Protein AF-0000000072276635 (afdb_homodimer)

Radius of gyration: 31.47 Å; Cα contacts (8 Å, |Δi|>4): 2761; chains: 2; bounding box: 86×95×73 Å

InterPro domains:
  IPR001763 Rhodanese-like domain [PF00581] (463-541)
  IPR001763 Rhodanese-like domain [PS50206] (463-548)
  IPR004099 Pyridine nucleotide-disulphide oxidoreductase, dimerisation domain [PF02852] (338-434)
  IPR016156 FAD/NAD-linked reductase, dimerisation domain superfamily [SSF55424] (328-450)
  IPR023753 FAD/NAD(P)-binding domain [PF07992] (5-286)
  IPR036188 FAD/NAD(P)-binding domain superfamily [G3DSA:3.50.50.60] (6-325)
  IPR036188 FAD/NAD(P)-binding domain superfamily [G3DSA:3.50.50.60] (117-440)
  IPR036188 FAD/NAD(P)-binding domain superfamily [SSF51905] (2-198)
  IPR036188 FAD/NAD(P)-binding domain superfamily [SSF51905] (153-317)
  IPR036873 Rhodanese-like domain superfamily [G3DSA:3.40.250.10] (456-542)
  IPR036873 Rhodanese-like domain superfamily [SSF52821] (463-541)
  IPR050260 FAD-dependent oxidoreductase [PTHR43429] (1-433)

Sequence (1108 aa):
MEQMSILVIGGVAAGASFAARARRLSETARITVLERGPDVSFANCGLPYHIGGEIPDRGALAVQSAASLKGLLNLDVRVQTEAVAIDPKGKRVEVRDLASGQSAWLPYDKLMLAPGASPLRPPLPGIDDPRIFTLRNLQDMDRIIAATAPGQRAVVIGAGFIGLEMAEQLHRKGLGVDLVELQSQVLPPLDPPMAALVESELRRHDIGLHLGDAIARFESLGARLRCHLASDKTLDADIVILSIGVKPESDLARAAGLELGAKGHIVVDSFQRTSDPDIYAAGDGVETVDRILGGKTAVPMGGPANRQGRVAADHIFLADKARPYPGSVGTGIVRAFDAVVGITGWSEKRLAAAGHPYETVTVNDSHHASYYPGAKPMTLKILWEPDSGRLLGAQVSGSEGVDKRLDILSTAIIAGMTVEDLCHLELAYAPPFGSAKDLVNLAGFAACNRRDGLVSHTTELPTDPQVQVIDVRGKPLAEAYPAPGTTINIPFPTLRAHLDTLDKTRPVVTLCAFGKMSYFAARVLSQHGFTVKSFSGGLKANVDPRTPGKLPGAMEQMSILVIGGVAAGASFAARARRLSETARITVLERGPDVSFANCGLPYHIGGEIPDRGALAVQSAASLKGLLNLDVRVQTEAVAIDPKGKRVEVRDLASGQSAWLPYDKLMLAPGASPLRPPLPGIDDPRIFTLRNLQDMDRIIAATAPGQRAVVIGAGFIGLEMAEQLHRKGLGVDLVELQSQVLPPLDPPMAALVESELRRHDIGLHLGDAIARFESLGARLRCHLASDKTLDADIVILSIGVKPESDLARAAGLELGAKGHIVVDSFQRTSDPDIYAAGDGVETVDRILGGKTAVPMGGPANRQGRVAADHIFLADKARPYPGSVGTGIVRAFDAVVGITGWSEKRLAAAGHPYETVTVNDSHHASYYPGAKPMTLKILWEPDSGRLLGAQVSGSEGVDKRLDILSTAIIAGMTVEDLCHLELAYAPPFGSAKDLVNLAGFAACNRRDGLVSHTTELPTDPQVQVIDVRGKPLAEAYPAPGTTINIPFPTLRAHLDTLDKTRPVVTLCAFGKMSYFAARVLSQHGFTVKSFSGGLKANVDPRTPGKLPGA

pLDDT: mean 96.59, std 4.46, range [40.16, 98.94]

Structure (mmCIF, N/CA/C/O backbone):
data_AF-0000000072276635-model_v1
#
loop_
_entity.id
_entity.type
_entity.pdbx_description
1 polymer 'NADH peroxidase'
#
loop_
_atom_site.group_PDB
_atom_site.id
_atom_site.type_symbol
_atom_site.label_atom_id
_atom_site.label_alt_id
_atom_site.label_comp_id
_atom_site.label_asym_id
_atom_site.label_entity_id
_atom_site.label_seq_id
_atom_site.pdbx_PDB_ins_code
_atom_site.Cartn_x
_atom_site.Cartn_y
_atom_site.Cartn_z
_atom_site.occupancy
_atom_site.B_iso_or_equiv
_atom_site.auth_seq_id
_atom_site.auth_comp_id
_atom_site.auth_asym_id
_atom_site.auth_atom_id
_atom_site.pdbx_PDB_model_num
ATOM 1 N N . MET A 1 1 ? 29.125 -38.844 -3.361 1 40.31 1 MET A N 1
ATOM 2 C CA . MET A 1 1 ? 27.828 -38.812 -2.668 1 40.31 1 MET A CA 1
ATOM 3 C C . MET A 1 1 ? 26.688 -38.844 -3.662 1 40.31 1 MET A C 1
ATOM 5 O O . MET A 1 1 ? 26.75 -38.188 -4.711 1 40.31 1 MET A O 1
ATOM 9 N N . GLU A 1 2 ? 25.828 -39.844 -3.656 1 62.5 2 GLU A N 1
ATOM 10 C CA . GLU A 1 2 ? 24.797 -40.094 -4.66 1 62.5 2 GLU A CA 1
ATOM 11 C C . GLU A 1 2 ? 23.922 -38.844 -4.855 1 62.5 2 GLU A C 1
ATOM 13 O O . GLU A 1 2 ? 23.578 -38.156 -3.891 1 62.5 2 GLU A O 1
ATOM 18 N N . GLN A 1 3 ? 23.828 -38.375 -6.051 1 89.56 3 GLN A N 1
ATOM 19 C CA . GLN A 1 3 ? 23.047 -37.188 -6.453 1 89.56 3 GLN A CA 1
ATOM 20 C C . GLN A 1 3 ? 21.578 -37.375 -6.094 1 89.56 3 GLN A C 1
ATOM 22 O O . GLN A 1 3 ? 20.984 -38.406 -6.367 1 89.56 3 GLN A O 1
ATOM 27 N N . MET A 1 4 ? 21.078 -36.531 -5.242 1 96.19 4 MET A N 1
ATOM 28 C CA . MET A 1 4 ? 19.672 -36.562 -4.879 1 96.19 4 MET A CA 1
ATOM 29 C C . MET A 1 4 ? 18.781 -36.406 -6.113 1 96.19 4 MET A C 1
ATOM 31 O O . MET A 1 4 ? 19 -35.531 -6.93 1 96.19 4 MET A O 1
ATOM 35 N N . SER A 1 5 ? 17.875 -37.344 -6.285 1 98.19 5 SER A N 1
ATOM 36 C CA . SER A 1 5 ? 16.906 -37.281 -7.379 1 98.19 5 SER A CA 1
ATOM 37 C C . SER A 1 5 ? 15.578 -36.688 -6.914 1 98.19 5 SER A C 1
ATOM 39 O O . SER A 1 5 ? 14.906 -37.281 -6.059 1 98.19 5 SER A O 1
ATOM 41 N N . ILE A 1 6 ? 15.227 -35.625 -7.527 1 98.75 6 ILE A N 1
ATOM 42 C CA . ILE A 1 6 ? 13.977 -34.938 -7.191 1 98.75 6 ILE A CA 1
ATOM 43 C C . ILE A 1 6 ? 13.047 -34.938 -8.406 1 98.75 6 ILE A C 1
ATOM 45 O O . ILE A 1 6 ? 13.445 -34.562 -9.5 1 98.75 6 ILE A O 1
ATOM 49 N N . LEU A 1 7 ? 11.836 -35.438 -8.211 1 98.81 7 LEU A N 1
ATOM 50 C CA . LEU A 1 7 ? 10.805 -35.344 -9.242 1 98.81 7 LEU A CA 1
ATOM 51 C C . LEU A 1 7 ? 9.734 -34.344 -8.875 1 98.81 7 LEU A C 1
ATOM 53 O O . LEU A 1 7 ? 9.289 -34.281 -7.723 1 98.81 7 LEU A O 1
ATOM 57 N N . VAL A 1 8 ? 9.406 -33.469 -9.797 1 98.88 8 VAL A N 1
ATOM 58 C CA . VAL A 1 8 ? 8.375 -32.438 -9.625 1 98.88 8 VAL A CA 1
ATOM 59 C C . VAL A 1 8 ? 7.223 -32.719 -10.594 1 98.88 8 VAL A C 1
ATOM 61 O O . VAL A 1 8 ? 7.43 -32.781 -11.805 1 98.88 8 VAL A O 1
ATOM 64 N N . ILE A 1 9 ? 6.035 -32.906 -10.062 1 98.81 9 ILE A N 1
ATOM 65 C CA . ILE A 1 9 ? 4.852 -33.062 -10.898 1 98.81 9 ILE A CA 1
ATOM 66 C C . ILE A 1 9 ? 4.078 -31.75 -10.953 1 98.81 9 ILE A C 1
ATOM 68 O O . ILE A 1 9 ? 3.479 -31.328 -9.953 1 98.81 9 ILE A O 1
ATOM 72 N N . GLY A 1 10 ? 4.016 -31.141 -12.117 1 97.5 10 GLY A N 1
ATOM 73 C CA . GLY A 1 10 ? 3.469 -29.797 -12.289 1 97.5 10 GLY A CA 1
ATOM 74 C C . GLY A 1 10 ? 4.535 -28.734 -12.359 1 97.5 10 GLY A C 1
ATOM 75 O O . GLY A 1 10 ? 5.242 -28.484 -11.375 1 97.5 10 GLY A O 1
ATOM 76 N N . GLY A 1 11 ? 4.664 -28.031 -13.461 1 94.94 11 GLY A N 1
ATOM 77 C CA . GLY A 1 11 ? 5.797 -27.141 -13.664 1 94.94 11 GLY A CA 1
ATOM 78 C C . GLY A 1 11 ? 5.391 -25.688 -13.797 1 94.94 11 GLY A C 1
ATOM 79 O O . GLY A 1 11 ? 6.031 -24.922 -14.531 1 94.94 11 GLY A O 1
ATOM 80 N N . VAL A 1 12 ? 4.273 -25.25 -13.086 1 93 12 VAL A N 1
ATOM 81 C CA . VAL A 1 12 ? 3.844 -23.859 -13.227 1 93 12 VAL A CA 1
ATOM 82 C C . VAL A 1 12 ? 4.188 -23.078 -11.961 1 93 12 VAL A C 1
ATOM 84 O O . VAL A 1 12 ? 5.359 -22.969 -11.594 1 93 12 VAL A O 1
ATOM 87 N N . ALA A 1 13 ? 3.354 -22.672 -11.109 1 93.38 13 ALA A N 1
ATOM 88 C CA . ALA A 1 13 ? 3.631 -21.734 -10.031 1 93.38 13 ALA A CA 1
ATOM 89 C C . ALA A 1 13 ? 4.391 -22.406 -8.898 1 93.38 13 ALA A C 1
ATOM 91 O O . ALA A 1 13 ? 5.598 -22.219 -8.75 1 93.38 13 ALA A O 1
ATOM 92 N N . ALA A 1 14 ? 3.723 -23.312 -8.148 1 97.62 14 ALA A N 1
ATOM 93 C CA . ALA A 1 14 ? 4.328 -23.938 -6.98 1 97.62 14 ALA A CA 1
ATOM 94 C C . ALA A 1 14 ? 5.492 -24.844 -7.383 1 97.62 14 ALA A C 1
ATOM 96 O O . ALA A 1 14 ? 6.578 -24.75 -6.797 1 97.62 14 ALA A O 1
ATOM 97 N N . GLY A 1 15 ? 5.277 -25.688 -8.375 1 98 15 GLY A N 1
ATOM 98 C CA . GLY A 1 15 ? 6.316 -26.594 -8.82 1 98 15 GLY A CA 1
ATOM 99 C C . GLY A 1 15 ? 7.535 -25.891 -9.375 1 98 15 GLY A C 1
ATOM 100 O O . GLY A 1 15 ? 8.672 -26.281 -9.102 1 98 15 GLY A O 1
ATOM 101 N N . ALA A 1 16 ? 7.262 -24.859 -10.172 1 96.69 16 ALA A N 1
ATOM 102 C CA . ALA A 1 16 ? 8.367 -24.094 -10.742 1 96.69 16 ALA A CA 1
ATOM 103 C C . ALA A 1 16 ? 9.156 -23.375 -9.648 1 96.69 16 ALA A C 1
ATOM 105 O O . ALA A 1 16 ? 10.391 -23.328 -9.695 1 96.69 16 ALA A O 1
ATOM 106 N N . SER A 1 17 ? 8.453 -22.812 -8.703 1 97.19 17 SER A N 1
ATOM 107 C CA . SER A 1 17 ? 9.117 -22.141 -7.586 1 97.19 17 SER A CA 1
ATOM 108 C C . SER A 1 17 ? 9.961 -23.125 -6.777 1 97.19 17 SER A C 1
ATOM 110 O O . SER A 1 17 ? 11.086 -22.812 -6.387 1 97.19 17 SER A O 1
ATOM 112 N N . PHE A 1 18 ? 9.422 -24.297 -6.5 1 98.5 18 PHE A N 1
ATOM 113 C CA . PHE A 1 18 ? 10.148 -25.344 -5.797 1 98.5 18 PHE A CA 1
ATOM 114 C C . PHE A 1 18 ? 11.414 -25.734 -6.555 1 98.5 18 PHE A C 1
ATOM 116 O O . PHE A 1 18 ? 12.5 -25.75 -5.977 1 98.5 18 PHE A O 1
ATOM 123 N N . ALA A 1 19 ? 11.266 -26.016 -7.82 1 98.56 19 ALA A N 1
ATOM 124 C CA . ALA A 1 19 ? 12.383 -26.469 -8.633 1 98.56 19 ALA A CA 1
ATOM 125 C C . ALA A 1 19 ? 13.484 -25.422 -8.711 1 98.56 19 ALA A C 1
ATOM 127 O O . ALA A 1 19 ? 14.672 -25.75 -8.586 1 98.56 19 ALA A O 1
ATOM 128 N N . ALA A 1 20 ? 13.07 -24.203 -8.922 1 97.31 20 ALA A N 1
ATOM 129 C CA . ALA A 1 20 ? 14.039 -23.109 -9.008 1 97.31 20 ALA A CA 1
ATOM 130 C C . ALA A 1 20 ? 14.805 -22.953 -7.699 1 97.31 20 ALA A C 1
ATOM 132 O O . ALA A 1 20 ? 16.031 -22.812 -7.703 1 97.31 20 ALA A O 1
ATOM 133 N N . ARG A 1 21 ? 14.109 -22.984 -6.609 1 98.19 21 ARG A N 1
ATOM 134 C CA . ARG A 1 21 ? 14.742 -22.859 -5.305 1 98.19 21 ARG A CA 1
ATOM 135 C C . ARG A 1 21 ? 15.633 -24.062 -5.008 1 98.19 21 ARG A C 1
ATOM 137 O O . ARG A 1 21 ? 16.734 -23.906 -4.484 1 98.19 21 ARG A O 1
ATOM 144 N N . ALA A 1 22 ? 15.172 -25.234 -5.324 1 98.44 22 ALA A N 1
ATOM 145 C CA . ALA A 1 22 ? 15.969 -26.453 -5.125 1 98.44 22 ALA A CA 1
ATOM 146 C C . ALA A 1 22 ? 17.297 -26.359 -5.867 1 98.44 22 ALA A C 1
ATOM 148 O O . ALA A 1 22 ? 18.344 -26.703 -5.312 1 98.44 22 ALA A O 1
ATOM 149 N N . ARG A 1 23 ? 17.234 -25.891 -7.105 1 98.06 23 ARG A N 1
ATOM 150 C CA . ARG A 1 23 ? 18.453 -25.75 -7.883 1 98.06 23 ARG A CA 1
ATOM 151 C C . ARG A 1 23 ? 19.406 -24.766 -7.227 1 98.06 23 ARG A C 1
ATOM 153 O O . ARG A 1 23 ? 20.625 -25.016 -7.16 1 98.06 23 ARG A O 1
ATOM 160 N N . ARG A 1 24 ? 18.891 -23.656 -6.762 1 97.12 24 ARG A N 1
ATOM 161 C CA . ARG A 1 24 ? 19.734 -22.625 -6.148 1 97.12 24 ARG A CA 1
ATOM 162 C C . ARG A 1 24 ? 20.391 -23.156 -4.875 1 97.12 24 ARG A C 1
ATOM 164 O O . ARG A 1 24 ? 21.453 -22.688 -4.477 1 97.12 24 ARG A O 1
ATOM 171 N N . LEU A 1 25 ? 19.766 -24.219 -4.281 1 97.62 25 LEU A N 1
ATOM 172 C CA . LEU A 1 25 ? 20.281 -24.766 -3.025 1 97.62 25 LEU A CA 1
ATOM 173 C C . LEU A 1 25 ? 21.188 -25.953 -3.277 1 97.62 25 LEU A C 1
ATOM 175 O O . LEU A 1 25 ? 22 -26.312 -2.42 1 97.62 25 LEU A O 1
ATOM 179 N N . SER A 1 26 ? 21.094 -26.578 -4.516 1 97.75 26 SER A N 1
ATOM 180 C CA . SER A 1 26 ? 21.938 -27.734 -4.824 1 97.75 26 SER A CA 1
ATOM 181 C C . SER A 1 26 ? 22.25 -27.797 -6.316 1 97.75 26 SER A C 1
ATOM 183 O O . SER A 1 26 ? 21.359 -28.062 -7.133 1 97.75 26 SER A O 1
ATOM 185 N N . GLU A 1 27 ? 23.516 -27.688 -6.684 1 97 27 GLU A N 1
ATOM 186 C CA . GLU A 1 27 ? 23.969 -27.797 -8.07 1 97 27 GLU A CA 1
ATOM 187 C C . GLU A 1 27 ? 24.109 -29.25 -8.484 1 97 27 GLU A C 1
ATOM 189 O O . GLU A 1 27 ? 24.25 -29.547 -9.672 1 97 27 GLU A O 1
ATOM 194 N N . THR A 1 28 ? 23.984 -30.141 -7.508 1 96.38 28 THR A N 1
ATOM 195 C CA . THR A 1 28 ? 24.281 -31.547 -7.828 1 96.38 28 THR A CA 1
ATOM 196 C C . THR A 1 28 ? 22.984 -32.344 -7.891 1 96.38 28 THR A C 1
ATOM 198 O O . THR A 1 28 ? 22.984 -33.469 -8.398 1 96.38 28 THR A O 1
ATOM 201 N N . ALA A 1 29 ? 21.922 -31.812 -7.363 1 97.75 29 ALA A N 1
ATOM 202 C CA . ALA A 1 29 ? 20.656 -32.531 -7.402 1 97.75 29 ALA A CA 1
ATOM 203 C C . ALA A 1 29 ? 20.188 -32.75 -8.836 1 97.75 29 ALA A C 1
ATOM 205 O O . ALA A 1 29 ? 20.344 -31.859 -9.68 1 97.75 29 ALA A O 1
ATOM 206 N N . ARG A 1 30 ? 19.656 -33.938 -9.102 1 98 30 ARG A N 1
ATOM 207 C CA . ARG A 1 30 ? 18.953 -34.188 -10.359 1 98 30 ARG A CA 1
ATOM 208 C C . ARG A 1 30 ? 17.484 -33.844 -10.227 1 98 30 ARG A C 1
ATOM 210 O O . ARG A 1 30 ? 16.719 -34.531 -9.578 1 98 30 ARG A O 1
ATOM 217 N N . ILE A 1 31 ? 17.125 -32.75 -10.875 1 98.56 31 ILE A N 1
ATOM 218 C CA . ILE A 1 31 ? 15.766 -32.25 -10.734 1 98.56 31 ILE A CA 1
ATOM 219 C C . ILE A 1 31 ? 15.023 -32.406 -12.062 1 98.56 31 ILE A C 1
ATOM 221 O O . ILE A 1 31 ? 15.398 -31.797 -13.062 1 98.56 31 ILE A O 1
ATOM 225 N N . THR A 1 32 ? 13.977 -33.188 -12.078 1 98.5 32 THR A N 1
ATOM 226 C CA . THR A 1 32 ? 13.133 -33.438 -13.242 1 98.5 32 THR A CA 1
ATOM 227 C C . THR A 1 32 ? 11.727 -32.875 -13.016 1 98.5 32 THR A C 1
ATOM 229 O O . THR A 1 32 ? 11.086 -33.188 -12.016 1 98.5 32 THR A O 1
ATOM 232 N N . VAL A 1 33 ? 11.289 -32 -13.914 1 98.5 33 VAL A N 1
ATOM 233 C CA . VAL A 1 33 ? 9.953 -31.422 -13.852 1 98.5 33 VAL A CA 1
ATOM 234 C C . VAL A 1 33 ? 9.062 -32.062 -14.922 1 98.5 33 VAL A C 1
ATOM 236 O O . VAL A 1 33 ? 9.398 -32.031 -16.109 1 98.5 33 VAL A O 1
ATOM 239 N N . LEU A 1 34 ? 7.969 -32.625 -14.484 1 98.25 34 LEU A N 1
ATOM 240 C CA . LEU A 1 34 ? 6.984 -33.219 -15.375 1 98.25 34 LEU A CA 1
ATOM 241 C C . LEU A 1 34 ? 5.793 -32.281 -15.57 1 98.25 34 LEU A C 1
ATOM 243 O O . LEU A 1 34 ? 5.195 -31.828 -14.594 1 98.25 34 LEU A O 1
ATOM 247 N N . GLU A 1 35 ? 5.512 -32 -16.766 1 96.69 35 GLU A N 1
ATOM 248 C CA . GLU A 1 35 ? 4.355 -31.172 -17.109 1 96.69 35 GLU A CA 1
ATOM 249 C C . GLU A 1 35 ? 3.514 -31.844 -18.188 1 96.69 35 GLU A C 1
ATOM 251 O O . GLU A 1 35 ? 4.031 -32.188 -19.25 1 96.69 35 GLU A O 1
ATOM 256 N N . ARG A 1 36 ? 2.246 -32.031 -17.859 1 95.69 36 ARG A N 1
ATOM 257 C CA . ARG A 1 36 ? 1.34 -32.719 -18.781 1 95.69 36 ARG A CA 1
ATOM 258 C C . ARG A 1 36 ? 1.119 -31.875 -20.031 1 95.69 36 ARG A C 1
ATOM 260 O O . ARG A 1 36 ? 1.027 -32.406 -21.141 1 95.69 36 ARG A O 1
ATOM 267 N N . GLY A 1 37 ? 1.002 -30.609 -19.906 1 92.88 37 GLY A N 1
ATOM 268 C CA . GLY A 1 37 ? 0.788 -29.719 -21.047 1 92.88 37 GLY A CA 1
ATOM 269 C C . GLY A 1 37 ? 2.07 -29.344 -21.766 1 92.88 37 GLY A C 1
ATOM 270 O O . GLY A 1 37 ? 3.16 -29.734 -21.344 1 92.88 37 GLY A O 1
ATOM 271 N N . PRO A 1 38 ? 1.963 -28.531 -22.812 1 92.75 38 PRO A N 1
ATOM 272 C CA . PRO A 1 38 ? 3.129 -28.172 -23.625 1 92.75 38 PRO A CA 1
ATOM 273 C C . PRO A 1 38 ? 3.93 -27.016 -23.031 1 92.75 38 PRO A C 1
ATOM 275 O O . PRO A 1 38 ? 5.055 -26.75 -23.453 1 92.75 38 PRO A O 1
ATOM 278 N N . ASP A 1 39 ? 3.369 -26.344 -22.078 1 91.5 39 ASP A N 1
ATOM 279 C CA . ASP A 1 39 ? 3.998 -25.125 -21.562 1 91.5 39 ASP A CA 1
ATOM 280 C C . ASP A 1 39 ? 4.273 -25.234 -20.062 1 91.5 39 ASP A C 1
ATOM 282 O O . ASP A 1 39 ? 3.459 -25.781 -19.312 1 91.5 39 ASP A O 1
ATOM 286 N N . VAL A 1 40 ? 5.469 -24.719 -19.688 1 90.06 40 VAL A N 1
ATOM 287 C CA . VAL A 1 40 ? 5.832 -24.641 -18.281 1 90.06 40 VAL A CA 1
ATOM 288 C C . VAL A 1 40 ? 6.062 -23.188 -17.891 1 90.06 40 VAL A C 1
ATOM 290 O O . VAL A 1 40 ? 6.328 -22.344 -18.75 1 90.06 40 VAL A O 1
ATOM 293 N N . SER A 1 41 ? 5.82 -22.875 -16.594 1 89.12 41 SER A N 1
ATOM 294 C CA . SER A 1 41 ? 6.168 -21.594 -16.016 1 89.12 41 SER A CA 1
ATOM 295 C C . SER A 1 41 ? 5.566 -20.438 -16.828 1 89.12 41 SER A C 1
ATOM 297 O O . SER A 1 41 ? 6.273 -19.516 -17.219 1 89.12 41 SER A O 1
ATOM 299 N N . PHE A 1 42 ? 4.281 -20.5 -17.141 1 89 42 PHE A N 1
ATOM 300 C CA . PHE A 1 42 ? 3.609 -19.406 -17.828 1 89 42 PHE A CA 1
ATOM 301 C C . PHE A 1 42 ? 2.797 -18.562 -16.844 1 89 42 PHE A C 1
ATOM 303 O O . PHE A 1 42 ? 2.541 -19 -15.719 1 89 42 PHE A O 1
ATOM 310 N N . ALA A 1 43 ? 2.457 -17.391 -17.266 1 92.44 43 ALA A N 1
ATOM 311 C CA . ALA A 1 43 ? 1.73 -16.453 -16.422 1 92.44 43 ALA A CA 1
ATOM 312 C C . ALA A 1 43 ? 0.224 -16.672 -16.516 1 92.44 43 ALA A C 1
ATOM 314 O O . ALA A 1 43 ? -0.455 -16.016 -17.312 1 92.44 43 ALA A O 1
ATOM 315 N N . ASN A 1 44 ? -0.296 -17.422 -15.578 1 92.69 44 ASN A N 1
ATOM 316 C CA . ASN A 1 44 ? -1.699 -17.812 -15.625 1 92.69 44 ASN A CA 1
ATOM 317 C C . ASN A 1 44 ? -2.627 -16.625 -15.406 1 92.69 44 ASN A C 1
ATOM 319 O O . ASN A 1 44 ? -3.695 -16.547 -16.016 1 92.69 44 ASN A O 1
ATOM 323 N N . CYS A 1 45 ? -2.25 -15.781 -14.586 1 94.81 45 CYS A N 1
ATOM 324 C CA . CYS A 1 45 ? -3.117 -14.664 -14.211 1 94.81 45 CYS A CA 1
ATOM 325 C C . CYS A 1 45 ? -3.205 -13.641 -15.336 1 94.81 45 CYS A C 1
ATOM 327 O O . CYS A 1 45 ? -4.102 -12.797 -15.344 1 94.81 45 CYS A O 1
ATOM 329 N N . GLY A 1 46 ? -2.318 -13.742 -16.344 1 96.69 46 GLY A N 1
ATOM 330 C CA . GLY A 1 46 ? -2.318 -12.82 -17.453 1 96.69 46 GLY A CA 1
ATOM 331 C C . GLY A 1 46 ? -3.221 -13.266 -18.594 1 96.69 46 GLY A C 1
ATOM 332 O O . GLY A 1 46 ? -3.512 -12.484 -19.5 1 96.69 46 GLY A O 1
ATOM 333 N N . LEU A 1 47 ? -3.775 -14.461 -18.562 1 97.75 47 LEU A N 1
ATOM 334 C CA . LEU A 1 47 ? -4.461 -15.086 -19.688 1 97.75 47 LEU A CA 1
ATOM 335 C C . LEU A 1 47 ? -5.66 -14.258 -20.125 1 97.75 47 LEU A C 1
ATOM 337 O O . LEU A 1 47 ? -5.797 -13.938 -21.312 1 97.75 47 LEU A O 1
ATOM 341 N N . PRO A 1 48 ? -6.535 -13.82 -19.141 1 97.94 48 PRO A N 1
ATOM 342 C CA . PRO A 1 48 ? -7.68 -13.023 -19.578 1 97.94 48 PRO A CA 1
ATOM 343 C C . PRO A 1 48 ? -7.262 -11.742 -20.297 1 97.94 48 PRO A C 1
ATOM 345 O O . PRO A 1 48 ? -7.879 -11.352 -21.281 1 97.94 48 PRO A O 1
ATOM 348 N N . TYR A 1 49 ? -6.195 -11.148 -19.891 1 98.06 49 TYR A N 1
ATOM 349 C CA . TYR A 1 49 ? -5.77 -9.844 -20.375 1 98.06 49 TYR A CA 1
ATOM 350 C C . TYR A 1 49 ? -5.203 -9.953 -21.797 1 98.06 49 TYR A C 1
ATOM 352 O O . TYR A 1 49 ? -5.199 -8.977 -22.547 1 98.06 49 TYR A O 1
ATOM 360 N N . HIS A 1 50 ? -4.66 -11.117 -22.078 1 97.94 50 HIS A N 1
ATOM 361 C CA . HIS A 1 50 ? -4.266 -11.344 -23.469 1 97.94 50 HIS A CA 1
ATOM 362 C C . HIS A 1 50 ? -5.488 -11.562 -24.359 1 97.94 50 HIS A C 1
ATOM 364 O O . HIS A 1 50 ? -5.527 -11.094 -25.5 1 97.94 50 HIS A O 1
ATOM 370 N N . ILE A 1 51 ? -6.449 -12.281 -23.844 1 98.19 51 ILE A N 1
ATOM 371 C CA . ILE A 1 51 ? -7.672 -12.539 -24.594 1 98.19 51 ILE A CA 1
ATOM 372 C C . ILE A 1 51 ? -8.32 -11.219 -25 1 98.19 51 ILE A C 1
ATOM 374 O O . ILE A 1 51 ? -8.773 -11.07 -26.141 1 98.19 51 ILE A O 1
ATOM 378 N N . GLY A 1 52 ? -8.328 -10.234 -24.125 1 97.69 52 GLY A N 1
ATOM 379 C CA . GLY A 1 52 ? -8.945 -8.945 -24.375 1 97.69 52 GLY A CA 1
ATOM 380 C C . GLY A 1 52 ? -8.031 -7.977 -25.109 1 97.69 52 GLY A C 1
ATOM 381 O O . GLY A 1 52 ? -8.461 -6.891 -25.5 1 97.69 52 GLY A O 1
ATOM 382 N N . GLY A 1 53 ? -6.738 -8.328 -25.188 1 97.5 53 GLY A N 1
ATOM 383 C CA . GLY A 1 53 ? -5.812 -7.516 -25.969 1 97.5 53 GLY A CA 1
ATOM 384 C C . GLY A 1 53 ? -5.012 -6.551 -25.109 1 97.5 53 GLY A C 1
ATOM 385 O O . GLY A 1 53 ? -4.152 -5.828 -25.609 1 97.5 53 GLY A O 1
ATOM 386 N N . GLU A 1 54 ? -5.25 -6.48 -23.875 1 97.12 54 GLU A N 1
ATOM 387 C CA . GLU A 1 54 ? -4.484 -5.582 -23.016 1 97.12 54 GLU A CA 1
ATOM 388 C C . GLU A 1 54 ? -3.018 -5.996 -22.938 1 97.12 54 GLU A C 1
ATOM 390 O O . GLU A 1 54 ? -2.133 -5.148 -22.812 1 97.12 54 GLU A O 1
ATOM 395 N N . ILE A 1 55 ? -2.773 -7.324 -22.906 1 97.44 55 ILE A N 1
ATOM 396 C CA . ILE A 1 55 ? -1.438 -7.863 -23.125 1 97.44 55 ILE A CA 1
ATOM 397 C C . ILE A 1 55 ? -1.299 -8.305 -24.578 1 97.44 55 ILE A C 1
ATOM 399 O O . ILE A 1 55 ? -1.718 -9.406 -24.953 1 97.44 55 ILE A O 1
ATOM 403 N N . PRO A 1 56 ? -0.7 -7.512 -25.375 1 95.81 56 PRO A N 1
ATOM 404 C CA . PRO A 1 56 ? -0.738 -7.773 -26.828 1 95.81 56 PRO A CA 1
ATOM 405 C C . PRO A 1 56 ? 0.133 -8.961 -27.234 1 95.81 56 PRO A C 1
ATOM 407 O O . PRO A 1 56 ? -0.221 -9.703 -28.156 1 95.81 56 PRO A O 1
ATOM 410 N N . ASP A 1 57 ? 1.249 -9.188 -26.516 1 94.12 57 ASP A N 1
ATOM 411 C CA . ASP A 1 57 ? 2.217 -10.211 -26.906 1 94.12 57 ASP A CA 1
ATOM 412 C C . ASP A 1 57 ? 1.98 -11.508 -26.141 1 94.12 57 ASP A C 1
ATOM 414 O O . ASP A 1 57 ? 2.178 -11.562 -24.922 1 94.12 57 ASP A O 1
ATOM 418 N N . ARG A 1 58 ? 1.584 -12.555 -26.875 1 93.81 58 ARG A N 1
ATOM 419 C CA . ARG A 1 58 ? 1.384 -13.867 -26.281 1 93.81 58 ARG A CA 1
ATOM 420 C C . ARG A 1 58 ? 2.65 -14.344 -25.578 1 93.81 58 ARG A C 1
ATOM 422 O O . ARG A 1 58 ? 2.58 -15.016 -24.547 1 93.81 58 ARG A O 1
ATOM 429 N N . GLY A 1 59 ? 3.768 -14.07 -26.203 1 91.94 59 GLY A N 1
ATOM 430 C CA . GLY A 1 59 ? 5.059 -14.492 -25.688 1 91.94 59 GLY A CA 1
ATOM 431 C C . GLY A 1 59 ? 5.367 -13.938 -24.312 1 91.94 59 GLY A C 1
ATOM 432 O O . GLY A 1 59 ? 6.152 -14.523 -23.562 1 91.94 59 GLY A O 1
ATOM 433 N N . ALA A 1 60 ? 4.715 -12.844 -23.969 1 91.06 60 ALA A N 1
ATOM 434 C CA . ALA A 1 60 ? 4.91 -12.242 -22.656 1 91.06 60 ALA A CA 1
ATOM 435 C C . ALA A 1 60 ? 4.406 -13.172 -21.547 1 91.06 60 ALA A C 1
ATOM 437 O O . ALA A 1 60 ? 4.875 -13.109 -20.422 1 91.06 60 ALA A O 1
ATOM 438 N N . LEU A 1 61 ? 3.488 -14.023 -21.906 1 93 61 LEU A N 1
ATOM 439 C CA . LEU A 1 61 ? 2.889 -14.922 -20.938 1 93 61 LEU A CA 1
ATOM 440 C C . LEU A 1 61 ? 3.646 -16.234 -20.875 1 93 61 LEU A C 1
ATOM 442 O O . LEU A 1 61 ? 3.49 -17 -19.906 1 93 61 LEU A O 1
ATOM 446 N N . ALA A 1 62 ? 4.363 -16.531 -21.906 1 85.5 62 ALA A N 1
ATOM 447 C CA . ALA A 1 62 ? 5.238 -17.703 -21.922 1 85.5 62 ALA A CA 1
ATOM 448 C C . ALA A 1 62 ? 6.586 -17.375 -21.281 1 85.5 62 ALA A C 1
ATOM 450 O O . ALA A 1 62 ? 7.582 -17.188 -21.984 1 85.5 62 ALA A O 1
ATOM 451 N N . VAL A 1 63 ? 6.707 -17.391 -20.047 1 73.25 63 VAL A N 1
ATOM 452 C CA . VAL A 1 63 ? 7.797 -16.828 -19.25 1 73.25 63 VAL A CA 1
ATOM 453 C C . VAL A 1 63 ? 9.07 -17.641 -19.484 1 73.25 63 VAL A C 1
ATOM 455 O O . VAL A 1 63 ? 10.156 -17.078 -19.641 1 73.25 63 VAL A O 1
ATOM 458 N N . GLN A 1 64 ? 8.945 -18.984 -19.453 1 81.19 64 GLN A N 1
ATOM 459 C CA . GLN A 1 64 ? 10.102 -19.859 -19.641 1 81.19 64 GLN A CA 1
ATOM 460 C C . GLN A 1 64 ? 9.758 -21.062 -20.516 1 81.19 64 GLN A C 1
ATOM 462 O O . GLN A 1 64 ? 8.586 -21.406 -20.656 1 81.19 64 GLN A O 1
ATOM 467 N N . SER A 1 65 ? 10.719 -21.609 -21.188 1 85.19 65 SER A N 1
ATOM 468 C CA . SER A 1 65 ? 10.641 -22.859 -21.922 1 85.19 65 SER A CA 1
ATOM 469 C C . SER A 1 65 ? 11.5 -23.938 -21.281 1 85.19 65 SER A C 1
ATOM 471 O O . SER A 1 65 ? 12.305 -23.656 -20.391 1 85.19 65 SER A O 1
ATOM 473 N N . ALA A 1 66 ? 11.211 -25.141 -21.75 1 88.25 66 ALA A N 1
ATOM 474 C CA . ALA A 1 66 ? 12.062 -26.234 -21.281 1 88.25 66 ALA A CA 1
ATOM 475 C C . ALA A 1 66 ? 13.531 -25.938 -21.547 1 88.25 66 ALA A C 1
ATOM 477 O O . ALA A 1 66 ? 14.391 -26.188 -20.688 1 88.25 66 ALA A O 1
ATOM 478 N N . ALA A 1 67 ? 13.797 -25.375 -22.672 1 88.38 67 ALA A N 1
ATOM 479 C CA . ALA A 1 67 ? 15.172 -25.062 -23.062 1 88.38 67 ALA A CA 1
ATOM 480 C C . ALA A 1 67 ? 15.75 -23.953 -22.188 1 88.38 67 ALA A C 1
ATOM 482 O O . ALA A 1 67 ? 16.891 -24.047 -21.734 1 88.38 67 ALA A O 1
ATOM 483 N N . SER A 1 68 ? 14.938 -22.938 -21.984 1 90.31 68 SER A N 1
ATOM 484 C CA . SER A 1 68 ? 15.43 -21.844 -21.156 1 90.31 68 SER A CA 1
ATOM 485 C C . SER A 1 68 ? 15.641 -22.281 -19.719 1 90.31 68 SER A C 1
ATOM 487 O O . SER A 1 68 ? 16.578 -21.828 -19.062 1 90.31 68 SER A O 1
ATOM 489 N N . LEU A 1 69 ? 14.789 -23.141 -19.188 1 93.31 69 LEU A N 1
ATOM 490 C CA . LEU A 1 69 ? 14.914 -23.609 -17.812 1 93.31 69 LEU A CA 1
ATOM 491 C C . LEU A 1 69 ? 16.125 -24.531 -17.656 1 93.31 69 LEU A C 1
ATOM 493 O O . LEU A 1 69 ? 16.75 -24.562 -16.594 1 93.31 69 LEU A O 1
ATOM 497 N N . LYS A 1 70 ? 16.438 -25.281 -18.734 1 92.81 70 LYS A N 1
ATOM 498 C CA . LYS A 1 70 ? 17.672 -26.062 -18.734 1 92.81 70 LYS A CA 1
ATOM 499 C C . LYS A 1 70 ? 18.891 -25.156 -18.656 1 92.81 70 LYS A C 1
ATOM 501 O O . LYS A 1 70 ? 19.797 -25.391 -17.859 1 92.81 70 LYS A O 1
ATOM 506 N N . GLY A 1 71 ? 18.891 -24.156 -19.422 1 89.88 71 GLY A N 1
ATOM 507 C CA . GLY A 1 71 ? 20.016 -23.234 -19.438 1 89.88 71 GLY A CA 1
ATOM 508 C C . GLY A 1 71 ? 20.156 -22.438 -18.156 1 89.88 71 GLY A C 1
ATOM 509 O O . GLY A 1 71 ? 21.25 -22.312 -17.609 1 89.88 71 GLY A O 1
ATOM 510 N N . LEU A 1 72 ? 19.031 -22 -17.625 1 92.19 72 LEU A N 1
ATOM 511 C CA . LEU A 1 72 ? 19.031 -21.109 -16.469 1 92.19 72 LEU A CA 1
ATOM 512 C C . LEU A 1 72 ? 19.203 -21.891 -15.172 1 92.19 72 LEU A C 1
ATOM 514 O O . LEU A 1 72 ? 19.891 -21.438 -14.25 1 92.19 72 LEU A O 1
ATOM 518 N N . LEU A 1 73 ? 18.594 -23.109 -15.125 1 95.62 73 LEU A N 1
ATOM 519 C CA . LEU A 1 73 ? 18.469 -23.781 -13.836 1 95.62 73 LEU A CA 1
ATOM 520 C C . LEU A 1 73 ? 18.922 -25.234 -13.922 1 95.62 73 LEU A C 1
ATOM 522 O O . LEU A 1 73 ? 18.891 -25.953 -12.922 1 95.62 73 LEU A O 1
ATOM 526 N N . ASN A 1 74 ? 19.391 -25.609 -15.094 1 96.5 74 ASN A N 1
ATOM 527 C CA . ASN A 1 74 ? 19.812 -27 -15.297 1 96.5 74 ASN A CA 1
ATOM 528 C C . ASN A 1 74 ? 18.734 -27.984 -14.852 1 96.5 74 ASN A C 1
ATOM 530 O O . ASN A 1 74 ? 19.016 -28.938 -14.125 1 96.5 74 ASN A O 1
ATOM 534 N N . LEU A 1 75 ? 17.5 -27.719 -15.258 1 97.56 75 LEU A N 1
ATOM 535 C CA . LEU A 1 75 ? 16.359 -28.578 -14.992 1 97.56 75 LEU A CA 1
ATOM 536 C C . LEU A 1 75 ? 16.109 -29.516 -16.172 1 97.56 75 LEU A C 1
ATOM 538 O O . LEU A 1 75 ? 16.281 -29.125 -17.328 1 97.56 75 LEU A O 1
ATOM 542 N N . ASP A 1 76 ? 15.766 -30.703 -15.859 1 97.69 76 ASP A N 1
ATOM 543 C CA . ASP A 1 76 ? 15.211 -31.609 -16.859 1 97.69 76 ASP A CA 1
ATOM 544 C C . ASP A 1 76 ? 13.695 -31.484 -16.938 1 97.69 76 ASP A C 1
ATOM 546 O O . ASP A 1 76 ? 12.969 -32.156 -16.188 1 97.69 76 ASP A O 1
ATOM 550 N N . VAL A 1 77 ? 13.266 -30.641 -17.875 1 97.56 77 VAL A N 1
ATOM 551 C CA . VAL A 1 77 ? 11.836 -30.375 -18 1 97.56 77 VAL A CA 1
ATOM 552 C C . VAL A 1 77 ? 11.242 -31.234 -19.109 1 97.56 77 VAL A C 1
ATOM 554 O O . VAL A 1 77 ? 11.688 -31.172 -20.266 1 97.56 77 VAL A O 1
ATOM 557 N N . ARG A 1 78 ? 10.305 -32.031 -18.75 1 97 78 ARG A N 1
ATOM 558 C CA . ARG A 1 78 ? 9.609 -32.875 -19.703 1 97 78 ARG A CA 1
ATOM 559 C C . ARG A 1 78 ? 8.156 -32.438 -19.875 1 97 78 ARG A C 1
ATOM 561 O O . ARG A 1 78 ? 7.316 -32.75 -19.016 1 97 78 ARG A O 1
ATOM 568 N N . VAL A 1 79 ? 7.902 -31.812 -20.984 1 95.62 79 VAL A N 1
ATOM 569 C CA . VAL A 1 79 ? 6.543 -31.391 -21.281 1 95.62 79 VAL A CA 1
ATOM 570 C C . VAL A 1 79 ? 5.797 -32.5 -22.016 1 95.62 79 VAL A C 1
ATOM 572 O O . VAL A 1 79 ? 6.402 -33.5 -22.422 1 95.62 79 VAL A O 1
ATOM 575 N N . GLN A 1 80 ? 4.516 -32.375 -22.109 1 96.5 80 GLN A N 1
ATOM 576 C CA . GLN A 1 80 ? 3.68 -33.406 -22.703 1 96.5 80 GLN A CA 1
ATOM 577 C C . GLN A 1 80 ? 3.979 -34.781 -22.109 1 96.5 80 GLN A C 1
ATOM 579 O O . GLN A 1 80 ? 4.074 -35.75 -22.828 1 96.5 80 GLN A O 1
ATOM 584 N N . THR A 1 81 ? 4.254 -34.75 -20.875 1 97.69 81 THR A N 1
ATOM 585 C CA . THR A 1 81 ? 4.535 -35.938 -20.078 1 97.69 81 THR A CA 1
ATOM 586 C C . THR A 1 81 ? 3.631 -36 -18.844 1 97.69 81 THR A C 1
ATOM 588 O O . THR A 1 81 ? 3.65 -35.094 -18.016 1 97.69 81 THR A O 1
ATOM 591 N N . GLU A 1 82 ? 2.85 -37.062 -18.781 1 98.12 82 GLU A N 1
ATOM 592 C CA . GLU A 1 82 ? 1.854 -37.156 -17.719 1 98.12 82 GLU A CA 1
ATOM 593 C C . GLU A 1 82 ? 2.309 -38.156 -16.641 1 98.12 82 GLU A C 1
ATOM 595 O O . GLU A 1 82 ? 2.775 -39.25 -16.953 1 98.12 82 GLU A O 1
ATOM 600 N N . ALA A 1 83 ? 2.334 -37.719 -15.328 1 98.62 83 ALA A N 1
ATOM 601 C CA . ALA A 1 83 ? 2.459 -38.656 -14.211 1 98.62 83 ALA A CA 1
ATOM 602 C C . ALA A 1 83 ? 1.165 -39.438 -14.008 1 98.62 83 ALA A C 1
ATOM 604 O O . ALA A 1 83 ? 0.118 -38.844 -13.719 1 98.62 83 ALA A O 1
ATOM 605 N N . VAL A 1 84 ? 1.265 -40.781 -14.055 1 97.88 84 VAL A N 1
ATOM 606 C CA . VAL A 1 84 ? 0.036 -41.562 -14.094 1 97.88 84 VAL A CA 1
ATOM 607 C C . VAL A 1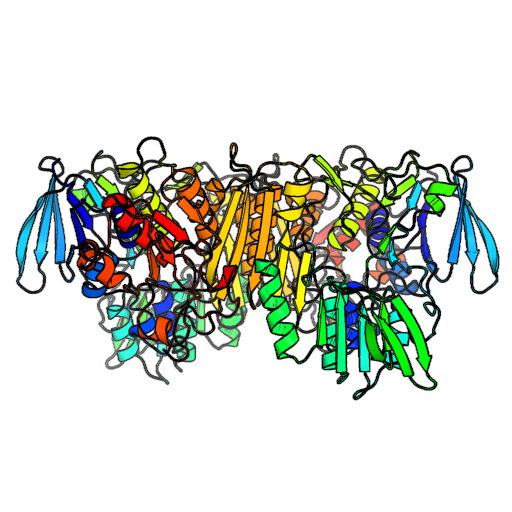 84 ? -0.162 -42.281 -12.766 1 97.88 84 VAL A C 1
ATOM 609 O O . VAL A 1 84 ? -1.291 -42.594 -12.391 1 97.88 84 VAL A O 1
ATOM 612 N N . ALA A 1 85 ? 0.939 -42.594 -12.102 1 98.44 85 ALA A N 1
ATOM 613 C CA . ALA A 1 85 ? 0.848 -43.281 -10.82 1 98.44 85 ALA A CA 1
ATOM 614 C C . ALA A 1 85 ? 2.088 -43.031 -9.969 1 98.44 85 ALA A C 1
ATOM 616 O O . ALA A 1 85 ? 3.186 -42.844 -10.5 1 98.44 85 ALA A O 1
ATOM 617 N N . ILE A 1 86 ? 1.875 -43.062 -8.633 1 98.75 86 ILE A N 1
ATOM 618 C CA . ILE A 1 86 ? 2.969 -42.969 -7.668 1 98.75 86 ILE A CA 1
ATOM 619 C C . ILE A 1 86 ? 3.059 -44.25 -6.855 1 98.75 86 ILE A C 1
ATOM 621 O O . ILE A 1 86 ? 2.047 -44.75 -6.359 1 98.75 86 ILE A O 1
ATOM 625 N N . ASP A 1 87 ? 4.227 -44.812 -6.777 1 98.56 87 ASP A N 1
ATOM 626 C CA . ASP A 1 87 ? 4.539 -45.938 -5.887 1 98.56 87 ASP A CA 1
ATOM 627 C C . ASP A 1 87 ? 5.422 -45.469 -4.727 1 98.56 87 ASP A C 1
ATOM 629 O O . ASP A 1 87 ? 6.648 -45.531 -4.809 1 98.56 87 ASP A O 1
ATOM 633 N N . PRO A 1 88 ? 4.742 -45.062 -3.641 1 98.44 88 PRO A N 1
ATOM 634 C CA . PRO A 1 88 ? 5.52 -44.5 -2.529 1 98.44 88 PRO A CA 1
ATOM 635 C C . PRO A 1 88 ? 6.508 -45.531 -1.94 1 98.44 88 PRO A C 1
ATOM 637 O O . PRO A 1 88 ? 7.605 -45.125 -1.525 1 98.44 88 PRO A O 1
ATOM 640 N N . LYS A 1 89 ? 6.199 -46.781 -1.862 1 97.75 89 LYS A N 1
ATOM 641 C CA . LYS A 1 89 ? 7.082 -47.812 -1.307 1 97.75 89 LYS A CA 1
ATOM 642 C C . LYS A 1 89 ? 8.336 -47.969 -2.16 1 97.75 89 LYS A C 1
ATOM 644 O O . LYS A 1 89 ? 9.445 -48.094 -1.631 1 97.75 89 LYS A O 1
ATOM 649 N N . GLY A 1 90 ? 8.125 -48.031 -3.473 1 98.12 90 GLY A N 1
ATOM 650 C CA . GLY A 1 90 ? 9.25 -48.156 -4.387 1 98.12 90 GLY A CA 1
ATOM 651 C C . GLY A 1 90 ? 9.914 -46.812 -4.711 1 98.12 90 GLY A C 1
ATOM 652 O O . GLY A 1 90 ? 10.93 -46.781 -5.402 1 98.12 90 GLY A O 1
ATOM 653 N N . LYS A 1 91 ? 9.312 -45.75 -4.27 1 98.44 91 LYS A N 1
ATOM 654 C CA . LYS A 1 91 ? 9.773 -44.375 -4.492 1 98.44 91 LYS A CA 1
ATOM 655 C C . LYS A 1 91 ? 9.977 -44.125 -5.977 1 98.44 91 LYS A C 1
ATOM 657 O O . LYS A 1 91 ? 11.055 -43.688 -6.387 1 98.44 91 LYS A O 1
ATOM 662 N N . ARG A 1 92 ? 8.945 -44.281 -6.676 1 98.62 92 ARG A N 1
ATOM 663 C CA . ARG A 1 92 ? 8.992 -44.062 -8.117 1 98.62 92 ARG A CA 1
ATOM 664 C C . ARG A 1 92 ? 7.645 -43.594 -8.648 1 98.62 92 ARG A C 1
ATOM 666 O O . ARG A 1 92 ? 6.609 -43.781 -8 1 98.62 92 ARG A O 1
ATOM 673 N N . VAL A 1 93 ? 7.656 -42.938 -9.828 1 98.81 93 VAL A N 1
ATOM 674 C CA . VAL A 1 93 ? 6.473 -42.406 -10.5 1 98.81 93 VAL A CA 1
ATOM 675 C C . VAL A 1 93 ? 6.379 -42.969 -11.906 1 98.81 93 VAL A C 1
ATOM 677 O O . VAL A 1 93 ? 7.367 -43 -12.648 1 98.81 93 VAL A O 1
ATOM 680 N N . GLU A 1 94 ? 5.203 -43.531 -12.242 1 98.75 94 GLU A N 1
ATOM 681 C CA . GLU A 1 94 ? 4.969 -43.938 -13.625 1 98.75 94 GLU A CA 1
ATOM 682 C C . GLU A 1 94 ? 4.641 -42.719 -14.5 1 98.75 94 GLU A C 1
ATOM 684 O O . GLU A 1 94 ? 3.721 -41.969 -14.188 1 98.75 94 GLU A O 1
ATOM 689 N N . VAL A 1 95 ? 5.422 -42.5 -15.547 1 98.5 95 VAL A N 1
ATOM 690 C CA . VAL A 1 95 ? 5.219 -41.375 -16.438 1 98.5 95 VAL A CA 1
ATOM 691 C C . VAL A 1 95 ? 4.887 -41.875 -17.844 1 98.5 95 VAL A C 1
ATOM 693 O O . VAL A 1 95 ? 5.387 -42.906 -18.266 1 98.5 95 VAL A O 1
ATOM 696 N N . ARG A 1 96 ? 4.023 -41.156 -18.469 1 98.44 96 ARG A N 1
ATOM 697 C CA . ARG A 1 96 ? 3.629 -41.438 -19.844 1 98.44 96 ARG A CA 1
ATOM 698 C C . ARG A 1 96 ? 3.93 -40.281 -20.766 1 98.44 96 ARG A C 1
ATOM 700 O O . ARG A 1 96 ? 3.484 -39.156 -20.516 1 98.44 96 ARG A O 1
ATOM 707 N N . ASP A 1 97 ? 4.707 -40.5 -21.75 1 97.62 97 ASP A N 1
ATOM 708 C CA . ASP A 1 97 ? 4.895 -39.531 -22.828 1 97.62 97 ASP A CA 1
ATOM 709 C C . ASP A 1 97 ? 3.658 -39.438 -23.719 1 97.62 97 ASP A C 1
ATOM 711 O O . ASP A 1 97 ? 3.262 -40.438 -24.328 1 97.62 97 ASP A O 1
ATOM 715 N N . LEU A 1 98 ? 3.137 -38.312 -23.828 1 96.81 98 LEU A N 1
ATOM 716 C CA . LEU A 1 98 ? 1.843 -38.188 -24.5 1 96.81 98 LEU A CA 1
ATOM 717 C C . LEU A 1 98 ? 2.004 -38.188 -26.016 1 96.81 98 LEU A C 1
ATOM 719 O O . LEU A 1 98 ? 1.053 -38.469 -26.734 1 96.81 98 LEU A O 1
ATOM 723 N N . ALA A 1 99 ? 3.176 -37.875 -26.516 1 95.06 99 ALA A N 1
ATOM 724 C CA . ALA A 1 99 ? 3.432 -37.906 -27.953 1 95.06 99 ALA A CA 1
ATOM 725 C C . ALA A 1 99 ? 3.635 -39.344 -28.438 1 95.06 99 ALA A C 1
ATOM 727 O O . ALA A 1 99 ? 3.053 -39.75 -29.438 1 95.06 99 ALA A O 1
ATOM 728 N N . SER A 1 100 ? 4.41 -40.188 -27.703 1 96 100 SER A N 1
ATOM 729 C CA . SER A 1 100 ? 4.746 -41.562 -28.125 1 96 100 SER A CA 1
ATOM 730 C C . SER A 1 100 ? 3.805 -42.562 -27.5 1 96 100 SER A C 1
ATOM 732 O O . SER A 1 100 ? 3.664 -43.688 -28 1 96 100 SER A O 1
ATOM 734 N N . GLY A 1 101 ? 3.266 -42.25 -26.375 1 95.81 101 GLY A N 1
ATOM 735 C CA . GLY A 1 101 ? 2.426 -43.188 -25.625 1 95.81 101 GLY A CA 1
ATOM 736 C C . GLY A 1 101 ? 3.217 -44.125 -24.734 1 95.81 101 GLY A C 1
ATOM 737 O O . GLY A 1 101 ? 2.637 -44.906 -24 1 95.81 101 GLY A O 1
ATOM 738 N N . GLN A 1 102 ? 4.465 -44 -24.703 1 97 102 GLN A N 1
ATOM 739 C CA . GLN A 1 102 ? 5.324 -44.906 -23.938 1 97 102 GLN A CA 1
ATOM 740 C C . GLN A 1 102 ? 5.332 -44.5 -22.453 1 97 102 GLN A C 1
ATOM 742 O O . GLN A 1 102 ? 5.301 -43.312 -22.125 1 97 102 GLN A O 1
ATOM 747 N N . SER A 1 103 ? 5.344 -45.469 -21.641 1 97.56 103 SER A N 1
ATOM 748 C CA . SER A 1 103 ? 5.391 -45.281 -20.188 1 97.56 103 SER A CA 1
ATOM 749 C C . SER A 1 103 ? 6.707 -45.781 -19.609 1 97.56 103 SER A C 1
ATOM 751 O O . SER A 1 103 ? 7.348 -46.656 -20.172 1 97.56 103 SER A O 1
ATOM 753 N N . ALA A 1 104 ? 7.168 -45.188 -18.578 1 97.56 104 ALA A N 1
ATOM 754 C CA . ALA A 1 104 ? 8.367 -45.594 -17.844 1 97.56 104 ALA A CA 1
ATOM 755 C C . ALA A 1 104 ? 8.25 -45.219 -16.359 1 97.56 104 ALA A C 1
ATOM 757 O O . ALA A 1 104 ? 7.441 -44.344 -16 1 97.56 104 ALA A O 1
ATOM 758 N N . TRP A 1 105 ? 8.953 -45.906 -15.516 1 98.25 105 TRP A N 1
ATOM 759 C CA . TRP A 1 105 ? 9.055 -45.562 -14.102 1 98.25 105 TRP A CA 1
ATOM 760 C C . TRP A 1 105 ? 10.281 -44.688 -13.836 1 98.25 105 TRP A C 1
ATOM 762 O O . TRP A 1 105 ? 11.383 -45.031 -14.289 1 98.25 105 TRP A O 1
ATOM 772 N N . LEU A 1 106 ? 10.109 -43.562 -13.219 1 98.38 106 LEU A N 1
ATOM 773 C CA . LEU A 1 106 ? 11.195 -42.688 -12.789 1 98.38 106 LEU A CA 1
ATOM 774 C C . LEU A 1 106 ? 11.375 -42.75 -11.273 1 98.38 106 LEU A C 1
ATOM 776 O O . LEU A 1 106 ? 10.43 -42.5 -10.523 1 98.38 106 LEU A O 1
ATOM 780 N N . PRO A 1 107 ? 12.539 -43.094 -10.805 1 98.12 107 PRO A N 1
ATOM 781 C CA . PRO A 1 107 ? 12.781 -43.094 -9.359 1 98.12 107 PRO A CA 1
ATOM 782 C C . PRO A 1 107 ? 12.945 -41.688 -8.781 1 98.12 107 PRO A C 1
ATOM 784 O O . PRO A 1 107 ? 13.25 -40.75 -9.523 1 98.12 107 PRO A O 1
ATOM 787 N N . TYR A 1 108 ? 12.695 -41.562 -7.473 1 98.56 108 TYR A N 1
ATOM 788 C CA . TYR A 1 108 ? 12.93 -40.312 -6.777 1 98.56 108 TYR A CA 1
ATOM 789 C C . TYR A 1 108 ? 13.43 -40.562 -5.359 1 98.56 108 TYR A C 1
ATOM 791 O O . TYR A 1 108 ? 13.109 -41.594 -4.754 1 98.56 108 TYR A O 1
ATOM 799 N N . ASP A 1 109 ? 14.281 -39.625 -4.844 1 98.56 109 ASP A N 1
ATOM 800 C CA . ASP A 1 109 ? 14.547 -39.531 -3.41 1 98.56 109 ASP A CA 1
ATOM 801 C C . ASP A 1 109 ? 13.5 -38.625 -2.725 1 98.56 109 ASP A C 1
ATOM 803 O O . ASP A 1 109 ? 13.078 -38.938 -1.603 1 98.56 109 ASP A O 1
ATOM 807 N N . LYS A 1 110 ? 13.094 -37.531 -3.381 1 98.75 110 LYS A N 1
ATOM 808 C CA . LYS A 1 110 ? 12.008 -36.656 -2.973 1 98.75 110 LYS A CA 1
ATOM 809 C C . LYS A 1 110 ? 11.062 -36.375 -4.133 1 98.75 110 LYS A C 1
ATOM 811 O O . LYS A 1 110 ? 11.484 -36.312 -5.289 1 98.75 110 LYS A O 1
ATOM 816 N N . LEU A 1 111 ? 9.773 -36.25 -3.824 1 98.88 111 LEU A N 1
ATOM 817 C CA . LEU A 1 111 ? 8.734 -35.969 -4.812 1 98.88 111 LEU A CA 1
ATOM 818 C C . LEU A 1 111 ? 7.957 -34.719 -4.434 1 98.88 111 LEU A C 1
ATOM 820 O O . LEU A 1 111 ? 7.543 -34.562 -3.283 1 98.88 111 LEU A O 1
ATOM 824 N N . MET A 1 112 ? 7.832 -33.75 -5.332 1 98.94 112 MET A N 1
ATOM 825 C CA . MET A 1 112 ? 6.973 -32.594 -5.176 1 98.94 112 MET A CA 1
ATOM 826 C C . MET A 1 112 ? 5.703 -32.719 -6.012 1 98.94 112 MET A C 1
ATOM 828 O O . MET A 1 112 ? 5.773 -32.844 -7.234 1 98.94 112 MET A O 1
ATOM 832 N N . LEU A 1 113 ? 4.562 -32.719 -5.312 1 98.88 113 LEU A N 1
ATOM 833 C CA . LEU A 1 113 ? 3.262 -32.719 -5.977 1 98.88 113 LEU A CA 1
ATOM 834 C C . LEU A 1 113 ? 2.707 -31.312 -6.098 1 98.88 113 LEU A C 1
ATOM 836 O O . LEU A 1 113 ? 2.285 -30.719 -5.102 1 98.88 113 LEU A O 1
ATOM 840 N N . ALA A 1 114 ? 2.654 -30.781 -7.297 1 98.56 114 ALA A N 1
ATOM 841 C CA . ALA A 1 114 ? 2.066 -29.469 -7.582 1 98.56 114 ALA A CA 1
ATOM 842 C C . ALA A 1 114 ? 1.105 -29.547 -8.766 1 98.56 114 ALA A C 1
ATOM 844 O O . ALA A 1 114 ? 1.22 -28.781 -9.719 1 98.56 114 ALA A O 1
ATOM 845 N N . PRO A 1 115 ? 0.12 -30.391 -8.641 1 96.5 115 PRO A N 1
ATOM 846 C CA . PRO A 1 115 ? -0.785 -30.594 -9.781 1 96.5 115 PRO A CA 1
ATOM 847 C C . PRO A 1 115 ? -1.774 -29.438 -9.953 1 96.5 115 PRO A C 1
ATOM 849 O O . PRO A 1 115 ? -2.412 -29.328 -11.008 1 96.5 115 PRO A O 1
ATOM 852 N N . GLY A 1 116 ? -1.949 -28.656 -8.969 1 96.62 116 GLY A N 1
ATOM 853 C CA . GLY A 1 116 ? -2.863 -27.516 -9.039 1 96.62 116 GLY A CA 1
ATOM 854 C C . GLY A 1 116 ? -4.32 -27.922 -8.891 1 96.62 116 GLY A C 1
ATOM 855 O O . GLY A 1 116 ? -4.648 -28.797 -8.078 1 96.62 116 GLY A O 1
ATOM 856 N N . ALA A 1 117 ? -5.172 -27.156 -9.484 1 96.75 117 ALA A N 1
ATOM 857 C CA . ALA A 1 117 ? -6.617 -27.375 -9.461 1 96.75 117 ALA A CA 1
ATOM 858 C C . ALA A 1 117 ? -7.199 -27.312 -10.867 1 96.75 117 ALA A C 1
ATOM 860 O O . ALA A 1 117 ? -6.562 -26.797 -11.797 1 96.75 117 ALA A O 1
ATOM 861 N N . SER A 1 118 ? -8.297 -27.938 -11.031 1 95.19 118 SER A N 1
ATOM 862 C CA . SER A 1 118 ? -8.984 -27.906 -12.32 1 95.19 118 SER A CA 1
ATOM 863 C C . SER A 1 118 ? -10.336 -27.219 -12.211 1 95.19 118 SER A C 1
ATOM 865 O O . SER A 1 118 ? -10.969 -27.25 -11.156 1 95.19 118 SER A O 1
ATOM 867 N N . PRO A 1 119 ? -10.773 -26.578 -13.281 1 95.38 119 PRO A N 1
ATOM 868 C CA . PRO A 1 119 ? -12.094 -25.938 -13.258 1 95.38 119 PRO A CA 1
ATOM 869 C C . PRO A 1 119 ? -13.227 -26.922 -12.992 1 95.38 119 PRO A C 1
ATOM 871 O O . PRO A 1 119 ? -13.211 -28.047 -13.508 1 95.38 119 PRO A O 1
ATOM 874 N N . LEU A 1 120 ? -14.18 -26.469 -12.266 1 95 120 LEU A N 1
ATOM 875 C CA . LEU A 1 120 ? -15.375 -27.266 -12.023 1 95 120 LEU A CA 1
ATOM 876 C C . LEU A 1 120 ? -16.25 -27.328 -13.273 1 95 120 LEU A C 1
ATOM 878 O O . LEU A 1 120 ? -16.422 -26.312 -13.953 1 95 120 LEU A O 1
ATOM 882 N N . ARG A 1 121 ? -16.734 -28.469 -13.648 1 94.69 121 ARG A N 1
ATOM 883 C CA . ARG A 1 121 ? -17.703 -28.703 -14.711 1 94.69 121 ARG A CA 1
ATOM 884 C C . ARG A 1 121 ? -18.875 -29.531 -14.203 1 94.69 121 ARG A C 1
ATOM 886 O O . ARG A 1 121 ? -18.844 -30.75 -14.234 1 94.69 121 ARG A O 1
ATOM 893 N N . PRO A 1 122 ? -19.891 -28.844 -13.82 1 93.56 122 PRO A N 1
ATOM 894 C CA . PRO A 1 122 ? -21.031 -29.594 -13.305 1 93.56 122 PRO A CA 1
ATOM 895 C C . PRO A 1 122 ? -21.703 -30.469 -14.367 1 93.56 122 PRO A C 1
ATOM 897 O O . PRO A 1 122 ? -21.625 -30.156 -15.555 1 93.56 122 PRO A O 1
ATOM 900 N N . PRO A 1 123 ? -22.359 -31.531 -13.93 1 94.56 123 PRO A N 1
ATOM 901 C CA . PRO A 1 123 ? -23 -32.438 -14.875 1 94.56 123 PRO A CA 1
ATOM 902 C C . PRO A 1 123 ? -24.344 -31.906 -15.383 1 94.56 123 PRO A C 1
ATOM 904 O O . PRO A 1 123 ? -25.391 -32.5 -15.086 1 94.56 123 PRO A O 1
ATOM 907 N N . LEU A 1 124 ? -24.344 -30.953 -16.203 1 96.75 124 LEU A N 1
ATOM 908 C CA . LEU A 1 124 ? -25.531 -30.344 -16.781 1 96.75 124 LEU A CA 1
ATOM 909 C C . LEU A 1 124 ? -25.766 -30.828 -18.203 1 96.75 124 LEU A C 1
ATOM 911 O O . LEU A 1 124 ? -24.812 -31.078 -18.938 1 96.75 124 LEU A O 1
ATOM 915 N N . PRO A 1 125 ? -27.047 -30.969 -18.578 1 97.12 125 PRO A N 1
ATOM 916 C CA . PRO A 1 125 ? -27.312 -31.312 -19.984 1 97.12 125 PRO A CA 1
ATOM 917 C C . PRO A 1 125 ? -26.703 -30.312 -20.953 1 97.12 125 PRO A C 1
ATOM 919 O O . PRO A 1 125 ? -26.859 -29.109 -20.797 1 97.12 125 PRO A O 1
ATOM 922 N N . GLY A 1 126 ? -25.953 -30.812 -21.906 1 97.06 126 GLY A N 1
ATOM 923 C CA . GLY A 1 126 ? -25.375 -29.969 -22.938 1 97.06 126 GLY A CA 1
ATOM 924 C C . GLY A 1 126 ? -24.016 -29.422 -22.578 1 97.06 126 GLY A C 1
ATOM 925 O O . GLY A 1 126 ? -23.391 -28.703 -23.375 1 97.06 126 GLY A O 1
ATOM 926 N N . ILE A 1 127 ? -23.453 -29.797 -21.469 1 97.06 127 ILE A N 1
ATOM 927 C CA . ILE A 1 127 ? -22.25 -29.219 -20.906 1 97.06 127 ILE A CA 1
ATOM 928 C C . ILE A 1 127 ? -21.047 -29.516 -21.812 1 97.06 127 ILE A C 1
ATOM 930 O O . ILE A 1 127 ? -20.031 -28.812 -21.766 1 97.06 127 ILE A O 1
ATOM 934 N N . ASP A 1 128 ? -21.156 -30.469 -22.703 1 96.12 128 ASP A N 1
ATOM 935 C CA . ASP A 1 128 ? -20.016 -30.922 -23.484 1 96.12 128 ASP A CA 1
ATOM 936 C C . ASP A 1 128 ? -19.953 -30.188 -24.828 1 96.12 128 ASP A C 1
ATOM 938 O O . ASP A 1 128 ? -19.078 -30.484 -25.656 1 96.12 128 ASP A O 1
ATOM 942 N N . ASP A 1 129 ? -20.906 -29.25 -25.062 1 96.81 129 ASP A N 1
ATOM 943 C CA . ASP A 1 129 ? -20.859 -28.469 -26.281 1 96.81 129 ASP A CA 1
ATOM 944 C C . ASP A 1 129 ? -19.484 -27.797 -26.453 1 96.81 129 ASP A C 1
ATOM 946 O O . ASP A 1 129 ? -18.922 -27.281 -25.5 1 96.81 129 ASP A O 1
ATOM 950 N N . PRO A 1 130 ? -18.984 -27.766 -27.672 1 95.75 130 PRO A N 1
ATOM 951 C CA . PRO A 1 130 ? -17.625 -27.266 -27.891 1 95.75 130 PRO A CA 1
ATOM 952 C C . PRO A 1 130 ? -17.531 -25.75 -27.719 1 95.75 130 PRO A C 1
ATOM 954 O O . PRO A 1 130 ? -16.438 -25.203 -27.625 1 95.75 130 PRO A O 1
ATOM 957 N N . ARG A 1 131 ? -18.703 -25.094 -27.688 1 97.06 131 ARG A N 1
ATOM 958 C CA . ARG A 1 131 ? -18.719 -23.641 -27.531 1 97.06 131 ARG A CA 1
ATOM 959 C C . ARG A 1 131 ? -18.656 -23.234 -26.062 1 97.06 131 ARG A C 1
ATOM 961 O O . ARG A 1 131 ? -18.672 -22.047 -25.734 1 97.06 131 ARG A O 1
ATOM 968 N N . ILE A 1 132 ? -18.5 -24.266 -25.172 1 98.19 132 ILE A N 1
ATOM 969 C CA . ILE A 1 132 ? -18.359 -24.031 -23.734 1 98.19 132 ILE A CA 1
ATOM 970 C C . ILE A 1 132 ? -16.891 -24.203 -23.328 1 98.19 132 ILE A C 1
ATOM 972 O O . ILE A 1 132 ? -16.328 -25.281 -23.469 1 98.19 132 ILE A O 1
ATOM 976 N N . PHE A 1 133 ? -16.312 -23.141 -22.812 1 98.19 133 PHE A N 1
ATOM 977 C CA . PHE A 1 133 ? -14.883 -23.109 -22.531 1 98.19 133 PHE A CA 1
ATOM 978 C C . PHE A 1 133 ? -14.625 -22.891 -21.047 1 98.19 133 PHE A C 1
ATOM 980 O O . PHE A 1 133 ? -15.469 -22.344 -20.344 1 98.19 133 PHE A O 1
ATOM 987 N N . THR A 1 134 ? -13.492 -23.391 -20.531 1 97.38 134 THR A N 1
ATOM 988 C CA . THR A 1 134 ? -12.844 -23 -19.281 1 97.38 134 THR A CA 1
ATOM 989 C C . THR A 1 134 ? -11.484 -22.359 -19.547 1 97.38 134 THR A C 1
ATOM 991 O O . THR A 1 134 ? -10.977 -22.422 -20.672 1 97.38 134 THR A O 1
ATOM 994 N N . LEU A 1 135 ? -10.953 -21.688 -18.594 1 96.38 135 LEU A N 1
ATOM 995 C CA . LEU A 1 135 ? -9.664 -21.031 -18.781 1 96.38 135 LEU A CA 1
ATOM 996 C C . LEU A 1 135 ? -8.672 -21.484 -17.719 1 96.38 135 LEU A C 1
ATOM 998 O O . LEU A 1 135 ? -8.797 -21.109 -16.547 1 96.38 135 LEU A O 1
ATOM 1002 N N . ARG A 1 136 ? -7.703 -22.219 -18.125 1 92.75 136 ARG A N 1
ATOM 1003 C CA . ARG A 1 136 ? -6.738 -22.75 -17.172 1 92.75 136 ARG A CA 1
ATOM 1004 C C . ARG A 1 136 ? -5.312 -22.578 -17.688 1 92.75 136 ARG A C 1
ATOM 1006 O O . ARG A 1 136 ? -4.379 -22.438 -16.891 1 92.75 136 ARG A O 1
ATOM 1013 N N . ASN A 1 137 ? -5.125 -22.656 -18.969 1 94.12 137 ASN A N 1
ATOM 1014 C CA . ASN A 1 137 ? -3.775 -22.656 -19.531 1 94.12 137 ASN A CA 1
ATOM 1015 C C . ASN A 1 137 ? -3.723 -21.922 -20.859 1 94.12 137 ASN A C 1
ATOM 1017 O O . ASN A 1 137 ? -4.719 -21.344 -21.297 1 94.12 137 ASN A O 1
ATOM 1021 N N . LEU A 1 138 ? -2.564 -21.875 -21.469 1 95.56 138 LEU A N 1
ATOM 1022 C CA . LEU A 1 138 ? -2.348 -21.141 -22.703 1 95.56 138 LEU A CA 1
ATOM 1023 C C . LEU A 1 138 ? -3.188 -21.719 -23.844 1 95.56 138 LEU A C 1
ATOM 1025 O O . LEU A 1 138 ? -3.668 -20.984 -24.703 1 95.56 138 LEU A O 1
ATOM 1029 N N . GLN A 1 139 ? -3.369 -23.016 -23.844 1 95.31 139 GLN A N 1
ATOM 1030 C CA . GLN A 1 139 ? -4.172 -23.672 -24.875 1 95.31 139 GLN A CA 1
ATOM 1031 C C . GLN A 1 139 ? -5.633 -23.25 -24.781 1 95.31 139 GLN A C 1
ATOM 1033 O O . GLN A 1 139 ? -6.277 -23 -25.797 1 95.31 139 GLN A O 1
ATOM 1038 N N . ASP A 1 140 ? -6.145 -23.219 -23.547 1 96.88 140 ASP A N 1
ATOM 1039 C CA . ASP A 1 140 ? -7.496 -22.703 -23.344 1 96.88 140 ASP A CA 1
ATOM 1040 C C . ASP A 1 140 ? -7.621 -21.281 -23.875 1 96.88 140 ASP A C 1
ATOM 1042 O O . ASP A 1 140 ? -8.594 -20.953 -24.547 1 96.88 140 ASP A O 1
ATOM 1046 N N . MET A 1 141 ? -6.645 -20.453 -23.531 1 97.75 141 MET A N 1
ATOM 1047 C CA . MET A 1 141 ? -6.594 -19.062 -23.969 1 97.75 141 MET A CA 1
ATOM 1048 C C . MET A 1 141 ? -6.645 -18.969 -25.5 1 97.75 141 MET A C 1
ATOM 1050 O O . MET A 1 141 ? -7.438 -18.219 -26.047 1 97.75 141 MET A O 1
ATOM 1054 N N . ASP A 1 142 ? -5.824 -19.766 -26.188 1 97.5 142 ASP A N 1
ATOM 1055 C CA . ASP A 1 142 ? -5.754 -19.766 -27.656 1 97.5 142 ASP A CA 1
ATOM 1056 C C . ASP A 1 142 ? -7.082 -20.188 -28.266 1 97.5 142 ASP A C 1
ATOM 1058 O O . ASP A 1 142 ? -7.523 -19.625 -29.266 1 97.5 142 ASP A O 1
ATOM 1062 N N . ARG A 1 143 ? -7.684 -21.188 -27.688 1 98 143 ARG A N 1
ATOM 1063 C CA . ARG A 1 143 ? -8.969 -21.672 -28.188 1 98 143 ARG A CA 1
ATOM 1064 C C . ARG A 1 143 ? -10.047 -20.594 -28.031 1 98 143 ARG A C 1
ATOM 1066 O O . ARG A 1 143 ? -10.891 -20.438 -28.922 1 98 143 ARG A O 1
ATOM 1073 N N . ILE A 1 144 ? -10.047 -19.922 -26.938 1 98.56 144 ILE A N 1
ATOM 1074 C CA . ILE A 1 144 ? -11.023 -18.859 -26.703 1 98.56 144 ILE A CA 1
ATOM 1075 C C . ILE A 1 144 ? -10.805 -17.719 -27.688 1 98.56 144 ILE A C 1
ATOM 1077 O O . ILE A 1 144 ? -11.758 -17.203 -28.266 1 98.56 144 ILE A O 1
ATOM 1081 N N . ILE A 1 145 ? -9.539 -17.328 -27.875 1 98.31 145 ILE A N 1
ATOM 1082 C CA . ILE A 1 145 ? -9.211 -16.266 -28.812 1 98.31 145 ILE A CA 1
ATOM 1083 C C . ILE A 1 145 ? -9.703 -16.641 -30.203 1 98.31 145 ILE A C 1
ATOM 1085 O O . ILE A 1 145 ? -10.312 -15.82 -30.906 1 98.31 145 ILE A O 1
ATOM 1089 N N . ALA A 1 146 ? -9.5 -17.906 -30.578 1 98 146 ALA A N 1
ATOM 1090 C CA . ALA A 1 146 ? -9.898 -18.391 -31.891 1 98 146 ALA A CA 1
ATOM 1091 C C . ALA A 1 146 ? -11.422 -18.406 -32.031 1 98 146 ALA A C 1
ATOM 1093 O O . ALA A 1 146 ? -11.945 -18.203 -33.125 1 98 146 ALA A O 1
ATOM 1094 N N . ALA A 1 147 ? -12.086 -18.531 -30.938 1 97.75 147 ALA A N 1
ATOM 1095 C CA . ALA A 1 147 ? -13.539 -18.719 -30.969 1 97.75 147 ALA A CA 1
ATOM 1096 C C . ALA A 1 147 ? -14.258 -17.391 -30.797 1 97.75 147 ALA A C 1
ATOM 1098 O O . ALA A 1 147 ? -15.492 -17.328 -30.797 1 97.75 147 ALA A O 1
ATOM 1099 N N . THR A 1 148 ? -13.562 -16.281 -30.625 1 97.69 148 THR A N 1
ATOM 1100 C CA . THR A 1 148 ? -14.203 -15.008 -30.312 1 97.69 148 THR A CA 1
ATOM 1101 C C . THR A 1 148 ? -13.883 -13.961 -31.375 1 97.69 148 THR A C 1
ATOM 1103 O O . THR A 1 148 ? -12.773 -13.922 -31.891 1 97.69 148 THR A O 1
ATOM 1106 N N . ALA A 1 149 ? -14.852 -13.148 -31.625 1 97.31 149 ALA A N 1
ATOM 1107 C CA . ALA A 1 149 ? -14.75 -12.016 -32.562 1 97.31 149 ALA A CA 1
ATOM 1108 C C . ALA A 1 149 ? -15.703 -10.891 -32.156 1 97.31 149 ALA A C 1
ATOM 1110 O O . ALA A 1 149 ? -16.719 -11.141 -31.5 1 97.31 149 ALA A O 1
ATOM 1111 N N . PRO A 1 150 ? -15.297 -9.664 -32.5 1 97.5 150 PRO A N 1
ATOM 1112 C CA . PRO A 1 150 ? -16.219 -8.562 -32.188 1 97.5 150 PRO A CA 1
ATOM 1113 C C . PRO A 1 150 ? -17.625 -8.805 -32.75 1 97.5 150 PRO A C 1
ATOM 1115 O O . PRO A 1 150 ? -17.781 -9.328 -33.844 1 97.5 150 PRO A O 1
ATOM 1118 N N . GLY A 1 151 ? -18.625 -8.406 -31.984 1 97.81 151 GLY A N 1
ATOM 1119 C CA . GLY A 1 151 ? -20 -8.523 -32.438 1 97.81 151 GLY A CA 1
ATOM 1120 C C . GLY A 1 151 ? -20.688 -9.781 -31.953 1 97.81 151 GLY A C 1
ATOM 1121 O O . GLY A 1 151 ? -21.906 -9.883 -31.984 1 97.81 151 GLY A O 1
ATOM 1122 N N . GLN A 1 152 ? -19.922 -10.773 -31.453 1 98.38 152 GLN A N 1
ATOM 1123 C CA . GLN A 1 152 ? -20.469 -12.016 -30.922 1 98.38 152 GLN A CA 1
ATOM 1124 C C . GLN A 1 152 ? -21.047 -11.805 -29.516 1 98.38 152 GLN A C 1
ATOM 1126 O O . GLN A 1 152 ? -20.844 -10.75 -28.922 1 98.38 152 GLN A O 1
ATOM 1131 N N . ARG A 1 153 ? -21.781 -12.812 -29.094 1 98.38 153 ARG A N 1
ATOM 1132 C CA . ARG A 1 153 ? -22.359 -12.812 -27.766 1 98.38 153 ARG A CA 1
ATOM 1133 C C . ARG A 1 153 ? -21.734 -13.875 -26.875 1 98.38 153 ARG A C 1
ATOM 1135 O O . ARG A 1 153 ? -21.625 -15.039 -27.281 1 98.38 153 ARG A O 1
ATOM 1142 N N . ALA A 1 154 ? -21.312 -13.438 -25.703 1 98.81 154 ALA A N 1
ATOM 1143 C CA . ALA A 1 154 ? -20.703 -14.359 -24.734 1 98.81 154 ALA A CA 1
ATOM 1144 C C . ALA A 1 154 ? -21.531 -14.438 -23.453 1 98.81 154 ALA A C 1
ATOM 1146 O O . ALA A 1 154 ? -22.094 -13.43 -23 1 98.81 154 ALA A O 1
ATOM 1147 N N . VAL A 1 155 ? -21.656 -15.602 -22.906 1 98.81 155 VAL A N 1
ATOM 1148 C CA . VAL A 1 155 ? -22.203 -15.805 -21.578 1 98.81 155 VAL A CA 1
ATOM 1149 C C . VAL A 1 155 ? -21.094 -16.312 -20.641 1 98.81 155 VAL A C 1
ATOM 1151 O O . VAL A 1 155 ? -20.453 -17.328 -20.922 1 98.81 155 VAL A O 1
ATOM 1154 N N . VAL A 1 156 ? -20.828 -15.578 -19.625 1 98.88 156 VAL A N 1
ATOM 1155 C CA . VAL A 1 156 ? -19.891 -15.977 -18.578 1 98.88 156 VAL A CA 1
ATOM 1156 C C . VAL A 1 156 ? -20.656 -16.516 -17.359 1 98.88 156 VAL A C 1
ATOM 1158 O O . VAL A 1 156 ? -21.531 -15.828 -16.828 1 98.88 156 VAL A O 1
ATOM 1161 N N . ILE A 1 157 ? -20.359 -17.703 -16.969 1 98.56 157 ILE A N 1
ATOM 1162 C CA . ILE A 1 157 ? -21.047 -18.344 -15.844 1 98.56 157 ILE A CA 1
ATOM 1163 C C . ILE A 1 157 ? -20.141 -18.328 -14.617 1 98.56 157 ILE A C 1
ATOM 1165 O O . ILE A 1 157 ? -19.109 -19.016 -14.602 1 98.56 157 ILE A O 1
ATOM 1169 N N . GLY A 1 158 ? -20.562 -17.656 -13.523 1 98.25 158 GLY A N 1
ATOM 1170 C CA . GLY A 1 158 ? -19.75 -17.438 -12.336 1 98.25 158 GLY A CA 1
ATOM 1171 C C . GLY A 1 158 ? -19.172 -16.031 -12.266 1 98.25 158 GLY A C 1
ATOM 1172 O O . GLY A 1 158 ? -18.375 -15.641 -13.109 1 98.25 158 GLY A O 1
ATOM 1173 N N . ALA A 1 159 ? -19.547 -15.297 -11.195 1 98.31 159 ALA A N 1
ATOM 1174 C CA . ALA A 1 159 ? -19.109 -13.906 -11.055 1 98.31 159 ALA A CA 1
ATOM 1175 C C . ALA A 1 159 ? -18.031 -13.789 -9.977 1 98.31 159 ALA A C 1
ATOM 1177 O O . ALA A 1 159 ? -18.078 -12.883 -9.148 1 98.31 159 ALA A O 1
ATOM 1178 N N . GLY A 1 160 ? -17.078 -14.773 -9.992 1 97.25 160 GLY A N 1
ATOM 1179 C CA . GLY A 1 160 ? -15.875 -14.672 -9.188 1 97.25 160 GLY A CA 1
ATOM 1180 C C . GLY A 1 160 ? -14.766 -13.891 -9.875 1 97.25 160 GLY A C 1
ATOM 1181 O O . GLY A 1 160 ? -15.023 -13.148 -10.828 1 97.25 160 GLY A O 1
ATOM 1182 N N . PHE A 1 161 ? -13.57 -14 -9.469 1 95.31 161 PHE A N 1
ATOM 1183 C CA . PHE A 1 161 ? -12.43 -13.234 -9.953 1 95.31 161 PHE A CA 1
ATOM 1184 C C . PHE A 1 161 ? -12.203 -13.477 -11.445 1 95.31 161 PHE A C 1
ATOM 1186 O O . PHE A 1 161 ? -12.188 -12.539 -12.234 1 95.31 161 PHE A O 1
ATOM 1193 N N . ILE A 1 162 ? -12.117 -14.758 -11.797 1 95.56 162 ILE A N 1
ATOM 1194 C CA . ILE A 1 162 ? -11.867 -15.117 -13.195 1 95.56 162 ILE A CA 1
ATOM 1195 C C . ILE A 1 162 ? -13.039 -14.656 -14.062 1 95.56 162 ILE A C 1
ATOM 1197 O O . ILE A 1 162 ? -12.836 -14.148 -15.172 1 95.56 162 ILE A O 1
ATOM 1201 N N . GLY A 1 163 ? -14.258 -14.875 -13.562 1 98.06 163 GLY A N 1
ATOM 1202 C CA . GLY A 1 163 ? -15.438 -14.469 -14.305 1 98.06 163 GLY A CA 1
ATOM 1203 C C . GLY A 1 163 ? -15.477 -12.984 -14.602 1 98.06 163 GLY A C 1
ATOM 1204 O O . GLY A 1 163 ? -15.797 -12.578 -15.719 1 98.06 163 GLY A O 1
ATOM 1205 N N . LEU A 1 164 ? -15.125 -12.195 -13.641 1 98.5 164 LEU A N 1
ATOM 1206 C CA . LEU A 1 164 ? -15.117 -10.75 -13.828 1 98.5 164 LEU A CA 1
ATOM 1207 C C . LEU A 1 164 ? -14.031 -10.328 -14.805 1 98.5 164 LEU A C 1
ATOM 1209 O O . LEU A 1 164 ? -14.25 -9.461 -15.656 1 98.5 164 LEU A O 1
ATOM 1213 N N . GLU A 1 165 ? -12.844 -10.891 -14.695 1 98.25 165 GLU A N 1
ATOM 1214 C CA . GLU A 1 165 ? -11.758 -10.594 -15.633 1 98.25 165 GLU A CA 1
ATOM 1215 C C . GLU A 1 165 ? -12.164 -10.938 -17.062 1 98.25 165 GLU A C 1
ATOM 1217 O O . GLU A 1 165 ? -11.938 -10.141 -17.984 1 98.25 165 GLU A O 1
ATOM 1222 N N . MET A 1 166 ? -12.797 -12.07 -17.188 1 98.62 166 MET A N 1
ATOM 1223 C CA . MET A 1 166 ? -13.211 -12.516 -18.516 1 98.62 166 MET A CA 1
ATOM 1224 C C . MET A 1 166 ? -14.328 -11.625 -19.062 1 98.62 166 MET A C 1
ATOM 1226 O O . MET A 1 166 ? -14.336 -11.297 -20.25 1 98.62 166 MET A O 1
ATOM 1230 N N . ALA A 1 167 ? -15.266 -11.266 -18.172 1 98.81 167 ALA A N 1
ATOM 1231 C CA . ALA A 1 167 ? -16.344 -10.383 -18.609 1 98.81 167 ALA A CA 1
ATOM 1232 C C . ALA A 1 167 ? -15.789 -9.078 -19.156 1 98.81 167 ALA A C 1
ATOM 1234 O O . ALA A 1 167 ? -16.172 -8.641 -20.25 1 98.81 167 ALA A O 1
ATOM 1235 N N . GLU A 1 168 ? -14.883 -8.461 -18.5 1 98.75 168 GLU A N 1
ATOM 1236 C CA . GLU A 1 168 ? -14.281 -7.207 -18.938 1 98.75 168 GLU A CA 1
ATOM 1237 C C . GLU A 1 168 ? -13.508 -7.391 -20.234 1 98.75 168 GLU A C 1
ATOM 1239 O O . GLU A 1 168 ? -13.648 -6.586 -21.156 1 98.75 168 GLU A O 1
ATOM 1244 N N . GLN A 1 169 ? -12.719 -8.469 -20.312 1 98.62 169 GLN A N 1
ATOM 1245 C CA . GLN A 1 169 ? -11.82 -8.641 -21.453 1 98.62 169 GLN A CA 1
ATOM 1246 C C . GLN A 1 169 ? -12.594 -8.984 -22.719 1 98.62 169 GLN A C 1
ATOM 1248 O O . GLN A 1 169 ? -12.25 -8.523 -23.812 1 98.62 169 GLN A O 1
ATOM 1253 N N . LEU A 1 170 ? -13.641 -9.812 -22.562 1 98.81 170 LEU A N 1
ATOM 1254 C CA . LEU A 1 170 ? -14.477 -10.125 -23.719 1 98.81 170 LEU A CA 1
ATOM 1255 C C . LEU A 1 170 ? -15.227 -8.891 -24.188 1 98.81 170 LEU A C 1
ATOM 1257 O O . LEU A 1 170 ? -15.383 -8.68 -25.391 1 98.81 170 LEU A O 1
ATOM 1261 N N . HIS A 1 171 ? -15.711 -8.102 -23.234 1 98.81 171 HIS A N 1
ATOM 1262 C CA . HIS A 1 171 ? -16.344 -6.832 -23.594 1 98.81 171 HIS A CA 1
ATOM 1263 C C . HIS A 1 171 ? -15.383 -5.93 -24.359 1 98.81 171 HIS A C 1
ATOM 1265 O O . HIS A 1 171 ? -15.758 -5.344 -25.375 1 98.81 171 HIS A O 1
ATOM 1271 N N . ARG A 1 172 ? -14.188 -5.812 -23.906 1 97.5 172 ARG A N 1
ATOM 1272 C CA . ARG A 1 172 ? -13.172 -4.98 -24.547 1 97.5 172 ARG A CA 1
ATOM 1273 C C . ARG A 1 172 ? -12.875 -5.465 -25.953 1 97.5 172 ARG A C 1
ATOM 1275 O O . ARG A 1 172 ? -12.57 -4.664 -26.844 1 97.5 172 ARG A O 1
ATOM 1282 N N . LYS A 1 173 ? -13.016 -6.734 -26.125 1 97.69 173 LYS A N 1
ATOM 1283 C CA . LYS A 1 173 ? -12.781 -7.332 -27.438 1 97.69 173 LYS A CA 1
ATOM 1284 C C . LYS A 1 173 ? -13.945 -7.047 -28.375 1 97.69 173 LYS A C 1
ATOM 1286 O O . LYS A 1 173 ? -13.867 -7.355 -29.578 1 97.69 173 LYS A O 1
ATOM 1291 N N . GLY A 1 174 ? -15.062 -6.48 -27.891 1 98.25 174 GLY A N 1
ATOM 1292 C CA . GLY A 1 174 ? -16.172 -6.059 -28.719 1 98.25 174 GLY A CA 1
ATOM 1293 C C . GLY A 1 174 ? -17.359 -7.012 -28.672 1 98.25 174 GLY A C 1
ATOM 1294 O O . GLY A 1 174 ? -18.25 -6.945 -29.516 1 98.25 174 GLY A O 1
ATOM 1295 N N . LEU A 1 175 ? -17.359 -7.945 -27.703 1 98.69 175 LEU A N 1
ATOM 1296 C CA . LEU A 1 175 ? -18.484 -8.875 -27.578 1 98.69 175 LEU A CA 1
ATOM 1297 C C . LEU A 1 175 ? -19.562 -8.305 -26.656 1 98.69 175 LEU A C 1
ATOM 1299 O O . LEU A 1 175 ? -19.281 -7.516 -25.766 1 98.69 175 LEU A O 1
ATOM 1303 N N . GLY A 1 176 ? -20.828 -8.641 -26.953 1 98.69 176 GLY A N 1
ATOM 1304 C CA . GLY A 1 176 ? -21.859 -8.531 -25.938 1 98.69 176 GLY A CA 1
ATOM 1305 C C . GLY A 1 176 ? -21.75 -9.586 -24.859 1 98.69 176 GLY A C 1
ATOM 1306 O O . GLY A 1 176 ? -21.547 -10.766 -25.156 1 98.69 176 GLY A O 1
ATOM 1307 N N . VAL A 1 177 ? -21.828 -9.211 -23.578 1 98.88 177 VAL A N 1
ATOM 1308 C CA . VAL A 1 177 ? -21.516 -10.172 -22.531 1 98.88 177 VAL A CA 1
ATOM 1309 C C . VAL A 1 177 ? -22.656 -10.234 -21.531 1 98.88 177 VAL A C 1
ATOM 1311 O O . VAL A 1 177 ? -23.141 -9.195 -21.047 1 98.88 177 VAL A O 1
ATOM 1314 N N . ASP A 1 178 ? -23.125 -11.391 -21.219 1 98.88 178 ASP A N 1
ATOM 1315 C CA . ASP A 1 178 ? -24 -11.68 -20.078 1 98.88 178 ASP A CA 1
ATOM 1316 C C . ASP A 1 178 ? -23.234 -12.453 -19 1 98.88 178 ASP A C 1
ATOM 1318 O O . ASP A 1 178 ? -22.438 -13.336 -19.312 1 98.88 178 ASP A O 1
ATOM 1322 N N . LEU A 1 179 ? -23.438 -12.07 -17.781 1 98.88 179 LEU A N 1
ATOM 1323 C CA . LEU A 1 179 ? -22.797 -12.695 -16.625 1 98.88 179 LEU A CA 1
ATOM 1324 C C . LEU A 1 179 ? -23.844 -13.32 -15.711 1 98.88 179 LEU A C 1
ATOM 1326 O O . LEU A 1 179 ? -24.734 -12.633 -15.211 1 98.88 179 LEU A O 1
ATOM 1330 N N . VAL A 1 180 ? -23.766 -14.625 -15.492 1 98.75 180 VAL A N 1
ATOM 1331 C CA . VAL A 1 180 ? -24.719 -15.359 -14.68 1 98.75 180 VAL A CA 1
ATOM 1332 C C . VAL A 1 180 ? -24.062 -15.781 -13.359 1 98.75 180 VAL A C 1
ATOM 1334 O O . VAL A 1 180 ? -22.969 -16.344 -13.359 1 98.75 180 VAL A O 1
ATOM 1337 N N . GLU A 1 181 ? -24.672 -15.531 -12.25 1 98.56 181 GLU A N 1
ATOM 1338 C CA . GLU A 1 181 ? -24.156 -15.875 -10.922 1 98.56 181 GLU A CA 1
ATOM 1339 C C . GLU A 1 181 ? -25.266 -16.422 -10.039 1 98.56 181 GLU A C 1
ATOM 1341 O O . GLU A 1 181 ? -26.359 -15.844 -9.953 1 98.56 181 GLU A O 1
ATOM 1346 N N . LEU A 1 182 ? -24.953 -17.562 -9.445 1 97.31 182 LEU A N 1
ATOM 1347 C CA . LEU A 1 182 ? -25.922 -18.25 -8.578 1 97.31 182 LEU A CA 1
ATOM 1348 C C . LEU A 1 182 ? -26.297 -17.375 -7.395 1 97.31 182 LEU A C 1
ATOM 1350 O O . LEU A 1 182 ? -27.453 -17.359 -6.977 1 97.31 182 LEU A O 1
ATOM 1354 N N . GLN A 1 183 ? -25.344 -16.672 -6.805 1 97.19 183 GLN A N 1
ATOM 1355 C CA . GLN A 1 183 ? -25.578 -15.844 -5.633 1 97.19 183 GLN A CA 1
ATOM 1356 C C . GLN A 1 183 ? -26.219 -14.508 -6.02 1 97.19 183 GLN A C 1
ATOM 1358 O O . GLN A 1 183 ? -26.203 -14.133 -7.191 1 97.19 183 GLN A O 1
ATOM 1363 N N . SER A 1 184 ? -26.688 -13.797 -5.062 1 97.38 184 SER A N 1
ATOM 1364 C CA . SER A 1 184 ? -27.438 -12.562 -5.293 1 97.38 184 SER A CA 1
ATOM 1365 C C . SER A 1 184 ? -26.5 -11.383 -5.523 1 97.38 184 SER A C 1
ATOM 1367 O O . SER A 1 184 ? -26.953 -10.25 -5.688 1 97.38 184 SER A O 1
ATOM 1369 N N . GLN A 1 185 ? -25.266 -11.617 -5.547 1 97.88 185 GLN A N 1
ATOM 1370 C CA . GLN A 1 185 ? -24.25 -10.578 -5.754 1 97.88 185 GLN A CA 1
ATOM 1371 C C . GLN A 1 185 ? -23.094 -11.102 -6.586 1 97.88 185 GLN A C 1
ATOM 1373 O O . GLN A 1 185 ? -22.891 -12.312 -6.703 1 97.88 185 GLN A O 1
ATOM 1378 N N . VAL A 1 186 ? -22.344 -10.18 -7.215 1 98.31 186 VAL A N 1
ATOM 1379 C CA . VAL A 1 186 ? -21.062 -10.555 -7.809 1 98.31 186 VAL A CA 1
ATOM 1380 C C . VAL A 1 186 ? -20.016 -10.734 -6.711 1 98.31 186 VAL A C 1
ATOM 1382 O O . VAL A 1 186 ? -20.188 -10.25 -5.59 1 98.31 186 VAL A O 1
ATOM 1385 N N . LEU A 1 187 ? -18.953 -11.484 -6.949 1 97.88 187 LEU A N 1
ATOM 1386 C CA . LEU A 1 187 ? -17.859 -11.734 -6.016 1 97.88 187 LEU A CA 1
ATOM 1387 C C . LEU A 1 187 ? -18.391 -12.188 -4.66 1 97.88 187 LEU A C 1
ATOM 1389 O O . LEU A 1 187 ? -18.203 -11.5 -3.652 1 97.88 187 LEU A O 1
ATOM 1393 N N . PRO A 1 188 ? -18.891 -13.305 -4.637 1 96.06 188 PRO A N 1
ATOM 1394 C CA . PRO A 1 188 ? -19.578 -13.82 -3.449 1 96.06 188 PRO A CA 1
ATOM 1395 C C . PRO A 1 188 ? -18.719 -13.75 -2.189 1 96.06 188 PRO A C 1
ATOM 1397 O O . PRO A 1 188 ? -19.25 -13.633 -1.082 1 96.06 188 PRO A O 1
ATOM 1400 N N . PRO A 1 189 ? -17.375 -13.844 -2.264 1 94.69 189 PRO A N 1
ATOM 1401 C CA . PRO A 1 189 ? -16.578 -13.758 -1.029 1 94.69 189 PRO A CA 1
ATOM 1402 C C . PRO A 1 189 ? -16.719 -12.414 -0.331 1 94.69 189 PRO A C 1
ATOM 1404 O O . PRO A 1 189 ? -16.453 -12.305 0.868 1 94.69 189 PRO A O 1
ATOM 1407 N N . LEU A 1 190 ? -17.125 -11.367 -0.973 1 97.81 190 LEU A N 1
ATOM 1408 C CA . LEU A 1 190 ? -17.25 -10.039 -0.391 1 97.81 190 LEU A CA 1
ATOM 1409 C C . LEU A 1 190 ? -18.578 -9.883 0.345 1 97.81 190 LEU A C 1
ATOM 1411 O O . LEU A 1 190 ? -19.531 -10.594 0.047 1 97.81 190 LEU A O 1
ATOM 1415 N N . ASP A 1 191 ? -18.562 -8.953 1.302 1 97.31 191 ASP A N 1
ATOM 1416 C CA . ASP A 1 191 ? -19.859 -8.516 1.828 1 97.31 191 ASP A CA 1
ATOM 1417 C C . ASP A 1 191 ? -20.594 -7.652 0.809 1 97.31 191 ASP A C 1
ATOM 1419 O O . ASP A 1 191 ? -19.984 -6.906 0.048 1 97.31 191 ASP A O 1
ATOM 1423 N N . PRO A 1 192 ? -21.906 -7.688 0.833 1 95.88 192 PRO A N 1
ATOM 1424 C CA . PRO A 1 192 ? -22.719 -7.133 -0.256 1 95.88 192 PRO A CA 1
ATOM 1425 C C . PRO A 1 192 ? -22.422 -5.66 -0.518 1 95.88 192 PRO A C 1
ATOM 1427 O O . PRO A 1 192 ? -22.25 -5.254 -1.671 1 95.88 192 PRO A O 1
ATOM 1430 N N . PRO A 1 193 ? -22.297 -4.801 0.485 1 95.25 193 PRO A N 1
ATOM 1431 C CA . PRO A 1 193 ? -22.031 -3.391 0.185 1 95.25 193 PRO A CA 1
ATOM 1432 C C . PRO A 1 193 ? -20.719 -3.178 -0.558 1 95.25 193 PRO A C 1
ATOM 1434 O O . PRO A 1 193 ? -20.609 -2.244 -1.356 1 95.25 193 PRO A O 1
ATOM 1437 N N . MET A 1 194 ? -19.797 -4.047 -0.371 1 97.38 194 MET A N 1
ATOM 1438 C CA . MET A 1 194 ? -18.469 -3.895 -0.964 1 97.38 194 MET A CA 1
ATOM 1439 C C . MET A 1 194 ? -18.453 -4.391 -2.406 1 97.38 194 MET A C 1
ATOM 1441 O O . MET A 1 194 ? -17.609 -3.986 -3.201 1 97.38 194 MET A O 1
ATOM 1445 N N . ALA A 1 195 ? -19.406 -5.246 -2.756 1 97.94 195 ALA A N 1
ATOM 1446 C CA . ALA A 1 195 ? -19.531 -5.758 -4.121 1 97.94 195 ALA A CA 1
ATOM 1447 C C . ALA A 1 195 ? -20.359 -4.812 -4.988 1 97.94 195 ALA A C 1
ATOM 1449 O O . ALA A 1 195 ? -20.328 -4.902 -6.215 1 97.94 195 ALA A O 1
ATOM 1450 N N . ALA A 1 196 ? -21.078 -3.887 -4.363 1 97.75 196 ALA A N 1
ATOM 1451 C CA . ALA A 1 196 ? -22.094 -3.074 -5.035 1 97.75 196 ALA A CA 1
ATOM 1452 C C . ALA A 1 196 ? -21.469 -2.182 -6.098 1 97.75 196 ALA A C 1
ATOM 1454 O O . ALA A 1 196 ? -22.062 -1.953 -7.156 1 97.75 196 ALA A O 1
ATOM 1455 N N . LEU A 1 197 ? -20.328 -1.654 -5.805 1 97.5 197 LEU A N 1
ATOM 1456 C CA . LEU A 1 197 ? -19.672 -0.79 -6.777 1 97.5 197 LEU A CA 1
ATOM 1457 C C . LEU A 1 197 ? -19.312 -1.564 -8.039 1 97.5 197 LEU A C 1
ATOM 1459 O O . LEU A 1 197 ? -19.422 -1.03 -9.148 1 97.5 197 LEU A O 1
ATOM 1463 N N . VAL A 1 198 ? -18.875 -2.803 -7.895 1 98.5 198 VAL A N 1
ATOM 1464 C CA . VAL A 1 198 ? -18.531 -3.65 -9.023 1 98.5 198 VAL A CA 1
ATOM 1465 C C . VAL A 1 198 ? -19.766 -3.92 -9.875 1 98.5 198 VAL A C 1
ATOM 1467 O O . VAL A 1 198 ? -19.719 -3.812 -11.102 1 98.5 198 VAL A O 1
ATOM 1470 N N . GLU A 1 199 ? -20.828 -4.246 -9.203 1 98.25 199 GLU A N 1
ATOM 1471 C CA . GLU A 1 199 ? -22.094 -4.473 -9.906 1 98.25 199 GLU A CA 1
ATOM 1472 C C . GLU A 1 199 ? -22.5 -3.246 -10.711 1 98.25 199 GLU A C 1
ATOM 1474 O O . GLU A 1 199 ? -22.875 -3.361 -11.883 1 98.25 199 GLU A O 1
ATOM 1479 N N . SER A 1 200 ? -22.438 -2.117 -10.047 1 98.06 200 SER A N 1
ATOM 1480 C CA . SER A 1 200 ? -22.781 -0.862 -10.703 1 98.06 200 SER A CA 1
ATOM 1481 C C . SER A 1 200 ? -21.906 -0.614 -11.922 1 98.06 200 SER A C 1
ATOM 1483 O O . SER A 1 200 ? -22.391 -0.169 -12.969 1 98.06 200 SER A O 1
ATOM 1485 N N . GLU A 1 201 ? -20.656 -0.887 -11.812 1 98.31 201 GLU A N 1
ATOM 1486 C CA . GLU A 1 201 ? -19.688 -0.675 -12.891 1 98.31 201 GLU A CA 1
ATOM 1487 C C . GLU A 1 201 ? -19.984 -1.595 -14.078 1 98.31 201 GLU A C 1
ATOM 1489 O O . GLU A 1 201 ? -19.906 -1.174 -15.234 1 98.31 201 GLU A O 1
ATOM 1494 N N . LEU A 1 202 ? -20.266 -2.842 -13.789 1 98.69 202 LEU A N 1
ATOM 1495 C CA . LEU A 1 202 ? -20.609 -3.801 -14.836 1 98.69 202 LEU A CA 1
ATOM 1496 C C . LEU A 1 202 ? -21.844 -3.348 -15.617 1 98.69 202 LEU A C 1
ATOM 1498 O O . LEU A 1 202 ? -21.844 -3.381 -16.844 1 98.69 202 LEU A O 1
ATOM 1502 N N . ARG A 1 203 ? -22.844 -2.887 -14.945 1 98.25 203 ARG A N 1
ATOM 1503 C CA . ARG A 1 203 ? -24.062 -2.41 -15.586 1 98.25 203 ARG A CA 1
ATOM 1504 C C . ARG A 1 203 ? -23.797 -1.174 -16.438 1 98.25 203 ARG A C 1
ATOM 1506 O O . ARG A 1 203 ? -24.359 -1.021 -17.516 1 98.25 203 ARG A O 1
ATOM 1513 N N . ARG A 1 204 ? -22.984 -0.323 -15.93 1 97.75 204 ARG A N 1
ATOM 1514 C CA . ARG A 1 204 ? -22.641 0.896 -16.656 1 97.75 204 ARG A CA 1
ATOM 1515 C C . ARG A 1 204 ? -21.953 0.571 -17.984 1 97.75 204 ARG A C 1
ATOM 1517 O O . ARG A 1 204 ? -22.047 1.346 -18.938 1 97.75 204 ARG A O 1
ATOM 1524 N N . HIS A 1 205 ? -21.328 -0.561 -18.031 1 98.19 205 HIS A N 1
ATOM 1525 C CA . HIS A 1 205 ? -20.641 -0.975 -19.25 1 98.19 205 HIS A CA 1
ATOM 1526 C C . HIS A 1 205 ? -21.469 -1.983 -20.031 1 98.19 205 HIS A C 1
ATOM 1528 O O . HIS A 1 205 ? -20.938 -2.746 -20.844 1 98.19 205 HIS A O 1
ATOM 1534 N N . ASP A 1 206 ? -22.734 -2.139 -19.703 1 97.62 206 ASP A N 1
ATOM 1535 C CA . ASP A 1 206 ? -23.75 -2.881 -20.453 1 97.62 206 ASP A CA 1
ATOM 1536 C C . ASP A 1 206 ? -23.5 -4.387 -20.344 1 97.62 206 ASP A C 1
ATOM 1538 O O . ASP A 1 206 ? -23.734 -5.121 -21.312 1 97.62 206 ASP A O 1
ATOM 1542 N N . ILE A 1 207 ? -22.859 -4.805 -19.297 1 98.81 207 ILE A N 1
ATOM 1543 C CA . ILE A 1 207 ? -22.828 -6.234 -19 1 98.81 207 ILE A CA 1
ATOM 1544 C C . ILE A 1 207 ? -24.203 -6.699 -18.531 1 98.81 207 ILE A C 1
ATOM 1546 O O . ILE A 1 207 ? -24.766 -6.133 -17.594 1 98.81 207 ILE A O 1
ATOM 1550 N N . GLY A 1 208 ? -24.844 -7.652 -19.203 1 98.69 208 GLY A N 1
ATOM 1551 C CA . GLY A 1 208 ? -26.094 -8.234 -18.719 1 98.69 208 GLY A CA 1
ATOM 1552 C C . GLY A 1 208 ? -25.906 -9.078 -17.469 1 98.69 208 GLY A C 1
ATOM 1553 O O . GLY A 1 208 ? -25.422 -10.211 -17.547 1 98.69 208 GLY A O 1
ATOM 1554 N N . LEU A 1 209 ? -26.375 -8.586 -16.328 1 98.5 209 LEU A N 1
ATOM 1555 C CA . LEU A 1 209 ? -26.188 -9.281 -15.062 1 98.5 209 LEU A CA 1
ATOM 1556 C C . LEU A 1 209 ? -27.422 -10.125 -14.719 1 98.5 209 LEU A C 1
ATOM 1558 O O . LEU A 1 209 ? -28.547 -9.617 -14.688 1 98.5 209 LEU A O 1
ATOM 1562 N N . HIS A 1 210 ? -27.203 -11.367 -14.539 1 98.62 210 HIS A N 1
ATOM 1563 C CA . HIS A 1 210 ? -28.219 -12.305 -14.094 1 98.62 210 HIS A CA 1
ATOM 1564 C C . HIS A 1 210 ? -27.859 -12.922 -12.75 1 98.62 210 HIS A C 1
ATOM 1566 O O . HIS A 1 210 ? -27.312 -14.031 -12.695 1 98.62 210 HIS A O 1
ATOM 1572 N N . LEU A 1 211 ? -28.188 -12.234 -11.688 1 98.38 211 LEU A N 1
ATOM 1573 C CA . LEU A 1 211 ? -27.844 -12.641 -10.328 1 98.38 211 LEU A CA 1
ATOM 1574 C C . LEU A 1 211 ? -28.969 -13.469 -9.711 1 98.38 211 LEU A C 1
ATOM 1576 O O . LEU A 1 211 ? -30.141 -13.328 -10.094 1 98.38 211 LEU A O 1
ATOM 1580 N N . GLY A 1 212 ? -28.578 -14.312 -8.742 1 98 212 GLY A N 1
ATOM 1581 C CA . GLY A 1 212 ? -29.562 -15.172 -8.117 1 98 212 GLY A CA 1
ATOM 1582 C C . GLY A 1 212 ? -30.141 -16.203 -9.07 1 98 212 GLY A C 1
ATOM 1583 O O . GLY A 1 212 ? -31.281 -16.641 -8.914 1 98 212 GLY A O 1
ATOM 1584 N N . ASP A 1 213 ? -29.406 -16.5 -10.094 1 97.75 213 ASP A N 1
ATOM 1585 C CA . ASP A 1 213 ? -29.844 -17.438 -11.117 1 97.75 213 ASP A CA 1
ATOM 1586 C C . ASP A 1 213 ? -28.719 -18.422 -11.461 1 97.75 213 ASP A C 1
ATOM 1588 O O . ASP A 1 213 ? -27.578 -18.219 -11.078 1 97.75 213 ASP A O 1
ATOM 1592 N N . ALA A 1 214 ? -29.125 -19.594 -12.016 1 96.94 214 ALA A N 1
ATOM 1593 C CA . ALA A 1 214 ? -28.156 -20.641 -12.359 1 96.94 214 ALA A CA 1
ATOM 1594 C C . ALA A 1 214 ? -28.453 -21.203 -13.742 1 96.94 214 ALA A C 1
ATOM 1596 O O . ALA A 1 214 ? -29.562 -21.109 -14.242 1 96.94 214 ALA A O 1
ATOM 1597 N N . ILE A 1 215 ? -27.422 -21.75 -14.328 1 97.44 215 ILE A N 1
ATOM 1598 C CA . ILE A 1 215 ? -27.625 -22.469 -15.578 1 97.44 215 ILE A CA 1
ATOM 1599 C C . ILE A 1 215 ? -28.312 -23.797 -15.289 1 97.44 215 ILE A C 1
ATOM 1601 O O . ILE A 1 215 ? -27.922 -24.547 -14.391 1 97.44 215 ILE A O 1
ATOM 1605 N N . ALA A 1 216 ? -29.281 -24.109 -16.078 1 97.94 216 ALA A N 1
ATOM 1606 C CA . ALA A 1 216 ? -30 -25.375 -15.953 1 97.94 216 ALA A CA 1
ATOM 1607 C C . ALA A 1 216 ? -29.562 -26.359 -17.031 1 97.94 216 ALA A C 1
ATOM 1609 O O . ALA A 1 216 ? -29.453 -27.562 -16.766 1 97.94 216 ALA A O 1
ATOM 1610 N N . ARG A 1 217 ? -29.453 -25.906 -18.156 1 97.75 217 ARG A N 1
ATOM 1611 C CA . ARG A 1 217 ? -29.031 -26.75 -19.266 1 97.75 217 ARG A CA 1
ATOM 1612 C C . ARG A 1 217 ? -28.594 -25.906 -20.453 1 97.75 217 ARG A C 1
ATOM 1614 O O . ARG A 1 217 ? -28.922 -24.719 -20.547 1 97.75 217 ARG A O 1
ATOM 1621 N N . PHE A 1 218 ? -27.875 -26.531 -21.391 1 98 218 PHE A N 1
ATOM 1622 C CA . PHE A 1 218 ? -27.469 -25.953 -22.656 1 98 218 PHE A CA 1
ATOM 1623 C C . PHE A 1 218 ? -28.156 -26.656 -23.828 1 98 218 PHE A C 1
ATOM 1625 O O . PHE A 1 218 ? -28.328 -27.875 -23.797 1 98 218 PHE A O 1
ATOM 1632 N N . GLU A 1 219 ? -28.547 -25.859 -24.812 1 97.56 219 GLU A N 1
ATOM 1633 C CA . GLU A 1 219 ? -29.172 -26.391 -26.016 1 97.56 219 GLU A CA 1
ATOM 1634 C C . GLU A 1 219 ? -28.484 -25.875 -27.266 1 97.56 219 GLU A C 1
ATOM 1636 O O . GLU A 1 219 ? -28.391 -24.656 -27.484 1 97.56 219 GLU A O 1
ATOM 1641 N N . SER A 1 220 ? -28.031 -26.797 -28.094 1 96.31 220 SER A N 1
ATOM 1642 C CA . SER A 1 220 ? -27.406 -26.406 -29.359 1 96.31 220 SER A CA 1
ATOM 1643 C C . SER A 1 220 ? -28.469 -26.016 -30.391 1 96.31 220 SER A C 1
ATOM 1645 O O . SER A 1 220 ? -29.297 -26.844 -30.766 1 96.31 220 SER A O 1
ATOM 1647 N N . LEU A 1 221 ? -28.406 -24.766 -30.734 1 92.75 221 LEU A N 1
ATOM 1648 C CA . LEU A 1 221 ? -29.312 -24.266 -31.766 1 92.75 221 LEU A CA 1
ATOM 1649 C C . LEU A 1 221 ? -28.547 -23.906 -33.031 1 92.75 221 LEU A C 1
ATOM 1651 O O . LEU A 1 221 ? -28.469 -22.734 -33.406 1 92.75 221 LEU A O 1
ATOM 1655 N N . GLY A 1 222 ? -28.125 -24.844 -33.75 1 89.88 222 GLY A N 1
ATOM 1656 C CA . GLY A 1 222 ? -27.328 -24.578 -34.938 1 89.88 222 GLY A CA 1
ATOM 1657 C C . GLY A 1 222 ? -26.047 -23.844 -34.656 1 89.88 222 GLY A C 1
ATOM 1658 O O . GLY A 1 222 ? -25.172 -24.344 -33.938 1 89.88 222 GLY A O 1
ATOM 1659 N N . ALA A 1 223 ? -26.141 -22.531 -35.031 1 89.38 223 ALA A N 1
ATOM 1660 C CA . ALA A 1 223 ? -24.922 -21.734 -34.938 1 89.38 223 ALA A CA 1
ATOM 1661 C C . ALA A 1 223 ? -24.766 -21.125 -33.531 1 89.38 223 ALA A C 1
ATOM 1663 O O . ALA A 1 223 ? -23.672 -20.672 -33.156 1 89.38 223 ALA A O 1
ATOM 1664 N N . ARG A 1 224 ? -25.844 -21.25 -32.75 1 93.31 224 ARG A N 1
ATOM 1665 C CA . ARG A 1 224 ? -25.781 -20.641 -31.438 1 93.31 224 ARG A CA 1
ATOM 1666 C C . ARG A 1 224 ? -26.109 -21.672 -30.344 1 93.31 224 ARG A C 1
ATOM 1668 O O . ARG A 1 224 ? -26.672 -22.734 -30.641 1 93.31 224 ARG A O 1
ATOM 1675 N N . LEU A 1 225 ? -25.594 -21.328 -29.188 1 97.5 225 LEU A N 1
ATOM 1676 C CA . LEU A 1 225 ? -25.891 -22.094 -28 1 97.5 225 LEU A CA 1
ATOM 1677 C C . LEU A 1 225 ? -26.875 -21.359 -27.094 1 97.5 225 LEU A C 1
ATOM 1679 O O . LEU A 1 225 ? -26.703 -20.172 -26.812 1 97.5 225 LEU A O 1
ATOM 1683 N N . ARG A 1 226 ? -28 -22.016 -26.828 1 98.06 226 ARG A N 1
ATOM 1684 C CA . ARG A 1 226 ? -28.969 -21.422 -25.922 1 98.06 226 ARG A CA 1
ATOM 1685 C C . ARG A 1 226 ? -28.734 -21.891 -24.484 1 98.06 226 ARG A C 1
ATOM 1687 O O . ARG A 1 226 ? -28.75 -23.094 -24.203 1 98.06 226 ARG A O 1
ATOM 1694 N N . CYS A 1 227 ? -28.484 -20.953 -23.562 1 98.5 227 CYS A N 1
ATOM 1695 C CA . CYS A 1 227 ? -28.344 -21.203 -22.125 1 98.5 227 CYS A CA 1
ATOM 1696 C C . CYS A 1 227 ? -29.688 -21.047 -21.422 1 98.5 227 CYS A C 1
ATOM 1698 O O . CYS A 1 227 ? -30.25 -19.953 -21.375 1 98.5 227 CYS A O 1
ATOM 1700 N N . HIS A 1 228 ? -30.172 -22.109 -20.922 1 98.5 228 HIS A N 1
ATOM 1701 C CA . HIS A 1 228 ? -31.375 -22.062 -20.109 1 98.5 228 HIS A CA 1
ATOM 1702 C C . HIS A 1 228 ? -31.062 -21.859 -18.641 1 98.5 228 HIS A C 1
ATOM 1704 O O . HIS A 1 228 ? -30.312 -22.656 -18.047 1 98.5 228 HIS A O 1
ATOM 1710 N N . LEU A 1 229 ? -31.656 -20.844 -18.109 1 98.62 229 LEU A N 1
ATOM 1711 C CA . LEU A 1 229 ? -31.422 -20.547 -16.703 1 98.62 229 LEU A CA 1
ATOM 1712 C C . LEU A 1 229 ? -32.5 -21.203 -15.836 1 98.62 229 LEU A C 1
ATOM 1714 O O . LEU A 1 229 ? -33.531 -21.625 -16.344 1 98.62 229 LEU A O 1
ATOM 1718 N N . ALA A 1 230 ? -32.188 -21.328 -14.578 1 97.81 230 ALA A N 1
ATOM 1719 C CA . ALA A 1 230 ? -33.125 -21.922 -13.633 1 97.81 230 ALA A CA 1
ATOM 1720 C C . ALA A 1 230 ? -34.406 -21.109 -13.555 1 97.81 230 ALA A C 1
ATOM 1722 O O . ALA A 1 230 ? -35.469 -21.641 -13.281 1 97.81 230 ALA A O 1
ATOM 1723 N N . SER A 1 231 ? -34.375 -1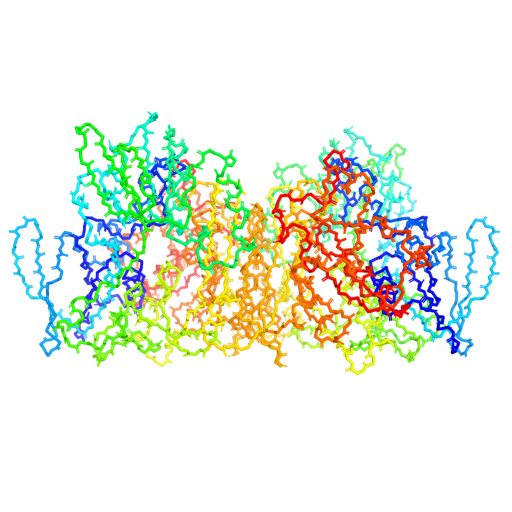9.812 -13.812 1 97.69 231 SER A N 1
ATOM 1724 C CA . SER A 1 231 ? -35.5 -18.922 -13.781 1 97.69 231 SER A CA 1
ATOM 1725 C C . SER A 1 231 ? -36.375 -19.062 -15.039 1 97.69 231 SER A C 1
ATOM 1727 O O . SER A 1 231 ? -37.375 -18.375 -15.195 1 97.69 231 SER A O 1
ATOM 1729 N N . ASP A 1 232 ? -35.969 -19.766 -16.016 1 96.38 232 ASP A N 1
ATOM 1730 C CA . ASP A 1 232 ? -36.625 -20.031 -17.281 1 96.38 232 ASP A CA 1
ATOM 1731 C C . ASP A 1 232 ? -36.219 -18.984 -18.328 1 96.38 232 ASP A C 1
ATOM 1733 O O . ASP A 1 232 ? -36.656 -19.062 -19.484 1 96.38 232 ASP A O 1
ATOM 1737 N N . LYS A 1 233 ? -35.406 -18.078 -17.891 1 97.94 233 LYS A N 1
ATOM 1738 C CA . LYS A 1 233 ? -34.812 -17.188 -18.891 1 97.94 233 LYS A CA 1
ATOM 1739 C C . LYS A 1 233 ? -33.875 -17.938 -19.812 1 97.94 233 LYS A C 1
ATOM 1741 O O . LYS A 1 233 ? -33.281 -18.953 -19.422 1 97.94 233 LYS A O 1
ATOM 1746 N N . THR A 1 234 ? -33.75 -17.406 -21.016 1 98.31 234 THR A N 1
ATOM 1747 C CA . THR A 1 234 ? -32.812 -18 -21.953 1 98.31 234 THR A CA 1
ATOM 1748 C C . THR A 1 234 ? -31.844 -16.953 -22.484 1 98.31 234 THR A C 1
ATOM 1750 O O . THR A 1 234 ? -32.219 -15.797 -22.719 1 98.31 234 THR A O 1
ATOM 1753 N N . LEU A 1 235 ? -30.641 -17.297 -22.656 1 98.56 235 LEU A N 1
ATOM 1754 C CA . LEU A 1 235 ? -29.594 -16.469 -23.234 1 98.56 235 LEU A CA 1
ATOM 1755 C C . LEU A 1 235 ? -28.938 -17.156 -24.422 1 98.56 235 LEU A C 1
ATOM 1757 O O . LEU A 1 235 ? -28.391 -18.266 -24.266 1 98.56 235 LEU A O 1
ATOM 1761 N N . ASP A 1 236 ? -28.984 -16.578 -25.547 1 97.75 236 ASP A N 1
ATOM 1762 C CA . ASP A 1 236 ? -28.281 -17.109 -26.703 1 97.75 236 ASP A CA 1
ATOM 1763 C C . ASP A 1 236 ? -26.828 -16.625 -26.719 1 97.75 236 ASP A C 1
ATOM 1765 O O . ASP A 1 236 ? -26.547 -15.469 -26.422 1 97.75 236 ASP A O 1
ATOM 1769 N N . ALA A 1 237 ? -25.969 -17.562 -27.047 1 97.94 237 ALA A N 1
ATOM 1770 C CA . ALA A 1 237 ? -24.547 -17.234 -27 1 97.94 237 ALA A CA 1
ATOM 1771 C C . ALA A 1 237 ? -23.781 -17.891 -28.141 1 97.94 237 ALA A C 1
ATOM 1773 O O . ALA A 1 237 ? -24.141 -18.984 -28.578 1 97.94 237 ALA A O 1
ATOM 1774 N N . ASP A 1 238 ? -22.766 -17.172 -28.594 1 98.25 238 ASP A N 1
ATOM 1775 C CA . ASP A 1 238 ? -21.797 -17.766 -29.5 1 98.25 238 ASP A CA 1
ATOM 1776 C C . ASP A 1 238 ? -20.719 -18.531 -28.75 1 98.25 238 ASP A C 1
ATOM 1778 O O . ASP A 1 238 ? -20.141 -19.5 -29.266 1 98.25 238 ASP A O 1
ATOM 1782 N N . ILE A 1 239 ? -20.453 -18.094 -27.562 1 98.12 239 ILE A N 1
ATOM 1783 C CA . ILE A 1 239 ? -19.438 -18.703 -26.703 1 98.12 239 ILE A CA 1
ATOM 1784 C C . ILE A 1 239 ? -19.891 -18.656 -25.25 1 98.12 239 ILE A C 1
ATOM 1786 O O . ILE A 1 239 ? -20.547 -17.688 -24.844 1 98.12 239 ILE A O 1
ATOM 1790 N N . VAL A 1 240 ? -19.547 -19.672 -24.469 1 98.62 240 VAL A N 1
ATOM 1791 C CA . VAL A 1 240 ? -19.812 -19.719 -23.031 1 98.62 240 VAL A CA 1
ATOM 1792 C C . VAL A 1 240 ? -18.5 -19.922 -22.281 1 98.62 240 VAL A C 1
ATOM 1794 O O . VAL A 1 240 ? -17.688 -20.781 -22.656 1 98.62 240 VAL A O 1
ATOM 1797 N N . ILE A 1 241 ? -18.234 -19.109 -21.312 1 98.69 241 ILE A N 1
ATOM 1798 C CA . ILE A 1 241 ? -17.109 -19.297 -20.406 1 98.69 241 ILE A CA 1
ATOM 1799 C C . ILE A 1 241 ? -17.594 -19.828 -19.062 1 98.69 241 ILE A C 1
ATOM 1801 O O . ILE A 1 241 ? -18.391 -19.156 -18.391 1 98.69 241 ILE A O 1
ATOM 1805 N N . LEU A 1 242 ? -17.156 -20.969 -18.703 1 97.94 242 LEU A N 1
ATOM 1806 C CA . LEU A 1 242 ? -17.484 -21.578 -17.406 1 97.94 242 LEU A CA 1
ATOM 1807 C C . LEU A 1 242 ? -16.438 -21.203 -16.359 1 97.94 242 LEU A C 1
ATOM 1809 O O . LEU A 1 242 ? -15.281 -21.641 -16.453 1 97.94 242 LEU A O 1
ATOM 1813 N N . SER A 1 243 ? -16.781 -20.453 -15.336 1 96.88 243 SER A N 1
ATOM 1814 C CA . SER A 1 243 ? -15.883 -20 -14.273 1 96.88 243 SER A CA 1
ATOM 1815 C C . SER A 1 243 ? -16.547 -20.125 -12.906 1 96.88 243 SER A C 1
ATOM 1817 O O . SER A 1 243 ? -16.625 -19.156 -12.148 1 96.88 243 SER A O 1
ATOM 1819 N N . ILE A 1 244 ? -16.938 -21.281 -12.5 1 94.94 244 ILE A N 1
ATOM 1820 C CA . ILE A 1 244 ? -17.75 -21.453 -11.297 1 94.94 244 ILE A CA 1
ATOM 1821 C C . ILE A 1 244 ? -16.906 -22.094 -10.195 1 94.94 244 ILE A C 1
ATOM 1823 O O . ILE A 1 244 ? -17.438 -22.75 -9.297 1 94.94 244 ILE A O 1
ATOM 1827 N N . GLY A 1 245 ? -15.594 -22.016 -10.297 1 93.5 245 GLY A N 1
ATOM 1828 C CA . GLY A 1 245 ? -14.719 -22.516 -9.25 1 93.5 245 GLY A CA 1
ATOM 1829 C C . GLY A 1 245 ? -13.797 -23.625 -9.727 1 93.5 245 GLY A C 1
ATOM 1830 O O . GLY A 1 245 ? -13.805 -23.984 -10.906 1 93.5 245 GLY A O 1
ATOM 1831 N N . VAL A 1 246 ? -12.898 -24.078 -8.781 1 95.62 246 VAL A N 1
ATOM 1832 C CA . VAL A 1 246 ? -11.922 -25.109 -9.109 1 95.62 246 VAL A CA 1
ATOM 1833 C C . VAL A 1 246 ? -11.953 -26.203 -8.047 1 95.62 246 VAL A C 1
ATOM 1835 O O . VAL A 1 246 ? -12.453 -26 -6.941 1 95.62 246 VAL A O 1
ATOM 1838 N N . LYS A 1 247 ? -11.555 -27.312 -8.383 1 96.25 247 LYS A N 1
ATOM 1839 C CA . LYS A 1 247 ? -11.352 -28.438 -7.473 1 96.25 247 LYS A CA 1
ATOM 1840 C C . LYS A 1 247 ? -9.898 -28.891 -7.48 1 96.25 247 LYS A C 1
ATOM 1842 O O . LYS A 1 247 ? -9.242 -28.891 -8.523 1 96.25 247 LYS A O 1
ATOM 1847 N N . PRO A 1 248 ? -9.328 -29.297 -6.301 1 97.88 248 PRO A N 1
ATOM 1848 C CA . PRO A 1 248 ? -7.938 -29.75 -6.277 1 97.88 248 PRO A CA 1
ATOM 1849 C C . PRO A 1 248 ? -7.703 -31 -7.133 1 97.88 248 PRO A C 1
ATOM 1851 O O . PRO A 1 248 ? -8.547 -31.906 -7.156 1 97.88 248 PRO A O 1
ATOM 1854 N N . GLU A 1 249 ? -6.641 -30.984 -7.902 1 97.25 249 GLU A N 1
ATOM 1855 C CA . GLU A 1 249 ? -6.219 -32.188 -8.625 1 97.25 249 GLU A CA 1
ATOM 1856 C C . GLU A 1 249 ? -5.445 -33.125 -7.715 1 97.25 249 GLU A C 1
ATOM 1858 O O . GLU A 1 249 ? -4.211 -33.156 -7.758 1 97.25 249 GLU A O 1
ATOM 1863 N N . SER A 1 250 ? -6.215 -34 -7.004 1 98 250 SER A N 1
ATOM 1864 C CA . SER A 1 250 ? -5.57 -34.812 -5.965 1 98 250 SER A CA 1
ATOM 1865 C C . SER A 1 250 ? -5.703 -36.312 -6.254 1 98 250 SER A C 1
ATOM 1867 O O . SER A 1 250 ? -5.516 -37.125 -5.363 1 98 250 SER A O 1
ATOM 1869 N N . ASP A 1 251 ? -6.012 -36.656 -7.52 1 97.62 251 ASP A N 1
ATOM 1870 C CA . ASP A 1 251 ? -6.23 -38.062 -7.863 1 97.62 251 ASP A CA 1
ATOM 1871 C C . ASP A 1 251 ? -4.957 -38.875 -7.656 1 97.62 251 ASP A C 1
ATOM 1873 O O . ASP A 1 251 ? -5.008 -40 -7.133 1 97.62 251 ASP A O 1
ATOM 1877 N N . LEU A 1 252 ? -3.812 -38.344 -8.078 1 98.19 252 LEU A N 1
ATOM 1878 C CA . LEU A 1 252 ? -2.541 -39.031 -7.895 1 98.19 252 LEU A CA 1
ATOM 1879 C C . LEU A 1 252 ? -2.264 -39.281 -6.414 1 98.19 252 LEU A C 1
ATOM 1881 O O . LEU A 1 252 ? -1.815 -40.375 -6.031 1 98.19 252 LEU A O 1
ATOM 1885 N N . ALA A 1 253 ? -2.496 -38.25 -5.637 1 98.75 253 ALA A N 1
ATOM 1886 C CA . ALA A 1 253 ? -2.271 -38.344 -4.195 1 98.75 253 ALA A CA 1
ATOM 1887 C C . ALA A 1 253 ? -3.186 -39.375 -3.564 1 98.75 253 ALA A C 1
ATOM 1889 O O . ALA A 1 253 ? -2.742 -40.188 -2.742 1 98.75 253 ALA A O 1
ATOM 1890 N N . ARG A 1 254 ? -4.445 -39.312 -3.926 1 98.5 254 ARG A N 1
ATOM 1891 C CA . ARG A 1 254 ? -5.426 -40.281 -3.426 1 98.5 254 ARG A CA 1
ATOM 1892 C C . ARG A 1 254 ? -5.004 -41.719 -3.748 1 98.5 254 ARG A C 1
ATOM 1894 O O . ARG A 1 254 ? -4.996 -42.562 -2.869 1 98.5 254 ARG A O 1
ATOM 1901 N N . ALA A 1 255 ? -4.652 -41.969 -4.992 1 98.5 255 ALA A N 1
ATOM 1902 C CA . ALA A 1 255 ? -4.27 -43.312 -5.449 1 98.5 255 ALA A CA 1
ATOM 1903 C C . ALA A 1 255 ? -3.004 -43.781 -4.746 1 98.5 255 ALA A C 1
ATOM 1905 O O . ALA A 1 255 ? -2.818 -45 -4.531 1 98.5 255 ALA A O 1
ATOM 1906 N N . ALA A 1 256 ? -2.164 -42.875 -4.367 1 98.62 256 ALA A N 1
ATOM 1907 C CA . ALA A 1 256 ? -0.903 -43.188 -3.701 1 98.62 256 ALA A CA 1
ATOM 1908 C C . ALA A 1 256 ? -1.114 -43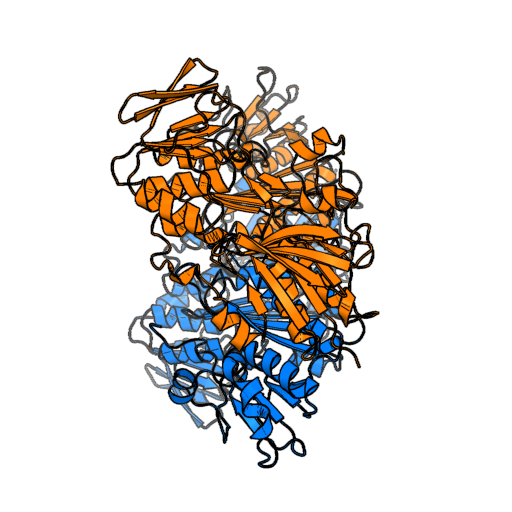.406 -2.205 1 98.62 256 ALA A C 1
ATOM 1910 O O . ALA A 1 256 ? -0.176 -43.75 -1.483 1 98.62 256 ALA A O 1
ATOM 1911 N N . GLY A 1 257 ? -2.322 -43.156 -1.707 1 98.5 257 GLY A N 1
ATOM 1912 C CA . GLY A 1 257 ? -2.639 -43.375 -0.307 1 98.5 257 GLY A CA 1
ATOM 1913 C C . GLY A 1 257 ? -2.283 -42.219 0.589 1 98.5 257 GLY A C 1
ATOM 1914 O O . GLY A 1 257 ? -2.158 -42.375 1.806 1 98.5 257 GLY A O 1
ATOM 1915 N N . LEU A 1 258 ? -2.064 -41.062 0.035 1 98.81 258 LEU A N 1
ATOM 1916 C CA . LEU A 1 258 ? -1.773 -39.875 0.84 1 98.81 258 LEU A CA 1
ATOM 1917 C C . LEU A 1 258 ? -3.035 -39.344 1.52 1 98.81 258 LEU A C 1
ATOM 1919 O O . LEU A 1 258 ? -4.145 -39.562 1.021 1 98.81 258 LEU A O 1
ATOM 1923 N N . GLU A 1 259 ? -2.852 -38.656 2.627 1 98.75 259 GLU A N 1
ATOM 1924 C CA . GLU A 1 259 ? -3.971 -38.094 3.369 1 98.75 259 GLU A CA 1
ATOM 1925 C C . GLU A 1 259 ? -4.574 -36.906 2.629 1 98.75 259 GLU A C 1
ATOM 1927 O O . GLU A 1 259 ? -3.85 -36.031 2.135 1 98.75 259 GLU A O 1
ATOM 1932 N N . LEU A 1 260 ? -5.883 -36.906 2.51 1 98.69 260 LEU A N 1
ATOM 1933 C CA . LEU A 1 260 ? -6.625 -35.781 1.907 1 98.69 260 LEU A CA 1
ATOM 1934 C C . LEU A 1 260 ? -7.594 -35.188 2.91 1 98.69 260 LEU A C 1
ATOM 1936 O O . LEU A 1 260 ? -8.109 -35.875 3.785 1 98.69 260 LEU A O 1
ATOM 1940 N N . GLY A 1 261 ? -7.809 -33.906 2.781 1 97.81 261 GLY A N 1
ATOM 1941 C CA . GLY A 1 261 ? -8.789 -33.219 3.617 1 97.81 261 GLY A CA 1
ATOM 1942 C C . GLY A 1 261 ? -10.219 -33.469 3.178 1 97.81 261 GLY A C 1
ATOM 1943 O O . GLY A 1 261 ? -10.461 -34.188 2.209 1 97.81 261 GLY A O 1
ATOM 1944 N N . ALA A 1 262 ? -11.156 -32.812 3.863 1 95.94 262 ALA A N 1
ATOM 1945 C CA . ALA A 1 262 ? -12.594 -33.031 3.676 1 95.94 262 ALA A CA 1
ATOM 1946 C C . ALA A 1 262 ? -13.023 -32.625 2.266 1 95.94 262 ALA A C 1
ATOM 1948 O O . ALA A 1 262 ? -13.938 -33.25 1.698 1 95.94 262 ALA A O 1
ATOM 1949 N N . LYS A 1 263 ? -12.305 -31.688 1.704 1 95.56 263 LYS A N 1
ATOM 1950 C CA . LYS A 1 263 ? -12.703 -31.188 0.389 1 95.56 263 LYS A CA 1
ATOM 1951 C C . LYS A 1 263 ? -11.789 -31.734 -0.704 1 95.56 263 LYS A C 1
ATOM 1953 O O . LYS A 1 263 ? -11.836 -31.281 -1.845 1 95.56 263 LYS A O 1
ATOM 1958 N N . GLY A 1 264 ? -10.906 -32.625 -0.341 1 97.88 264 GLY A N 1
ATOM 1959 C CA . GLY A 1 264 ? -10.102 -33.344 -1.321 1 97.88 264 GLY A CA 1
ATOM 1960 C C . GLY A 1 264 ? -8.703 -32.75 -1.481 1 97.88 264 GLY A C 1
ATOM 1961 O O . GLY A 1 264 ? -7.906 -33.281 -2.27 1 97.88 264 GLY A O 1
ATOM 1962 N N . HIS A 1 265 ? -8.406 -31.781 -0.751 1 98.75 265 HIS A N 1
ATOM 1963 C CA . HIS A 1 265 ? -7.07 -31.188 -0.828 1 98.75 265 HIS A CA 1
ATOM 1964 C C . HIS A 1 265 ? -6.043 -32.062 -0.121 1 98.75 265 HIS A C 1
ATOM 1966 O O . HIS A 1 265 ? -6.352 -32.688 0.896 1 98.75 265 HIS A O 1
ATOM 1972 N N . ILE A 1 266 ? -4.844 -32.062 -0.645 1 98.88 266 ILE A N 1
ATOM 1973 C CA . ILE A 1 266 ? -3.768 -32.812 -0.024 1 98.88 266 ILE A CA 1
ATOM 1974 C C . ILE A 1 266 ? -3.389 -32.188 1.312 1 98.88 266 ILE A C 1
ATOM 1976 O O . ILE A 1 266 ? -3.16 -30.969 1.389 1 98.88 266 ILE A O 1
ATOM 1980 N N . VAL A 1 267 ? -3.381 -32.969 2.389 1 98.69 267 VAL A N 1
ATOM 1981 C CA . VAL A 1 267 ? -2.988 -32.469 3.705 1 98.69 267 VAL A CA 1
ATOM 1982 C C . VAL A 1 267 ? -1.467 -32.375 3.787 1 98.69 267 VAL A C 1
ATOM 1984 O O . VAL A 1 267 ? -0.757 -33.312 3.418 1 98.69 267 VAL A O 1
ATOM 1987 N N . VAL A 1 268 ? -0.943 -31.266 4.23 1 98.75 268 VAL A N 1
ATOM 1988 C CA . VAL A 1 268 ? 0.492 -31.062 4.391 1 98.75 268 VAL A CA 1
ATOM 1989 C C . VAL A 1 268 ? 0.78 -30.453 5.766 1 98.75 268 VAL A C 1
ATOM 1991 O O . VAL A 1 268 ? -0.098 -29.859 6.383 1 98.75 268 VAL A O 1
ATOM 1994 N N . ASP A 1 269 ? 1.987 -30.656 6.273 1 98.19 269 ASP A N 1
ATOM 1995 C CA . ASP A 1 269 ? 2.416 -29.969 7.492 1 98.19 269 ASP A CA 1
ATOM 1996 C C . ASP A 1 269 ? 2.971 -28.594 7.184 1 98.19 269 ASP A C 1
ATOM 1998 O O . ASP A 1 269 ? 2.812 -28.078 6.07 1 98.19 269 ASP A O 1
ATOM 2002 N N . SER A 1 270 ? 3.6 -27.906 8.109 1 97.88 270 SER A N 1
ATOM 2003 C CA . SER A 1 270 ? 4.027 -26.531 7.961 1 97.88 270 SER A CA 1
ATOM 2004 C C . SER A 1 270 ? 5.25 -26.422 7.051 1 97.88 270 SER A C 1
ATOM 2006 O O . SER A 1 270 ? 5.66 -25.312 6.688 1 97.88 270 SER A O 1
ATOM 2008 N N . PHE A 1 271 ? 5.785 -27.531 6.656 1 98.56 271 PHE A N 1
ATOM 2009 C CA . PHE A 1 271 ? 6.906 -27.516 5.727 1 98.56 271 PHE A CA 1
ATOM 2010 C C . PHE A 1 271 ? 6.496 -28.078 4.375 1 98.56 271 PHE A C 1
ATOM 2012 O O . PHE A 1 271 ? 7.348 -28.438 3.555 1 98.56 271 PHE A O 1
ATOM 2019 N N . GLN A 1 272 ? 5.199 -28.312 4.18 1 98.56 272 GLN A N 1
ATOM 2020 C CA . GLN A 1 272 ? 4.578 -28.766 2.939 1 98.56 272 GLN A CA 1
ATOM 2021 C C . GLN A 1 272 ? 4.82 -30.25 2.713 1 98.56 272 GLN A C 1
ATOM 2023 O O . GLN A 1 272 ? 4.754 -30.734 1.58 1 98.56 272 GLN A O 1
ATOM 2028 N N . ARG A 1 273 ? 5.148 -30.922 3.791 1 98.69 273 ARG A N 1
ATOM 2029 C CA . ARG A 1 273 ? 5.309 -32.375 3.715 1 98.69 273 ARG A CA 1
ATOM 2030 C C . ARG A 1 273 ? 3.965 -33.062 3.848 1 98.69 273 ARG A C 1
ATOM 2032 O O . ARG A 1 273 ? 3.156 -32.719 4.711 1 98.69 273 ARG A O 1
ATOM 2039 N N . THR A 1 274 ? 3.727 -34.094 2.971 1 98.81 274 THR A N 1
ATOM 2040 C CA . THR A 1 274 ? 2.496 -34.875 3.035 1 98.81 274 THR A CA 1
ATOM 2041 C C . THR A 1 274 ? 2.598 -35.938 4.109 1 98.81 274 THR A C 1
ATOM 2043 O O . THR A 1 274 ? 3.496 -35.906 4.949 1 98.81 274 THR A O 1
ATOM 2046 N N . SER A 1 275 ? 1.569 -36.875 4.098 1 98.75 275 SER A N 1
ATOM 2047 C CA . SER A 1 275 ? 1.582 -37.969 5.055 1 98.75 275 SER A CA 1
ATOM 2048 C C . SER A 1 275 ? 2.729 -38.938 4.77 1 98.75 275 SER A C 1
ATOM 2050 O O . SER A 1 275 ? 3.041 -39.781 5.594 1 98.75 275 SER A O 1
ATOM 2052 N N . ASP A 1 276 ? 3.352 -38.875 3.611 1 98.62 276 ASP A N 1
ATOM 2053 C CA . ASP A 1 276 ? 4.586 -39.594 3.299 1 98.62 276 ASP A CA 1
ATOM 2054 C C . ASP A 1 276 ? 5.805 -38.688 3.479 1 98.62 276 ASP A C 1
ATOM 2056 O O . ASP A 1 276 ? 5.871 -37.594 2.9 1 98.62 276 ASP A O 1
ATOM 2060 N N . PRO A 1 277 ? 6.785 -39.062 4.199 1 98.12 277 PRO A N 1
ATOM 2061 C CA . PRO A 1 277 ? 7.906 -38.188 4.551 1 98.12 277 PRO A CA 1
ATOM 2062 C C . PRO A 1 277 ? 8.75 -37.781 3.344 1 98.12 277 PRO A C 1
ATOM 2064 O O . PRO A 1 277 ? 9.547 -36.844 3.422 1 98.12 277 PRO A O 1
ATOM 2067 N N . ASP A 1 278 ? 8.594 -38.469 2.219 1 98.62 278 ASP A N 1
ATOM 2068 C CA . ASP A 1 278 ? 9.43 -38.188 1.06 1 98.62 278 ASP A CA 1
ATOM 2069 C C . ASP A 1 278 ? 8.625 -37.531 -0.052 1 98.62 278 ASP A C 1
ATOM 2071 O O . ASP A 1 278 ? 9.148 -37.281 -1.139 1 98.62 278 ASP A O 1
ATOM 2075 N N . ILE A 1 279 ? 7.324 -37.25 0.198 1 98.88 279 ILE A N 1
ATOM 2076 C CA . ILE A 1 279 ? 6.457 -36.594 -0.778 1 98.88 279 ILE A CA 1
ATOM 2077 C C . ILE A 1 279 ? 5.961 -35.25 -0.222 1 98.88 279 ILE A C 1
ATOM 2079 O O . ILE A 1 279 ? 5.363 -35.219 0.855 1 98.88 279 ILE A O 1
ATOM 2083 N N . TYR A 1 280 ? 6.281 -34.188 -0.927 1 98.88 280 TYR A N 1
ATOM 2084 C CA . TYR A 1 280 ? 5.816 -32.844 -0.63 1 98.88 280 TYR A CA 1
ATOM 2085 C C . TYR A 1 280 ? 4.699 -32.438 -1.581 1 98.88 280 TYR A C 1
ATOM 2087 O O . TYR A 1 280 ? 4.504 -33.062 -2.627 1 98.88 280 TYR A O 1
ATOM 2095 N N . ALA A 1 281 ? 3.902 -31.406 -1.187 1 98.94 281 ALA A N 1
ATOM 2096 C CA . ALA A 1 281 ? 2.871 -30.859 -2.059 1 98.94 281 ALA A CA 1
ATOM 2097 C C . ALA A 1 281 ? 2.691 -29.359 -1.817 1 98.94 281 ALA A C 1
ATOM 2099 O O . ALA A 1 281 ? 2.994 -28.859 -0.731 1 98.94 281 ALA A O 1
ATOM 2100 N N . ALA A 1 282 ? 2.229 -28.641 -2.826 1 98.75 282 ALA A N 1
ATOM 2101 C CA . ALA A 1 282 ? 2.047 -27.188 -2.734 1 98.75 282 ALA A CA 1
ATOM 2102 C C . ALA A 1 282 ? 1.09 -26.688 -3.812 1 98.75 282 ALA A C 1
ATOM 2104 O O . ALA A 1 282 ? 0.791 -27.406 -4.77 1 98.75 282 ALA A O 1
ATOM 2105 N N . GLY A 1 283 ? 0.606 -25.453 -3.6 1 98.19 283 GLY A N 1
ATOM 2106 C CA . GLY A 1 283 ? -0.246 -24.797 -4.578 1 98.19 283 GLY A CA 1
ATOM 2107 C C . GLY A 1 283 ? -1.726 -25.016 -4.32 1 98.19 283 GLY A C 1
ATOM 2108 O O . GLY A 1 283 ? -2.145 -25.172 -3.174 1 98.19 283 GLY A O 1
ATOM 2109 N N . ASP A 1 284 ? -2.488 -24.969 -5.391 1 97.81 284 ASP A N 1
ATOM 2110 C CA . ASP A 1 284 ? -3.945 -24.969 -5.301 1 97.81 284 ASP A CA 1
ATOM 2111 C C . ASP A 1 284 ? -4.469 -26.328 -4.848 1 97.81 284 ASP A C 1
ATOM 2113 O O . ASP A 1 284 ? -5.629 -26.453 -4.457 1 97.81 284 ASP A O 1
ATOM 2117 N N . GLY A 1 285 ? -3.629 -27.359 -4.84 1 98.19 285 GLY A N 1
ATOM 2118 C CA . GLY A 1 285 ? -4.062 -28.703 -4.52 1 98.19 285 GLY A CA 1
ATOM 2119 C C . GLY A 1 285 ? -3.967 -29.031 -3.039 1 98.19 285 GLY A C 1
ATOM 2120 O O . GLY A 1 285 ? -4.379 -30.109 -2.604 1 98.19 285 GLY A O 1
ATOM 2121 N N . VAL A 1 286 ? -3.482 -28.062 -2.238 1 98.62 286 VAL A N 1
ATOM 2122 C CA . VAL A 1 286 ? -3.24 -28.391 -0.836 1 98.62 286 VAL A CA 1
ATOM 2123 C C . VAL A 1 286 ? -4.121 -27.516 0.055 1 98.62 286 VAL A C 1
ATOM 2125 O O . VAL A 1 286 ? -4.648 -26.5 -0.39 1 98.62 286 VAL A O 1
ATOM 2128 N N . GLU A 1 287 ? -4.359 -27.953 1.256 1 97.94 287 GLU A N 1
ATOM 2129 C CA . GLU A 1 287 ? -4.906 -27.109 2.311 1 97.94 287 GLU A CA 1
ATOM 2130 C C . GLU A 1 287 ? -3.838 -26.75 3.34 1 97.94 287 GLU A C 1
ATOM 2132 O O . GLU A 1 287 ? -2.918 -27.531 3.588 1 97.94 287 GLU A O 1
ATOM 2137 N N . THR A 1 288 ? -3.896 -25.578 3.83 1 96.94 288 THR A N 1
ATOM 2138 C CA . THR A 1 288 ? -2.955 -25.062 4.82 1 96.94 288 THR A CA 1
ATOM 2139 C C . THR A 1 288 ? -3.699 -24.469 6.016 1 96.94 288 THR A C 1
ATOM 2141 O O . THR A 1 288 ? -4.93 -24.453 6.043 1 96.94 288 THR A O 1
ATOM 2144 N N . VAL A 1 289 ? -2.967 -24 6.973 1 97.12 289 VAL A N 1
ATOM 2145 C CA . VAL A 1 289 ? -3.539 -23.391 8.164 1 97.12 289 VAL A CA 1
ATOM 2146 C C . VAL A 1 289 ? -4.168 -22.047 7.801 1 97.12 289 VAL A C 1
ATOM 2148 O O . VAL A 1 289 ? -3.602 -21.266 7.02 1 97.12 289 VAL A O 1
ATOM 2151 N N . ASP A 1 290 ? -5.406 -21.875 8.305 1 96.88 290 ASP A N 1
ATOM 2152 C CA . ASP A 1 290 ? -6.035 -20.562 8.281 1 96.88 290 ASP A CA 1
ATOM 2153 C C . ASP A 1 290 ? -5.422 -19.641 9.336 1 96.88 290 ASP A C 1
ATOM 2155 O O . ASP A 1 290 ? -5.617 -19.844 10.531 1 96.88 290 ASP A O 1
ATOM 2159 N N . ARG A 1 291 ? -4.801 -18.578 8.93 1 96.5 291 ARG A N 1
ATOM 2160 C CA . ARG A 1 291 ? -4.031 -17.75 9.844 1 96.5 291 ARG A CA 1
ATOM 2161 C C . ARG A 1 291 ? -4.949 -16.875 10.695 1 96.5 291 ARG A C 1
ATOM 2163 O O . ARG A 1 291 ? -4.496 -16.203 11.625 1 96.5 291 ARG A O 1
ATOM 2170 N N . ILE A 1 292 ? -6.223 -16.844 10.375 1 95.88 292 ILE A N 1
ATOM 2171 C CA . ILE A 1 292 ? -7.148 -15.953 11.062 1 95.88 292 ILE A CA 1
ATOM 2172 C C . ILE A 1 292 ? -7.77 -16.672 12.258 1 95.88 292 ILE A C 1
ATOM 2174 O O . ILE A 1 292 ? -7.648 -16.219 13.398 1 95.88 292 ILE A O 1
ATOM 2178 N N . LEU A 1 293 ? -8.336 -17.922 11.992 1 93.81 293 LEU A N 1
ATOM 2179 C CA . LEU A 1 293 ? -9.07 -18.609 13.055 1 93.81 293 LEU A CA 1
ATOM 2180 C C . LEU A 1 293 ? -8.383 -19.922 13.414 1 93.81 293 LEU A C 1
ATOM 2182 O O . LEU A 1 293 ? -8.773 -20.594 14.383 1 93.81 293 LEU A O 1
ATOM 2186 N N . GLY A 1 294 ? -7.234 -20.422 12.75 1 91.44 294 GLY A N 1
ATOM 2187 C CA . GLY A 1 294 ? -6.453 -21.625 13.055 1 91.44 294 GLY A CA 1
ATOM 2188 C C . GLY A 1 294 ? -6.934 -22.844 12.312 1 91.44 294 GLY A C 1
ATOM 2189 O O . GLY A 1 294 ? -6.227 -23.859 12.25 1 91.44 294 GLY A O 1
ATOM 2190 N N . GLY A 1 295 ? -8.125 -22.969 11.781 1 93.25 295 GLY A N 1
ATOM 2191 C CA . GLY A 1 295 ? -8.609 -24.109 11.016 1 93.25 295 GLY A CA 1
ATOM 2192 C C . GLY A 1 295 ? -7.883 -24.297 9.695 1 93.25 295 GLY A C 1
ATOM 2193 O O . GLY A 1 295 ? -6.727 -23.906 9.555 1 93.25 295 GLY A O 1
ATOM 2194 N N . LYS A 1 296 ? -8.375 -25.141 8.797 1 95.69 296 LYS A N 1
ATOM 2195 C CA . LYS A 1 296 ? -7.785 -25.406 7.488 1 95.69 296 LYS A CA 1
ATOM 2196 C C . LYS A 1 296 ? -8.422 -24.516 6.418 1 95.69 296 LYS A C 1
ATOM 2198 O O . LYS A 1 296 ? -9.602 -24.188 6.508 1 95.69 296 LYS A O 1
ATOM 2203 N N . THR A 1 297 ? -7.609 -24.156 5.535 1 95.88 297 THR A N 1
ATOM 2204 C CA . THR A 1 297 ? -8.109 -23.375 4.402 1 95.88 297 THR A CA 1
ATOM 2205 C C . THR A 1 297 ? -7.355 -23.734 3.127 1 95.88 297 THR A C 1
ATOM 2207 O O . THR A 1 297 ? -6.293 -24.359 3.18 1 95.88 297 THR A O 1
ATOM 2210 N N . ALA A 1 298 ? -7.969 -23.531 2.002 1 96.31 298 ALA A N 1
ATOM 2211 C CA . ALA A 1 298 ? -7.355 -23.609 0.678 1 96.31 298 ALA A CA 1
ATOM 2212 C C . ALA A 1 298 ? -7.445 -22.266 -0.046 1 96.31 298 ALA A C 1
ATOM 2214 O O . ALA A 1 298 ? -8.531 -21.703 -0.196 1 96.31 298 ALA A O 1
ATOM 2215 N N . VAL A 1 299 ? -6.367 -21.703 -0.388 1 95.5 299 VAL A N 1
ATOM 2216 C CA . VAL A 1 299 ? -6.285 -20.406 -1.043 1 95.5 299 VAL A CA 1
ATOM 2217 C C . VAL A 1 299 ? -5.598 -20.547 -2.398 1 95.5 299 VAL A C 1
ATOM 2219 O O . VAL A 1 299 ? -4.375 -20.422 -2.496 1 95.5 299 VAL A O 1
ATOM 2222 N N . PRO A 1 300 ? -6.355 -20.797 -3.422 1 94.94 300 PRO A N 1
ATOM 2223 C CA . PRO A 1 300 ? -5.785 -21.031 -4.754 1 94.94 300 PRO A CA 1
ATOM 2224 C C . PRO A 1 300 ? -5.293 -19.75 -5.414 1 94.94 300 PRO A C 1
ATOM 2226 O O . PRO A 1 300 ? -5.906 -19.266 -6.371 1 94.94 300 PRO A O 1
ATOM 2229 N N . MET A 1 301 ? -4.188 -19.234 -5.02 1 94.31 301 MET A N 1
ATOM 2230 C CA . MET A 1 301 ? -3.59 -18 -5.52 1 94.31 301 MET A CA 1
ATOM 2231 C C . MET A 1 301 ? -2.098 -18.188 -5.777 1 94.31 301 MET A C 1
ATOM 2233 O O . MET A 1 301 ? -1.454 -19.031 -5.152 1 94.31 301 MET A O 1
ATOM 2237 N N . GLY A 1 302 ? -1.594 -17.406 -6.73 1 94.62 302 GLY A N 1
ATOM 2238 C CA . GLY A 1 302 ? -0.202 -17.5 -7.137 1 94.62 302 GLY A CA 1
ATOM 2239 C C . GLY A 1 302 ? 0.773 -17.219 -6.016 1 94.62 302 GLY A C 1
ATOM 2240 O O . GLY A 1 302 ? 1.815 -17.859 -5.902 1 94.62 302 GLY A O 1
ATOM 2241 N N . GLY A 1 303 ? 0.446 -16.234 -5.137 1 95.94 303 GLY A N 1
ATOM 2242 C CA . GLY A 1 303 ? 1.323 -15.859 -4.039 1 95.94 303 GLY A CA 1
ATOM 2243 C C . GLY A 1 303 ? 1.615 -17 -3.086 1 95.94 303 GLY A C 1
ATOM 2244 O O . GLY A 1 303 ? 2.764 -17.422 -2.953 1 95.94 303 GLY A O 1
ATOM 2245 N N . PRO A 1 304 ? 0.607 -17.562 -2.496 1 97.38 304 PRO A N 1
ATOM 2246 C CA . PRO A 1 304 ? 0.779 -18.719 -1.604 1 97.38 304 PRO A CA 1
ATOM 2247 C C . PRO A 1 304 ? 1.479 -19.891 -2.281 1 97.38 304 PRO A C 1
ATOM 2249 O O . PRO A 1 304 ? 2.365 -20.516 -1.688 1 97.38 304 PRO A O 1
ATOM 2252 N N . ALA A 1 305 ? 1.123 -20.156 -3.541 1 97.88 305 ALA A N 1
ATOM 2253 C CA . ALA A 1 305 ? 1.721 -21.281 -4.266 1 97.88 305 ALA A CA 1
ATOM 2254 C C . ALA A 1 305 ? 3.236 -21.125 -4.355 1 97.88 305 ALA A C 1
ATOM 2256 O O . ALA A 1 305 ? 3.979 -22.078 -4.102 1 97.88 305 ALA A O 1
ATOM 2257 N N . ASN A 1 306 ? 3.676 -19.922 -4.711 1 97.62 306 ASN A N 1
ATOM 2258 C CA . ASN A 1 306 ? 5.105 -19.656 -4.844 1 97.62 306 ASN A CA 1
ATOM 2259 C C . ASN A 1 306 ? 5.828 -19.797 -3.51 1 97.62 306 ASN A C 1
ATOM 2261 O O . ASN A 1 306 ? 6.891 -20.422 -3.436 1 97.62 306 ASN A O 1
ATOM 2265 N N . ARG A 1 307 ? 5.273 -19.266 -2.459 1 97.88 307 ARG A N 1
ATOM 2266 C CA . ARG A 1 307 ? 5.906 -19.312 -1.145 1 97.88 307 ARG A CA 1
ATOM 2267 C C . ARG A 1 307 ? 5.945 -20.75 -0.605 1 97.88 307 ARG A C 1
ATOM 2269 O O . ARG A 1 307 ? 6.93 -21.156 0.012 1 97.88 307 ARG A O 1
ATOM 2276 N N . GLN A 1 308 ? 4.902 -21.516 -0.862 1 98.62 308 GLN A N 1
ATOM 2277 C CA . GLN A 1 308 ? 4.848 -22.906 -0.429 1 98.62 308 GLN A CA 1
ATOM 2278 C C . GLN A 1 308 ? 5.914 -23.75 -1.127 1 98.62 308 GLN A C 1
ATOM 2280 O O . GLN A 1 308 ? 6.582 -24.562 -0.492 1 98.62 308 GLN A O 1
ATOM 2285 N N . GLY A 1 309 ? 6.031 -23.5 -2.459 1 98.69 309 GLY A N 1
ATOM 2286 C CA . GLY A 1 309 ? 7.094 -24.188 -3.182 1 98.69 309 GLY A CA 1
ATOM 2287 C C . GLY A 1 309 ? 8.469 -23.922 -2.607 1 98.69 309 GLY A C 1
ATOM 2288 O O . GLY A 1 309 ? 9.266 -24.844 -2.432 1 98.69 309 GLY A O 1
ATOM 2289 N N . ARG A 1 310 ? 8.742 -22.719 -2.266 1 98.38 310 ARG A N 1
ATOM 2290 C CA . ARG A 1 310 ? 10.023 -22.328 -1.678 1 98.38 310 ARG A CA 1
ATOM 2291 C C . ARG A 1 310 ? 10.234 -23.016 -0.33 1 98.38 310 ARG A C 1
ATOM 2293 O O . ARG A 1 310 ? 11.32 -23.516 -0.046 1 98.38 310 ARG A O 1
ATOM 2300 N N . VAL A 1 311 ? 9.227 -23.062 0.498 1 98.5 311 VAL A N 1
ATOM 2301 C CA . VAL A 1 311 ? 9.312 -23.625 1.836 1 98.5 311 VAL A CA 1
ATOM 2302 C C . VAL A 1 311 ? 9.656 -25.109 1.74 1 98.5 311 VAL A C 1
ATOM 2304 O O . VAL A 1 311 ? 10.469 -25.625 2.51 1 98.5 311 VAL A O 1
ATOM 2307 N N . ALA A 1 312 ? 9.047 -25.797 0.798 1 98.69 312 ALA A N 1
ATOM 2308 C CA . ALA A 1 312 ? 9.32 -27.219 0.614 1 98.69 312 ALA A CA 1
ATOM 2309 C C . ALA A 1 312 ? 10.781 -27.453 0.26 1 98.69 312 ALA A C 1
ATOM 2311 O O . ALA A 1 312 ? 11.43 -28.344 0.83 1 98.69 312 ALA A O 1
ATOM 2312 N N . ALA A 1 313 ? 11.312 -26.656 -0.679 1 98.75 313 ALA A N 1
ATOM 2313 C CA . ALA A 1 313 ? 12.711 -26.781 -1.072 1 98.75 313 ALA A CA 1
ATOM 2314 C C . ALA A 1 313 ? 13.641 -26.484 0.104 1 98.75 313 ALA A C 1
ATOM 2316 O O . ALA A 1 313 ? 14.617 -27.203 0.327 1 98.75 313 ALA A O 1
ATOM 2317 N N . ASP A 1 314 ? 13.312 -25.453 0.85 1 98.38 314 ASP A N 1
ATOM 2318 C CA . ASP A 1 314 ? 14.117 -25.078 2.008 1 98.38 314 ASP A CA 1
ATOM 2319 C C . ASP A 1 314 ? 14.164 -26.219 3.031 1 98.38 314 ASP A C 1
ATOM 2321 O O . ASP A 1 314 ? 15.211 -26.469 3.631 1 98.38 314 ASP A O 1
ATOM 2325 N N . HIS A 1 315 ? 13.023 -26.859 3.246 1 98.38 315 HIS A N 1
ATOM 2326 C CA . HIS A 1 315 ? 12.961 -27.953 4.211 1 98.38 315 HIS A CA 1
ATOM 2327 C C . HIS A 1 315 ? 13.883 -29.094 3.805 1 98.38 315 HIS A C 1
ATOM 2329 O O . HIS A 1 315 ? 14.523 -29.719 4.656 1 98.38 315 HIS A O 1
ATOM 2335 N N . ILE A 1 316 ? 13.961 -29.375 2.568 1 98 316 ILE A N 1
ATOM 2336 C CA . ILE A 1 316 ? 14.734 -30.484 2.045 1 98 316 ILE A CA 1
ATOM 2337 C C . ILE A 1 316 ? 16.234 -30.188 2.174 1 98 316 ILE A C 1
ATOM 2339 O O . ILE A 1 316 ? 17.016 -31.047 2.553 1 98 316 ILE A O 1
ATOM 2343 N N . PHE A 1 317 ? 16.641 -28.922 1.938 1 97.19 317 PHE A N 1
ATOM 2344 C CA . PHE A 1 317 ? 18.062 -28.688 1.713 1 97.19 317 PHE A CA 1
ATOM 2345 C C . PHE A 1 317 ? 18.672 -27.906 2.877 1 97.19 317 PHE A C 1
ATOM 2347 O O . PHE A 1 317 ? 19.875 -27.922 3.074 1 97.19 317 PHE A O 1
ATOM 2354 N N . LEU A 1 318 ? 17.844 -27.125 3.607 1 95.56 318 LEU A N 1
ATOM 2355 C CA . LEU A 1 318 ? 18.422 -26.25 4.617 1 95.56 318 LEU A CA 1
ATOM 2356 C C . LEU A 1 318 ? 18.25 -26.844 6.016 1 95.56 318 LEU A C 1
ATOM 2358 O O . LEU A 1 318 ? 18.734 -26.266 6.992 1 95.56 318 LEU A O 1
ATOM 2362 N N . ALA A 1 319 ? 17.609 -27.953 6.145 1 86.75 319 ALA A N 1
ATOM 2363 C CA . ALA A 1 319 ? 17.469 -28.672 7.406 1 86.75 319 ALA A CA 1
ATOM 2364 C C . ALA A 1 319 ? 16.953 -27.766 8.508 1 86.75 319 ALA A C 1
ATOM 2366 O O . ALA A 1 319 ? 15.898 -27.141 8.359 1 86.75 319 ALA A O 1
ATOM 2367 N N . ASP A 1 320 ? 17.875 -27.391 9.5 1 89.69 320 ASP A N 1
ATOM 2368 C CA . ASP A 1 320 ? 17.453 -26.672 10.695 1 89.69 320 ASP A CA 1
ATOM 2369 C C . ASP A 1 320 ? 17.234 -25.203 10.398 1 89.69 320 ASP A C 1
ATOM 2371 O O . ASP A 1 320 ? 16.625 -24.484 11.203 1 89.69 320 ASP A O 1
ATOM 2375 N N . LYS A 1 321 ? 17.578 -24.75 9.211 1 92.38 321 LYS A N 1
ATOM 2376 C CA . LYS A 1 321 ? 17.406 -23.328 8.875 1 92.38 321 LYS A CA 1
ATOM 2377 C C . LYS A 1 321 ? 16.094 -23.094 8.133 1 92.38 321 LYS A C 1
ATOM 2379 O O . LYS A 1 321 ? 15.711 -21.953 7.891 1 92.38 321 LYS A O 1
ATOM 2384 N N . ALA A 1 322 ? 15.445 -24.234 7.777 1 95.94 322 ALA A N 1
ATOM 2385 C CA . ALA A 1 322 ? 14.164 -24.094 7.094 1 95.94 322 ALA A CA 1
ATOM 2386 C C . ALA A 1 322 ? 13.117 -23.469 8.016 1 95.94 322 ALA A C 1
ATOM 2388 O O . ALA A 1 322 ? 13.07 -23.766 9.211 1 95.94 322 ALA A O 1
ATOM 2389 N N . ARG A 1 323 ? 12.367 -22.562 7.496 1 96.38 323 ARG A N 1
ATOM 2390 C CA . ARG A 1 323 ? 11.289 -21.906 8.227 1 96.38 323 ARG A CA 1
ATOM 2391 C C . ARG A 1 323 ? 9.93 -22.438 7.785 1 96.38 323 ARG A C 1
ATOM 2393 O O . ARG A 1 323 ? 9.703 -22.672 6.594 1 96.38 323 ARG A O 1
ATOM 2400 N N . PRO A 1 324 ? 9.039 -22.594 8.695 1 97.62 324 PRO A N 1
ATOM 2401 C CA . PRO A 1 324 ? 7.734 -23.156 8.344 1 97.62 324 PRO A CA 1
ATOM 2402 C C . PRO A 1 324 ? 6.848 -22.156 7.598 1 97.62 324 PRO A C 1
ATOM 2404 O O . PRO A 1 324 ? 7.02 -20.938 7.738 1 97.62 324 PRO A O 1
ATOM 2407 N N . TYR A 1 325 ? 5.965 -22.656 6.762 1 97.88 325 TYR A N 1
ATOM 2408 C CA . TYR A 1 325 ? 4.883 -21.875 6.172 1 97.88 325 TYR A CA 1
ATOM 2409 C C . TYR A 1 325 ? 3.84 -21.5 7.223 1 97.88 325 TYR A C 1
ATOM 2411 O O . TYR A 1 325 ? 3.229 -22.391 7.832 1 97.88 325 TYR A O 1
ATOM 2419 N N . PRO A 1 326 ? 3.58 -20.25 7.422 1 97.88 326 PRO A N 1
ATOM 2420 C CA . PRO A 1 326 ? 2.746 -19.875 8.57 1 97.88 326 PRO A CA 1
ATOM 2421 C C . PRO A 1 326 ? 1.254 -20.062 8.297 1 97.88 326 PRO A C 1
ATOM 2423 O O . PRO A 1 326 ? 0.443 -20.016 9.227 1 97.88 326 PRO A O 1
ATOM 2426 N N . GLY A 1 327 ? 0.905 -20.297 7.086 1 97.94 327 GLY A N 1
ATOM 2427 C CA . GLY A 1 327 ? -0.497 -20.375 6.707 1 97.94 327 GLY A CA 1
ATOM 2428 C C . GLY A 1 327 ? -0.911 -19.297 5.715 1 97.94 327 GLY A C 1
ATOM 2429 O O . GLY A 1 327 ? -0.062 -18.609 5.152 1 97.94 327 GLY A O 1
ATOM 2430 N N . SER A 1 328 ? -2.244 -19.266 5.469 1 97.31 328 SER A N 1
ATOM 2431 C CA . SER A 1 328 ? -2.75 -18.344 4.453 1 97.31 328 SER A CA 1
ATOM 2432 C C . SER A 1 328 ? -3.842 -17.453 5.02 1 97.31 328 SER A C 1
ATOM 2434 O O . SER A 1 328 ? -4.578 -17.844 5.922 1 97.31 328 SER A O 1
ATOM 2436 N N . VAL A 1 329 ? -3.93 -16.234 4.492 1 96.81 329 VAL A N 1
ATOM 2437 C CA . VAL A 1 329 ? -4.906 -15.242 4.93 1 96.81 329 VAL A CA 1
ATOM 2438 C C . VAL A 1 329 ? -6.012 -15.109 3.883 1 96.81 329 VAL A C 1
ATOM 2440 O O . VAL A 1 329 ? -7.164 -14.828 4.223 1 96.81 329 VAL A O 1
ATOM 2443 N N . GLY A 1 330 ? -5.738 -15.328 2.682 1 96.94 330 GLY A N 1
ATOM 2444 C CA . GLY A 1 330 ? -6.691 -15.172 1.597 1 96.94 330 GLY A CA 1
ATOM 2445 C C . GLY A 1 330 ? -6.828 -13.734 1.131 1 96.94 330 GLY A C 1
ATOM 2446 O O . GLY A 1 330 ? -7.914 -13.148 1.204 1 96.94 330 GLY A O 1
ATOM 2447 N N . THR A 1 331 ? -5.777 -13.102 0.562 1 98.19 331 THR A N 1
ATOM 2448 C CA . THR A 1 331 ? -5.801 -11.742 0.04 1 98.19 331 THR A CA 1
ATOM 2449 C C . THR A 1 331 ? -6 -11.742 -1.473 1 98.19 331 THR A C 1
ATOM 2451 O O . THR A 1 331 ? -5.164 -12.273 -2.211 1 98.19 331 THR A O 1
ATOM 2454 N N . GLY A 1 332 ? -7.125 -11.242 -1.941 1 97.88 332 GLY A N 1
ATOM 2455 C CA . GLY A 1 332 ? -7.441 -11.188 -3.361 1 97.88 332 GLY A CA 1
ATOM 2456 C C . GLY A 1 332 ? -7.883 -9.812 -3.822 1 97.88 332 GLY A C 1
ATOM 2457 O O . GLY A 1 332 ? -8.414 -9.031 -3.033 1 97.88 332 GLY A O 1
ATOM 2458 N N . ILE A 1 333 ? -7.652 -9.469 -5.055 1 98.56 333 ILE A N 1
ATOM 2459 C CA . ILE A 1 333 ? -8.031 -8.188 -5.641 1 98.56 333 ILE A CA 1
ATOM 2460 C C . ILE A 1 333 ? -8.43 -8.383 -7.105 1 98.56 333 ILE A C 1
ATOM 2462 O O . ILE A 1 333 ? -7.898 -9.266 -7.781 1 98.56 333 ILE A O 1
ATOM 2466 N N . VAL A 1 334 ? -9.375 -7.598 -7.617 1 98.19 334 VAL A N 1
ATOM 2467 C CA . VAL A 1 334 ? -9.766 -7.699 -9.016 1 98.19 334 VAL A CA 1
ATOM 2468 C C . VAL A 1 334 ? -10.203 -6.328 -9.531 1 98.19 334 VAL A C 1
ATOM 2470 O O . VAL A 1 334 ? -10.695 -5.5 -8.766 1 98.19 334 VAL A O 1
ATOM 2473 N N . ARG A 1 335 ? -9.898 -6.078 -10.727 1 98.06 335 ARG A N 1
ATOM 2474 C CA . ARG A 1 335 ? -10.391 -4.906 -11.453 1 98.06 335 ARG A CA 1
ATOM 2475 C C . ARG A 1 335 ? -11.531 -5.277 -12.391 1 98.06 335 ARG A C 1
ATOM 2477 O O . ARG A 1 335 ? -11.469 -6.297 -13.078 1 98.06 335 ARG A O 1
ATOM 2484 N N . ALA A 1 336 ? -12.602 -4.617 -12.367 1 98.12 336 ALA A N 1
ATOM 2485 C CA . ALA A 1 336 ? -13.68 -4.637 -13.359 1 98.12 336 ALA A CA 1
ATOM 2486 C C . ALA A 1 336 ? -13.898 -3.248 -13.953 1 98.12 336 ALA A C 1
ATOM 2488 O O . ALA A 1 336 ? -14.641 -2.436 -13.398 1 98.12 336 ALA A O 1
ATOM 2489 N N . PHE A 1 337 ? -13.273 -3.01 -15.148 1 98.06 337 PHE A N 1
ATOM 2490 C CA . PHE A 1 337 ? -13.281 -1.699 -15.789 1 98.06 337 PHE A CA 1
ATOM 2491 C C . PHE A 1 337 ? -12.641 -0.652 -14.883 1 98.06 337 PHE A C 1
ATOM 2493 O O . PHE A 1 337 ? -11.461 -0.758 -14.539 1 98.06 337 PHE A O 1
ATOM 2500 N N . ASP A 1 338 ? -13.484 0.25 -14.281 1 97.12 338 ASP A N 1
ATOM 2501 C CA . ASP A 1 338 ? -12.906 1.307 -13.461 1 97.12 338 ASP A CA 1
ATOM 2502 C C . ASP A 1 338 ? -13.016 0.974 -11.977 1 97.12 338 ASP A C 1
ATOM 2504 O O . ASP A 1 338 ? -12.414 1.642 -11.133 1 97.12 338 ASP A O 1
ATOM 2508 N N . ALA A 1 339 ? -13.727 -0.053 -11.648 1 98.38 339 ALA A N 1
ATOM 2509 C CA . ALA A 1 339 ? -13.891 -0.449 -10.25 1 98.38 339 ALA A CA 1
ATOM 2510 C C . ALA A 1 339 ? -12.82 -1.457 -9.844 1 98.38 339 ALA A C 1
ATOM 2512 O O . ALA A 1 339 ? -12.469 -2.352 -10.617 1 98.38 339 ALA A O 1
ATOM 2513 N N . VAL A 1 340 ? -12.211 -1.25 -8.727 1 98.62 340 VAL A N 1
ATOM 2514 C CA . VAL A 1 340 ? -11.266 -2.172 -8.102 1 98.62 340 VAL A CA 1
ATOM 2515 C C . VAL A 1 340 ? -11.773 -2.568 -6.715 1 98.62 340 VAL A C 1
ATOM 2517 O O . VAL A 1 340 ? -12.242 -1.723 -5.953 1 98.62 340 VAL A O 1
ATOM 2520 N N . VAL A 1 341 ? -11.703 -3.832 -6.418 1 98.75 341 VAL A N 1
ATOM 2521 C CA . VAL A 1 341 ? -12.125 -4.281 -5.098 1 98.75 341 VAL A CA 1
ATOM 2522 C C . VAL A 1 341 ? -11.203 -5.391 -4.605 1 98.75 341 VAL A C 1
ATOM 2524 O O . VAL A 1 341 ? -10.633 -6.137 -5.41 1 98.75 341 VAL A O 1
ATOM 2527 N N . GLY A 1 342 ? -10.938 -5.438 -3.307 1 98.56 342 GLY A N 1
ATOM 2528 C CA . GLY A 1 342 ? -10.109 -6.473 -2.701 1 98.56 342 GLY A CA 1
ATOM 2529 C C . GLY A 1 342 ? -10.609 -6.914 -1.338 1 98.56 342 GLY A C 1
ATOM 2530 O O . GLY A 1 342 ? -11.438 -6.238 -0.727 1 98.56 342 GLY A O 1
ATOM 2531 N N . ILE A 1 343 ? -10.172 -8.062 -0.927 1 98.69 343 ILE A N 1
ATOM 2532 C CA . ILE A 1 343 ? -10.516 -8.641 0.369 1 98.69 343 ILE A CA 1
ATOM 2533 C C . ILE A 1 343 ? -9.281 -9.305 0.982 1 98.69 343 ILE A C 1
ATOM 2535 O O . ILE A 1 343 ? -8.445 -9.859 0.265 1 98.69 343 ILE A O 1
ATOM 2539 N N . THR A 1 344 ? -9.086 -9.234 2.227 1 98.75 344 THR A N 1
ATOM 2540 C CA . THR A 1 344 ? -8.102 -9.977 3.008 1 98.75 344 THR A CA 1
ATOM 2541 C C . THR A 1 344 ? -8.695 -10.43 4.34 1 98.75 344 THR A C 1
ATOM 2543 O O . THR A 1 344 ? -9.5 -9.711 4.941 1 98.75 344 THR A O 1
ATOM 2546 N N . GLY A 1 345 ? -8.367 -11.633 4.746 1 98.25 345 GLY A N 1
ATOM 2547 C CA . GLY A 1 345 ? -8.992 -12.203 5.926 1 98.25 345 GLY A CA 1
ATOM 2548 C C . GLY A 1 345 ? -10.422 -12.648 5.691 1 98.25 345 GLY A C 1
ATOM 2549 O O . GLY A 1 345 ? -10.758 -13.125 4.605 1 98.25 345 GLY A O 1
ATOM 2550 N N . TRP A 1 346 ? -11.219 -12.617 6.746 1 97.62 346 TRP A N 1
ATOM 2551 C CA . TRP A 1 346 ? -12.562 -13.18 6.664 1 97.62 346 TRP A CA 1
ATOM 2552 C C . TRP A 1 346 ? -13.602 -12.078 6.477 1 97.62 346 TRP A C 1
ATOM 2554 O O . TRP A 1 346 ? -13.422 -10.961 6.969 1 97.62 346 TRP A O 1
ATOM 2564 N N . SER A 1 347 ? -14.633 -12.375 5.754 1 97.94 347 SER A N 1
ATOM 2565 C CA . SER A 1 347 ? -15.789 -11.5 5.586 1 97.94 347 SER A CA 1
ATOM 2566 C C . SER A 1 347 ? -16.812 -11.727 6.691 1 97.94 347 SER A C 1
ATOM 2568 O O . SER A 1 347 ? -16.672 -12.641 7.504 1 97.94 347 SER A O 1
ATOM 2570 N N . GLU A 1 348 ? -17.859 -10.844 6.734 1 97.75 348 GLU A N 1
ATOM 2571 C CA . GLU A 1 348 ? -18.969 -11.047 7.668 1 97.75 348 GLU A CA 1
ATOM 2572 C C . GLU A 1 348 ? -19.625 -12.398 7.449 1 97.75 348 GLU A C 1
ATOM 2574 O O . GLU A 1 348 ? -19.938 -13.109 8.406 1 97.75 348 GLU A O 1
ATOM 2579 N N . LYS A 1 349 ? -19.812 -12.695 6.195 1 95.31 349 LYS A N 1
ATOM 2580 C CA . LYS A 1 349 ? -20.453 -13.953 5.82 1 95.31 349 LYS A CA 1
ATOM 2581 C C 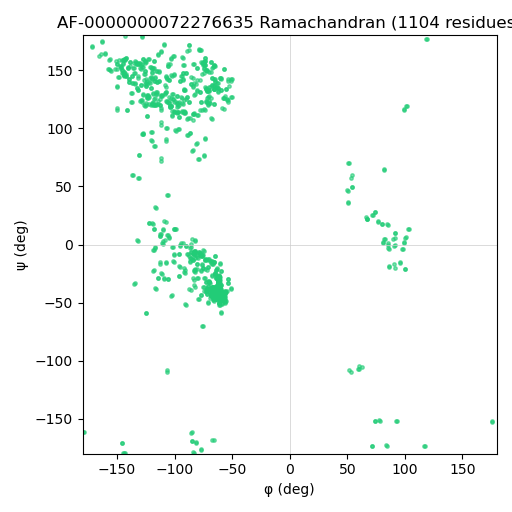. LYS A 1 349 ? -19.703 -15.148 6.395 1 95.31 349 LYS A C 1
ATOM 2583 O O . LYS A 1 349 ? -20.312 -16.047 6.98 1 95.31 349 LYS A O 1
ATOM 2588 N N . ARG A 1 350 ? -18.453 -15.18 6.234 1 94.81 350 ARG A N 1
ATOM 2589 C CA . ARG A 1 350 ? -17.625 -16.297 6.68 1 94.81 350 ARG A CA 1
ATOM 2590 C C . ARG A 1 350 ? -17.578 -16.375 8.203 1 94.81 350 ARG A C 1
ATOM 2592 O O . ARG A 1 350 ? -17.641 -17.469 8.773 1 94.81 350 ARG A O 1
ATOM 2599 N N . LEU A 1 351 ? -17.438 -15.258 8.875 1 98 351 LEU A N 1
ATOM 2600 C CA . LEU A 1 351 ? -17.391 -15.219 10.336 1 98 351 LEU A CA 1
ATOM 2601 C C . LEU A 1 351 ? -18.719 -15.664 10.938 1 98 351 LEU A C 1
ATOM 2603 O O . LEU A 1 351 ? -18.734 -16.406 11.922 1 98 351 LEU A O 1
ATOM 2607 N N . ALA A 1 352 ? -19.812 -15.164 10.297 1 97 352 ALA A N 1
ATOM 2608 C CA . ALA A 1 352 ? -21.141 -15.57 10.75 1 97 352 ALA A CA 1
ATOM 2609 C C . ALA A 1 352 ? -21.328 -17.078 10.609 1 97 352 ALA A C 1
ATOM 2611 O O . ALA A 1 352 ? -21.844 -17.734 11.516 1 97 352 ALA A O 1
ATOM 2612 N N . ALA A 1 353 ? -20.906 -17.656 9.484 1 94.81 353 ALA A N 1
ATOM 2613 C CA . ALA A 1 353 ? -21.016 -19.078 9.234 1 94.81 353 ALA A CA 1
ATOM 2614 C C . ALA A 1 353 ? -20.203 -19.875 10.25 1 94.81 353 ALA A C 1
ATOM 2616 O O . ALA A 1 353 ? -20.594 -20.984 10.641 1 94.81 353 ALA A O 1
ATOM 2617 N N . ALA A 1 354 ? -19.109 -19.328 10.711 1 95.19 354 ALA A N 1
ATOM 2618 C CA . ALA A 1 354 ? -18.234 -20 11.664 1 95.19 354 ALA A CA 1
ATOM 2619 C C . ALA A 1 354 ? -18.703 -19.766 13.102 1 95.19 354 ALA A C 1
ATOM 2621 O O . ALA A 1 354 ? -18.172 -20.359 14.039 1 95.19 354 ALA A O 1
ATOM 2622 N N . GLY A 1 355 ? -19.703 -18.922 13.242 1 96.88 355 GLY A N 1
ATOM 2623 C CA . GLY A 1 355 ? -20.172 -18.578 14.57 1 96.88 355 GLY A CA 1
ATOM 2624 C C . GLY A 1 355 ? -19.172 -17.781 15.375 1 96.88 355 GLY A C 1
ATOM 2625 O O . GLY A 1 355 ? -19.172 -17.859 16.609 1 96.88 355 GLY A O 1
ATOM 2626 N N . HIS A 1 356 ? -18.266 -17.141 14.711 1 97.25 356 HIS A N 1
ATOM 2627 C CA . HIS A 1 356 ? -17.25 -16.344 15.398 1 97.25 356 HIS A CA 1
ATOM 2628 C C . HIS A 1 356 ? -17.719 -14.914 15.609 1 97.25 356 HIS A C 1
ATOM 2630 O O . HIS A 1 356 ? -18.078 -14.219 14.656 1 97.25 356 HIS A O 1
ATOM 2636 N N . PRO A 1 357 ? -17.672 -14.406 16.812 1 97.88 357 PRO A N 1
ATOM 2637 C CA . PRO A 1 357 ? -18.125 -13.039 17.062 1 97.88 357 PRO A CA 1
ATOM 2638 C C . PRO A 1 357 ? -17.25 -11.992 16.375 1 97.88 357 PRO A C 1
ATOM 2640 O O . PRO A 1 357 ? -16.031 -12.156 16.297 1 97.88 357 PRO A O 1
ATOM 2643 N N . TYR A 1 358 ? -17.922 -10.961 15.898 1 98.19 358 TYR A N 1
ATOM 2644 C CA . TYR A 1 358 ? -17.188 -9.891 15.227 1 98.19 358 TYR A CA 1
ATOM 2645 C C . TYR A 1 358 ? -17.953 -8.586 15.273 1 98.19 358 TYR A C 1
ATOM 2647 O O . TYR A 1 358 ? -19.172 -8.578 15.5 1 98.19 358 TYR A O 1
ATOM 2655 N N . GLU A 1 359 ? -17.219 -7.469 15.086 1 97.62 359 GLU A N 1
ATOM 2656 C CA . GLU A 1 359 ? -17.75 -6.137 14.812 1 97.62 359 GLU A CA 1
ATOM 2657 C C . GLU A 1 359 ? -17.203 -5.582 13.508 1 97.62 359 GLU A C 1
ATOM 2659 O O . GLU A 1 359 ? -16.234 -6.109 12.961 1 97.62 359 GLU A O 1
ATOM 2664 N N . THR A 1 360 ? -17.906 -4.633 12.984 1 97.62 360 THR A N 1
ATOM 2665 C CA . THR A 1 360 ? -17.469 -4.047 11.719 1 97.62 360 THR A CA 1
ATOM 2666 C C . THR A 1 360 ? -17.641 -2.531 11.742 1 97.62 360 THR A C 1
ATOM 2668 O O . THR A 1 360 ? -18.406 -1.994 12.547 1 97.62 360 THR A O 1
ATOM 2671 N N . VAL A 1 361 ? -16.906 -1.873 10.922 1 97.69 361 VAL A N 1
ATOM 2672 C CA . VAL A 1 361 ? -17.172 -0.481 10.57 1 97.69 361 VAL A CA 1
ATOM 2673 C C . VAL A 1 361 ? -16.828 -0.255 9.094 1 97.69 361 VAL A C 1
ATOM 2675 O O . VAL A 1 361 ? -15.969 -0.941 8.531 1 97.69 361 VAL A O 1
ATOM 2678 N N . THR A 1 362 ? -17.547 0.547 8.484 1 98.12 362 THR A N 1
ATOM 2679 C CA . THR A 1 362 ? -17.281 0.98 7.117 1 98.12 362 THR A CA 1
ATOM 2680 C C . THR A 1 362 ? -17.047 2.488 7.062 1 98.12 362 THR A C 1
ATOM 2682 O O . THR A 1 362 ? -17.844 3.262 7.598 1 98.12 362 THR A O 1
ATOM 2685 N N . VAL A 1 363 ? -15.961 2.887 6.414 1 98.19 363 VAL A N 1
ATOM 2686 C CA . VAL A 1 363 ? -15.633 4.305 6.289 1 98.19 363 VAL A CA 1
ATOM 2687 C C . VAL A 1 363 ? -15.367 4.645 4.824 1 98.19 363 VAL A C 1
ATOM 2689 O O . VAL A 1 363 ? -15.047 3.764 4.023 1 98.19 363 VAL A O 1
ATOM 2692 N N . ASN A 1 364 ? -15.562 5.898 4.504 1 98.19 364 ASN A N 1
ATOM 2693 C CA . ASN A 1 364 ? -15.32 6.41 3.16 1 98.19 364 ASN A CA 1
ATOM 2694 C C . ASN A 1 364 ? -14.445 7.656 3.186 1 98.19 364 ASN A C 1
ATOM 2696 O O . ASN A 1 364 ? -14.578 8.492 4.078 1 98.19 364 ASN A O 1
ATOM 2700 N N . ASP A 1 365 ? -13.531 7.742 2.318 1 97 365 ASP A N 1
ATOM 2701 C CA . ASP A 1 365 ? -12.734 8.938 2.051 1 97 365 ASP A CA 1
ATOM 2702 C C . ASP A 1 365 ? -12.031 8.836 0.696 1 97 365 ASP A C 1
ATOM 2704 O O . ASP A 1 365 ? -12.203 7.852 -0.024 1 97 365 ASP A O 1
ATOM 2708 N N . SER A 1 366 ? -11.383 9.883 0.311 1 96.81 366 SER A N 1
ATOM 2709 C CA . SER A 1 366 ? -10.648 9.898 -0.952 1 96.81 366 SER A CA 1
ATOM 2710 C C . SER A 1 366 ? -9.336 9.125 -0.836 1 96.81 366 SER A C 1
ATOM 2712 O O . SER A 1 366 ? -8.773 9.016 0.255 1 96.81 366 SER A O 1
ATOM 2714 N N . HIS A 1 367 ? -8.836 8.656 -1.987 1 97.19 367 HIS A N 1
ATOM 2715 C CA . HIS A 1 367 ? -7.637 7.828 -1.981 1 97.19 367 HIS A CA 1
ATOM 2716 C C . HIS A 1 367 ? -6.387 8.672 -1.752 1 97.19 367 HIS A C 1
ATOM 2718 O O . HIS A 1 367 ? -5.324 8.133 -1.433 1 97.19 367 HIS A O 1
ATOM 2724 N N . HIS A 1 368 ? -6.441 9.953 -1.993 1 97.56 368 HIS A N 1
ATOM 2725 C CA . HIS A 1 368 ? -5.41 10.906 -1.598 1 97.56 368 HIS A CA 1
ATOM 2726 C C . HIS A 1 368 ? -6.02 12.234 -1.177 1 97.56 368 HIS A C 1
ATOM 2728 O O . HIS A 1 368 ? -7.242 12.359 -1.077 1 97.56 368 HIS A O 1
ATOM 2734 N N . ALA A 1 369 ? -5.16 13.203 -0.8 1 95.88 369 ALA A N 1
ATOM 2735 C CA . ALA A 1 369 ? -5.68 14.469 -0.284 1 95.88 369 ALA A CA 1
ATOM 2736 C C . ALA A 1 369 ? -6.73 15.055 -1.224 1 95.88 369 ALA A C 1
ATOM 2738 O O . ALA A 1 369 ? -6.477 15.227 -2.416 1 95.88 369 ALA A O 1
ATOM 2739 N N . SER A 1 370 ? -7.91 15.383 -0.722 1 93.56 370 SER A N 1
ATOM 2740 C CA . SER A 1 370 ? -9.055 15.805 -1.527 1 93.56 370 SER A CA 1
ATOM 2741 C C . SER A 1 370 ? -8.766 17.125 -2.24 1 93.56 370 SER A C 1
ATOM 2743 O O . SER A 1 370 ? -9.367 17.422 -3.275 1 93.56 370 SER A O 1
ATOM 2745 N N . TYR A 1 371 ? -7.848 17.953 -1.678 1 94.06 371 TYR A N 1
ATOM 2746 C CA . TYR A 1 371 ? -7.547 19.25 -2.279 1 94.06 371 TYR A CA 1
ATOM 2747 C C . TYR A 1 371 ? -6.578 19.094 -3.447 1 94.06 371 TYR A C 1
ATOM 2749 O O . TYR A 1 371 ? -6.375 20.031 -4.219 1 94.06 371 TYR A O 1
ATOM 2757 N N . TYR A 1 372 ? -5.91 18 -3.545 1 96.75 372 TYR A N 1
ATOM 2758 C CA . TYR A 1 372 ? -5.082 17.688 -4.703 1 96.75 372 TYR A CA 1
ATOM 2759 C C . TYR A 1 372 ? -5.922 17.141 -5.848 1 96.75 372 TYR A C 1
ATOM 2761 O O . TYR A 1 372 ? -6.816 16.312 -5.625 1 96.75 372 TYR A O 1
ATOM 2769 N N . PRO A 1 373 ? -5.699 17.516 -7.031 1 96 373 PRO A N 1
ATOM 2770 C CA . PRO A 1 373 ? -6.547 17.109 -8.156 1 96 373 PRO A CA 1
ATOM 2771 C C . PRO A 1 373 ? -6.574 15.602 -8.352 1 96 373 PRO A C 1
ATOM 2773 O O . PRO A 1 373 ? -5.555 14.93 -8.172 1 96 373 PRO A O 1
ATOM 2776 N N . GLY A 1 374 ? -7.762 15.102 -8.727 1 95 374 GLY A N 1
ATOM 2777 C CA . GLY A 1 374 ? -7.895 13.711 -9.125 1 95 374 GLY A CA 1
ATOM 2778 C C . GLY A 1 374 ? -8.258 12.789 -7.98 1 95 374 GLY A C 1
ATOM 2779 O O . GLY A 1 374 ? -8.281 11.57 -8.141 1 95 374 GLY A O 1
ATOM 2780 N N . ALA A 1 375 ? -8.594 13.336 -6.844 1 95.88 375 ALA A N 1
ATOM 2781 C CA . ALA A 1 375 ? -8.992 12.516 -5.699 1 95.88 375 ALA A CA 1
ATOM 2782 C C . ALA A 1 375 ? -10.297 11.773 -5.984 1 95.88 375 ALA A C 1
ATOM 2784 O O . ALA A 1 375 ? -11.242 12.359 -6.523 1 95.88 375 ALA A O 1
ATOM 2785 N N . LYS A 1 376 ? -10.32 10.422 -5.652 1 96.5 376 LYS A N 1
ATOM 2786 C CA . LYS A 1 376 ? -11.484 9.57 -5.871 1 96.5 376 LYS A CA 1
ATOM 2787 C C . LYS A 1 376 ? -11.906 8.867 -4.582 1 96.5 376 LYS A C 1
ATOM 2789 O O . LYS A 1 376 ? -11.055 8.469 -3.783 1 96.5 376 LYS A O 1
ATOM 2794 N N . PRO A 1 377 ? -13.195 8.664 -4.445 1 96.5 377 PRO A N 1
ATOM 2795 C CA . PRO A 1 377 ? -13.68 8.039 -3.211 1 96.5 377 PRO A CA 1
ATOM 2796 C C . PRO A 1 377 ? -13.336 6.555 -3.131 1 96.5 377 PRO A C 1
ATOM 2798 O O . PRO A 1 377 ? -13.312 5.867 -4.152 1 96.5 377 PRO A O 1
ATOM 2801 N N . MET A 1 378 ? -13.164 6.105 -1.959 1 97.62 378 MET A N 1
ATOM 2802 C CA . MET A 1 378 ? -12.914 4.707 -1.613 1 97.62 378 MET A CA 1
ATOM 2803 C C . MET A 1 378 ? -13.727 4.293 -0.391 1 97.62 378 MET A C 1
ATOM 2805 O O . MET A 1 378 ? -14 5.117 0.485 1 97.62 378 MET A O 1
ATOM 2809 N N . THR A 1 379 ? -14.172 3.102 -0.334 1 98.62 379 THR A N 1
ATOM 2810 C CA . THR A 1 379 ? -14.867 2.51 0.804 1 98.62 379 THR A CA 1
ATOM 2811 C C . THR A 1 379 ? -14.016 1.423 1.453 1 98.62 379 THR A C 1
ATOM 2813 O O . THR A 1 379 ? -13.5 0.542 0.766 1 98.62 379 THR A O 1
ATOM 2816 N N . LEU A 1 380 ? -13.844 1.527 2.707 1 98.81 380 LEU A N 1
ATOM 2817 C CA . LEU A 1 380 ? -13.062 0.559 3.473 1 98.81 380 LEU A CA 1
ATOM 2818 C C . LEU A 1 380 ? -13.898 -0.033 4.605 1 98.81 380 LEU A C 1
ATOM 2820 O O . LEU A 1 380 ? -14.5 0.705 5.391 1 98.81 380 LEU A O 1
ATOM 2824 N N . LYS A 1 381 ? -13.977 -1.333 4.672 1 98.75 381 LYS A N 1
ATOM 2825 C CA . LYS A 1 381 ? -14.609 -2.068 5.762 1 98.75 381 LYS A CA 1
ATOM 2826 C C . LYS A 1 381 ? -13.594 -2.916 6.52 1 98.75 381 LYS A C 1
ATOM 2828 O O . LYS A 1 381 ? -12.797 -3.639 5.906 1 98.75 381 LYS A O 1
ATOM 2833 N N . ILE A 1 382 ? -13.594 -2.834 7.812 1 98.88 382 ILE A N 1
ATOM 2834 C CA . ILE A 1 382 ? -12.758 -3.727 8.609 1 98.88 382 ILE A CA 1
ATOM 2835 C C . ILE A 1 382 ? -13.641 -4.539 9.562 1 98.88 382 ILE A C 1
ATOM 2837 O O . ILE A 1 382 ? -14.75 -4.117 9.906 1 98.88 382 ILE A O 1
ATOM 2841 N N . LEU A 1 383 ? -13.195 -5.668 9.914 1 98.81 383 LEU A N 1
ATOM 2842 C CA . LEU A 1 383 ? -13.812 -6.582 10.867 1 98.81 383 LEU A CA 1
ATOM 2843 C C . LEU A 1 383 ? -12.836 -6.945 11.984 1 98.81 383 LEU A C 1
ATOM 2845 O O . LEU A 1 383 ? -11.656 -7.203 11.719 1 98.81 383 LEU A O 1
ATOM 2849 N N . TRP A 1 384 ? -13.312 -6.949 13.219 1 98.69 384 TRP A N 1
ATOM 2850 C CA . TRP A 1 384 ? -12.406 -7.246 14.32 1 98.69 384 TRP A CA 1
ATOM 2851 C C . TRP A 1 384 ? -13.125 -8.016 15.422 1 98.69 384 TRP A C 1
ATOM 2853 O O . TRP A 1 384 ? -14.352 -8.055 15.461 1 98.69 384 TRP A O 1
ATOM 2863 N N . GLU A 1 385 ? -12.359 -8.688 16.219 1 98.19 385 GLU A N 1
ATOM 2864 C CA . GLU A 1 385 ? -12.867 -9.383 17.406 1 98.19 385 GLU A CA 1
ATOM 2865 C C . GLU A 1 385 ? -13.273 -8.391 18.484 1 98.19 385 GLU A C 1
ATOM 2867 O O . GLU A 1 385 ? -12.461 -7.566 18.922 1 98.19 385 GLU A O 1
ATOM 2872 N N . PRO A 1 386 ? -14.5 -8.469 19.016 1 96.56 386 PRO A N 1
ATOM 2873 C CA . PRO A 1 386 ? -15.016 -7.434 19.922 1 96.56 386 PRO A CA 1
ATOM 2874 C C . PRO A 1 386 ? -14.188 -7.309 21.203 1 96.56 386 PRO A C 1
ATOM 2876 O O . PRO A 1 386 ? -13.898 -6.195 21.641 1 96.56 386 PRO A O 1
ATOM 2879 N N . ASP A 1 387 ? -13.742 -8.344 21.781 1 95.62 387 ASP A N 1
ATOM 2880 C CA . ASP A 1 387 ? -13.086 -8.312 23.094 1 95.62 387 ASP A CA 1
ATOM 2881 C C . ASP A 1 387 ? -11.633 -7.867 22.953 1 95.62 387 ASP A C 1
ATOM 2883 O O . ASP A 1 387 ? -11.203 -6.934 23.641 1 95.62 387 ASP A O 1
ATOM 2887 N N . SER A 1 388 ? -10.938 -8.453 21.984 1 96.81 388 SER A N 1
ATOM 2888 C CA . SER A 1 388 ? -9.5 -8.219 21.891 1 96.81 388 SER A CA 1
ATOM 2889 C C . SER A 1 388 ? -9.195 -7.043 20.969 1 96.81 388 SER A C 1
ATOM 2891 O O . SER A 1 388 ? -8.109 -6.453 21.047 1 96.81 388 SER A O 1
ATOM 2893 N N . GLY A 1 389 ? -10.07 -6.738 20.078 1 98.06 389 GLY A N 1
ATOM 2894 C CA . GLY A 1 389 ? -9.82 -5.715 19.078 1 98.06 389 GLY A CA 1
ATOM 2895 C C . GLY A 1 389 ? -9 -6.211 17.906 1 98.06 389 GLY A C 1
ATOM 2896 O O . GLY A 1 389 ? -8.742 -5.461 16.953 1 98.06 389 GLY A O 1
ATOM 2897 N N . ARG A 1 390 ? -8.648 -7.477 17.906 1 98.56 390 ARG A N 1
ATOM 2898 C CA . ARG A 1 390 ? -7.801 -8.047 16.859 1 98.56 390 ARG A CA 1
ATOM 2899 C C . ARG A 1 390 ? -8.508 -8.023 15.516 1 98.56 390 ARG A C 1
ATOM 2901 O O . ARG A 1 390 ? -9.672 -8.422 15.406 1 98.56 390 ARG A O 1
ATOM 2908 N N . LEU A 1 391 ? -7.797 -7.586 14.516 1 98.88 391 LEU A N 1
ATOM 2909 C CA . LEU A 1 391 ? -8.344 -7.551 13.164 1 98.88 391 LEU A CA 1
ATOM 2910 C C . LEU A 1 391 ? -8.57 -8.961 12.633 1 98.88 391 LEU A C 1
ATOM 2912 O O . LEU A 1 391 ? -7.703 -9.828 12.781 1 98.88 391 LEU A O 1
ATOM 2916 N N . LEU A 1 392 ? -9.711 -9.18 11.984 1 98.81 392 LEU A N 1
ATOM 2917 C CA . LEU A 1 392 ? -10.062 -10.484 11.445 1 98.81 392 LEU A CA 1
ATOM 2918 C C . LEU A 1 392 ? -10.133 -10.453 9.922 1 98.81 392 LEU A C 1
ATOM 2920 O O . LEU A 1 392 ? -9.984 -11.484 9.266 1 98.81 392 LEU A O 1
ATOM 2924 N N . GLY A 1 393 ? -10.453 -9.312 9.383 1 98.75 393 GLY A N 1
ATOM 2925 C CA . GLY A 1 393 ? -10.57 -9.156 7.941 1 98.75 393 GLY A CA 1
ATOM 2926 C C . GLY A 1 393 ? -10.758 -7.715 7.512 1 98.75 393 GLY A C 1
ATOM 2927 O O . GLY A 1 393 ? -10.914 -6.824 8.352 1 98.75 393 GLY A O 1
ATOM 2928 N N . ALA A 1 394 ? -10.672 -7.492 6.207 1 98.94 394 ALA A N 1
ATOM 2929 C CA . ALA A 1 394 ? -10.891 -6.172 5.625 1 98.94 394 ALA A CA 1
ATOM 2930 C C . ALA A 1 394 ? -11.273 -6.277 4.152 1 98.94 394 ALA A C 1
ATOM 2932 O O . ALA A 1 394 ? -10.93 -7.254 3.48 1 98.94 394 ALA A O 1
ATOM 2933 N N . GLN A 1 395 ? -12.016 -5.348 3.678 1 98.88 395 GLN A N 1
ATOM 2934 C CA . GLN A 1 395 ? -12.414 -5.195 2.285 1 98.88 395 GLN A CA 1
ATOM 2935 C C . GLN A 1 395 ? -12.305 -3.74 1.834 1 98.88 395 GLN A C 1
ATOM 2937 O O . GLN A 1 395 ? -12.633 -2.824 2.59 1 98.88 395 GLN A O 1
ATOM 2942 N N . VAL A 1 396 ? -11.82 -3.486 0.646 1 98.88 396 VAL A N 1
ATOM 2943 C CA . VAL A 1 396 ? -11.664 -2.143 0.1 1 98.88 396 VAL A CA 1
ATOM 2944 C C . VAL A 1 396 ? -12.242 -2.088 -1.312 1 98.88 396 VAL A C 1
ATOM 2946 O O . VAL A 1 396 ? -12.016 -2.992 -2.119 1 98.88 396 VAL A O 1
ATOM 2949 N N . SER A 1 397 ? -13.008 -1.116 -1.616 1 98.62 397 SER A N 1
ATOM 2950 C CA . SER A 1 397 ? -13.617 -0.909 -2.926 1 98.62 397 SER A CA 1
ATOM 2951 C C . SER A 1 397 ? -13.453 0.532 -3.395 1 98.62 397 SER A C 1
ATOM 2953 O O . SER A 1 397 ? -13.594 1.468 -2.604 1 98.62 397 SER A O 1
ATOM 2955 N N . GLY A 1 398 ? -13.07 0.776 -4.633 1 98.31 398 GLY A N 1
ATOM 2956 C CA . GLY A 1 398 ? -12.875 2.086 -5.238 1 98.31 398 GLY A CA 1
ATOM 2957 C C . GLY A 1 398 ? -12.328 2.016 -6.652 1 98.31 398 GLY A C 1
ATOM 2958 O O . GLY A 1 398 ? -12.656 1.092 -7.402 1 98.31 398 GLY A O 1
ATOM 2959 N N . SER A 1 399 ? -11.602 3.018 -7.094 1 97.75 399 SER A N 1
ATOM 2960 C CA . SER A 1 399 ? -11.016 3.041 -8.43 1 97.75 399 SER A CA 1
ATOM 2961 C C . SER A 1 399 ? -9.492 3.068 -8.375 1 97.75 399 SER A C 1
ATOM 2963 O O . SER A 1 399 ? -8.82 2.439 -9.195 1 97.75 399 SER A O 1
ATOM 2965 N N . GLU A 1 400 ? -8.977 3.789 -7.402 1 97.25 400 GLU A N 1
ATOM 2966 C CA . GLU A 1 400 ? -7.535 3.945 -7.23 1 97.25 400 GLU A CA 1
ATOM 2967 C C . GLU A 1 400 ? -7.133 3.789 -5.77 1 97.25 400 GLU A C 1
ATOM 2969 O O . GLU A 1 400 ? -7.922 4.082 -4.867 1 97.25 400 GLU A O 1
ATOM 2974 N N . GLY A 1 401 ? -5.969 3.271 -5.531 1 97.81 401 GLY A N 1
ATOM 2975 C CA . GLY A 1 401 ? -5.391 3.215 -4.199 1 97.81 401 GLY A CA 1
ATOM 2976 C C . GLY A 1 401 ? -5.891 2.039 -3.381 1 97.81 401 GLY A C 1
ATOM 2977 O O . GLY A 1 401 ? -5.5 1.871 -2.223 1 97.81 401 GLY A O 1
ATOM 2978 N N . VAL A 1 402 ? -6.68 1.168 -3.943 1 98.69 402 VAL A N 1
ATOM 2979 C CA . VAL A 1 402 ? -7.309 0.046 -3.258 1 98.69 402 VAL A CA 1
ATOM 2980 C C . VAL A 1 402 ? -6.246 -0.96 -2.824 1 98.69 402 VAL A C 1
ATOM 2982 O O . VAL A 1 402 ? -6.25 -1.426 -1.683 1 98.69 402 VAL A O 1
ATOM 2985 N N . ASP A 1 403 ? -5.309 -1.258 -3.725 1 98.62 403 ASP A N 1
ATOM 2986 C CA . ASP A 1 403 ? -4.27 -2.252 -3.479 1 98.62 403 ASP A CA 1
ATOM 2987 C C . ASP A 1 403 ? -3.365 -1.828 -2.322 1 98.62 403 ASP A C 1
ATOM 2989 O O . ASP A 1 403 ? -2.971 -2.658 -1.5 1 98.62 403 ASP A O 1
ATOM 2993 N N . LYS A 1 404 ? -3.07 -0.554 -2.209 1 98.69 404 LYS A N 1
ATOM 2994 C CA . LYS A 1 404 ? -2.25 -0.036 -1.117 1 98.69 404 LYS A CA 1
ATOM 2995 C C . LYS A 1 404 ? -2.906 -0.297 0.235 1 98.69 404 LYS A C 1
ATOM 2997 O O . LYS A 1 404 ? -2.275 -0.849 1.141 1 98.69 404 LYS A O 1
ATOM 3002 N N . ARG A 1 405 ? -4.191 0.075 0.345 1 98.94 405 ARG A N 1
ATOM 3003 C CA . ARG A 1 405 ? -4.879 -0.076 1.623 1 98.94 405 ARG A CA 1
ATOM 3004 C C . ARG A 1 405 ? -5.066 -1.548 1.974 1 98.94 405 ARG A C 1
ATOM 3006 O O . ARG A 1 405 ? -4.973 -1.93 3.143 1 98.94 405 ARG A O 1
ATOM 3013 N N . LEU A 1 406 ? -5.32 -2.318 0.952 1 98.81 406 LEU A N 1
ATOM 3014 C CA . LEU A 1 406 ? -5.488 -3.754 1.159 1 98.81 406 LEU A CA 1
ATOM 3015 C C . LEU A 1 406 ? -4.211 -4.375 1.712 1 98.81 406 LEU A C 1
ATOM 3017 O O . LEU A 1 406 ? -4.258 -5.184 2.641 1 98.81 406 LEU A O 1
ATOM 3021 N N . ASP A 1 407 ? -3.09 -4.047 1.196 1 98.88 407 ASP A N 1
ATOM 3022 C CA . ASP A 1 407 ? -1.816 -4.637 1.599 1 98.88 407 ASP A CA 1
ATOM 3023 C C . ASP A 1 407 ? -1.407 -4.164 2.992 1 98.88 407 ASP A C 1
ATOM 3025 O O . ASP A 1 407 ? -0.806 -4.918 3.758 1 98.88 407 ASP A O 1
ATOM 3029 N N . ILE A 1 408 ? -1.712 -2.881 3.314 1 98.94 408 ILE A N 1
ATOM 3030 C CA . ILE A 1 408 ? -1.502 -2.389 4.672 1 98.94 408 ILE A CA 1
ATOM 3031 C C . ILE A 1 408 ? -2.291 -3.246 5.66 1 98.94 408 ILE A C 1
ATOM 3033 O O . ILE A 1 408 ? -1.747 -3.703 6.668 1 98.94 408 ILE A O 1
ATOM 3037 N N . LEU A 1 409 ? -3.512 -3.514 5.336 1 98.94 409 LEU A N 1
ATOM 3038 C CA . LEU A 1 409 ? -4.398 -4.223 6.25 1 98.94 409 LEU A CA 1
ATOM 3039 C C . LEU A 1 409 ? -4.051 -5.707 6.305 1 98.94 409 LEU A C 1
ATOM 3041 O O . LEU A 1 409 ? -4.168 -6.344 7.355 1 98.94 409 LEU A O 1
ATOM 3045 N N . SER A 1 410 ? -3.65 -6.301 5.148 1 98.88 410 SER A N 1
ATOM 3046 C CA . SER A 1 410 ? -3.148 -7.672 5.18 1 98.88 410 SER A CA 1
ATOM 3047 C C . SER A 1 410 ? -1.944 -7.797 6.105 1 98.88 410 SER A C 1
ATOM 3049 O O . SER A 1 410 ? -1.861 -8.734 6.898 1 98.88 410 SER A O 1
ATOM 3051 N N . THR A 1 411 ? -1.022 -6.859 6.02 1 98.94 411 THR A N 1
ATOM 3052 C CA . THR A 1 411 ? 0.152 -6.84 6.883 1 98.94 411 THR A CA 1
ATOM 3053 C C . THR A 1 411 ? -0.256 -6.703 8.352 1 98.94 411 THR A C 1
ATOM 3055 O O . THR A 1 411 ? 0.265 -7.414 9.211 1 98.94 411 THR A O 1
ATOM 3058 N N . ALA A 1 412 ? -1.195 -5.805 8.617 1 98.94 412 ALA A N 1
ATOM 3059 C CA . ALA A 1 412 ? -1.68 -5.598 9.977 1 98.94 412 ALA A CA 1
ATOM 3060 C C . ALA A 1 412 ? -2.314 -6.871 10.531 1 98.94 412 ALA A C 1
ATOM 3062 O O . ALA A 1 412 ? -2.066 -7.242 11.68 1 98.94 412 ALA A O 1
ATOM 3063 N N . ILE A 1 413 ? -3.111 -7.547 9.727 1 98.81 413 ILE A N 1
ATOM 3064 C CA . ILE A 1 413 ? -3.789 -8.773 10.133 1 98.81 413 ILE A CA 1
ATOM 3065 C C . ILE A 1 413 ? -2.758 -9.859 10.438 1 98.81 413 ILE A C 1
ATOM 3067 O O . ILE A 1 413 ? -2.834 -10.523 11.469 1 98.81 413 ILE A O 1
ATOM 3071 N N . ILE A 1 414 ? -1.79 -10.039 9.57 1 98.44 414 ILE A N 1
ATOM 3072 C CA . ILE A 1 414 ? -0.749 -11.047 9.719 1 98.44 414 ILE A CA 1
ATOM 3073 C C . ILE A 1 414 ? 0.058 -10.773 10.992 1 98.44 414 ILE A C 1
ATOM 3075 O O . ILE A 1 414 ? 0.469 -11.711 11.688 1 98.44 414 ILE A O 1
ATOM 3079 N N . ALA A 1 415 ? 0.203 -9.484 11.336 1 98.56 415 ALA A N 1
ATOM 3080 C CA . ALA A 1 415 ? 0.976 -9.086 12.508 1 98.56 415 ALA A CA 1
ATOM 3081 C C . ALA A 1 415 ? 0.144 -9.211 13.781 1 98.56 415 ALA A C 1
ATOM 3083 O O . ALA A 1 415 ? 0.645 -8.969 14.883 1 98.56 415 ALA A O 1
ATOM 3084 N N . GLY A 1 416 ? -1.155 -9.523 13.664 1 98.25 416 GLY A N 1
ATOM 3085 C CA . GLY A 1 416 ? -2.031 -9.617 14.82 1 98.25 416 GLY A CA 1
ATOM 3086 C C . GLY A 1 416 ? -2.395 -8.266 15.406 1 98.25 416 GLY A C 1
ATOM 3087 O O . GLY A 1 416 ? -2.676 -8.156 16.594 1 98.25 416 GLY A O 1
ATOM 3088 N N . MET A 1 417 ? -2.42 -7.238 14.617 1 98.69 417 MET A N 1
ATOM 3089 C CA . MET A 1 417 ? -2.697 -5.887 15.102 1 98.69 417 MET A CA 1
ATOM 3090 C C . MET A 1 417 ? -4.172 -5.727 15.445 1 98.69 417 MET A C 1
ATOM 3092 O O . MET A 1 417 ? -5.012 -6.5 14.977 1 98.69 417 MET A O 1
ATOM 3096 N N . THR A 1 418 ? -4.473 -4.719 16.25 1 98.69 418 THR A N 1
ATOM 3097 C CA . THR A 1 418 ? -5.824 -4.395 16.688 1 98.69 418 THR A CA 1
ATOM 3098 C C . THR A 1 418 ? -6.316 -3.115 16.031 1 98.69 418 THR A C 1
ATOM 3100 O O . THR A 1 418 ? -5.551 -2.426 15.352 1 98.69 418 THR A O 1
ATOM 3103 N N . VAL A 1 419 ? -7.586 -2.814 16.219 1 98.44 419 VAL A N 1
ATOM 3104 C CA . VAL A 1 419 ? -8.156 -1.579 15.695 1 98.44 419 VAL A CA 1
ATOM 3105 C C . VAL A 1 419 ? -7.461 -0.376 16.328 1 98.44 419 VAL A C 1
ATOM 3107 O O . VAL A 1 419 ? -7.332 0.676 15.695 1 98.44 419 VAL A O 1
ATOM 3110 N N . GLU A 1 420 ? -6.977 -0.491 17.562 1 97.94 420 GLU A N 1
ATOM 3111 C CA . GLU A 1 420 ? -6.234 0.583 18.219 1 97.94 420 GLU A CA 1
ATOM 3112 C C . GLU A 1 420 ? -4.91 0.851 17.5 1 97.94 420 GLU A C 1
ATOM 3114 O O . GLU A 1 420 ? -4.484 2.002 17.375 1 97.94 420 GLU A O 1
ATOM 3119 N N . ASP A 1 421 ? -4.312 -0.218 17.031 1 98.56 421 ASP A N 1
ATOM 3120 C CA . ASP A 1 421 ? -3.055 -0.083 16.297 1 98.56 421 ASP A CA 1
ATOM 3121 C C . ASP A 1 421 ? -3.256 0.707 15.008 1 98.56 421 ASP A C 1
ATOM 3123 O O . ASP A 1 421 ? -2.377 1.468 14.594 1 98.56 421 ASP A O 1
ATOM 3127 N N . LEU A 1 422 ? -4.379 0.529 14.367 1 98.81 422 LEU A N 1
ATOM 3128 C CA . LEU A 1 422 ? -4.652 1.22 13.109 1 98.81 422 LEU A CA 1
ATOM 3129 C C . LEU A 1 422 ? -4.668 2.73 13.312 1 98.81 422 LEU A C 1
ATOM 3131 O O . LEU A 1 422 ? -4.281 3.484 12.414 1 98.81 422 LEU A O 1
ATOM 3135 N N . CYS A 1 423 ? -5.062 3.225 14.5 1 98.19 423 CYS A N 1
ATOM 3136 C CA . CYS A 1 423 ? -5.137 4.648 14.797 1 98.19 423 CYS A CA 1
ATOM 3137 C C . CYS A 1 423 ? -3.766 5.305 14.672 1 98.19 423 CYS A C 1
ATOM 3139 O O . CYS A 1 423 ? -3.664 6.48 14.32 1 98.19 423 CYS A O 1
ATOM 3141 N N . HIS A 1 424 ? -2.744 4.457 14.938 1 97.5 424 HIS A N 1
ATOM 3142 C CA . HIS A 1 424 ? -1.426 5.062 15.094 1 97.5 424 HIS A CA 1
ATOM 3143 C C . HIS A 1 424 ? -0.458 4.551 14.031 1 97.5 424 HIS A C 1
ATOM 3145 O O . HIS A 1 424 ? 0.76 4.664 14.188 1 97.5 424 HIS A O 1
ATOM 3151 N N . LEU A 1 425 ? -0.996 3.902 13.008 1 98.44 425 LEU A N 1
ATOM 3152 C CA . LEU A 1 425 ? -0.118 3.641 11.875 1 98.44 425 LEU A CA 1
ATOM 3153 C C . LEU A 1 425 ? 0.409 4.945 11.289 1 98.44 425 LEU A C 1
ATOM 3155 O O . LEU A 1 425 ? -0.328 5.926 11.18 1 98.44 425 LEU A O 1
ATOM 3159 N N . GLU A 1 426 ? 1.648 5.004 11.047 1 98.19 426 GLU A N 1
ATOM 3160 C CA . GLU A 1 426 ? 2.277 6.145 10.391 1 98.19 426 GLU A CA 1
ATOM 3161 C C . GLU A 1 426 ? 2.506 5.867 8.906 1 98.19 426 GLU A C 1
ATOM 3163 O O . GLU A 1 426 ? 3.506 5.25 8.531 1 98.19 426 GLU A O 1
ATOM 3168 N N . LEU A 1 427 ? 1.638 6.336 8.07 1 98.38 427 LEU A N 1
ATOM 3169 C CA . LEU A 1 427 ? 1.628 6.039 6.637 1 98.38 427 LEU A CA 1
ATOM 3170 C C . LEU A 1 427 ? 2.129 7.234 5.832 1 98.38 427 LEU A C 1
ATOM 3172 O O . LEU A 1 427 ? 2.07 8.375 6.301 1 98.38 427 LEU A O 1
ATOM 3176 N N . ALA A 1 428 ? 2.631 6.957 4.668 1 97.12 428 ALA A N 1
ATOM 3177 C CA . ALA A 1 428 ? 3.242 7.977 3.82 1 97.12 428 ALA A CA 1
ATOM 3178 C C . ALA A 1 428 ? 2.225 9.039 3.422 1 97.12 428 ALA A C 1
ATOM 3180 O O . ALA A 1 428 ? 1.143 8.719 2.926 1 97.12 428 ALA A O 1
ATOM 3181 N N . TYR A 1 429 ? 2.729 10.297 3.631 1 95.81 429 TYR A N 1
ATOM 3182 C CA . TYR A 1 429 ? 1.807 11.367 3.264 1 95.81 429 TYR A CA 1
ATOM 3183 C C . TYR A 1 429 ? 2.531 12.484 2.518 1 95.81 429 TYR A C 1
ATOM 3185 O O . TYR A 1 429 ? 3.531 13.016 3.002 1 95.81 429 TYR A O 1
ATOM 3193 N N . ALA A 1 430 ? 2.154 12.797 1.417 1 97.25 430 ALA A N 1
ATOM 3194 C CA . ALA A 1 430 ? 2.188 13.961 0.53 1 97.25 430 ALA A CA 1
ATOM 3195 C C . ALA A 1 430 ? 0.926 14.031 -0.324 1 97.25 430 ALA A C 1
ATOM 3197 O O . ALA A 1 430 ? 0.281 13.008 -0.579 1 97.25 430 ALA A O 1
ATOM 3198 N N . PRO A 1 431 ? 0.528 15.195 -0.74 1 96.5 431 PRO A N 1
ATOM 3199 C CA . PRO A 1 431 ? -0.793 15.391 -1.341 1 96.5 431 PRO A CA 1
ATOM 3200 C C . PRO A 1 431 ? -1.084 14.398 -2.463 1 96.5 431 PRO A C 1
ATOM 3202 O O . PRO A 1 431 ? -2.195 13.867 -2.553 1 96.5 431 PRO A O 1
ATOM 3205 N N . PRO A 1 432 ? -0.103 14.039 -3.309 1 96.81 432 PRO A N 1
ATOM 3206 C CA . PRO A 1 432 ? -0.421 13.125 -4.406 1 96.81 432 PRO A CA 1
ATOM 3207 C C . PRO A 1 432 ? -0.562 11.672 -3.949 1 96.81 432 PRO A C 1
ATOM 3209 O O . PRO A 1 432 ? -1.038 10.828 -4.707 1 96.81 432 PRO A O 1
ATOM 3212 N N . PHE A 1 433 ? -0.209 11.305 -2.697 1 97.56 433 PHE A N 1
ATOM 3213 C CA . PHE A 1 433 ? -0.035 9.891 -2.367 1 97.56 433 PHE A CA 1
ATOM 3214 C C . PHE A 1 433 ? -1.021 9.461 -1.287 1 97.56 433 PHE A C 1
ATOM 3216 O O . PHE A 1 433 ? -1.27 8.273 -1.105 1 97.56 433 PHE A O 1
ATOM 3223 N N . GLY A 1 434 ? -1.495 10.398 -0.533 1 96.56 434 GLY A N 1
ATOM 3224 C CA . GLY A 1 434 ? -2.371 10.07 0.58 1 96.56 434 GLY A CA 1
ATOM 3225 C C . GLY A 1 434 ? -2.857 11.297 1.336 1 96.56 434 GLY A C 1
ATOM 3226 O O . GLY A 1 434 ? -2.889 12.398 0.789 1 96.56 434 GLY A O 1
ATOM 3227 N N . SER A 1 435 ? -3.334 11.047 2.582 1 96.56 435 SER A N 1
ATOM 3228 C CA . SER A 1 435 ? -3.803 12.094 3.484 1 96.56 435 SER A CA 1
ATOM 3229 C C . SER A 1 435 ? -3.117 12 4.844 1 96.56 435 SER A C 1
ATOM 3231 O O . SER A 1 435 ? -2.562 10.961 5.195 1 96.56 435 SER A O 1
ATOM 3233 N N . ALA A 1 436 ? -3.164 13.117 5.527 1 95.12 436 ALA A N 1
ATOM 3234 C CA . ALA A 1 436 ? -2.553 13.133 6.852 1 95.12 436 ALA A CA 1
ATOM 3235 C C . ALA A 1 436 ? -3.176 12.078 7.762 1 95.12 436 ALA A C 1
ATOM 3237 O O . ALA A 1 436 ? -2.486 11.484 8.594 1 95.12 436 ALA A O 1
ATOM 3238 N N . LYS A 1 437 ? -4.434 11.945 7.699 1 96.69 437 LYS A N 1
ATOM 3239 C CA . LYS A 1 437 ? -5.176 10.82 8.25 1 96.69 437 LYS A CA 1
ATOM 3240 C C . LYS A 1 437 ? -5.676 9.891 7.148 1 96.69 437 LYS A C 1
ATOM 3242 O O . LYS A 1 437 ? -6.695 10.172 6.512 1 96.69 437 LYS A O 1
ATOM 3247 N N . ASP A 1 438 ? -4.996 8.844 6.961 1 98.06 438 ASP A N 1
ATOM 3248 C CA . ASP A 1 438 ? -5.355 7.902 5.906 1 98.06 438 ASP A CA 1
ATOM 3249 C C . ASP A 1 438 ? -6.672 7.199 6.223 1 98.06 438 ASP A C 1
ATOM 3251 O O . ASP A 1 438 ? -7.074 7.117 7.387 1 98.06 438 ASP A O 1
ATOM 3255 N N . LEU A 1 439 ? -7.293 6.727 5.215 1 98.5 439 LEU A N 1
ATOM 3256 C CA . LEU A 1 439 ? -8.547 5.988 5.367 1 98.5 439 LEU A CA 1
ATOM 3257 C C . LEU A 1 439 ? -8.383 4.84 6.355 1 98.5 439 LEU A C 1
ATOM 3259 O O . LEU A 1 439 ? -9.312 4.508 7.086 1 98.5 439 LEU A O 1
ATOM 3263 N N . VAL A 1 440 ? -7.234 4.219 6.434 1 98.88 440 VAL A N 1
ATOM 3264 C CA . VAL A 1 440 ? -6.957 3.135 7.371 1 98.88 440 VAL A CA 1
ATOM 3265 C C . VAL A 1 440 ? -6.969 3.672 8.805 1 98.88 440 VAL A C 1
ATOM 3267 O O . VAL A 1 440 ? -7.496 3.027 9.711 1 98.88 440 VAL A O 1
ATOM 3270 N N . ASN A 1 441 ? -6.375 4.859 9.039 1 98.69 441 ASN A N 1
ATOM 3271 C CA . ASN A 1 441 ? -6.477 5.5 10.344 1 98.69 441 ASN A CA 1
ATOM 3272 C C . ASN A 1 441 ? -7.93 5.781 10.719 1 98.69 441 ASN A C 1
ATOM 3274 O O . ASN A 1 441 ? -8.336 5.547 11.859 1 98.69 441 ASN A O 1
ATOM 3278 N N . LEU A 1 442 ? -8.656 6.293 9.727 1 98.44 442 LEU A N 1
ATOM 3279 C CA . LEU A 1 442 ? -10.055 6.633 9.969 1 98.44 442 LEU A CA 1
ATOM 3280 C C . LEU A 1 442 ? -10.852 5.402 10.398 1 98.44 442 LEU A C 1
ATOM 3282 O O . LEU A 1 442 ? -11.727 5.496 11.258 1 98.44 442 LEU A O 1
ATOM 3286 N N . ALA A 1 443 ? -10.539 4.285 9.766 1 98.81 443 ALA A N 1
ATOM 3287 C CA . ALA A 1 443 ? -11.203 3.045 10.164 1 98.81 443 ALA A CA 1
ATOM 3288 C C . ALA A 1 443 ? -10.891 2.699 11.617 1 98.81 443 ALA A C 1
ATOM 3290 O O . ALA A 1 443 ? -11.773 2.277 12.367 1 98.81 443 ALA A O 1
ATOM 3291 N N . GLY A 1 444 ? -9.625 2.869 11.992 1 98.69 444 GLY A N 1
ATOM 3292 C CA . GLY A 1 444 ? -9.258 2.666 13.383 1 98.69 444 GLY A CA 1
ATOM 3293 C C . GLY A 1 444 ? -9.992 3.592 14.336 1 98.69 444 GLY A C 1
ATOM 3294 O O . GLY A 1 444 ? -10.508 3.15 15.367 1 98.69 444 GLY A O 1
ATOM 3295 N N . PHE A 1 445 ? -10.078 4.879 13.977 1 98.12 445 PHE A N 1
ATOM 3296 C CA . PHE A 1 445 ? -10.781 5.863 14.797 1 98.12 445 PHE A CA 1
ATOM 3297 C C . PHE A 1 445 ? -12.242 5.473 14.984 1 98.12 445 PHE A C 1
ATOM 3299 O O . PHE A 1 445 ? -12.758 5.488 16.094 1 98.12 445 PHE A O 1
ATOM 3306 N N . ALA A 1 446 ? -12.844 5.125 13.883 1 98.12 446 ALA A N 1
ATOM 3307 C CA . ALA A 1 446 ? -14.258 4.777 13.922 1 98.12 446 ALA A CA 1
ATOM 3308 C C . ALA A 1 446 ? -14.492 3.537 14.781 1 98.12 446 ALA A C 1
ATOM 3310 O O . ALA A 1 446 ? -15.438 3.492 15.57 1 98.12 446 ALA A O 1
ATOM 3311 N N . ALA A 1 447 ? -13.664 2.572 14.609 1 98.19 447 ALA A N 1
ATOM 3312 C CA . ALA A 1 447 ? -13.781 1.339 15.383 1 98.19 447 ALA A CA 1
ATOM 3313 C C . ALA A 1 447 ? -13.609 1.607 16.875 1 98.19 447 ALA A C 1
ATOM 3315 O O . ALA A 1 447 ? -14.375 1.098 17.703 1 98.19 447 ALA A O 1
ATOM 3316 N N . CYS A 1 448 ? -12.648 2.414 17.234 1 97.31 448 CYS A N 1
ATOM 3317 C CA . CYS A 1 448 ? -12.398 2.725 18.641 1 97.31 448 CYS A CA 1
ATOM 3318 C C . CYS A 1 448 ? -13.539 3.539 19.234 1 97.31 448 CYS A C 1
ATOM 3320 O O . CYS A 1 448 ? -13.914 3.336 20.391 1 97.31 448 CYS A O 1
ATOM 3322 N N . ASN A 1 449 ? -14.062 4.516 18.438 1 97.06 449 ASN A N 1
ATOM 3323 C CA . ASN A 1 449 ? -15.227 5.273 18.906 1 97.06 449 ASN A CA 1
ATOM 3324 C C . ASN A 1 449 ? -16.391 4.352 19.25 1 97.06 449 ASN A C 1
ATOM 3326 O O . ASN A 1 449 ? -17.078 4.566 20.25 1 97.06 449 ASN A O 1
ATOM 3330 N N . ARG A 1 450 ? -16.578 3.381 18.422 1 95.06 450 ARG A N 1
ATOM 3331 C CA . ARG A 1 450 ? -17.641 2.41 18.672 1 95.06 450 ARG A CA 1
ATOM 3332 C C . ARG A 1 450 ? -17.344 1.582 19.922 1 95.06 450 ARG A C 1
ATOM 3334 O O . ARG A 1 450 ? -18.203 1.405 20.781 1 95.06 450 ARG A O 1
ATOM 3341 N N . ARG A 1 451 ? -16.188 1.125 20.016 1 94.12 451 ARG A N 1
ATOM 3342 C CA . ARG A 1 451 ? -15.766 0.285 21.141 1 94.12 451 ARG A CA 1
ATOM 3343 C C . ARG A 1 451 ? -15.867 1.043 22.453 1 94.12 451 ARG A C 1
ATOM 3345 O O . ARG A 1 451 ? -16.172 0.453 23.5 1 94.12 451 ARG A O 1
ATOM 3352 N N . ASP A 1 452 ? -15.656 2.363 22.391 1 94.19 452 ASP A N 1
ATOM 3353 C CA . ASP A 1 452 ? -15.633 3.186 23.594 1 94.19 452 ASP A CA 1
ATOM 3354 C C . ASP A 1 452 ? -17.047 3.648 23.969 1 94.19 452 ASP A C 1
ATOM 3356 O O . ASP A 1 452 ? -17.219 4.348 24.969 1 94.19 452 ASP A O 1
ATOM 3360 N N . GLY A 1 453 ? -18.016 3.289 23.141 1 93.88 453 GLY A N 1
ATOM 3361 C CA . GLY A 1 453 ? -19.391 3.615 23.438 1 93.88 453 GLY A CA 1
ATOM 3362 C C . GLY A 1 453 ? -19.75 5.051 23.094 1 93.88 453 GLY A C 1
ATOM 3363 O O . GLY A 1 453 ? -20.75 5.582 23.609 1 93.88 453 GLY A O 1
ATOM 3364 N N . LEU A 1 454 ? -18.953 5.703 22.281 1 95.56 454 LEU A N 1
ATOM 3365 C CA . LEU A 1 454 ? -19.203 7.102 21.938 1 95.56 454 LEU A CA 1
ATOM 3366 C C . LEU A 1 454 ? -20.328 7.227 20.922 1 95.56 454 LEU A C 1
ATOM 3368 O O . LEU A 1 454 ? -20.953 8.281 20.812 1 95.56 454 LEU A O 1
ATOM 3372 N N . VAL A 1 455 ? -20.562 6.117 20.188 1 95.56 455 VAL A N 1
ATOM 3373 C CA . VAL A 1 455 ? -21.594 6.203 19.141 1 95.56 455 VAL A CA 1
ATOM 3374 C C . VAL A 1 455 ? -22.25 4.836 18.953 1 95.56 455 VAL A C 1
ATOM 3376 O O . VAL A 1 455 ? -21.562 3.803 19.016 1 95.56 455 VAL A O 1
ATOM 3379 N N . SER A 1 456 ? -23.531 4.844 18.844 1 96.25 456 SER A N 1
ATOM 3380 C CA . SER A 1 456 ? -24.281 3.693 18.359 1 96.25 456 SER A CA 1
ATOM 3381 C C . SER A 1 456 ? -24.5 3.797 16.844 1 96.25 456 SER A C 1
ATOM 3383 O O . SER A 1 456 ? -24.734 4.887 16.328 1 96.25 456 SER A O 1
ATOM 3385 N N . HIS A 1 457 ? -24.422 2.672 16.188 1 95.44 457 HIS A N 1
ATOM 3386 C CA . HIS A 1 457 ? -24.5 2.717 14.734 1 95.44 457 HIS A CA 1
ATOM 3387 C C . HIS A 1 457 ? -25.594 1.802 14.211 1 95.44 457 HIS A C 1
ATOM 3389 O O . HIS A 1 457 ? -26.047 0.903 14.922 1 95.44 457 HIS A O 1
ATOM 3395 N N . THR A 1 458 ? -26.031 2.1 13.039 1 96 458 THR A N 1
ATOM 3396 C CA . THR A 1 458 ? -26.906 1.23 12.25 1 96 458 THR A CA 1
ATOM 3397 C C . THR A 1 458 ? -26.5 1.256 10.781 1 96 458 THR A C 1
ATOM 3399 O O . THR A 1 458 ? -25.844 2.193 10.328 1 96 458 THR A O 1
ATOM 3402 N N . THR A 1 459 ? -26.781 0.145 10.086 1 94.88 459 THR A N 1
ATOM 3403 C CA . THR A 1 459 ? -26.531 0.096 8.648 1 94.88 459 THR A CA 1
ATOM 3404 C C . THR A 1 459 ? -27.828 0.007 7.867 1 94.88 459 THR A C 1
ATOM 3406 O O . THR A 1 459 ? -27.812 -0.174 6.648 1 94.88 459 THR A O 1
ATOM 3409 N N . GLU A 1 460 ? -28.875 0.146 8.578 1 94.44 460 GLU A N 1
ATOM 3410 C CA . GLU A 1 460 ? -30.203 0.133 7.969 1 94.44 460 GLU A CA 1
ATOM 3411 C C . GLU A 1 460 ? -31 1.39 8.336 1 94.44 460 GLU A C 1
ATOM 3413 O O . GLU A 1 460 ? -30.938 1.862 9.469 1 94.44 460 GLU A O 1
ATOM 3418 N N . LEU A 1 461 ? -31.641 1.883 7.359 1 95.25 461 LEU A N 1
ATOM 3419 C CA . LEU A 1 461 ? -32.531 2.996 7.645 1 95.25 461 LEU A CA 1
ATOM 3420 C C . LEU A 1 461 ? -33.875 2.492 8.219 1 95.25 461 LEU A C 1
ATOM 3422 O O . LEU A 1 461 ? -34.469 1.554 7.688 1 95.25 461 LEU A O 1
ATOM 3426 N N . PRO A 1 462 ? -34.281 3.105 9.273 1 94.56 462 PRO A N 1
ATOM 3427 C CA . PRO A 1 462 ? -35.531 2.633 9.922 1 94.56 462 PRO A CA 1
ATOM 3428 C C . PRO A 1 462 ? -36.781 2.898 9.086 1 94.56 462 PRO A C 1
ATOM 3430 O O . PRO A 1 462 ? -36.875 3.93 8.414 1 94.56 462 PRO A O 1
ATOM 3433 N N . THR A 1 463 ? -37.781 1.981 9.234 1 92.56 463 THR A N 1
ATOM 3434 C CA . THR A 1 463 ? -39.062 2.146 8.602 1 92.56 463 THR A CA 1
ATOM 3435 C C . THR A 1 463 ? -40.094 2.652 9.602 1 92.56 463 THR A C 1
ATOM 3437 O O . THR A 1 463 ? -41.188 3.096 9.219 1 92.56 463 THR A O 1
ATOM 3440 N N . ASP A 1 464 ? -39.75 2.572 10.828 1 94.12 464 ASP A N 1
ATOM 3441 C CA . ASP A 1 464 ? -40.625 3.047 11.898 1 94.12 464 ASP A CA 1
ATOM 3442 C C . ASP A 1 464 ? -40.812 4.559 11.82 1 94.12 464 ASP A C 1
ATOM 3444 O O . ASP A 1 464 ? -39.844 5.32 12.008 1 94.12 464 ASP A O 1
ATOM 3448 N N . PRO A 1 465 ? -42 4.98 11.68 1 93.19 465 PRO A N 1
ATOM 3449 C CA . PRO A 1 465 ? -42.25 6.414 11.555 1 93.19 465 PRO A CA 1
ATOM 3450 C C . PRO A 1 465 ? -41.969 7.184 12.844 1 93.19 465 PRO A C 1
ATOM 3452 O O . PRO A 1 465 ? -41.875 8.414 12.82 1 93.19 465 PRO A O 1
ATOM 3455 N N . GLN A 1 466 ? -41.844 6.441 13.914 1 95.62 466 GLN A N 1
ATOM 3456 C CA . GLN A 1 466 ? -41.531 7.098 15.18 1 95.62 466 GLN A CA 1
ATOM 3457 C C . GLN A 1 466 ? -40.094 7.555 15.219 1 95.62 466 GLN A C 1
ATOM 3459 O O . GLN A 1 466 ? -39.719 8.422 16.016 1 95.62 466 GLN A O 1
ATOM 3464 N N . VAL A 1 467 ? -39.281 6.98 14.414 1 97.81 467 VAL A N 1
ATOM 3465 C CA . VAL A 1 467 ? -37.844 7.34 14.398 1 97.81 467 VAL A CA 1
ATOM 3466 C C . VAL A 1 467 ? -37.656 8.586 13.539 1 97.81 467 VAL A C 1
ATOM 3468 O O . VAL A 1 467 ? -38.156 8.672 12.422 1 97.81 467 VAL A O 1
ATOM 3471 N N . GLN A 1 468 ? -37 9.562 14.062 1 98.12 468 GLN A N 1
ATOM 3472 C CA . GLN A 1 468 ? -36.594 10.758 13.312 1 98.12 468 GLN A CA 1
ATOM 3473 C C . GLN A 1 468 ? -35.312 10.547 12.562 1 98.12 468 GLN A C 1
ATOM 3475 O O . GLN A 1 468 ? -34.219 10.438 13.18 1 98.12 468 GLN A O 1
ATOM 3480 N N . VAL A 1 469 ? -35.406 10.422 11.219 1 98.56 469 VAL A N 1
ATOM 3481 C CA . VAL A 1 469 ? -34.219 10.273 10.406 1 98.56 469 VAL A CA 1
ATOM 3482 C C . VAL A 1 469 ? -33.719 11.641 9.953 1 98.56 469 VAL A C 1
ATOM 3484 O O . VAL A 1 469 ? -34.375 12.32 9.164 1 98.56 469 VAL A O 1
ATOM 3487 N N . ILE A 1 470 ? -32.531 12.055 10.445 1 98.62 470 ILE A N 1
ATOM 3488 C CA . ILE A 1 470 ? -32 13.391 10.188 1 98.62 470 ILE A CA 1
ATOM 3489 C C . ILE A 1 470 ? -30.922 13.312 9.125 1 98.62 470 ILE A C 1
ATOM 3491 O O . ILE A 1 470 ? -29.844 12.758 9.367 1 98.62 470 ILE A O 1
ATOM 3495 N N . ASP A 1 471 ? -31.188 13.859 7.914 1 98.62 471 ASP A N 1
ATOM 3496 C CA . ASP A 1 471 ? -30.203 14.023 6.855 1 98.62 471 ASP A CA 1
ATOM 3497 C C . ASP A 1 471 ? -29.391 15.297 7.062 1 98.62 471 ASP A C 1
ATOM 3499 O O . ASP A 1 471 ? -29.875 16.406 6.844 1 98.62 471 ASP A O 1
ATOM 3503 N N . VAL A 1 472 ? -28.109 15.078 7.359 1 98.38 472 VAL A N 1
ATOM 3504 C CA . VAL A 1 472 ? -27.344 16.234 7.789 1 98.38 472 VAL A CA 1
ATOM 3505 C C . VAL A 1 472 ? -26.531 16.781 6.617 1 98.38 472 VAL A C 1
ATOM 3507 O O . VAL A 1 472 ? -25.656 17.641 6.797 1 98.38 472 VAL A O 1
ATOM 3510 N N . ARG A 1 473 ? -26.766 16.391 5.406 1 97.38 473 ARG A N 1
ATOM 3511 C CA . ARG A 1 473 ? -26.125 16.891 4.195 1 97.38 473 ARG A CA 1
ATOM 3512 C C . ARG A 1 473 ? -26.641 18.297 3.855 1 97.38 473 ARG A C 1
ATOM 3514 O O . ARG A 1 473 ? -27.703 18.703 4.332 1 97.38 473 ARG A O 1
ATOM 3521 N N . GLY A 1 474 ? -25.781 18.969 3.082 1 96.75 474 GLY A N 1
ATOM 3522 C CA . GLY A 1 474 ? -26.297 20.219 2.551 1 96.75 474 GLY A CA 1
ATOM 3523 C C . GLY A 1 474 ? -27.562 20.062 1.746 1 96.75 474 GLY A C 1
ATOM 3524 O O . GLY A 1 474 ? -27.75 19.047 1.058 1 96.75 474 GLY A O 1
ATOM 3525 N N . LYS A 1 475 ? -28.344 21.094 1.771 1 96.56 475 LYS A N 1
ATOM 3526 C CA . LYS A 1 475 ? -29.672 21.031 1.162 1 96.56 475 LYS A CA 1
ATOM 3527 C C . LYS A 1 475 ? -29.578 20.719 -0.329 1 96.56 475 LYS A C 1
ATOM 3529 O O . LYS A 1 475 ? -30.266 19.828 -0.83 1 96.56 475 LYS A O 1
ATOM 3534 N N . PRO A 1 476 ? -28.625 21.359 -1.057 1 96.69 476 PRO A N 1
ATOM 3535 C CA . PRO A 1 476 ? -28.562 21.062 -2.492 1 96.69 476 PRO A CA 1
ATOM 3536 C C . PRO A 1 476 ? -28.219 19.609 -2.783 1 96.69 476 PRO A C 1
ATOM 3538 O O . PRO A 1 476 ? -28.781 19 -3.697 1 96.69 476 PRO A O 1
ATOM 3541 N N . LEU A 1 477 ? -27.297 19.094 -2.031 1 96.5 477 LEU A N 1
ATOM 3542 C CA . LEU A 1 477 ? -26.891 17.703 -2.227 1 96.5 477 LEU A CA 1
ATOM 3543 C C . LEU A 1 477 ? -28.031 16.75 -1.865 1 96.5 477 LEU A C 1
ATOM 3545 O O . LEU A 1 477 ? -28.281 15.781 -2.586 1 96.5 477 LEU A O 1
ATOM 3549 N N . ALA A 1 478 ? -28.703 16.984 -0.749 1 97.31 478 ALA A N 1
ATOM 3550 C CA . ALA A 1 478 ? -29.797 16.141 -0.281 1 97.31 478 ALA A CA 1
ATOM 3551 C C . ALA A 1 478 ? -30.953 16.141 -1.273 1 97.31 478 ALA A C 1
ATOM 3553 O O . ALA A 1 478 ? -31.625 15.125 -1.453 1 97.31 478 ALA A O 1
ATOM 3554 N N . GLU A 1 479 ? -31.172 17.297 -1.888 1 96.56 479 GLU A N 1
ATOM 3555 C CA . GLU A 1 479 ? -32.25 17.406 -2.855 1 96.56 479 GLU A CA 1
ATOM 3556 C C . GLU A 1 479 ? -31.906 16.719 -4.172 1 96.56 479 GLU A C 1
ATOM 3558 O O . GLU A 1 479 ? -32.75 16.062 -4.781 1 96.56 479 GLU A O 1
ATOM 3563 N N . ALA A 1 480 ? -30.641 16.875 -4.598 1 95.88 480 ALA A N 1
ATOM 3564 C CA . ALA A 1 480 ? -30.188 16.297 -5.859 1 95.88 480 ALA A CA 1
ATOM 3565 C C . ALA A 1 480 ? -30.109 14.773 -5.77 1 95.88 480 ALA A C 1
ATOM 3567 O O . ALA A 1 480 ? -30.344 14.07 -6.758 1 95.88 480 ALA A O 1
ATOM 3568 N N . TYR A 1 481 ? -29.781 14.266 -4.578 1 96.06 481 TYR A N 1
ATOM 3569 C CA . TYR A 1 481 ? -29.641 12.836 -4.32 1 96.06 481 TYR A CA 1
ATOM 3570 C C . TYR A 1 481 ? -30.406 12.43 -3.066 1 96.06 481 TYR A C 1
ATOM 3572 O O . TYR A 1 481 ? -29.812 12.133 -2.033 1 96.06 481 TYR A O 1
ATOM 3580 N N . PRO A 1 482 ? -31.656 12.32 -3.191 1 96.19 482 PRO A N 1
ATOM 3581 C CA . PRO A 1 482 ? -32.469 12.078 -2.012 1 96.19 482 PRO A CA 1
ATOM 3582 C C . PRO A 1 482 ? -32.188 10.727 -1.359 1 96.19 482 PRO A C 1
ATOM 3584 O O . PRO A 1 482 ? -31.953 9.734 -2.057 1 96.19 482 PRO A O 1
ATOM 3587 N N . ALA A 1 483 ? -32.188 10.727 -0.045 1 96.56 483 ALA A N 1
ATOM 3588 C CA . ALA A 1 483 ? -32.125 9.477 0.711 1 96.56 483 ALA A CA 1
ATOM 3589 C C . ALA A 1 483 ? -33.438 8.727 0.672 1 96.56 483 ALA A C 1
ATOM 3591 O O . ALA A 1 483 ? -34.5 9.344 0.515 1 96.56 483 ALA A O 1
ATOM 3592 N N . PRO A 1 484 ? -33.375 7.402 0.839 1 95.88 484 PRO A N 1
ATOM 3593 C CA . PRO A 1 484 ? -34.625 6.648 0.891 1 95.88 484 PRO A CA 1
ATOM 3594 C C . PRO A 1 484 ? -35.469 6.953 2.139 1 95.88 484 PRO A C 1
ATOM 3596 O O . PRO A 1 484 ? -34.906 7.137 3.223 1 95.88 484 PRO A O 1
ATOM 3599 N N . GLY A 1 485 ? -36.812 6.98 1.969 1 93.69 485 GLY A N 1
ATOM 3600 C CA . GLY A 1 485 ? -37.719 7.18 3.096 1 93.69 485 GLY A CA 1
ATOM 3601 C C . GLY A 1 485 ? -37.906 8.641 3.441 1 93.69 485 GLY A C 1
ATOM 3602 O O . GLY A 1 485 ? -37.531 9.523 2.666 1 93.69 485 GLY A O 1
ATOM 3603 N N . THR A 1 486 ? -38.625 8.852 4.586 1 93.5 486 THR A N 1
ATOM 3604 C CA . THR A 1 486 ? -38.875 10.203 5.059 1 93.5 486 THR A CA 1
ATOM 3605 C C . THR A 1 486 ? -37.719 10.688 5.953 1 93.5 486 THR A C 1
ATOM 3607 O O . THR A 1 486 ? -37.406 10.055 6.953 1 93.5 486 THR A O 1
ATOM 3610 N N . THR A 1 487 ? -37.188 11.758 5.527 1 96.75 487 THR A N 1
ATOM 3611 C CA . THR A 1 487 ? -36.062 12.312 6.293 1 96.75 487 THR A CA 1
ATOM 3612 C C . THR A 1 487 ? -36.312 13.789 6.613 1 96.75 487 THR A C 1
ATOM 3614 O O . THR A 1 487 ? -37.156 14.438 5.973 1 96.75 487 THR A O 1
ATOM 3617 N N . ILE A 1 488 ? -35.75 14.234 7.645 1 97.56 488 ILE A N 1
ATOM 3618 C CA . ILE A 1 488 ? -35.688 15.648 7.996 1 97.56 488 ILE A CA 1
ATOM 3619 C C . ILE A 1 488 ? -34.312 16.188 7.652 1 97.56 488 ILE A C 1
ATOM 3621 O O . ILE A 1 488 ? -33.281 15.734 8.203 1 97.56 488 ILE A O 1
ATOM 3625 N N . ASN A 1 489 ? -34.25 17.094 6.719 1 98.38 489 ASN A N 1
ATOM 3626 C CA . ASN A 1 489 ? -32.969 17.656 6.359 1 98.38 489 ASN A CA 1
ATOM 3627 C C . ASN A 1 489 ? -32.562 18.812 7.293 1 98.38 489 ASN A C 1
ATOM 3629 O O . ASN A 1 489 ? -33.25 19.828 7.344 1 98.38 489 ASN A O 1
ATOM 3633 N N . ILE A 1 490 ? -31.562 18.641 8.078 1 98.38 490 ILE A N 1
ATOM 3634 C CA . ILE A 1 490 ? -30.906 19.656 8.891 1 98.38 490 ILE A CA 1
ATOM 3635 C C . ILE A 1 490 ? -29.406 19.641 8.633 1 98.38 490 ILE A C 1
ATOM 3637 O O . ILE A 1 490 ? -28.672 18.875 9.258 1 98.38 490 ILE A O 1
ATOM 3641 N N . PRO A 1 491 ? -28.969 20.531 7.695 1 97.75 491 PRO A N 1
ATOM 3642 C CA . PRO A 1 491 ? -27.531 20.531 7.434 1 97.75 491 PRO A CA 1
ATOM 3643 C C . PRO A 1 491 ? -26.688 20.641 8.711 1 97.75 491 PRO A C 1
ATOM 3645 O O . PRO A 1 491 ? -27.047 21.391 9.625 1 97.75 491 PRO A O 1
ATOM 3648 N N . PHE A 1 492 ? -25.562 19.938 8.742 1 97.19 492 PHE A N 1
ATOM 3649 C CA . PHE A 1 492 ? -24.797 19.734 9.961 1 97.19 492 PHE A CA 1
ATOM 3650 C C . PHE A 1 492 ? -24.375 21.078 10.562 1 97.19 492 PHE A C 1
ATOM 3652 O O . PHE A 1 492 ? -24.5 21.281 11.773 1 97.19 492 PHE A O 1
ATOM 3659 N N . PRO A 1 493 ? -23.906 22.047 9.742 1 95.62 493 PRO A N 1
ATOM 3660 C CA . PRO A 1 493 ? -23.453 23.312 10.328 1 95.62 493 PRO A CA 1
ATOM 3661 C C . PRO A 1 493 ? -24.578 24.031 11.086 1 95.62 493 PRO A C 1
ATOM 3663 O O . PRO A 1 493 ? -24.297 24.891 11.93 1 95.62 493 PRO A O 1
ATOM 3666 N N . THR A 1 494 ? -25.875 23.672 10.867 1 96.56 494 THR A N 1
ATOM 3667 C CA . THR A 1 494 ? -26.984 24.375 11.492 1 96.56 494 THR A CA 1
ATOM 3668 C C . THR A 1 494 ? -27.656 23.5 12.539 1 96.56 494 THR A C 1
ATOM 3670 O O . THR A 1 494 ? -28.625 23.906 13.172 1 96.56 494 THR A O 1
ATOM 3673 N N . LEU A 1 495 ? -27.141 22.297 12.711 1 97.75 495 LEU A N 1
ATOM 3674 C CA . LEU A 1 495 ? -27.797 21.312 13.57 1 97.75 495 LEU A CA 1
ATOM 3675 C C . LEU A 1 495 ? -27.953 21.844 14.992 1 97.75 495 LEU A C 1
ATOM 3677 O O . LEU A 1 495 ? -29.031 21.734 15.578 1 97.75 495 LEU A O 1
ATOM 3681 N N . ARG A 1 496 ? -26.953 22.469 15.609 1 96.88 496 ARG A N 1
ATOM 3682 C CA . ARG A 1 496 ? -26.953 22.953 16.984 1 96.88 496 ARG A CA 1
ATOM 3683 C C . ARG A 1 496 ? -28.047 24 17.172 1 96.88 496 ARG A C 1
ATOM 3685 O O . ARG A 1 496 ? -28.641 24.094 18.25 1 96.88 496 ARG A O 1
ATOM 3692 N N . ALA A 1 497 ? -28.312 24.703 16.125 1 96.31 497 ALA A N 1
ATOM 3693 C CA . ALA A 1 497 ? -29.312 25.766 16.203 1 96.31 497 ALA A CA 1
ATOM 3694 C C . ALA A 1 497 ? -30.719 25.203 16 1 96.31 497 ALA A C 1
ATOM 3696 O O . ALA A 1 497 ? -31.703 25.906 16.234 1 96.31 497 ALA A O 1
ATOM 3697 N N . HIS A 1 498 ? -30.828 23.938 15.648 1 97.62 498 HIS A N 1
ATOM 3698 C CA . HIS A 1 498 ? -32.156 23.391 15.305 1 97.62 498 HIS A CA 1
ATOM 3699 C C . HIS A 1 498 ? -32.5 22.203 16.188 1 97.62 498 HIS A C 1
ATOM 3701 O O . HIS A 1 498 ? -33.344 21.375 15.82 1 97.62 498 HIS A O 1
ATOM 3707 N N . LEU A 1 499 ? -31.875 22.047 17.266 1 97.75 499 LEU A N 1
ATOM 3708 C CA . LEU A 1 499 ? -32.125 20.906 18.156 1 97.75 499 LEU A CA 1
ATOM 3709 C C . LEU A 1 499 ? -33.562 20.938 18.672 1 97.75 499 LEU A C 1
ATOM 3711 O O . LEU A 1 499 ? -34.156 19.875 18.891 1 97.75 499 LEU A O 1
ATOM 3715 N N . ASP A 1 500 ? -34.094 22.125 18.859 1 96.81 500 ASP A N 1
ATOM 3716 C CA . ASP A 1 500 ? -35.438 22.297 19.453 1 96.81 500 ASP A CA 1
ATOM 3717 C C . ASP A 1 500 ? -36.531 21.891 18.469 1 96.81 500 ASP A C 1
ATOM 3719 O O . ASP A 1 500 ? -37.688 21.719 18.859 1 96.81 500 ASP A O 1
ATOM 3723 N N . THR A 1 501 ? -36.156 21.719 17.234 1 97.69 501 THR A N 1
ATOM 3724 C CA . THR A 1 501 ? -37.125 21.312 16.234 1 97.69 501 THR A CA 1
ATOM 3725 C C . THR A 1 501 ? -37.312 19.797 16.266 1 97.69 501 THR A C 1
ATOM 3727 O O . THR A 1 501 ? -38.25 19.266 15.641 1 97.69 501 THR A O 1
ATOM 3730 N N . LEU A 1 502 ? -36.562 19.094 17.016 1 98.06 502 LEU A N 1
ATOM 3731 C CA . LEU A 1 502 ? -36.625 17.641 17.094 1 98.06 502 LEU A CA 1
ATOM 3732 C C . LEU A 1 502 ? -37.281 17.203 18.406 1 98.06 502 LEU A C 1
ATOM 3734 O O . LEU A 1 502 ? -37.25 17.938 19.391 1 98.06 502 LEU A O 1
ATOM 3738 N N . ASP A 1 503 ? -37.875 16.047 18.406 1 97.81 503 ASP A N 1
ATOM 3739 C CA . ASP A 1 503 ? -38.531 15.469 19.562 1 97.81 503 ASP A CA 1
ATOM 3740 C C . ASP A 1 503 ? -37.594 14.555 20.344 1 97.81 503 ASP A C 1
ATOM 3742 O O . ASP A 1 503 ? -37.281 13.453 19.891 1 97.81 503 ASP A O 1
ATOM 3746 N N . LYS A 1 504 ? -37.219 14.867 21.547 1 97.06 504 LYS A N 1
ATOM 3747 C CA . LYS A 1 504 ? -36.25 14.141 22.359 1 97.06 504 LYS A CA 1
ATOM 3748 C C . LYS A 1 504 ? -36.812 12.797 22.828 1 97.06 504 LYS A C 1
ATOM 3750 O O . LYS A 1 504 ? -36.062 11.922 23.266 1 97.06 504 LYS A O 1
ATOM 3755 N N . THR A 1 505 ? -38.094 12.68 22.797 1 97.38 505 THR A N 1
ATOM 3756 C CA . THR A 1 505 ? -38.719 11.453 23.281 1 97.38 505 THR A CA 1
ATOM 3757 C C . THR A 1 505 ? -38.688 10.375 22.203 1 97.38 505 THR A C 1
ATOM 3759 O O . THR A 1 505 ? -38.969 9.203 22.484 1 97.38 505 THR A O 1
ATOM 3762 N N . ARG A 1 506 ? -38.344 10.789 21.031 1 97.94 506 ARG A N 1
ATOM 3763 C CA . ARG A 1 506 ? -38.281 9.859 19.906 1 97.94 506 ARG A CA 1
ATOM 3764 C C . ARG A 1 506 ? -36.844 9.562 19.516 1 97.94 506 ARG A C 1
ATOM 3766 O O . ARG A 1 506 ? -36 10.453 19.547 1 97.94 506 ARG A O 1
ATOM 3773 N N . PRO A 1 507 ? -36.656 8.281 19.109 1 98.06 507 PRO A N 1
ATOM 3774 C CA . PRO A 1 507 ? -35.312 7.945 18.656 1 98.06 507 PRO A CA 1
ATOM 3775 C C . PRO A 1 507 ? -34.906 8.695 17.391 1 98.06 507 PRO A C 1
ATOM 3777 O O . PRO A 1 507 ? -35.781 9.102 16.609 1 98.06 507 PRO A O 1
ATOM 3780 N N . VAL A 1 508 ? -33.594 8.891 17.219 1 98.5 508 VAL A N 1
ATOM 3781 C CA . VAL A 1 508 ? -33.062 9.609 16.062 1 98.5 508 VAL A CA 1
ATOM 3782 C C . VAL A 1 508 ? -32.031 8.734 15.336 1 98.5 508 VAL A C 1
ATOM 3784 O O . VAL A 1 508 ? -31.297 7.977 15.961 1 98.5 508 VAL A O 1
ATOM 3787 N N . VAL A 1 509 ? -32.031 8.727 13.992 1 98.69 509 VAL A N 1
ATOM 3788 C CA . VAL A 1 509 ? -30.969 8.203 13.148 1 98.69 509 VAL A CA 1
ATOM 3789 C C . VAL A 1 509 ? -30.391 9.32 12.281 1 98.69 509 VAL A C 1
ATOM 3791 O O . VAL A 1 509 ? -31.141 10.023 11.594 1 98.69 509 VAL A O 1
ATOM 3794 N N . THR A 1 510 ? -29.109 9.562 12.375 1 98.69 510 THR A N 1
ATOM 3795 C CA . THR A 1 510 ? -28.453 10.555 11.523 1 98.69 510 THR A CA 1
ATOM 3796 C C . THR A 1 510 ? -27.891 9.898 10.273 1 98.69 510 THR A C 1
ATOM 3798 O O . THR A 1 510 ? -27.453 8.75 10.312 1 98.69 510 THR A O 1
ATOM 3801 N N . LEU A 1 511 ? -27.859 10.594 9.148 1 98.06 511 LEU A N 1
ATOM 3802 C CA . LEU A 1 511 ? -27.281 10.047 7.93 1 98.06 511 LEU A CA 1
ATOM 3803 C C . LEU A 1 511 ? -26.609 11.141 7.109 1 98.06 511 LEU A C 1
ATOM 3805 O O . LEU A 1 511 ? -26.938 12.32 7.242 1 98.06 511 LEU A O 1
ATOM 3809 N N . CYS A 1 512 ? -25.625 10.828 6.395 1 98 512 CYS A N 1
ATOM 3810 C CA . CYS A 1 512 ? -24.984 11.633 5.359 1 98 512 CYS A CA 1
ATOM 3811 C C . CYS A 1 512 ? -24.484 10.75 4.219 1 98 512 CYS A C 1
ATOM 3813 O O . CYS A 1 512 ? -24.844 9.578 4.129 1 98 512 CYS A O 1
ATOM 3815 N N . ALA A 1 513 ? -23.719 11.305 3.309 1 97.56 513 ALA A N 1
ATOM 3816 C CA . ALA A 1 513 ? -23.281 10.586 2.117 1 97.56 513 ALA A CA 1
ATOM 3817 C C . ALA A 1 513 ? -22.234 9.539 2.469 1 97.56 513 ALA A C 1
ATOM 3819 O O . ALA A 1 513 ? -22.344 8.375 2.064 1 97.56 513 ALA A O 1
ATOM 3820 N N . PHE A 1 514 ? -21.266 9.906 3.355 1 97.19 514 PHE A N 1
ATOM 3821 C CA . PHE A 1 514 ? -20.078 9.07 3.523 1 97.19 514 PHE A CA 1
ATOM 3822 C C . PHE A 1 514 ? -19.984 8.547 4.953 1 97.19 514 PHE A C 1
ATOM 3824 O O . PHE A 1 514 ? -19.062 7.781 5.281 1 97.19 514 PHE A O 1
ATOM 3831 N N . GLY A 1 515 ? -20.812 8.93 5.824 1 96.81 515 GLY A N 1
ATOM 3832 C CA . GLY A 1 515 ? -20.875 8.391 7.172 1 96.81 515 GLY A CA 1
ATOM 3833 C C . GLY A 1 515 ? -20.203 9.281 8.203 1 96.81 515 GLY A C 1
ATOM 3834 O O . GLY A 1 515 ? -20.547 9.227 9.391 1 96.81 515 GLY A O 1
ATOM 3835 N N . LYS A 1 516 ? -19.312 10.148 7.812 1 95.38 516 LYS A N 1
ATOM 3836 C CA . LYS A 1 516 ? -18.5 10.945 8.727 1 95.38 516 LYS A CA 1
ATOM 3837 C C . LYS A 1 516 ? -19.344 12.008 9.43 1 95.38 516 LYS A C 1
ATOM 3839 O O . LYS A 1 516 ? -19.297 12.125 10.656 1 95.38 516 LYS A O 1
ATOM 3844 N N . MET A 1 517 ? -20.109 12.766 8.672 1 96.25 517 MET A N 1
ATOM 3845 C CA . MET A 1 517 ? -20.922 13.828 9.25 1 96.25 517 MET A CA 1
ATOM 3846 C C . MET A 1 517 ? -22.062 13.25 10.07 1 96.25 517 MET A C 1
ATOM 3848 O O . MET A 1 517 ? -22.5 13.867 11.047 1 96.25 517 MET A O 1
ATOM 3852 N N . SER A 1 518 ? -22.5 12.062 9.602 1 97.88 518 SER A N 1
ATOM 3853 C CA . SER A 1 518 ? -23.484 11.344 10.391 1 97.88 518 SER A CA 1
ATOM 3854 C C . SER A 1 518 ? -22.984 11.086 11.812 1 97.88 518 SER A C 1
ATOM 3856 O O . SER A 1 518 ? -23.719 11.297 12.781 1 97.88 518 SER A O 1
ATOM 3858 N N . TYR A 1 519 ? -21.797 10.672 11.922 1 97.62 519 TYR A N 1
ATOM 3859 C CA . TYR A 1 519 ? -21.172 10.445 13.227 1 97.62 519 TYR A CA 1
ATOM 3860 C C . TYR A 1 519 ? -21.078 11.742 14.016 1 97.62 519 TYR A C 1
ATOM 3862 O O . TYR A 1 519 ? -21.406 11.773 15.211 1 97.62 519 TYR A O 1
ATOM 3870 N N . PHE A 1 520 ? -20.625 12.844 13.375 1 97.5 520 PHE A N 1
ATOM 3871 C CA . PHE A 1 520 ? -20.5 14.125 14.055 1 97.5 520 PHE A CA 1
ATOM 3872 C C . PHE A 1 520 ? -21.844 14.578 14.602 1 97.5 520 PHE A C 1
ATOM 3874 O O . PHE A 1 520 ? -21.938 15.031 15.75 1 97.5 520 PHE A O 1
ATOM 3881 N N . ALA A 1 521 ? -22.844 14.391 13.805 1 98.38 521 ALA A N 1
ATOM 3882 C CA . ALA A 1 521 ? -24.188 14.781 14.219 1 98.38 521 ALA A CA 1
ATOM 3883 C C . ALA A 1 521 ? -24.656 13.93 15.391 1 98.38 521 ALA A C 1
ATOM 3885 O O . ALA A 1 521 ? -25.297 14.438 16.312 1 98.38 521 ALA A O 1
ATOM 3886 N N . ALA A 1 522 ? -24.359 12.664 15.281 1 98.5 522 ALA A N 1
ATOM 3887 C CA . ALA A 1 522 ? -24.734 11.766 16.359 1 98.5 522 ALA A CA 1
ATOM 3888 C C . ALA A 1 522 ? -24.094 12.18 17.688 1 98.5 522 ALA A C 1
ATOM 3890 O O . ALA A 1 522 ? -24.719 12.094 18.75 1 98.5 522 ALA A O 1
ATOM 3891 N N . ARG A 1 523 ? -22.906 12.625 17.672 1 98 523 ARG A N 1
ATOM 3892 C CA . ARG A 1 523 ? -22.203 13.078 18.859 1 98 523 ARG A CA 1
ATOM 3893 C C . ARG A 1 523 ? -22.891 14.305 19.453 1 98 523 ARG A C 1
ATOM 3895 O O . ARG A 1 523 ? -23.078 14.383 20.672 1 98 523 ARG A O 1
ATOM 3902 N N . VAL A 1 524 ? -23.266 15.242 18.562 1 98.12 524 VAL A N 1
ATOM 3903 C CA . VAL A 1 524 ? -23.953 16.453 19 1 98.12 524 VAL A CA 1
ATOM 3904 C C . VAL A 1 524 ? -25.281 16.094 19.672 1 98.12 524 VAL A C 1
ATOM 3906 O O . VAL A 1 524 ? -25.547 16.484 20.812 1 98.12 524 VAL A O 1
ATOM 3909 N N . LEU A 1 525 ? -26.062 15.289 19 1 98.44 525 LEU A N 1
ATOM 3910 C CA . LEU A 1 525 ? -27.406 14.961 19.453 1 98.44 525 LEU A CA 1
ATOM 3911 C C . LEU A 1 525 ? -27.359 14.148 20.734 1 98.44 525 LEU A C 1
ATOM 3913 O O . LEU A 1 525 ? -28.141 14.414 21.672 1 98.44 525 LEU A O 1
ATOM 3917 N N . SER A 1 526 ? -26.453 13.188 20.828 1 98 526 SER A N 1
ATOM 3918 C CA . SER A 1 526 ? -26.375 12.352 22.016 1 98 526 SER A CA 1
ATOM 3919 C C . SER A 1 526 ? -26.016 13.172 23.25 1 98 526 SER A C 1
ATOM 3921 O O . SER A 1 526 ? -26.531 12.922 24.344 1 98 526 SER A O 1
ATOM 3923 N N . GLN A 1 527 ? -25.188 14.172 23.109 1 97.25 527 GLN A N 1
ATOM 3924 C CA . GLN A 1 527 ? -24.75 15 24.234 1 97.25 527 GLN A CA 1
ATOM 3925 C C . GLN A 1 527 ? -25.812 16.031 24.609 1 97.25 527 GLN A C 1
ATOM 3927 O O . GLN A 1 527 ? -25.672 16.734 25.609 1 97.25 527 GLN A O 1
ATOM 3932 N N . HIS A 1 528 ? -26.844 16.094 23.812 1 97.62 528 HIS A N 1
ATOM 3933 C CA . HIS A 1 528 ? -27.969 16.969 24.125 1 97.62 528 HIS A CA 1
ATOM 3934 C C . HIS A 1 528 ? -29.203 16.156 24.516 1 97.62 528 HIS A C 1
ATOM 3936 O O . HIS A 1 528 ? -30.328 16.656 24.438 1 97.62 528 HIS A O 1
ATOM 3942 N N . GLY A 1 529 ? -29.016 14.898 24.781 1 97.06 529 GLY A N 1
ATOM 3943 C CA . GLY A 1 529 ? -30.047 14.117 25.438 1 97.06 529 GLY A CA 1
ATOM 3944 C C . GLY A 1 529 ? -30.859 13.273 24.5 1 97.06 529 GLY A C 1
ATOM 3945 O O . GLY A 1 529 ? -31.844 12.641 24.906 1 97.06 529 GLY A O 1
ATOM 3946 N N . PHE A 1 530 ? -30.5 13.227 23.219 1 98.19 530 PHE A N 1
ATOM 3947 C CA . PHE A 1 530 ? -31.234 12.398 22.266 1 98.19 530 PHE A CA 1
ATOM 3948 C C . PHE A 1 530 ? -30.734 10.961 22.297 1 98.19 530 PHE A C 1
ATOM 3950 O O . PHE A 1 530 ? -29.562 10.719 22.578 1 98.19 530 PHE A O 1
ATOM 3957 N N . THR A 1 531 ? -31.625 9.992 22.141 1 98.06 531 THR A N 1
ATOM 3958 C CA . THR A 1 531 ? -31.234 8.625 21.781 1 98.06 531 THR A CA 1
ATOM 3959 C C . THR A 1 531 ? -30.953 8.508 20.297 1 98.06 531 THR A C 1
ATOM 3961 O O . THR A 1 531 ? -31.875 8.586 19.469 1 98.06 531 THR A O 1
ATOM 3964 N N . VAL A 1 532 ? -29.688 8.297 19.938 1 98.19 532 VAL A N 1
ATOM 3965 C CA . VAL A 1 532 ? -29.328 8.5 18.547 1 98.19 532 VAL A CA 1
ATOM 3966 C C . VAL A 1 532 ? -28.469 7.336 18.062 1 98.19 532 VAL A C 1
ATOM 3968 O O . VAL A 1 532 ? -27.641 6.82 18.797 1 98.19 532 VAL A O 1
ATOM 3971 N N . LYS A 1 533 ? -28.703 6.844 16.828 1 98.19 533 LYS A N 1
ATOM 3972 C CA . LYS A 1 533 ? -27.812 5.965 16.078 1 98.19 533 LYS A CA 1
ATOM 3973 C C . LYS A 1 533 ? -27.297 6.656 14.82 1 98.19 533 LYS A C 1
ATOM 3975 O O . LYS A 1 533 ? -28.016 7.426 14.188 1 98.19 533 LYS A O 1
ATOM 3980 N N . SER A 1 534 ? -26.047 6.473 14.492 1 98.25 534 SER A N 1
ATOM 3981 C CA . SER A 1 534 ? -25.438 6.984 13.266 1 98.25 534 SER A CA 1
ATOM 3982 C C . SER A 1 534 ? -25.531 5.965 12.133 1 98.25 534 SER A C 1
ATOM 3984 O O . SER A 1 534 ? -25.266 4.777 12.344 1 98.25 534 SER A O 1
ATOM 3986 N N . PHE A 1 535 ? -25.938 6.402 10.969 1 97.69 535 PHE A N 1
ATOM 3987 C CA . PHE A 1 535 ? -25.953 5.551 9.781 1 97.69 535 PHE A CA 1
ATOM 3988 C C . PHE A 1 535 ? -24.547 5.32 9.258 1 97.69 535 PHE A C 1
ATOM 3990 O O . PHE A 1 535 ? -24.078 6.047 8.375 1 97.69 535 PHE A O 1
ATOM 3997 N N . SER A 1 536 ? -23.922 4.262 9.719 1 94.31 536 SER A N 1
ATOM 3998 C CA . SER A 1 536 ? -22.5 3.977 9.477 1 94.31 536 SER A CA 1
ATOM 3999 C C . SER A 1 536 ? -22.25 3.609 8.016 1 94.31 536 SER A C 1
ATOM 4001 O O . SER A 1 536 ? -23.016 2.842 7.426 1 94.31 536 SER A O 1
ATOM 4003 N N . GLY A 1 537 ? -21.156 4.188 7.414 1 95.69 537 GLY A N 1
ATOM 4004 C CA . GLY A 1 537 ? -20.844 3.955 6.016 1 95.69 537 GLY A CA 1
ATOM 4005 C C . GLY A 1 537 ? -21.562 4.906 5.074 1 95.69 537 GLY A C 1
ATOM 4006 O O . GLY A 1 537 ? -21.188 5.031 3.904 1 95.69 537 GLY A O 1
ATOM 4007 N N . GLY A 1 538 ? -22.656 5.543 5.59 1 97.56 538 GLY A N 1
ATOM 4008 C CA . GLY A 1 538 ? -23.406 6.523 4.809 1 97.56 538 GLY A CA 1
ATOM 4009 C C . GLY A 1 538 ? -24.203 5.898 3.684 1 97.56 538 GLY A C 1
ATOM 4010 O O . GLY A 1 538 ? -24.344 4.676 3.615 1 97.56 538 GLY A O 1
ATOM 4011 N N . LEU A 1 539 ? -24.781 6.773 2.873 1 97.94 539 LEU A N 1
ATOM 4012 C CA . LEU A 1 539 ? -25.562 6.352 1.713 1 97.94 539 LEU A CA 1
ATOM 4013 C C . LEU A 1 539 ? -24.688 5.59 0.722 1 97.94 539 LEU A C 1
ATOM 4015 O O . LEU A 1 539 ? -25.141 4.648 0.074 1 97.94 539 LEU A O 1
ATOM 4019 N N . LYS A 1 540 ? -23.453 5.953 0.666 1 97.44 540 LYS A N 1
ATOM 4020 C CA . LYS A 1 540 ? -22.547 5.352 -0.302 1 97.44 540 LYS A CA 1
ATOM 4021 C C . LYS A 1 540 ? -22.375 3.857 -0.041 1 97.44 540 LYS A C 1
ATOM 4023 O O . LYS A 1 540 ? -22.5 3.043 -0.959 1 97.44 540 LYS A O 1
ATOM 4028 N N . ALA A 1 541 ? -22.172 3.492 1.195 1 96.12 541 ALA A N 1
ATOM 4029 C CA . ALA A 1 541 ? -21.891 2.094 1.516 1 96.12 541 ALA A CA 1
ATOM 4030 C C . ALA A 1 541 ? -23.172 1.272 1.545 1 96.12 541 ALA A C 1
ATOM 4032 O O . ALA A 1 541 ? -23.156 0.075 1.25 1 96.12 541 ALA A O 1
ATOM 4033 N N . ASN A 1 542 ? -24.297 1.936 1.888 1 96.12 542 ASN A N 1
ATOM 4034 C CA . ASN A 1 542 ? -25.453 1.143 2.273 1 96.12 542 ASN A CA 1
ATOM 4035 C C . ASN A 1 542 ? -26.594 1.273 1.256 1 96.12 542 ASN A C 1
ATOM 4037 O O . ASN A 1 542 ? -27.531 0.471 1.252 1 96.12 542 ASN A O 1
ATOM 4041 N N . VAL A 1 543 ? -26.547 2.256 0.388 1 95.56 543 VAL A N 1
ATOM 4042 C CA . VAL A 1 543 ? -27.672 2.52 -0.491 1 95.56 543 VAL A CA 1
ATOM 4043 C C . VAL A 1 543 ? -27.219 2.512 -1.947 1 95.56 543 VAL A C 1
ATOM 4045 O O . VAL A 1 543 ? -27.75 1.758 -2.768 1 95.56 543 VAL A O 1
ATOM 4048 N N . ASP A 1 544 ? -26.281 3.377 -2.273 1 96 544 ASP A N 1
ATOM 4049 C CA . ASP A 1 544 ? -25.75 3.523 -3.625 1 96 544 ASP A CA 1
ATOM 4050 C C . ASP A 1 544 ? -24.25 3.779 -3.602 1 96 544 ASP A C 1
ATOM 4052 O O . ASP A 1 544 ? -23.797 4.848 -3.178 1 96 544 ASP A O 1
ATOM 4056 N N . PRO A 1 545 ? -23.516 2.816 -4.172 1 95.88 545 PRO A N 1
ATOM 4057 C CA . PRO A 1 545 ? -22.062 2.938 -4.102 1 95.88 545 PRO A CA 1
ATOM 4058 C C . PRO A 1 545 ? -21.531 4.148 -4.867 1 95.88 545 PRO A C 1
ATOM 4060 O O . PRO A 1 545 ? -20.359 4.508 -4.723 1 95.88 545 PRO A O 1
ATOM 4063 N N . ARG A 1 546 ? -22.312 4.832 -5.645 1 94.69 546 ARG A N 1
ATOM 4064 C CA . ARG A 1 546 ? -21.875 5.969 -6.449 1 94.69 546 ARG A CA 1
ATOM 4065 C C . ARG A 1 546 ? -22.375 7.281 -5.855 1 94.69 546 ARG A C 1
ATOM 4067 O O . ARG A 1 546 ? -22.25 8.336 -6.48 1 94.69 546 ARG A O 1
ATOM 4074 N N . THR A 1 547 ? -22.969 7.223 -4.645 1 94.19 547 THR A N 1
ATOM 4075 C CA . THR A 1 547 ? -23.375 8.438 -3.949 1 94.19 547 THR A CA 1
ATOM 4076 C C . THR A 1 547 ? -22.203 9.398 -3.799 1 94.19 547 THR A C 1
ATOM 4078 O O . THR A 1 547 ? -21.156 9.031 -3.264 1 94.19 547 THR A O 1
ATOM 4081 N N . PRO A 1 548 ? -22.391 10.617 -4.277 1 93.31 548 PRO A N 1
ATOM 4082 C CA . PRO A 1 548 ? -21.281 11.578 -4.18 1 93.31 548 PRO A CA 1
ATOM 4083 C C . PRO A 1 548 ? -21.188 12.219 -2.795 1 93.31 548 PRO A C 1
ATOM 4085 O O . PRO A 1 548 ? -22.188 12.367 -2.104 1 93.31 548 PRO A O 1
ATOM 4088 N N . GLY A 1 549 ? -20 12.609 -2.432 1 91.38 549 GLY A N 1
ATOM 4089 C CA . GLY A 1 549 ? -19.781 13.352 -1.198 1 91.38 549 GLY A CA 1
ATOM 4090 C C . GLY A 1 549 ? -20.062 14.836 -1.341 1 91.38 549 GLY A C 1
ATOM 4091 O O . GLY A 1 549 ? -20.281 15.531 -0.346 1 91.38 549 GLY A O 1
ATOM 4092 N N . LYS A 1 550 ? -19.969 15.281 -2.523 1 87.88 550 LYS A N 1
ATOM 4093 C CA . LYS A 1 550 ? -20.219 16.672 -2.898 1 87.88 550 LYS A CA 1
ATOM 4094 C C . LYS A 1 550 ? -20.906 16.75 -4.266 1 87.88 550 LYS A C 1
ATOM 4096 O O . LYS A 1 550 ? -20.906 15.781 -5.023 1 87.88 550 LYS A O 1
ATOM 4101 N N . LEU A 1 551 ? -21.516 17.875 -4.473 1 86.69 551 LEU A N 1
ATOM 4102 C CA . LEU A 1 551 ? -22.141 18.031 -5.785 1 86.69 551 LEU A CA 1
ATOM 4103 C C . LEU A 1 551 ? -21.078 18.031 -6.883 1 86.69 551 LEU A C 1
ATOM 4105 O O . LEU A 1 551 ? -20.016 18.625 -6.73 1 86.69 551 LEU A O 1
ATOM 4109 N N . PRO A 1 552 ? -21.391 17.297 -7.914 1 73.44 552 PRO A N 1
ATOM 4110 C CA . PRO A 1 552 ? -20.453 17.312 -9.039 1 73.44 552 PRO A CA 1
ATOM 4111 C C . PRO A 1 552 ? -20.172 18.734 -9.547 1 73.44 552 PRO A C 1
ATOM 4113 O O . PRO A 1 552 ? -21.109 19.547 -9.664 1 73.44 552 PRO A O 1
ATOM 4116 N N . GLY A 1 553 ? -18.922 19.172 -9.805 1 60.34 553 GLY A N 1
ATOM 4117 C CA . GLY A 1 553 ? -18.578 20.484 -10.328 1 60.34 553 GLY A CA 1
ATOM 4118 C C . GLY A 1 553 ? -18.438 21.547 -9.25 1 60.34 553 GLY A C 1
ATOM 4119 O O . GLY A 1 553 ? -18.078 22.688 -9.531 1 60.34 553 GLY A O 1
ATOM 4120 N N . ALA A 1 554 ? -18.719 21.219 -7.965 1 58.28 554 ALA A N 1
ATOM 4121 C CA . ALA A 1 554 ? -18.609 22.156 -6.852 1 58.28 554 ALA A CA 1
ATOM 4122 C C . ALA A 1 554 ? -17.234 22.094 -6.211 1 58.28 554 ALA A C 1
ATOM 4124 O O . ALA A 1 554 ? -16.609 21.031 -6.168 1 58.28 554 ALA A O 1
ATOM 4125 N N . MET B 1 1 ? -22.672 22.531 36.25 1 40.16 1 MET B N 1
ATOM 4126 C CA . MET B 1 1 ? -21.266 22.141 36.281 1 40.16 1 MET B CA 1
ATOM 4127 C C . MET B 1 1 ? -20.438 23.078 35.406 1 40.16 1 MET B C 1
ATOM 4129 O O . MET B 1 1 ? -20.875 23.469 34.312 1 40.16 1 MET B O 1
ATOM 4133 N N . GLU B 1 2 ? -19.484 23.812 35.938 1 62.25 2 GLU B N 1
ATOM 4134 C CA . GLU B 1 2 ? -18.75 24.875 35.281 1 62.25 2 GLU B CA 1
ATOM 4135 C C . GLU B 1 2 ? -18.141 24.391 33.969 1 62.25 2 GLU B C 1
ATOM 4137 O O . GLU B 1 2 ? -17.656 23.266 33.875 1 62.25 2 GLU B O 1
ATOM 4142 N N . GLN B 1 3 ? -18.469 25.031 32.875 1 89.5 3 GLN B N 1
ATOM 4143 C CA . GLN B 1 3 ? -18.016 24.734 31.516 1 89.5 3 GLN B CA 1
ATOM 4144 C C . GLN B 1 3 ? -16.484 24.766 31.438 1 89.5 3 GLN B C 1
ATOM 4146 O O . GLN B 1 3 ? -15.852 25.703 31.922 1 89.5 3 GLN B O 1
ATOM 4151 N N . MET B 1 4 ? -15.883 23.656 31.141 1 96.19 4 MET B N 1
ATOM 4152 C CA . MET B 1 4 ? -14.438 23.594 30.969 1 96.19 4 MET B CA 1
ATOM 4153 C C . MET B 1 4 ? -13.961 24.562 29.906 1 96.19 4 MET B C 1
ATOM 4155 O O . MET B 1 4 ? -14.531 24.625 28.812 1 96.19 4 MET B O 1
ATOM 4159 N N . SER B 1 5 ? -13.008 25.406 30.281 1 98.12 5 SER B N 1
ATOM 4160 C CA . SER B 1 5 ? -12.406 26.344 29.344 1 98.12 5 SER B CA 1
ATOM 4161 C C . SER B 1 5 ? -11.102 25.812 28.781 1 98.12 5 SER B C 1
ATOM 4163 O O . SER B 1 5 ? -10.141 25.578 29.516 1 98.12 5 SER B O 1
ATOM 4165 N N . ILE B 1 6 ? -11.086 25.656 27.484 1 98.75 6 ILE B N 1
ATOM 4166 C CA . ILE B 1 6 ? -9.906 25.156 26.797 1 98.75 6 ILE B CA 1
ATOM 4167 C C . ILE B 1 6 ? -9.359 26.219 25.844 1 98.75 6 ILE B C 1
ATOM 4169 O O . ILE B 1 6 ? -10.102 26.766 25.031 1 98.75 6 ILE B O 1
ATOM 4173 N N . LEU B 1 7 ? -8.086 26.531 25.984 1 98.81 7 LEU B N 1
ATOM 4174 C CA . LEU B 1 7 ? -7.402 27.438 25.062 1 98.81 7 LEU B CA 1
ATOM 4175 C C . LEU B 1 7 ? -6.434 26.656 24.172 1 98.81 7 LEU B C 1
ATOM 4177 O O . LEU B 1 7 ? -5.699 25.797 24.656 1 98.81 7 LEU B O 1
ATOM 4181 N N . VAL B 1 8 ? -6.504 26.891 22.891 1 98.88 8 VAL B N 1
ATOM 4182 C CA . VAL B 1 8 ? -5.617 26.266 21.906 1 98.88 8 VAL B CA 1
ATOM 4183 C C . VAL B 1 8 ? -4.758 27.344 21.234 1 98.88 8 VAL B C 1
ATOM 4185 O O . VAL B 1 8 ? -5.285 28.297 20.656 1 98.88 8 VAL B O 1
ATOM 4188 N N . ILE B 1 9 ? -3.457 27.219 21.344 1 98.81 9 ILE B N 1
ATOM 4189 C CA . ILE B 1 9 ? -2.541 28.125 20.656 1 98.81 9 ILE B CA 1
ATOM 4190 C C . ILE B 1 9 ? -2.012 27.453 19.391 1 98.81 9 ILE B C 1
ATOM 4192 O O . ILE B 1 9 ? -1.222 26.5 19.469 1 98.81 9 ILE B O 1
ATOM 4196 N N . GLY B 1 10 ? -2.367 27.984 18.25 1 97.5 10 GLY B N 1
ATOM 4197 C CA . GLY B 1 10 ? -2.086 27.375 16.969 1 97.5 10 GLY B CA 1
ATOM 4198 C C . GLY B 1 10 ? -3.27 26.609 16.391 1 97.5 10 GLY B C 1
ATOM 4199 O O . GLY B 1 10 ? -3.697 25.609 16.969 1 97.5 10 GLY B O 1
ATOM 4200 N N . GLY B 1 11 ? -3.797 27.031 15.273 1 94.94 11 GLY B N 1
ATOM 4201 C CA . GLY B 1 11 ? -5.055 26.484 14.789 1 94.94 11 GLY B CA 1
ATOM 4202 C C . GLY B 1 11 ? -4.914 25.734 13.469 1 94.94 11 GLY B C 1
ATOM 4203 O O . GLY B 1 11 ? -5.832 25.75 12.648 1 94.94 11 GLY B O 1
ATOM 4204 N N . VAL B 1 12 ? -3.721 25.078 13.211 1 92.88 12 VAL B N 1
ATOM 4205 C CA . VAL B 1 12 ? -3.547 24.391 11.938 1 92.88 12 VAL B CA 1
ATOM 4206 C C . VAL B 1 12 ? -3.621 22.875 12.156 1 92.88 12 VAL B C 1
ATOM 4208 O O . VAL B 1 12 ? -4.637 22.359 12.633 1 92.88 12 VAL B O 1
ATOM 4211 N N . ALA B 1 13 ? -2.65 22.078 12.07 1 93.38 13 ALA B N 1
ATOM 4212 C CA . ALA B 1 13 ? -2.736 20.609 12.039 1 93.38 13 ALA B CA 1
ATOM 4213 C C . ALA B 1 13 ? -3.039 20.047 13.422 1 93.38 13 ALA B C 1
ATOM 4215 O O . ALA B 1 13 ? -4.176 19.672 13.703 1 93.38 13 ALA B O 1
ATOM 4216 N N . ALA B 1 14 ? -2.072 20.125 14.352 1 97.62 14 ALA B N 1
ATOM 4217 C CA . ALA B 1 14 ? -2.227 19.531 15.68 1 97.62 14 ALA B CA 1
ATOM 4218 C C . ALA B 1 14 ? -3.32 20.234 16.469 1 97.62 14 ALA B C 1
ATOM 4220 O O . ALA B 1 14 ? -4.195 19.578 17.047 1 97.62 14 ALA B O 1
ATOM 4221 N N . GLY B 1 15 ? -3.27 21.562 16.5 1 98 15 GLY B N 1
ATOM 4222 C CA . GLY B 1 15 ? -4.254 22.328 17.25 1 98 15 GLY B CA 1
ATOM 4223 C C . GLY B 1 15 ? -5.668 22.156 16.734 1 98 15 GLY B C 1
ATOM 4224 O O . GLY B 1 15 ? -6.613 22.031 17.516 1 98 15 GLY B O 1
ATOM 4225 N N . ALA B 1 16 ? -5.781 22.156 15.414 1 96.69 16 ALA B N 1
ATOM 4226 C CA . ALA B 1 16 ? -7.098 21.969 14.805 1 96.69 16 ALA B CA 1
ATOM 4227 C C . ALA B 1 16 ? -7.641 20.578 15.094 1 96.69 16 ALA B C 1
ATOM 4229 O O . ALA B 1 16 ? -8.828 20.422 15.367 1 96.69 16 ALA B O 1
ATOM 4230 N N . SER B 1 17 ? -6.781 19.594 15 1 97.19 17 SER B N 1
ATOM 4231 C CA . SER B 1 17 ? -7.191 18.219 15.297 1 97.19 17 SER B CA 1
ATOM 4232 C C . SER B 1 17 ? -7.633 18.094 16.75 1 97.19 17 SER B C 1
ATOM 4234 O O . SER B 1 17 ? -8.633 17.438 17.047 1 97.19 17 SER B O 1
ATOM 4236 N N . PHE B 1 18 ? -6.887 18.672 17.656 1 98.5 18 PHE B N 1
ATOM 4237 C CA . PHE B 1 18 ? -7.227 18.672 19.078 1 98.5 18 PHE B CA 1
ATOM 4238 C C . PHE B 1 18 ? -8.586 19.328 19.312 1 98.5 18 PHE B C 1
ATOM 4240 O O . PHE B 1 18 ? -9.453 18.75 19.969 1 98.5 18 PHE B O 1
ATOM 4247 N N . ALA B 1 19 ? -8.758 20.5 18.766 1 98.56 19 ALA B N 1
ATOM 4248 C CA . ALA B 1 19 ? -9.984 21.266 18.969 1 98.56 19 ALA B CA 1
ATOM 4249 C C . ALA B 1 19 ? -11.195 20.531 18.438 1 98.56 19 ALA B C 1
ATOM 4251 O O . ALA B 1 19 ? -12.242 20.469 19.094 1 98.56 19 ALA B O 1
ATOM 4252 N N . ALA B 1 20 ? -11.039 19.984 17.25 1 97.38 20 ALA B N 1
ATOM 4253 C CA . ALA B 1 20 ? -12.141 19.25 16.641 1 97.38 20 ALA B CA 1
ATOM 4254 C C . ALA B 1 20 ? -12.516 18.031 17.469 1 97.38 20 ALA B C 1
ATOM 4256 O O . ALA B 1 20 ? -13.703 17.766 17.703 1 97.38 20 ALA B O 1
ATOM 4257 N N . ARG B 1 21 ? -11.547 17.297 17.906 1 98.19 21 ARG B N 1
ATOM 4258 C CA . ARG B 1 21 ? -11.805 16.109 18.734 1 98.19 21 ARG B CA 1
ATOM 4259 C C . ARG B 1 21 ? -12.398 16.5 20.078 1 98.19 21 ARG B C 1
ATOM 4261 O O . ARG B 1 21 ? -13.32 15.844 20.562 1 98.19 21 ARG B O 1
ATOM 4268 N N . ALA B 1 22 ? -11.883 17.547 20.688 1 98.5 22 ALA B N 1
ATOM 4269 C CA . ALA B 1 22 ? -12.414 18.016 21.953 1 98.5 22 ALA B CA 1
ATOM 4270 C C . ALA B 1 22 ? -13.898 18.359 21.844 1 98.5 22 ALA B C 1
ATOM 4272 O O . ALA B 1 22 ? -14.688 18 22.719 1 98.5 22 ALA B O 1
ATOM 4273 N N . ARG B 1 23 ? -14.242 19.047 20.766 1 98.06 23 ARG B N 1
ATOM 4274 C CA . ARG B 1 23 ? -15.648 19.391 20.562 1 98.06 23 ARG B CA 1
ATOM 4275 C C . ARG B 1 23 ? -16.516 18.141 20.438 1 98.06 23 ARG B C 1
ATOM 4277 O O . ARG B 1 23 ? -17.594 18.078 21 1 98.06 23 ARG B O 1
ATOM 4284 N N . ARG B 1 24 ? -16.031 17.172 19.688 1 97.19 24 ARG B N 1
ATOM 4285 C CA . ARG B 1 24 ? -16.812 15.938 19.484 1 97.19 24 ARG B CA 1
ATOM 4286 C C . ARG B 1 24 ? -17 15.188 20.797 1 97.19 24 ARG B C 1
ATOM 4288 O O . ARG B 1 24 ? -17.969 14.438 20.953 1 97.19 24 ARG B O 1
ATOM 4295 N N . LEU B 1 25 ? -16.094 15.477 21.781 1 97.69 25 LEU B N 1
ATOM 4296 C CA . LEU B 1 25 ? -16.141 14.766 23.062 1 97.69 25 LEU B CA 1
ATOM 4297 C C . LEU B 1 25 ? -16.922 15.57 24.094 1 97.69 25 LEU B C 1
ATOM 4299 O O . LEU B 1 25 ? -17.406 15.008 25.078 1 97.69 25 LEU B O 1
ATOM 4303 N N . SER B 1 26 ? -17.094 16.922 23.844 1 97.75 26 SER B N 1
ATOM 4304 C CA . SER B 1 26 ? -17.812 17.766 24.797 1 97.75 26 SER B CA 1
ATOM 4305 C C . SER B 1 26 ? -18.516 18.906 24.109 1 97.75 26 SER B C 1
ATOM 4307 O O . SER B 1 26 ? -17.875 19.828 23.594 1 97.75 26 SER B O 1
ATOM 4309 N N . GLU B 1 27 ? -19.844 18.953 24.156 1 97 27 GLU B N 1
ATOM 4310 C CA . GLU B 1 27 ? -20.625 20.031 23.578 1 97 27 GLU B CA 1
ATOM 4311 C C . GLU B 1 27 ? -20.688 21.25 24.516 1 97 27 GLU B C 1
ATOM 4313 O O . GLU B 1 27 ? -21.109 22.328 24.109 1 97 27 GLU B O 1
ATOM 4318 N N . THR B 1 28 ? -20.172 21.047 25.719 1 96.38 28 THR B N 1
ATOM 4319 C CA . THR B 1 28 ? -20.344 22.125 26.703 1 96.38 28 THR B CA 1
ATOM 4320 C C . THR B 1 28 ? -19.016 22.844 26.938 1 96.38 28 THR B C 1
ATOM 4322 O O . THR B 1 28 ? -19 23.938 27.516 1 96.38 28 THR B O 1
ATOM 4325 N N . ALA B 1 29 ? -17.938 22.266 26.531 1 97.81 29 ALA B N 1
ATOM 4326 C CA . ALA B 1 29 ? -16.641 22.922 26.703 1 97.81 29 ALA B CA 1
ATOM 4327 C C . ALA B 1 29 ? -16.562 24.219 25.922 1 97.81 29 ALA B C 1
ATOM 4329 O O . ALA B 1 29 ? -17.078 24.312 24.797 1 97.81 29 ALA B O 1
ATOM 4330 N N . ARG B 1 30 ? -15.977 25.234 26.547 1 98 30 ARG B N 1
ATOM 4331 C CA . ARG B 1 30 ? -15.633 26.453 25.812 1 98 30 ARG B CA 1
ATOM 4332 C C . ARG B 1 30 ? -14.242 26.344 25.203 1 98 30 ARG B C 1
ATOM 4334 O O . ARG B 1 30 ? -13.234 26.375 25.906 1 98 30 ARG B O 1
ATOM 4341 N N . ILE B 1 31 ? -14.242 26.219 23.906 1 98.56 31 ILE B N 1
ATOM 4342 C CA . ILE B 1 31 ? -12.984 25.984 23.203 1 98.56 31 ILE B CA 1
ATOM 4343 C C . ILE B 1 31 ? -12.625 27.203 22.359 1 98.56 31 ILE B C 1
ATOM 4345 O O . ILE B 1 31 ? -13.352 27.562 21.438 1 98.56 31 ILE B O 1
ATOM 4349 N N . THR B 1 32 ? -11.516 27.859 22.688 1 98.5 32 THR B N 1
ATOM 4350 C CA . THR B 1 32 ? -11.008 29.016 21.969 1 98.5 32 THR B CA 1
ATOM 4351 C C . THR B 1 32 ? -9.695 28.688 21.266 1 98.5 32 THR B C 1
ATOM 4353 O O . THR B 1 32 ? -8.758 28.203 21.891 1 98.5 32 THR B O 1
ATOM 4356 N N . VAL B 1 33 ? -9.656 28.922 19.953 1 98.5 33 VAL B N 1
ATOM 4357 C CA . VAL B 1 33 ? -8.453 28.688 19.172 1 98.5 33 VAL B CA 1
ATOM 4358 C C . VAL B 1 33 ? -7.82 30.031 18.797 1 98.5 33 VAL B C 1
ATOM 4360 O O . VAL B 1 33 ? -8.477 30.891 18.203 1 98.5 33 VAL B O 1
ATOM 4363 N N . LEU B 1 34 ? -6.574 30.188 19.172 1 98.25 34 LEU B N 1
ATOM 4364 C CA . LEU B 1 34 ? -5.809 31.391 18.844 1 98.25 34 LEU B CA 1
ATOM 4365 C C . LEU B 1 34 ? -4.863 31.125 17.672 1 98.25 34 LEU B C 1
ATOM 4367 O O . LEU B 1 34 ? -4.094 30.172 17.703 1 98.25 34 LEU B O 1
ATOM 4371 N N . GLU B 1 35 ? -4.977 31.906 16.703 1 96.69 35 GLU B N 1
ATOM 4372 C CA . GLU B 1 35 ? -4.086 31.844 15.547 1 96.69 35 GLU B CA 1
ATOM 4373 C C . GLU B 1 35 ? -3.502 33.219 15.211 1 96.69 35 GLU B C 1
ATOM 4375 O O . GLU B 1 35 ? -4.242 34.188 15.039 1 96.69 35 GLU B O 1
ATOM 4380 N N . ARG B 1 36 ? -2.178 33.219 15.18 1 95.56 36 ARG B N 1
ATOM 4381 C CA . ARG B 1 36 ? -1.483 34.5 14.922 1 95.56 36 ARG B CA 1
ATOM 4382 C C . ARG B 1 36 ? -1.746 34.969 13.5 1 95.56 36 ARG B C 1
ATOM 4384 O O . ARG B 1 36 ? -1.891 36.188 13.266 1 95.56 36 ARG B O 1
ATOM 4391 N N . GLY B 1 37 ? -1.794 34.094 12.555 1 92.75 37 GLY B N 1
ATOM 4392 C CA . GLY B 1 37 ? -2.035 34.469 11.164 1 92.75 37 GLY B CA 1
ATOM 4393 C C . GLY B 1 37 ? -3.508 34.625 10.836 1 92.75 37 GLY B C 1
ATOM 4394 O O . GLY B 1 37 ? -4.367 34.375 11.68 1 92.75 37 GLY B O 1
ATOM 4395 N N . PRO B 1 38 ? -3.805 34.938 9.578 1 92.62 38 PRO B N 1
ATOM 4396 C CA . PRO B 1 38 ? -5.191 35.188 9.172 1 92.62 38 PRO B CA 1
ATOM 4397 C C . PRO B 1 38 ? -5.945 33.906 8.844 1 92.62 38 PRO B C 1
ATOM 4399 O O . PRO B 1 38 ? -7.172 33.938 8.719 1 92.62 38 PRO B O 1
ATOM 4402 N N . ASP B 1 39 ? -5.234 32.812 8.703 1 91.38 39 ASP B N 1
ATOM 4403 C CA . ASP B 1 39 ? -5.859 31.594 8.227 1 91.38 39 ASP B CA 1
ATOM 4404 C C . ASP B 1 39 ? -5.68 30.469 9.242 1 91.38 39 ASP B C 1
ATOM 4406 O O . ASP B 1 39 ? -4.621 30.328 9.859 1 91.38 39 ASP B O 1
ATOM 4410 N N . VAL B 1 40 ? -6.785 29.688 9.398 1 90.06 40 VAL B N 1
ATOM 4411 C CA . VAL B 1 40 ? -6.75 28.5 10.242 1 90.06 40 VAL B CA 1
ATOM 4412 C C . VAL B 1 40 ? -7.062 27.266 9.406 1 90.06 40 VAL B C 1
ATOM 4414 O O . VAL B 1 40 ? -7.688 27.359 8.352 1 90.06 40 VAL B O 1
ATOM 4417 N N . SER B 1 41 ? -6.5 26.125 9.836 1 89.19 41 SER B N 1
ATOM 4418 C CA . SER B 1 41 ? -6.848 24.812 9.266 1 89.19 41 SER B CA 1
ATOM 4419 C C . SER B 1 41 ? -6.668 24.812 7.754 1 89.19 41 SER B C 1
ATOM 4421 O O . SER B 1 41 ? -7.586 24.438 7.016 1 89.19 41 SER B O 1
ATOM 4423 N N . PHE B 1 42 ? -5.535 25.266 7.25 1 89 42 PHE B N 1
ATOM 4424 C CA . PHE B 1 42 ? -5.25 25.219 5.82 1 89 42 PHE B CA 1
ATOM 4425 C C . PHE B 1 42 ? -4.316 24.062 5.496 1 89 42 PHE B C 1
ATOM 4427 O O . PHE B 1 42 ? -3.693 23.484 6.391 1 89 42 PHE B O 1
ATOM 4434 N N . ALA B 1 43 ? -4.281 23.703 4.254 1 92.31 43 ALA B N 1
ATOM 4435 C CA . ALA B 1 43 ? -3.486 22.562 3.791 1 92.31 43 ALA B CA 1
ATOM 4436 C C . ALA B 1 43 ? -2.053 22.984 3.482 1 92.31 43 ALA B C 1
ATOM 4438 O O . ALA B 1 43 ? -1.724 23.297 2.332 1 92.31 43 ALA B O 1
ATOM 4439 N N . ASN B 1 44 ? -1.19 22.797 4.445 1 92.62 44 ASN B N 1
ATOM 4440 C CA . ASN B 1 44 ? 0.185 23.266 4.336 1 92.62 44 ASN B CA 1
ATOM 4441 C C . ASN B 1 44 ? 0.961 22.5 3.273 1 92.62 44 ASN B C 1
ATOM 4443 O O . ASN B 1 44 ? 1.797 23.062 2.57 1 92.62 44 ASN B O 1
ATOM 4447 N N . CYS B 1 45 ? 0.717 21.297 3.191 1 94.88 45 CYS B N 1
ATOM 4448 C CA . CYS B 1 45 ? 1.493 20.438 2.299 1 94.88 45 CYS B CA 1
ATOM 4449 C C . CYS B 1 45 ? 1.118 20.688 0.843 1 94.88 45 CYS B C 1
ATOM 4451 O O . CYS B 1 45 ? 1.848 20.281 -0.067 1 94.88 45 CYS B O 1
ATOM 4453 N N . GLY B 1 46 ? 0.011 21.406 0.602 1 96.75 46 GLY B N 1
ATOM 4454 C CA . GLY B 1 46 ? -0.434 21.703 -0.75 1 96.75 46 GLY B CA 1
ATOM 4455 C C . GLY B 1 46 ? 0.167 22.984 -1.309 1 96.75 46 GLY B C 1
ATOM 4456 O O . GLY B 1 46 ? 0.076 23.25 -2.51 1 96.75 46 GLY B O 1
ATOM 4457 N N . LEU B 1 47 ? 0.872 23.766 -0.514 1 97.75 47 LEU B N 1
ATOM 4458 C CA . LEU B 1 47 ? 1.294 25.125 -0.858 1 97.75 47 LEU B CA 1
ATOM 4459 C C . LEU B 1 47 ? 2.191 25.109 -2.092 1 97.75 47 LEU B C 1
ATOM 4461 O O . LEU B 1 47 ? 1.947 25.859 -3.047 1 97.75 47 LEU B O 1
ATOM 4465 N N . PRO B 1 48 ? 3.24 24.203 -2.115 1 98 48 PRO B N 1
ATOM 4466 C CA . PRO B 1 48 ? 4.09 24.203 -3.309 1 98 48 PRO B CA 1
ATOM 4467 C C . PRO B 1 48 ? 3.311 23.906 -4.586 1 98 48 PRO B C 1
ATOM 4469 O O . PRO B 1 48 ? 3.564 24.516 -5.629 1 98 48 PRO B O 1
ATOM 4472 N N . TYR B 1 49 ? 2.336 23.078 -4.512 1 98.12 49 TYR B N 1
ATOM 4473 C CA . TYR B 1 49 ? 1.608 22.594 -5.68 1 98.12 49 TYR B CA 1
ATOM 4474 C C . TYR B 1 49 ? 0.688 23.672 -6.238 1 98.12 49 TYR B C 1
ATOM 4476 O O . TYR B 1 49 ? 0.342 23.656 -7.422 1 98.12 49 TYR B O 1
ATOM 4484 N N . HIS B 1 50 ? 0.246 24.531 -5.34 1 97.94 50 HIS B N 1
ATOM 4485 C CA . HIS B 1 50 ? -0.487 25.688 -5.848 1 97.94 50 HIS B CA 1
ATOM 4486 C C . HIS B 1 50 ? 0.451 26.688 -6.52 1 97.94 50 HIS B C 1
ATOM 4488 O O . HIS B 1 50 ? 0.102 27.281 -7.543 1 97.94 50 HIS B O 1
ATOM 4494 N N . ILE B 1 51 ? 1.611 26.875 -5.953 1 98.19 51 ILE B N 1
ATOM 4495 C CA . ILE B 1 51 ? 2.598 27.781 -6.523 1 98.19 51 ILE B CA 1
ATOM 4496 C C . ILE B 1 51 ? 2.91 27.375 -7.961 1 98.19 51 ILE B C 1
ATOM 4498 O O . ILE B 1 51 ? 2.996 28.219 -8.852 1 98.19 51 ILE B O 1
ATOM 4502 N N . GLY B 1 52 ? 3.035 26.094 -8.227 1 97.75 52 GLY B N 1
ATOM 4503 C CA . GLY B 1 52 ? 3.373 25.578 -9.547 1 97.75 52 GLY B CA 1
ATOM 4504 C C . GLY B 1 52 ? 2.164 25.406 -10.445 1 97.75 52 GLY B C 1
ATOM 4505 O O . GLY B 1 52 ? 2.309 25.109 -11.633 1 97.75 52 GLY B O 1
ATOM 4506 N N . GLY B 1 53 ? 0.96 25.516 -9.859 1 97.5 53 GLY B N 1
ATOM 4507 C CA . GLY B 1 53 ? -0.248 25.484 -10.672 1 97.5 53 GLY B CA 1
ATOM 4508 C C . GLY B 1 53 ? -0.898 24.109 -10.703 1 97.5 53 GLY B C 1
ATOM 4509 O O . GLY B 1 53 ? -1.962 23.938 -11.305 1 97.5 53 GLY B O 1
ATOM 4510 N N . GLU B 1 54 ? -0.342 23.141 -10.117 1 97.12 54 GLU B N 1
ATOM 4511 C CA . GLU B 1 54 ? -0.95 21.812 -10.109 1 97.12 54 GLU B CA 1
ATOM 4512 C C . GLU B 1 54 ? -2.268 21.812 -9.344 1 97.12 54 GLU B C 1
ATOM 4514 O O . GLU B 1 54 ? -3.188 21.078 -9.672 1 97.12 54 GLU B O 1
ATOM 4519 N N . ILE B 1 55 ? -2.309 22.562 -8.211 1 97.5 55 ILE B N 1
ATOM 4520 C CA . ILE B 1 55 ? -3.566 22.891 -7.547 1 97.5 55 ILE B CA 1
ATOM 4521 C C . ILE B 1 55 ? -4.047 24.266 -7.996 1 97.5 55 ILE B C 1
ATOM 4523 O O . ILE B 1 55 ? -3.602 25.281 -7.469 1 97.5 55 ILE B O 1
ATOM 4527 N N . PRO B 1 56 ? -4.945 24.312 -8.898 1 95.88 56 PRO B N 1
ATOM 4528 C CA . PRO B 1 56 ? -5.277 25.594 -9.523 1 95.88 56 PRO B CA 1
ATOM 4529 C C . PRO B 1 56 ? -6.055 26.516 -8.586 1 95.88 56 PRO B C 1
ATOM 4531 O O . PRO B 1 56 ? -5.871 27.734 -8.625 1 95.88 56 PRO B O 1
ATOM 4534 N N . ASP B 1 57 ? -6.879 25.953 -7.688 1 94.12 57 ASP B N 1
ATOM 4535 C CA . ASP B 1 57 ? -7.766 26.75 -6.848 1 94.12 57 ASP B CA 1
ATOM 4536 C C . ASP B 1 57 ? -7.145 27 -5.473 1 94.12 57 ASP B C 1
ATOM 4538 O O . ASP B 1 57 ? -6.98 26.062 -4.688 1 94.12 57 ASP B O 1
ATOM 4542 N N . ARG B 1 58 ? -6.828 28.266 -5.191 1 93.88 58 ARG B N 1
ATOM 4543 C CA . ARG B 1 58 ? -6.289 28.641 -3.891 1 93.88 58 ARG B CA 1
ATOM 4544 C C . ARG B 1 58 ? -7.227 28.219 -2.766 1 93.88 58 ARG B C 1
ATOM 4546 O O . ARG B 1 58 ? -6.777 27.844 -1.681 1 93.88 58 ARG B O 1
ATOM 4553 N N . GLY B 1 59 ? -8.5 28.391 -3.025 1 91.94 59 GLY B N 1
ATOM 4554 C CA . GLY B 1 59 ? -9.523 28.078 -2.043 1 91.94 59 GLY B CA 1
ATOM 4555 C C . GLY B 1 59 ? -9.508 26.625 -1.605 1 91.94 59 GLY B C 1
ATOM 4556 O O . GLY B 1 59 ? -9.961 26.297 -0.507 1 91.94 59 GLY B O 1
ATOM 4557 N N . ALA B 1 60 ? -8.945 25.766 -2.451 1 91.19 60 ALA B N 1
ATOM 4558 C CA . ALA B 1 60 ? -8.844 24.359 -2.109 1 91.19 60 ALA B CA 1
ATOM 4559 C C . ALA B 1 60 ? -7.93 24.141 -0.907 1 91.19 60 ALA B C 1
ATOM 4561 O O . ALA B 1 60 ? -8.062 23.156 -0.181 1 91.19 60 ALA B O 1
ATOM 4562 N N . LEU B 1 61 ? -7.039 25.078 -0.709 1 93.06 61 LEU B N 1
ATOM 4563 C CA . LEU B 1 61 ? -6.07 24.953 0.372 1 93.06 61 LEU B CA 1
ATOM 4564 C C . LEU B 1 61 ? -6.586 25.609 1.646 1 93.06 61 LEU B C 1
ATOM 4566 O O . LEU B 1 61 ? -6.059 25.359 2.734 1 93.06 61 LEU B O 1
ATOM 4570 N N . ALA B 1 62 ? -7.527 26.484 1.474 1 85.38 62 ALA B N 1
ATOM 4571 C CA . ALA B 1 62 ? -8.195 27.094 2.621 1 85.38 62 ALA B CA 1
ATOM 4572 C C . ALA B 1 62 ? -9.336 26.219 3.125 1 85.38 62 ALA B C 1
ATOM 4574 O O . ALA B 1 62 ? -10.508 26.5 2.867 1 85.38 62 ALA B O 1
ATOM 4575 N N . VAL B 1 63 ? -9.086 25.234 3.877 1 73.12 63 VAL B N 1
ATOM 4576 C CA . VAL B 1 63 ? -9.969 24.125 4.211 1 73.12 63 VAL B CA 1
ATOM 4577 C C . VAL B 1 63 ? -11.125 24.641 5.074 1 73.12 63 VAL B C 1
ATOM 4579 O O . VAL B 1 63 ? -12.281 24.25 4.863 1 73.12 63 VAL B O 1
ATOM 4582 N N . GLN B 1 64 ? -10.82 25.5 6.074 1 81.38 64 GLN B N 1
ATOM 4583 C CA . GLN B 1 64 ? -11.852 26.016 6.973 1 81.38 64 GLN B CA 1
ATOM 4584 C C . GLN B 1 64 ? -11.609 27.484 7.297 1 81.38 64 GLN B C 1
ATOM 4586 O O . GLN B 1 64 ? -10.484 27.984 7.16 1 81.38 64 GLN B O 1
ATOM 4591 N N . SER B 1 65 ? -12.641 28.203 7.605 1 85.12 65 SER B N 1
ATOM 4592 C CA . SER B 1 65 ? -12.594 29.562 8.133 1 85.12 65 SER B CA 1
ATOM 4593 C C . SER B 1 65 ? -13.078 29.609 9.578 1 85.12 65 SER B C 1
ATOM 4595 O O . SER B 1 65 ? -13.625 28.625 10.094 1 85.12 65 SER B O 1
ATOM 4597 N N . ALA B 1 66 ? -12.773 30.766 10.164 1 88.06 66 ALA B N 1
ATOM 4598 C CA . ALA B 1 66 ? -13.289 30.953 11.516 1 88.06 66 ALA B CA 1
ATOM 4599 C C . ALA B 1 66 ? -14.805 30.766 11.547 1 88.06 66 ALA B C 1
ATOM 4601 O O . ALA B 1 66 ? -15.344 30.141 12.469 1 88.06 66 ALA B O 1
ATOM 4602 N N . ALA B 1 67 ? -15.453 31.266 10.562 1 88.38 67 ALA B N 1
ATOM 4603 C CA . ALA B 1 67 ? -16.906 31.172 10.484 1 88.38 67 ALA B CA 1
ATOM 4604 C C . ALA B 1 67 ? -17.359 29.734 10.289 1 88.38 67 ALA B C 1
ATOM 4606 O O . ALA B 1 67 ? -18.312 29.281 10.93 1 88.38 67 ALA B O 1
ATOM 4607 N N . SER B 1 68 ? -16.672 29.062 9.391 1 90.31 68 SER B N 1
ATOM 4608 C CA . SER B 1 68 ? -17.062 27.672 9.141 1 90.31 68 SER B CA 1
ATOM 4609 C C . SER B 1 68 ? -16.797 26.797 10.359 1 90.31 68 SER B C 1
ATOM 4611 O O . SER B 1 68 ? -17.562 25.891 10.656 1 90.31 68 SER B O 1
ATOM 4613 N N . LEU B 1 69 ? -15.719 27.031 11.086 1 93.31 69 LEU B N 1
ATOM 4614 C CA . LEU B 1 69 ? -15.375 26.25 12.266 1 93.31 69 LEU B CA 1
ATOM 4615 C C . LEU B 1 69 ? -16.359 26.531 13.406 1 93.31 69 LEU B C 1
ATOM 4617 O O . LEU B 1 69 ? -16.641 25.641 14.211 1 93.31 69 LEU B O 1
ATOM 4621 N N . LYS B 1 70 ? -16.859 27.797 13.469 1 92.62 70 LYS B N 1
ATOM 4622 C CA . LYS B 1 70 ? -17.922 28.109 14.422 1 92.62 70 LYS B CA 1
ATOM 4623 C C . LYS B 1 70 ? -19.188 27.312 14.109 1 92.62 70 LYS B C 1
ATOM 4625 O O . LYS B 1 70 ? -19.781 26.719 15.008 1 92.62 70 LYS B O 1
ATOM 4630 N N . GLY B 1 71 ? -19.531 27.281 12.891 1 89.88 71 GLY B N 1
ATOM 4631 C CA . GLY B 1 71 ? -20.734 26.562 12.477 1 89.88 71 GLY B CA 1
ATOM 4632 C C . GLY B 1 71 ? -20.609 25.062 12.641 1 89.88 71 GLY B C 1
ATOM 4633 O O . GLY B 1 71 ? -21.516 24.406 13.156 1 89.88 71 GLY B O 1
ATOM 4634 N N . LEU B 1 72 ? -19.453 24.531 12.297 1 92.31 72 LEU B N 1
ATOM 4635 C CA . LEU B 1 72 ? -19.25 23.078 12.266 1 92.31 72 LEU B CA 1
ATOM 4636 C C . LEU B 1 72 ? -18.922 22.547 13.656 1 92.31 72 LEU B C 1
ATOM 4638 O O . LEU B 1 72 ? -19.375 21.453 14.023 1 92.31 72 LEU B O 1
ATOM 4642 N N . LEU B 1 73 ? -18.172 23.359 14.453 1 95.75 73 LEU B N 1
ATOM 4643 C CA . LEU B 1 73 ? -17.594 22.781 15.664 1 95.75 73 LEU B CA 1
ATOM 4644 C C . LEU B 1 73 ? -17.844 23.688 16.859 1 95.75 73 LEU B C 1
ATOM 4646 O O . LEU B 1 73 ? -17.453 23.375 17.984 1 95.75 73 LEU B O 1
ATOM 4650 N N . ASN B 1 74 ? -18.578 24.766 16.625 1 96.5 74 ASN B N 1
ATOM 4651 C CA . ASN B 1 74 ? -18.844 25.734 17.688 1 96.5 74 ASN B CA 1
ATOM 4652 C C . ASN B 1 74 ? -17.547 26.141 18.406 1 96.5 74 ASN B C 1
ATOM 4654 O O . ASN B 1 74 ? -17.484 26.141 19.641 1 96.5 74 ASN B O 1
ATOM 4658 N N . LEU B 1 75 ? -16.531 26.453 17.625 1 97.56 75 LEU B N 1
ATOM 4659 C CA . LEU B 1 75 ? -15.258 26.938 18.125 1 97.56 75 LEU B CA 1
ATOM 4660 C C . LEU B 1 75 ? -15.211 28.469 18.109 1 97.56 75 LEU B C 1
ATOM 4662 O O . LEU B 1 75 ? -15.766 29.094 17.203 1 97.56 75 LEU B O 1
ATOM 4666 N N . ASP B 1 76 ? -14.633 29.016 19.109 1 97.62 76 ASP B N 1
ATOM 4667 C CA . ASP B 1 76 ? -14.258 30.422 19.094 1 97.62 76 ASP B CA 1
ATOM 4668 C C . ASP B 1 76 ? -12.859 30.609 18.516 1 97.62 76 ASP B C 1
ATOM 4670 O O . ASP B 1 76 ? -11.867 30.531 19.25 1 97.62 76 ASP B O 1
ATOM 4674 N N . VAL B 1 77 ? -12.844 30.875 17.203 1 97.56 77 VAL B N 1
ATOM 4675 C CA . VAL B 1 77 ? -11.555 31 16.531 1 97.56 77 VAL B CA 1
ATOM 4676 C C . VAL B 1 77 ? -11.188 32.469 16.406 1 97.56 77 VAL B C 1
ATOM 4678 O O . VAL B 1 77 ? -11.938 33.25 15.82 1 97.56 77 VAL B O 1
ATOM 4681 N N . ARG B 1 78 ? -10.086 32.812 16.953 1 96.94 78 ARG B N 1
ATOM 4682 C CA . ARG B 1 78 ? -9.57 34.156 16.891 1 96.94 78 ARG B CA 1
ATOM 4683 C C . ARG B 1 78 ? -8.297 34.25 16.047 1 96.94 78 ARG B C 1
ATOM 4685 O O . ARG B 1 78 ? -7.215 33.875 16.516 1 96.94 78 ARG B O 1
ATOM 4692 N N . VAL B 1 79 ? -8.461 34.75 14.852 1 95.56 79 VAL B N 1
ATOM 4693 C CA . VAL B 1 79 ? -7.316 34.906 13.961 1 95.56 79 VAL B CA 1
ATOM 4694 C C . VAL B 1 79 ? -6.656 36.25 14.203 1 95.56 79 VAL B C 1
ATOM 4696 O O . VAL B 1 79 ? -7.203 37.094 14.914 1 95.56 79 VAL B O 1
ATOM 4699 N N . GLN B 1 80 ? -5.484 36.438 13.672 1 96.44 80 GLN B N 1
ATOM 4700 C CA . GLN B 1 80 ? -4.715 37.656 13.891 1 96.44 80 GLN B CA 1
ATOM 4701 C C . GLN B 1 80 ? -4.633 37.969 15.375 1 96.44 80 GLN B C 1
ATOM 4703 O O . GLN B 1 80 ? -4.793 39.156 15.766 1 96.44 80 GLN B O 1
ATOM 4708 N N . THR B 1 81 ? -4.555 36.969 16.156 1 97.69 81 THR B N 1
ATOM 4709 C CA . THR B 1 81 ? -4.43 37.062 17.609 1 97.69 81 THR B CA 1
ATOM 4710 C C . THR B 1 81 ? -3.215 36.25 18.094 1 97.69 81 THR B C 1
ATOM 4712 O O . THR B 1 81 ? -3.125 35.062 17.859 1 97.69 81 THR B O 1
ATOM 4715 N N . GLU B 1 82 ? -2.311 36.969 18.719 1 98.12 82 GLU B N 1
ATOM 4716 C CA . GLU B 1 82 ? -1.052 36.344 19.141 1 98.12 82 GLU B CA 1
ATOM 4717 C C . GLU B 1 82 ? -1.042 36.062 20.641 1 98.12 82 GLU B C 1
ATOM 4719 O O . GLU B 1 82 ? -1.416 36.906 21.438 1 98.12 82 GLU B O 1
ATOM 4724 N N . ALA B 1 83 ? -0.759 34.781 21.047 1 98.56 83 ALA B N 1
ATOM 4725 C CA . ALA B 1 83 ? -0.429 34.469 22.438 1 98.56 83 ALA B CA 1
ATOM 4726 C C . ALA B 1 83 ? 0.967 34.969 22.797 1 98.56 83 ALA B C 1
ATOM 4728 O O . ALA B 1 83 ? 1.959 34.531 22.203 1 98.56 83 ALA B O 1
ATOM 4729 N N . VAL B 1 84 ? 1.053 35.812 23.828 1 97.88 84 VAL B N 1
ATOM 4730 C CA . VAL B 1 84 ? 2.32 36.5 24.062 1 97.88 84 VAL B CA 1
ATOM 4731 C C . VAL B 1 84 ? 2.984 35.938 25.312 1 97.88 84 VAL B C 1
ATOM 4733 O O . VAL B 1 84 ? 4.207 36 25.453 1 97.88 84 VAL B O 1
ATOM 4736 N N . ALA B 1 85 ? 2.166 35.469 26.25 1 98.44 85 ALA B N 1
ATOM 4737 C CA . ALA B 1 85 ? 2.711 34.938 27.484 1 98.44 85 ALA B CA 1
ATOM 4738 C C . ALA B 1 85 ? 1.739 33.938 28.125 1 98.44 85 ALA B C 1
ATOM 4740 O O . ALA B 1 85 ? 0.521 34.094 28 1 98.44 85 ALA B O 1
ATOM 4741 N N . ILE B 1 86 ? 2.318 32.938 28.844 1 98.75 86 ILE B N 1
ATOM 4742 C CA . ILE B 1 86 ? 1.537 31.984 29.625 1 98.75 86 ILE B CA 1
ATOM 4743 C C . ILE B 1 86 ? 1.863 32.156 31.109 1 98.75 86 ILE B C 1
ATOM 4745 O O . ILE B 1 86 ? 3.035 32.219 31.484 1 98.75 86 ILE B O 1
ATOM 4749 N N . ASP B 1 87 ? 0.861 32.281 31.922 1 98.56 87 ASP B N 1
ATOM 4750 C CA . ASP B 1 87 ? 0.972 32.25 33.375 1 98.56 87 ASP B CA 1
ATOM 4751 C C . ASP B 1 87 ? 0.399 30.938 33.938 1 98.56 87 ASP B C 1
ATOM 4753 O O . ASP B 1 87 ? -0.781 30.875 34.281 1 98.56 87 ASP B O 1
ATOM 4757 N N . PRO B 1 88 ? 1.282 29.922 34.031 1 98.44 88 PRO B N 1
ATOM 4758 C CA . PRO B 1 88 ? 0.781 28.609 34.438 1 98.44 88 PRO B CA 1
ATOM 4759 C C . PRO B 1 88 ? 0.15 28.641 35.844 1 98.44 88 PRO B C 1
ATOM 4761 O O . PRO B 1 88 ? -0.829 27.938 36.094 1 98.44 88 PRO B O 1
ATOM 4764 N N . LYS B 1 89 ? 0.653 29.406 36.781 1 97.69 89 LYS B N 1
ATOM 4765 C CA . LYS B 1 89 ? 0.118 29.484 38.125 1 97.69 89 LYS B CA 1
ATOM 4766 C C . LYS B 1 89 ? -1.287 30.078 38.125 1 97.69 89 LYS B C 1
ATOM 4768 O O . LYS B 1 89 ? -2.176 29.578 38.844 1 97.69 89 LYS B O 1
ATOM 4773 N N . GLY B 1 90 ? -1.458 31.156 37.375 1 98.12 90 GLY B N 1
ATOM 4774 C CA . GLY B 1 90 ? -2.764 31.797 37.281 1 98.12 90 GLY B CA 1
ATOM 4775 C C . GLY B 1 90 ? -3.67 31.125 36.25 1 98.12 90 GLY B C 1
ATOM 4776 O O . GLY B 1 90 ? -4.84 31.5 36.125 1 98.12 90 GLY B O 1
ATOM 4777 N N . LYS B 1 91 ? -3.129 30.203 35.5 1 98.44 91 LYS B N 1
ATOM 4778 C CA . LYS B 1 91 ? -3.816 29.469 34.438 1 98.44 91 LYS B CA 1
ATOM 4779 C C . LYS B 1 91 ? -4.473 30.422 33.438 1 98.44 91 LYS B C 1
ATOM 4781 O O . LYS B 1 91 ? -5.672 30.328 33.188 1 98.44 91 LYS B O 1
ATOM 4786 N N . ARG B 1 92 ? -3.662 31.219 32.906 1 98.56 92 ARG B N 1
ATOM 4787 C CA . ARG B 1 92 ? -4.141 32.188 31.922 1 98.56 92 ARG B CA 1
ATOM 4788 C C . ARG B 1 92 ? -3.078 32.5 30.875 1 98.56 92 ARG B C 1
ATOM 4790 O O . ARG B 1 92 ? -1.889 32.25 31.094 1 98.56 92 ARG B O 1
ATOM 4797 N N . VAL B 1 93 ? -3.516 33 29.703 1 98.81 93 VAL B N 1
ATOM 4798 C CA . VAL B 1 93 ? -2.656 33.344 28.578 1 98.81 93 VAL B CA 1
ATOM 4799 C C . VAL B 1 93 ? -2.883 34.812 28.203 1 98.81 93 VAL B C 1
ATOM 4801 O O . VAL B 1 93 ? -4.027 35.25 28.062 1 98.81 93 VAL B O 1
ATOM 4804 N N . GLU B 1 94 ? -1.784 35.594 28.109 1 98.75 94 GLU B N 1
ATOM 4805 C CA . GLU B 1 94 ? -1.898 36.938 27.562 1 98.75 94 GLU B CA 1
ATOM 4806 C C . GLU B 1 94 ? -2 36.906 26.031 1 98.75 94 GLU B C 1
ATOM 4808 O O . GLU B 1 94 ? -1.144 36.312 25.359 1 98.75 94 GLU B O 1
ATOM 4813 N N . VAL B 1 95 ? -3.061 37.469 25.5 1 98.5 95 VAL B N 1
ATOM 4814 C CA . VAL B 1 95 ? -3.277 37.5 24.062 1 98.5 95 VAL B CA 1
ATOM 4815 C C . VAL B 1 95 ? -3.291 38.938 23.562 1 98.5 95 VAL B C 1
ATOM 4817 O O . VAL B 1 95 ? -3.742 39.844 24.266 1 98.5 95 VAL B O 1
ATOM 4820 N N . ARG B 1 96 ? -2.752 39.094 22.375 1 98.44 96 ARG B N 1
ATOM 4821 C CA . ARG B 1 96 ? -2.725 40.406 21.734 1 98.44 96 ARG B CA 1
ATOM 4822 C C . ARG B 1 96 ? -3.432 40.344 20.375 1 98.44 96 ARG B C 1
ATOM 4824 O O . ARG B 1 96 ? -3.096 39.531 19.531 1 98.44 96 ARG B O 1
ATOM 4831 N N . ASP B 1 97 ? -4.426 41.125 20.219 1 97.62 97 ASP B N 1
ATOM 4832 C CA . ASP B 1 97 ? -5.039 41.344 18.906 1 97.62 97 ASP B CA 1
ATOM 4833 C C . ASP B 1 97 ? -4.125 42.125 18 1 97.62 97 ASP B C 1
ATOM 4835 O O . ASP B 1 97 ? -3.773 43.281 18.312 1 97.62 97 ASP B O 1
ATOM 4839 N N . LEU B 1 98 ? -3.832 41.594 16.891 1 96.81 98 LEU B N 1
ATOM 4840 C CA . LEU B 1 98 ? -2.805 42.219 16.062 1 96.81 98 LEU B CA 1
ATOM 4841 C C . LEU B 1 98 ? -3.381 43.375 15.25 1 96.81 98 LEU B C 1
ATOM 4843 O O . LEU B 1 98 ? -2.641 44.25 14.797 1 96.81 98 LEU B O 1
ATOM 4847 N N . ALA B 1 99 ? -4.668 43.406 15.055 1 95.06 99 ALA B N 1
ATOM 4848 C CA . ALA B 1 99 ? -5.309 44.5 14.336 1 95.06 99 ALA B CA 1
ATOM 4849 C C . ALA B 1 99 ? -5.438 45.75 15.234 1 95.06 99 ALA B C 1
ATOM 4851 O O . ALA B 1 99 ? -5.105 46.844 14.82 1 95.06 99 ALA B O 1
ATOM 4852 N N . SER B 1 100 ? -5.852 45.594 16.547 1 95.94 100 SER B N 1
ATOM 4853 C CA . SER B 1 100 ? -6.098 46.719 17.453 1 95.94 100 SER B CA 1
ATOM 4854 C C . SER B 1 100 ? -4.887 47 18.328 1 95.94 100 SER B C 1
ATOM 4856 O O . SER B 1 100 ? -4.738 48.094 18.859 1 95.94 100 SER B O 1
ATOM 4858 N N . GLY B 1 101 ? -4.105 45.969 18.562 1 95.81 101 GLY B N 1
ATOM 4859 C CA . GLY B 1 101 ? -2.969 46.094 19.469 1 95.81 101 GLY B CA 1
ATOM 4860 C C . GLY B 1 101 ? -3.338 45.875 20.922 1 95.81 101 GLY B C 1
ATOM 4861 O O . GLY B 1 101 ? -2.467 45.875 21.797 1 95.81 101 GLY B O 1
ATOM 4862 N N . GLN B 1 102 ? -4.535 45.625 21.203 1 96.94 102 GLN B N 1
ATOM 4863 C CA . GLN B 1 102 ? -5.012 45.438 22.578 1 96.94 102 GLN B CA 1
ATOM 4864 C C . GLN B 1 102 ? -4.656 44.062 23.094 1 96.94 102 GLN B C 1
ATOM 4866 O O . GLN B 1 102 ? -4.703 43.094 22.359 1 96.94 102 GLN B O 1
ATOM 4871 N N . SER B 1 103 ? -4.301 44.031 24.328 1 97.56 103 SER B N 1
ATOM 4872 C CA . SER B 1 103 ? -3.965 42.781 25 1 97.56 103 SER B CA 1
ATOM 4873 C C . SER B 1 103 ? -4.977 42.438 26.094 1 97.56 103 SER B C 1
ATOM 4875 O O . SER B 1 103 ? -5.621 43.344 26.641 1 97.56 103 SER B O 1
ATOM 4877 N N . ALA B 1 104 ? -5.195 41.219 26.344 1 97.56 104 ALA B N 1
ATOM 4878 C CA . ALA B 1 104 ? -6.066 40.719 27.422 1 97.56 104 ALA B CA 1
ATOM 4879 C C . ALA B 1 104 ? -5.594 39.375 27.922 1 97.56 104 ALA B C 1
ATOM 4881 O O . ALA B 1 104 ? -4.836 38.688 27.25 1 97.56 104 ALA B O 1
ATOM 4882 N N . TRP B 1 105 ? -5.93 39.062 29.156 1 98.25 105 TRP B N 1
ATOM 4883 C CA . TRP B 1 105 ? -5.676 37.719 29.703 1 98.25 105 TRP B CA 1
ATOM 4884 C C . TRP B 1 105 ? -6.891 36.812 29.547 1 98.25 105 TRP B C 1
ATOM 4886 O O . TRP B 1 105 ? -8.016 37.219 29.859 1 98.25 105 TRP B O 1
ATOM 4896 N N . LEU B 1 106 ? -6.703 35.656 28.969 1 98.38 106 LEU B N 1
ATOM 4897 C CA . LEU B 1 106 ? -7.742 34.656 28.844 1 98.38 106 LEU B CA 1
ATOM 4898 C C . LEU B 1 106 ? -7.477 33.5 29.797 1 98.38 106 LEU B C 1
ATOM 4900 O O . LEU B 1 106 ? -6.406 32.875 29.75 1 98.38 106 LEU B O 1
ATOM 4904 N N . PRO B 1 107 ? -8.398 33.188 30.656 1 98.12 107 PRO B N 1
ATOM 4905 C CA . PRO B 1 107 ? -8.227 32.031 31.547 1 98.12 107 PRO B CA 1
ATOM 4906 C C . PRO B 1 107 ? -8.414 30.703 30.844 1 98.12 107 PRO B C 1
ATOM 4908 O O . PRO B 1 107 ? -9.047 30.656 29.781 1 98.12 107 PRO B O 1
ATOM 4911 N N . TYR B 1 108 ? -7.836 29.625 31.406 1 98.56 108 TYR B N 1
ATOM 4912 C CA . TYR B 1 108 ? -8.039 28.281 30.891 1 98.56 108 TYR B CA 1
ATOM 4913 C C . TYR B 1 108 ? -8.086 27.266 32.031 1 98.56 108 TYR B C 1
ATOM 4915 O O . TYR B 1 108 ? -7.465 27.469 33.062 1 98.56 108 TYR B O 1
ATOM 4923 N N . ASP B 1 109 ? -8.875 26.188 31.828 1 98.56 109 ASP B N 1
ATOM 4924 C CA . ASP B 1 109 ? -8.734 24.969 32.625 1 98.56 109 ASP B CA 1
ATOM 4925 C C . ASP B 1 109 ? -7.68 24.031 32.062 1 98.56 109 ASP B C 1
ATOM 4927 O O . ASP B 1 109 ? -6.926 23.406 32.781 1 98.56 109 ASP B O 1
ATOM 4931 N N . LYS B 1 110 ? -7.633 23.922 30.719 1 98.75 110 LYS B N 1
ATOM 4932 C CA . LYS B 1 110 ? -6.617 23.203 29.953 1 98.75 110 LYS B CA 1
ATOM 4933 C C . LYS B 1 110 ? -6.082 24.062 28.812 1 98.75 110 LYS B C 1
ATOM 4935 O O . LYS B 1 110 ? -6.816 24.859 28.219 1 98.75 110 LYS B O 1
ATOM 4940 N N . LEU B 1 111 ? -4.781 23.938 28.531 1 98.88 111 LEU B N 1
ATOM 4941 C CA . LEU B 1 111 ? -4.117 24.656 27.453 1 98.88 111 LEU B CA 1
ATOM 4942 C C . LEU B 1 111 ? -3.447 23.703 26.469 1 98.88 111 LEU B C 1
ATOM 4944 O O . LEU B 1 111 ? -2.754 22.766 26.891 1 98.88 111 LEU B O 1
ATOM 4948 N N . MET B 1 112 ? -3.717 23.812 25.188 1 98.94 112 MET B N 1
ATOM 4949 C CA . MET B 1 112 ? -3.016 23.094 24.125 1 98.94 112 MET B CA 1
ATOM 4950 C C . MET B 1 112 ? -2.027 24.016 23.406 1 98.94 112 MET B C 1
ATOM 4952 O O . MET B 1 112 ? -2.422 25.016 22.828 1 98.94 112 MET B O 1
ATOM 4956 N N . LEU B 1 113 ? -0.744 23.625 23.484 1 98.88 113 LEU B N 1
ATOM 4957 C CA . LEU B 1 113 ? 0.305 24.328 22.75 1 98.88 113 LEU B CA 1
ATOM 4958 C C . LEU B 1 113 ? 0.602 23.625 21.422 1 98.88 113 LEU B C 1
ATOM 4960 O O . LEU B 1 113 ? 1.212 22.547 21.406 1 98.88 113 LEU B O 1
ATOM 4964 N N . ALA B 1 114 ? 0.232 24.219 20.328 1 98.56 114 ALA B N 1
ATOM 4965 C CA . ALA B 1 114 ? 0.525 23.719 18.984 1 98.56 114 ALA B CA 1
ATOM 4966 C C . ALA B 1 114 ? 1.115 24.812 18.094 1 98.56 114 ALA B C 1
ATOM 4968 O O . ALA B 1 114 ? 0.629 25.047 16.984 1 98.56 114 ALA B O 1
ATOM 4969 N N . PRO B 1 115 ? 2.203 25.375 18.531 1 96.56 115 PRO B N 1
ATOM 4970 C CA . PRO B 1 115 ? 2.77 26.5 17.781 1 96.56 115 PRO B CA 1
ATOM 4971 C C . PRO B 1 115 ? 3.496 26.078 16.516 1 96.56 115 PRO B C 1
ATOM 4973 O O . PRO B 1 115 ? 3.789 26.906 15.656 1 96.56 115 PRO B O 1
ATOM 4976 N N . GLY B 1 116 ? 3.818 24.844 16.422 1 96.5 116 GLY B N 1
ATOM 4977 C CA . GLY B 1 116 ? 4.512 24.328 15.242 1 96.5 116 GLY B CA 1
ATOM 4978 C C . GLY B 1 116 ? 5.992 24.656 15.234 1 96.5 116 GLY B C 1
ATOM 4979 O O . GLY B 1 116 ? 6.652 24.625 16.266 1 96.5 116 GLY B O 1
ATOM 4980 N N . ALA B 1 117 ? 6.523 24.781 14.062 1 96.69 117 ALA B N 1
ATOM 4981 C CA . ALA B 1 117 ? 7.934 25.094 13.836 1 96.69 117 ALA B CA 1
ATOM 4982 C C . ALA B 1 117 ? 8.086 26.219 12.828 1 96.69 117 ALA B C 1
ATOM 4984 O O . ALA B 1 117 ? 7.156 26.531 12.078 1 96.69 117 ALA B O 1
ATOM 4985 N N . SER B 1 118 ? 9.164 26.891 12.906 1 95.12 118 SER B N 1
ATOM 4986 C CA . SER B 1 118 ? 9.453 27.969 11.969 1 95.12 118 SER B CA 1
ATOM 4987 C C . SER B 1 118 ? 10.672 27.625 11.109 1 95.12 118 SER B C 1
ATOM 4989 O O . SER B 1 118 ? 11.578 26.922 11.555 1 95.12 118 SER B O 1
ATOM 4991 N N . PRO B 1 119 ? 10.695 28.125 9.875 1 95.31 119 PRO B N 1
ATOM 4992 C CA . PRO B 1 119 ? 11.859 27.891 9.023 1 95.31 119 PRO B CA 1
ATOM 4993 C C . PRO B 1 119 ? 13.156 28.438 9.617 1 95.31 119 PRO B C 1
ATOM 4995 O O . PRO B 1 119 ? 13.148 29.531 10.203 1 95.31 119 PRO B O 1
ATOM 4998 N N . LEU B 1 120 ? 14.195 27.734 9.422 1 94.94 120 LEU B N 1
ATOM 4999 C CA . LEU B 1 120 ? 15.516 28.203 9.836 1 94.94 120 LEU B CA 1
ATOM 5000 C C . LEU B 1 120 ? 16 29.328 8.93 1 94.94 120 LEU B C 1
ATOM 5002 O O . LEU B 1 120 ? 15.836 29.266 7.715 1 94.94 120 LEU B O 1
ATOM 5006 N N . ARG B 1 121 ? 16.516 30.391 9.461 1 94.56 121 ARG B N 1
ATOM 5007 C CA . ARG B 1 121 ? 17.172 31.484 8.766 1 94.56 121 ARG B CA 1
ATOM 5008 C C . ARG B 1 121 ? 18.547 31.766 9.359 1 94.56 121 ARG B C 1
ATOM 5010 O O . ARG B 1 121 ? 18.672 32.531 10.305 1 94.56 121 ARG B O 1
ATOM 5017 N N . PRO B 1 122 ? 19.516 31.203 8.766 1 93.38 122 PRO B N 1
ATOM 5018 C CA . PRO B 1 122 ? 20.859 31.422 9.328 1 93.38 122 PRO B CA 1
ATOM 5019 C C . PRO B 1 122 ? 21.312 32.875 9.211 1 93.38 122 PRO B C 1
ATOM 5021 O O . PRO B 1 122 ? 20.859 33.594 8.32 1 93.38 122 PRO B O 1
ATOM 5024 N N . PRO B 1 123 ? 22.203 33.281 10.102 1 94.44 123 PRO B N 1
ATOM 5025 C CA . PRO B 1 123 ? 22.688 34.656 10.086 1 94.44 123 PRO B CA 1
ATOM 5026 C C . PRO B 1 123 ? 23.75 34.906 9.008 1 94.44 123 PRO B C 1
ATOM 5028 O O . PRO B 1 123 ? 24.906 35.156 9.328 1 94.44 123 PRO B O 1
ATOM 5031 N N . LEU B 1 124 ? 23.375 34.969 7.797 1 96.75 124 LEU B N 1
ATOM 5032 C CA . LEU B 1 124 ? 24.266 35.188 6.66 1 96.75 124 LEU B CA 1
ATOM 5033 C C . LEU B 1 124 ? 24.156 36.625 6.172 1 96.75 124 LEU B C 1
ATOM 5035 O O . LEU B 1 124 ? 23.078 37.219 6.207 1 96.75 124 LEU B O 1
ATOM 5039 N N . PRO B 1 125 ? 25.281 37.188 5.699 1 97.12 125 PRO B N 1
ATOM 5040 C CA . PRO B 1 125 ? 25.188 38.531 5.098 1 97.12 125 PRO B CA 1
ATOM 5041 C C . PRO B 1 125 ? 24.188 38.594 3.939 1 97.12 125 PRO B C 1
ATOM 5043 O O . PRO B 1 125 ? 24.219 37.719 3.053 1 97.12 125 PRO B O 1
ATOM 5046 N N . GLY B 1 126 ? 23.281 39.5 4.016 1 97.06 126 GLY B N 1
ATOM 5047 C CA . GLY B 1 126 ? 22.328 39.719 2.939 1 97.06 126 GLY B CA 1
ATOM 5048 C C . GLY B 1 126 ? 21.062 38.906 3.104 1 97.06 126 GLY B C 1
ATOM 5049 O O . GLY B 1 126 ? 20.141 39 2.275 1 97.06 126 GLY B O 1
ATOM 5050 N N . ILE B 1 127 ? 20.891 38.219 4.168 1 97 127 ILE B N 1
ATOM 5051 C CA . ILE B 1 127 ? 19.812 37.25 4.375 1 97 127 ILE B CA 1
ATOM 5052 C C . ILE B 1 127 ? 18.469 37.969 4.434 1 97 127 ILE B C 1
ATOM 5054 O O . ILE B 1 127 ? 17.422 37.375 4.199 1 97 127 ILE B O 1
ATOM 5058 N N . ASP B 1 128 ? 18.438 39.25 4.641 1 96.12 128 ASP B N 1
ATOM 5059 C CA . ASP B 1 128 ? 17.203 40 4.863 1 96.12 128 ASP B CA 1
ATOM 5060 C C . ASP B 1 128 ? 16.672 40.562 3.559 1 96.12 128 ASP B C 1
ATOM 5062 O O . ASP B 1 128 ? 15.656 41.281 3.557 1 96.12 128 ASP B O 1
ATOM 5066 N N . ASP B 1 129 ? 17.375 40.281 2.441 1 96.81 129 ASP B N 1
ATOM 5067 C CA . ASP B 1 129 ? 16.891 40.719 1.148 1 96.81 129 ASP B CA 1
ATOM 5068 C C . ASP B 1 129 ? 15.445 40.281 0.915 1 96.81 129 ASP B C 1
ATOM 5070 O O . ASP B 1 129 ? 15.102 39.125 1.223 1 96.81 129 ASP B O 1
ATOM 5074 N N . PRO B 1 130 ? 14.57 41.156 0.374 1 95.5 130 PRO B N 1
ATOM 5075 C CA . PRO B 1 130 ? 13.148 40.844 0.237 1 95.5 130 PRO B CA 1
ATOM 5076 C C . PRO B 1 130 ? 12.875 39.75 -0.811 1 95.5 130 PRO B C 1
ATOM 5078 O O . PRO B 1 130 ? 11.758 39.25 -0.897 1 95.5 130 PRO B O 1
ATOM 5081 N N . ARG B 1 131 ? 13.867 39.469 -1.623 1 97.12 131 ARG B N 1
ATOM 5082 C CA . ARG B 1 131 ? 13.711 38.438 -2.658 1 97.12 131 ARG B CA 1
ATOM 5083 C C . ARG B 1 131 ? 14.008 37.062 -2.113 1 97.12 131 ARG B C 1
ATOM 5085 O O . ARG B 1 131 ? 13.945 36.062 -2.848 1 97.12 131 ARG B O 1
ATOM 5092 N N . ILE B 1 132 ? 14.352 36.969 -0.825 1 98.12 132 ILE B N 1
ATOM 5093 C CA . ILE B 1 132 ? 14.578 35.688 -0.148 1 98.12 132 ILE B CA 1
ATOM 5094 C C . ILE B 1 132 ? 13.328 35.281 0.625 1 98.12 132 ILE B C 1
ATOM 5096 O O . ILE B 1 132 ? 12.898 36 1.541 1 98.12 132 ILE B O 1
ATOM 5100 N N . PHE B 1 133 ? 12.781 34.156 0.24 1 98.19 133 PHE B N 1
ATOM 5101 C CA . PHE B 1 133 ? 11.5 33.719 0.788 1 98.19 133 PHE B CA 1
ATOM 5102 C C . PHE B 1 133 ? 11.641 32.406 1.531 1 98.19 133 PHE B C 1
ATOM 5104 O O . PHE B 1 133 ? 12.562 31.625 1.262 1 98.19 133 PHE B O 1
ATOM 5111 N N . THR B 1 134 ? 10.789 32.156 2.539 1 97.31 134 THR B N 1
ATOM 5112 C CA . THR B 1 134 ? 10.469 30.859 3.123 1 97.31 134 THR B CA 1
ATOM 5113 C C . THR B 1 134 ? 9.008 30.5 2.869 1 97.31 134 THR B C 1
ATOM 5115 O O . THR B 1 134 ? 8.219 31.328 2.422 1 97.31 134 THR B O 1
ATOM 5118 N N . LEU B 1 135 ? 8.68 29.266 3.029 1 96.44 135 LEU B N 1
ATOM 5119 C CA . LEU B 1 135 ? 7.312 28.812 2.781 1 96.44 135 LEU B CA 1
ATOM 5120 C C . LEU B 1 135 ? 6.73 28.125 4.012 1 96.44 135 LEU B C 1
ATOM 5122 O O . LEU B 1 135 ? 7.133 27.016 4.348 1 96.44 135 LEU B O 1
ATOM 5126 N N . ARG B 1 136 ? 5.793 28.766 4.617 1 92.69 136 ARG B N 1
ATOM 5127 C CA . ARG B 1 136 ? 5.227 28.219 5.844 1 92.69 136 ARG B CA 1
ATOM 5128 C C . ARG B 1 136 ? 3.705 28.312 5.832 1 92.69 136 ARG B C 1
ATOM 5130 O O . ARG B 1 136 ? 3.023 27.484 6.434 1 92.69 136 ARG B O 1
ATOM 5137 N N . ASN B 1 137 ? 3.174 29.344 5.223 1 94.06 137 ASN B N 1
ATOM 5138 C CA . ASN B 1 137 ? 1.736 29.578 5.285 1 94.06 137 ASN B CA 1
ATOM 5139 C C . ASN B 1 137 ? 1.205 30.156 3.977 1 94.06 137 ASN B C 1
ATOM 5141 O O . ASN B 1 137 ? 1.947 30.281 3.002 1 94.06 137 ASN B O 1
ATOM 5145 N N . LEU B 1 138 ? -0.072 30.422 3.916 1 95.44 138 LEU B N 1
ATOM 5146 C CA . LEU B 1 138 ? -0.731 30.906 2.705 1 95.44 138 LEU B CA 1
ATOM 5147 C C . LEU B 1 138 ? -0.172 32.25 2.275 1 95.44 138 LEU B C 1
ATOM 5149 O O . LEU B 1 138 ? -0.065 32.531 1.08 1 95.44 138 LEU B O 1
ATOM 5153 N N . GLN B 1 139 ? 0.191 33.094 3.227 1 95.19 139 GLN B N 1
ATOM 5154 C CA . GLN B 1 139 ? 0.752 34.406 2.922 1 95.19 139 GLN B CA 1
ATOM 5155 C C . GLN B 1 139 ? 2.105 34.25 2.227 1 95.19 139 GLN B C 1
ATOM 5157 O O . GLN B 1 139 ? 2.393 35 1.276 1 95.19 139 GLN B O 1
ATOM 5162 N N . ASP B 1 140 ? 2.932 33.375 2.773 1 96.81 140 ASP B N 1
ATOM 5163 C CA . ASP B 1 140 ? 4.195 33.094 2.104 1 96.81 140 ASP B CA 1
ATOM 5164 C C . ASP B 1 140 ? 3.967 32.625 0.665 1 96.81 140 ASP B C 1
ATOM 5166 O O . ASP B 1 140 ? 4.648 33.094 -0.254 1 96.81 140 ASP B O 1
ATOM 5170 N N . MET B 1 141 ? 3.025 31.703 0.491 1 97.75 141 MET B N 1
ATOM 5171 C CA . MET B 1 141 ? 2.658 31.188 -0.822 1 97.75 141 MET B CA 1
ATOM 5172 C C . MET B 1 141 ? 2.264 32.312 -1.767 1 97.75 141 MET B C 1
ATOM 5174 O O . MET B 1 141 ? 2.75 32.375 -2.896 1 97.75 141 MET B O 1
ATOM 5178 N N . ASP B 1 142 ? 1.392 33.219 -1.316 1 97.5 142 ASP B N 1
ATOM 5179 C CA . ASP B 1 142 ? 0.912 34.344 -2.125 1 97.5 142 ASP B CA 1
ATOM 5180 C C . ASP B 1 142 ? 2.061 35.281 -2.52 1 97.5 142 ASP B C 1
ATOM 5182 O O . ASP B 1 142 ? 2.115 35.75 -3.654 1 97.5 142 ASP B O 1
ATOM 5186 N N . ARG B 1 143 ? 2.939 35.531 -1.6 1 97.94 143 ARG B N 1
ATOM 5187 C CA . ARG B 1 143 ? 4.086 36.406 -1.875 1 97.94 143 ARG B CA 1
ATOM 5188 C C . ARG B 1 143 ? 5 35.781 -2.922 1 97.94 143 ARG B C 1
ATOM 5190 O O . ARG B 1 143 ? 5.523 36.469 -3.793 1 97.94 143 ARG B O 1
ATOM 5197 N N . ILE B 1 144 ? 5.203 34.5 -2.818 1 98.56 144 ILE B N 1
ATOM 5198 C CA . ILE B 1 144 ? 6.051 33.781 -3.775 1 98.56 144 ILE B CA 1
ATOM 5199 C C . ILE B 1 144 ? 5.402 33.812 -5.156 1 98.56 144 ILE B C 1
ATOM 5201 O O . ILE B 1 144 ? 6.074 34.062 -6.16 1 98.56 144 ILE B O 1
ATOM 5205 N N . ILE B 1 145 ? 4.109 33.531 -5.203 1 98.31 145 ILE B N 1
ATOM 5206 C CA . ILE B 1 145 ? 3.387 33.562 -6.469 1 98.31 145 ILE B CA 1
ATOM 5207 C C . ILE B 1 145 ? 3.514 34.938 -7.109 1 98.31 145 ILE B C 1
ATOM 5209 O O . ILE B 1 145 ? 3.781 35.062 -8.305 1 98.31 145 ILE B O 1
ATOM 5213 N N . ALA B 1 146 ? 3.387 36 -6.281 1 97.94 146 ALA B N 1
ATOM 5214 C CA . ALA B 1 146 ? 3.459 37.375 -6.77 1 97.94 146 ALA B CA 1
ATOM 5215 C C . ALA B 1 146 ? 4.863 37.688 -7.266 1 97.94 146 ALA B C 1
ATOM 5217 O O . ALA B 1 146 ? 5.027 38.5 -8.195 1 97.94 146 ALA B O 1
ATOM 5218 N N . ALA B 1 147 ? 5.836 37.031 -6.734 1 97.75 147 ALA B N 1
ATOM 5219 C CA . ALA B 1 147 ? 7.227 37.375 -7.016 1 97.75 147 ALA B CA 1
ATOM 5220 C C . ALA B 1 147 ? 7.777 36.5 -8.156 1 97.75 147 ALA B C 1
ATOM 5222 O O . ALA B 1 147 ? 8.93 36.656 -8.555 1 97.75 147 ALA B O 1
ATOM 5223 N N . THR B 1 148 ? 7.004 35.594 -8.711 1 97.69 148 THR B N 1
ATOM 5224 C CA . THR B 1 148 ? 7.527 34.656 -9.695 1 97.69 148 THR B CA 1
ATOM 5225 C C . THR B 1 148 ? 6.777 34.781 -11.016 1 97.69 148 THR B C 1
ATOM 5227 O O . THR B 1 148 ? 5.566 35 -11.031 1 97.69 148 THR B O 1
ATOM 5230 N N . ALA B 1 149 ? 7.52 34.625 -12.062 1 97.25 149 ALA B N 1
ATOM 5231 C CA . ALA B 1 149 ? 7.008 34.625 -13.43 1 97.25 149 ALA B CA 1
ATOM 5232 C C . ALA B 1 149 ? 7.867 33.75 -14.336 1 97.25 149 ALA B C 1
ATOM 5234 O O . ALA B 1 149 ? 9.055 33.562 -14.07 1 97.25 149 ALA B O 1
ATOM 5235 N N . PRO B 1 150 ? 7.211 33.188 -15.375 1 97.5 150 PRO B N 1
ATOM 5236 C CA . PRO B 1 150 ? 8.008 32.406 -16.328 1 97.5 150 PRO B CA 1
ATOM 5237 C C . PRO B 1 150 ? 9.227 33.156 -16.844 1 97.5 150 PRO B C 1
ATOM 5239 O O . PRO B 1 150 ? 9.133 34.375 -17.109 1 97.5 150 PRO B O 1
ATOM 5242 N N . GLY B 1 151 ? 10.32 32.469 -17 1 97.81 151 GLY B N 1
ATOM 5243 C CA . GLY B 1 151 ? 11.516 33.094 -17.547 1 97.81 151 GLY B CA 1
ATOM 5244 C C . GLY B 1 151 ? 12.484 33.594 -16.484 1 97.81 151 GLY B C 1
ATOM 5245 O O . GLY B 1 151 ? 13.656 33.844 -16.781 1 97.81 151 GLY B O 1
ATOM 5246 N N . GLN B 1 152 ? 12.039 33.719 -15.219 1 98.38 152 GLN B N 1
ATOM 5247 C CA . GLN B 1 152 ? 12.891 34.156 -14.117 1 98.38 152 GLN B CA 1
ATOM 5248 C C . GLN B 1 152 ? 13.797 33 -13.641 1 98.38 152 GLN B C 1
ATOM 5250 O O . GLN B 1 152 ? 13.641 31.859 -14.062 1 98.38 152 GLN B O 1
ATOM 5255 N N . ARG B 1 153 ? 14.758 33.406 -12.836 1 98.44 153 ARG B N 1
ATOM 5256 C CA . ARG B 1 153 ? 15.695 32.469 -12.25 1 98.44 153 ARG B CA 1
ATOM 5257 C C . ARG B 1 153 ? 15.484 32.344 -10.742 1 98.44 153 ARG B C 1
ATOM 5259 O O . ARG B 1 153 ? 15.43 33.375 -10.039 1 98.44 153 ARG B O 1
ATOM 5266 N N . ALA B 1 154 ? 15.352 31.094 -10.297 1 98.81 154 ALA B N 1
ATOM 5267 C CA . ALA B 1 154 ? 15.172 30.844 -8.867 1 98.81 154 ALA B CA 1
ATOM 5268 C C . ALA B 1 154 ? 16.328 30.016 -8.312 1 98.81 154 ALA B C 1
ATOM 5270 O O . ALA B 1 154 ? 16.844 29.125 -8.992 1 98.81 154 ALA B O 1
ATOM 5271 N N . VAL B 1 155 ? 16.766 30.328 -7.145 1 98.81 155 VAL B N 1
ATOM 5272 C CA . VAL B 1 155 ? 17.688 29.484 -6.383 1 98.81 155 VAL B CA 1
ATOM 5273 C C . VAL B 1 155 ? 16.984 28.922 -5.152 1 98.81 155 VAL B C 1
ATOM 5275 O O . VAL B 1 155 ? 16.422 29.672 -4.348 1 98.81 155 VAL B O 1
ATOM 5278 N N . VAL B 1 156 ? 16.906 27.641 -5.062 1 98.88 156 VAL B N 1
ATOM 5279 C CA . VAL B 1 156 ? 16.359 26.953 -3.896 1 98.88 156 VAL B CA 1
ATOM 5280 C C . VAL B 1 156 ? 17.5 26.453 -3.018 1 98.88 156 VAL B C 1
ATOM 5282 O O . VAL B 1 156 ? 18.391 25.734 -3.49 1 98.88 156 VAL B O 1
ATOM 5285 N N . ILE B 1 157 ? 17.516 26.859 -1.786 1 98.56 157 ILE B N 1
ATOM 5286 C CA . ILE B 1 157 ? 18.562 26.469 -0.852 1 98.56 157 ILE B CA 1
ATOM 5287 C C . ILE B 1 157 ? 18.031 25.391 0.095 1 98.56 157 ILE B C 1
ATOM 5289 O O . ILE B 1 157 ? 17.156 25.641 0.916 1 98.56 157 ILE B O 1
ATOM 5293 N N . GLY B 1 158 ? 18.656 24.172 0.081 1 98.25 158 GLY B N 1
ATOM 5294 C CA . GLY B 1 158 ? 18.203 23 0.809 1 98.25 158 GLY B CA 1
ATOM 5295 C C . GLY B 1 158 ? 17.469 22 -0.069 1 98.25 158 GLY B C 1
ATOM 5296 O O . GLY B 1 158 ? 16.422 22.312 -0.623 1 98.25 158 GLY B O 1
ATOM 5297 N N . ALA B 1 159 ? 18.031 20.766 -0.142 1 98.31 159 ALA B N 1
ATOM 5298 C CA . ALA B 1 159 ? 17.453 19.75 -1.006 1 98.31 159 ALA B CA 1
ATOM 5299 C C . ALA B 1 159 ? 16.719 18.688 -0.187 1 98.31 159 ALA B C 1
ATOM 5301 O O . ALA B 1 159 ? 16.875 17.484 -0.426 1 98.31 159 ALA B O 1
ATOM 5302 N N . GLY B 1 160 ? 15.961 19.188 0.843 1 97.25 160 GLY B N 1
ATOM 5303 C CA . GLY B 1 160 ? 15.023 18.328 1.558 1 97.25 160 GLY B CA 1
ATOM 5304 C C . GLY B 1 160 ? 13.672 18.219 0.875 1 97.25 160 GLY B C 1
ATOM 5305 O O . GLY B 1 160 ? 13.547 18.531 -0.313 1 97.25 160 GLY B O 1
ATOM 5306 N N . PHE B 1 161 ? 12.656 17.812 1.525 1 95.44 161 PHE B N 1
ATOM 5307 C CA . PHE B 1 161 ? 11.336 17.547 0.976 1 95.44 161 PHE B CA 1
ATOM 5308 C C . PHE B 1 161 ? 10.734 18.828 0.385 1 95.44 161 PHE B C 1
ATOM 5310 O O . PHE B 1 161 ? 10.367 18.859 -0.792 1 95.44 161 PHE B O 1
ATOM 5317 N N . ILE B 1 162 ? 10.734 19.875 1.195 1 95.56 162 ILE B N 1
ATOM 5318 C CA . ILE B 1 162 ? 10.148 21.141 0.75 1 95.56 162 ILE B CA 1
ATOM 5319 C C . ILE B 1 162 ? 10.953 21.688 -0.428 1 95.56 162 ILE B C 1
ATOM 5321 O O . ILE B 1 162 ? 10.383 22.203 -1.394 1 95.56 162 ILE B O 1
ATOM 5325 N N . GLY B 1 163 ? 12.289 21.594 -0.318 1 98.06 163 GLY B N 1
ATOM 5326 C CA . GLY B 1 163 ? 13.148 22.094 -1.386 1 98.06 163 GLY B CA 1
ATOM 5327 C C . GLY B 1 163 ? 12.891 21.406 -2.717 1 98.06 163 GLY B C 1
ATOM 5328 O O . GLY B 1 163 ? 12.828 22.062 -3.756 1 98.06 163 GLY B O 1
ATOM 5329 N N . LEU B 1 164 ? 12.711 20.125 -2.68 1 98.5 164 LEU B N 1
ATOM 5330 C CA . LEU B 1 164 ? 12.453 19.375 -3.904 1 98.5 164 LEU B CA 1
ATOM 5331 C C . LEU B 1 164 ? 11.078 19.734 -4.477 1 98.5 164 LEU B C 1
ATOM 5333 O O . LEU B 1 164 ? 10.93 19.891 -5.691 1 98.5 164 LEU B O 1
ATOM 5337 N N . GLU B 1 165 ? 10.062 19.828 -3.641 1 98.31 165 GLU B N 1
ATOM 5338 C CA . GLU B 1 165 ? 8.734 20.219 -4.098 1 98.31 165 GLU B CA 1
ATOM 5339 C C . GLU B 1 165 ? 8.758 21.594 -4.762 1 98.31 165 GLU B C 1
ATOM 5341 O O . GLU B 1 165 ? 8.18 21.781 -5.832 1 98.31 165 GLU B O 1
ATOM 5346 N N . MET B 1 166 ? 9.492 22.469 -4.129 1 98.62 166 MET B N 1
ATOM 5347 C CA . MET B 1 166 ? 9.562 23.828 -4.66 1 98.62 166 MET B CA 1
ATOM 5348 C C . MET B 1 166 ? 10.344 23.859 -5.969 1 98.62 166 MET B C 1
ATOM 5350 O O . MET B 1 166 ? 9.977 24.578 -6.902 1 98.62 166 MET B O 1
ATOM 5354 N N . ALA B 1 167 ? 11.445 23.094 -6.008 1 98.81 167 ALA B N 1
ATOM 5355 C CA . ALA B 1 167 ? 12.219 23.031 -7.242 1 98.81 167 ALA B CA 1
ATOM 5356 C C . ALA B 1 167 ? 11.352 22.562 -8.414 1 98.81 167 ALA B C 1
ATOM 5358 O O . ALA B 1 167 ? 11.359 23.188 -9.477 1 98.81 167 ALA B O 1
ATOM 5359 N N . GLU B 1 168 ? 10.594 21.547 -8.25 1 98.75 168 GLU B N 1
ATOM 5360 C CA . GLU B 1 168 ? 9.719 21.016 -9.297 1 98.75 168 GLU B CA 1
ATOM 5361 C C . GLU B 1 168 ? 8.648 22.047 -9.68 1 98.75 168 GLU B C 1
ATOM 5363 O O . GLU B 1 168 ? 8.406 22.281 -10.867 1 98.75 168 GLU B O 1
ATOM 5368 N N . GLN B 1 169 ? 8.023 22.656 -8.672 1 98.62 169 GLN B N 1
ATOM 5369 C CA . GLN B 1 169 ? 6.871 23.516 -8.93 1 98.62 169 GLN B CA 1
ATOM 5370 C C . GLN B 1 169 ? 7.297 24.828 -9.602 1 98.62 169 GLN B C 1
ATOM 5372 O O . GLN B 1 169 ? 6.594 25.328 -10.477 1 98.62 169 GLN B O 1
ATOM 5377 N N . LEU B 1 170 ? 8.453 25.359 -9.156 1 98.81 170 LEU B N 1
ATOM 5378 C CA . LEU B 1 170 ? 8.969 26.562 -9.805 1 98.81 170 LEU B CA 1
ATOM 5379 C C . LEU B 1 170 ? 9.367 26.266 -11.25 1 98.81 170 LEU B C 1
ATOM 5381 O O . LEU B 1 170 ? 9.148 27.094 -12.133 1 98.81 170 LEU B O 1
ATOM 5385 N N . HIS B 1 171 ? 9.984 25.109 -11.453 1 98.81 171 HIS B N 1
ATOM 5386 C CA . HIS B 1 171 ? 10.312 24.688 -12.812 1 98.81 171 HIS B CA 1
ATOM 5387 C C . HIS B 1 171 ? 9.062 24.594 -13.672 1 98.81 171 HIS B C 1
ATOM 5389 O O . HIS B 1 171 ? 9.047 25.062 -14.812 1 98.81 171 HIS B O 1
ATOM 5395 N N . ARG B 1 172 ? 8.039 24 -13.172 1 97.5 172 ARG B N 1
ATOM 5396 C CA . ARG B 1 172 ? 6.777 23.828 -13.891 1 97.5 172 ARG B CA 1
ATOM 5397 C C . ARG B 1 172 ? 6.168 25.188 -14.234 1 97.5 172 ARG B C 1
ATOM 5399 O O . ARG B 1 172 ? 5.512 25.328 -15.273 1 97.5 172 ARG B O 1
ATOM 5406 N N . LYS B 1 173 ? 6.43 26.125 -13.391 1 97.62 173 LYS B N 1
ATOM 5407 C CA . LYS B 1 173 ? 5.918 27.484 -13.602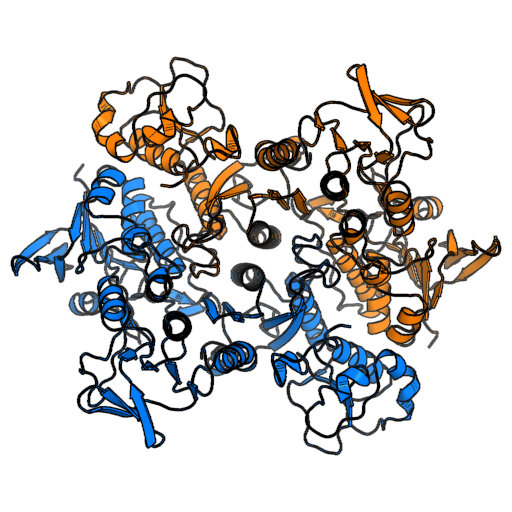 1 97.62 173 LYS B CA 1
ATOM 5408 C C . LYS B 1 173 ? 6.711 28.203 -14.688 1 97.62 173 LYS B C 1
ATOM 5410 O O . LYS B 1 173 ? 6.348 29.312 -15.094 1 97.62 173 LYS B O 1
ATOM 5415 N N . GLY B 1 174 ? 7.844 27.609 -15.164 1 98.25 174 GLY B N 1
ATOM 5416 C CA . GLY B 1 174 ? 8.609 28.156 -16.281 1 98.25 174 GLY B CA 1
ATOM 5417 C C . GLY B 1 174 ? 9.875 28.875 -15.836 1 98.25 174 GLY B C 1
ATOM 5418 O O . GLY B 1 174 ? 10.477 29.609 -16.625 1 98.25 174 GLY B O 1
ATOM 5419 N N . LEU B 1 175 ? 10.281 28.688 -14.562 1 98.69 175 LEU B N 1
ATOM 5420 C CA . LEU B 1 175 ? 11.508 29.328 -14.086 1 98.69 175 LEU B CA 1
ATOM 5421 C C . LEU B 1 175 ? 12.711 28.422 -14.312 1 98.69 175 LEU B C 1
ATOM 5423 O O . LEU B 1 175 ? 12.578 27.203 -14.336 1 98.69 175 LEU B O 1
ATOM 5427 N N . GLY B 1 176 ? 13.867 29.047 -14.578 1 98.69 176 GLY B N 1
ATOM 5428 C CA . GLY B 1 176 ? 15.125 28.328 -14.383 1 98.69 176 GLY B CA 1
ATOM 5429 C C . GLY B 1 176 ? 15.469 28.125 -12.914 1 98.69 176 GLY B C 1
ATOM 5430 O O . GLY B 1 176 ? 15.359 29.062 -12.117 1 98.69 176 GLY B O 1
ATOM 5431 N N . VAL B 1 177 ? 15.852 26.922 -12.508 1 98.88 177 VAL B N 1
ATOM 5432 C CA . VAL B 1 177 ? 15.984 26.656 -11.078 1 98.88 177 VAL B CA 1
ATOM 5433 C C . VAL B 1 177 ? 17.359 26.078 -10.781 1 98.88 177 VAL B C 1
ATOM 5435 O O . VAL B 1 177 ? 17.812 25.141 -11.453 1 98.88 177 VAL B O 1
ATOM 5438 N N . ASP B 1 178 ? 18.062 26.625 -9.852 1 98.88 178 ASP B N 1
ATOM 5439 C CA . ASP B 1 178 ? 19.25 26.047 -9.227 1 98.88 178 ASP B CA 1
ATOM 5440 C C . ASP B 1 178 ? 18.938 25.578 -7.805 1 98.88 178 ASP B C 1
ATOM 5442 O O . ASP B 1 178 ? 18.234 26.25 -7.062 1 98.88 178 ASP B O 1
ATOM 5446 N N . LEU B 1 179 ? 19.406 24.406 -7.469 1 98.88 179 LEU B N 1
ATOM 5447 C CA . LEU B 1 179 ? 19.219 23.828 -6.148 1 98.88 179 LEU B CA 1
ATOM 5448 C C . LEU B 1 179 ? 20.547 23.641 -5.438 1 98.88 179 LEU B C 1
ATOM 5450 O O . LEU B 1 179 ? 21.438 22.953 -5.941 1 98.88 179 LEU B O 1
ATOM 5454 N N . VAL B 1 180 ? 20.719 24.266 -4.289 1 98.75 180 VAL B N 1
ATOM 5455 C CA . VAL B 1 180 ? 21.953 24.219 -3.523 1 98.75 180 VAL B CA 1
ATOM 5456 C C . VAL B 1 180 ? 21.766 23.375 -2.27 1 98.75 180 VAL B C 1
ATOM 5458 O O . VAL B 1 180 ? 20.797 23.562 -1.524 1 98.75 180 VAL B O 1
ATOM 5461 N N . GLU B 1 181 ? 22.609 22.438 -2.006 1 98.56 181 GLU B N 1
ATOM 5462 C CA . GLU B 1 181 ? 22.547 21.562 -0.848 1 98.56 181 GLU B CA 1
ATOM 5463 C C . GLU B 1 181 ? 23.938 21.375 -0.229 1 98.56 181 GLU B C 1
ATOM 5465 O O . GLU B 1 181 ? 24.906 21.094 -0.938 1 98.56 181 GLU B O 1
ATOM 5470 N N . LEU B 1 182 ? 23.969 21.562 1.071 1 97.31 182 LEU B N 1
ATOM 5471 C CA . LEU B 1 182 ? 25.219 21.453 1.822 1 97.31 182 LEU B CA 1
ATOM 5472 C C . LEU B 1 182 ? 25.797 20.047 1.71 1 97.31 182 LEU B C 1
ATOM 5474 O O . LEU B 1 182 ? 27.016 19.875 1.606 1 97.31 182 LEU B O 1
ATOM 5478 N N . GLN B 1 183 ? 24.969 19.031 1.779 1 97.19 183 GLN B N 1
ATOM 5479 C CA . GLN B 1 183 ? 25.406 17.641 1.735 1 97.19 183 GLN B CA 1
ATOM 5480 C C . GLN B 1 183 ? 25.703 17.203 0.305 1 97.19 183 GLN B C 1
ATOM 5482 O O . GLN B 1 183 ? 25.312 17.875 -0.651 1 97.19 183 GLN B O 1
ATOM 5487 N N . SER B 1 184 ? 26.328 16.078 0.157 1 97.38 184 SER B N 1
ATOM 5488 C CA . SER B 1 184 ? 26.797 15.602 -1.138 1 97.38 184 SER B CA 1
ATOM 5489 C C . SER B 1 184 ? 25.688 14.922 -1.918 1 97.38 184 SER B C 1
ATOM 5491 O O . SER B 1 184 ? 25.906 14.406 -3.014 1 97.38 184 SER B O 1
ATOM 5493 N N . GLN B 1 185 ? 24.531 14.922 -1.409 1 97.88 185 GLN B N 1
ATOM 5494 C CA . GLN B 1 185 ? 23.359 14.305 -2.043 1 97.88 185 GLN B CA 1
ATOM 5495 C C . GLN B 1 185 ? 22.094 15.109 -1.778 1 97.88 185 GLN B C 1
ATOM 5497 O O . GLN B 1 185 ? 22.047 15.922 -0.851 1 97.88 185 GLN B O 1
ATOM 5502 N N . VAL B 1 186 ? 21.062 14.914 -2.641 1 98.31 186 VAL B N 1
ATOM 5503 C CA . VAL B 1 186 ? 19.75 15.438 -2.322 1 98.31 186 VAL B CA 1
ATOM 5504 C C . VAL B 1 186 ? 19.078 14.547 -1.268 1 98.31 186 VAL B C 1
ATOM 5506 O O . VAL B 1 186 ? 19.5 13.406 -1.062 1 98.31 186 VAL B O 1
ATOM 5509 N N . LEU B 1 187 ? 18.125 15.047 -0.522 1 97.88 187 LEU B N 1
ATOM 5510 C CA . LEU B 1 187 ? 17.375 14.328 0.511 1 97.88 187 LEU B CA 1
ATOM 5511 C C . LEU B 1 187 ? 18.328 13.633 1.477 1 97.88 187 LEU B C 1
ATOM 5513 O O . LEU B 1 187 ? 18.344 12.406 1.575 1 97.88 187 LEU B O 1
ATOM 5517 N N . PRO B 1 188 ? 18.969 14.375 2.221 1 96.12 188 PRO B N 1
ATOM 5518 C CA . PRO B 1 188 ? 20.031 13.875 3.096 1 96.12 188 PRO B CA 1
ATOM 5519 C C . PRO B 1 188 ? 19.562 12.734 3.998 1 96.12 188 PRO B C 1
ATOM 5521 O O . PRO B 1 188 ? 20.359 11.875 4.379 1 96.12 188 PRO B O 1
ATOM 5524 N N . PRO B 1 189 ? 18.281 12.656 4.41 1 94.75 189 PRO B N 1
ATOM 5525 C CA . PRO B 1 189 ? 17.859 11.547 5.27 1 94.75 189 PRO B CA 1
ATOM 5526 C C . PRO B 1 189 ? 18 10.188 4.582 1 94.75 189 PRO B C 1
ATOM 5528 O O . PRO B 1 189 ? 18.078 9.156 5.25 1 94.75 189 PRO B O 1
ATOM 5531 N N . LEU B 1 190 ? 18.062 10.102 3.297 1 97.81 190 LEU B N 1
ATOM 5532 C CA . LEU B 1 190 ? 18.156 8.844 2.561 1 97.81 190 LEU B CA 1
ATOM 5533 C C . LEU B 1 190 ? 19.594 8.367 2.486 1 97.81 190 LEU B C 1
ATOM 5535 O O . LEU B 1 190 ? 20.531 9.172 2.586 1 97.81 190 LEU B O 1
ATOM 5539 N N . ASP B 1 191 ? 19.734 7.051 2.312 1 97.31 191 ASP B N 1
ATOM 5540 C CA . ASP B 1 191 ? 21.047 6.551 1.905 1 97.31 191 ASP B CA 1
ATOM 5541 C C . ASP B 1 191 ? 21.344 6.906 0.451 1 97.31 191 ASP B C 1
ATOM 5543 O O . ASP B 1 191 ? 20.438 6.945 -0.383 1 97.31 191 ASP B O 1
ATOM 5547 N N . PRO B 1 192 ? 22.594 7.09 0.12 1 95.88 192 PRO B N 1
ATOM 5548 C CA . PRO B 1 192 ? 22.984 7.699 -1.155 1 95.88 192 PRO B CA 1
ATOM 5549 C C . PRO B 1 192 ? 22.422 6.949 -2.359 1 95.88 192 PRO B C 1
ATOM 5551 O O . PRO B 1 192 ? 21.875 7.57 -3.279 1 95.88 192 PRO B O 1
ATOM 5554 N N . PRO B 1 193 ? 22.453 5.629 -2.422 1 95.25 193 PRO B N 1
ATOM 5555 C CA . PRO B 1 193 ? 21.938 4.953 -3.609 1 95.25 193 PRO B CA 1
ATOM 5556 C C . PRO B 1 193 ? 20.438 5.219 -3.824 1 95.25 193 PRO B C 1
ATOM 5558 O O . PRO B 1 193 ? 19.969 5.242 -4.965 1 95.25 193 PRO B O 1
ATOM 5561 N N . MET B 1 194 ? 19.734 5.484 -2.791 1 97.38 194 MET B N 1
ATOM 5562 C CA . MET B 1 194 ? 18.281 5.672 -2.873 1 97.38 194 MET B CA 1
ATOM 5563 C C . MET B 1 194 ? 17.938 7.09 -3.307 1 97.38 194 MET B C 1
ATOM 5565 O O . MET B 1 194 ? 16.859 7.336 -3.836 1 97.38 194 MET B O 1
ATOM 5569 N N . ALA B 1 195 ? 18.859 8.016 -3.111 1 97.88 195 ALA B N 1
ATOM 5570 C CA . ALA B 1 195 ? 18.672 9.406 -3.523 1 97.88 195 ALA B CA 1
ATOM 5571 C C . ALA B 1 195 ? 19.094 9.609 -4.977 1 97.88 195 ALA B C 1
ATOM 5573 O O . ALA B 1 195 ? 18.719 10.609 -5.598 1 97.88 195 ALA B O 1
ATOM 5574 N N . ALA B 1 196 ? 19.812 8.648 -5.539 1 97.75 196 ALA B N 1
ATOM 5575 C CA . ALA B 1 196 ? 20.484 8.812 -6.832 1 97.75 196 ALA B CA 1
ATOM 5576 C C . ALA B 1 196 ? 19.453 8.992 -7.953 1 97.75 196 ALA B C 1
ATOM 5578 O O . ALA B 1 196 ? 19.688 9.75 -8.891 1 97.75 196 ALA B O 1
ATOM 5579 N N . LEU B 1 197 ? 18.391 8.281 -7.871 1 97.5 197 LEU B N 1
ATOM 5580 C CA . LEU B 1 197 ? 17.359 8.406 -8.906 1 97.5 197 LEU B CA 1
ATOM 5581 C C . LEU B 1 197 ? 16.781 9.812 -8.93 1 97.5 197 LEU B C 1
ATOM 5583 O O . LEU B 1 197 ? 16.484 10.352 -10 1 97.5 197 LEU B O 1
ATOM 5587 N N . VAL B 1 198 ? 16.578 10.398 -7.758 1 98.5 198 VAL B N 1
ATOM 5588 C CA . VAL B 1 198 ? 16.047 11.75 -7.645 1 98.5 198 VAL B CA 1
ATOM 5589 C C . VAL B 1 198 ? 17.016 12.75 -8.266 1 98.5 198 VAL B C 1
ATOM 5591 O O . VAL B 1 198 ? 16.625 13.625 -9.039 1 98.5 198 VAL B O 1
ATOM 5594 N N . GLU B 1 199 ? 18.266 12.578 -7.934 1 98.25 199 GLU B N 1
ATOM 5595 C CA . GLU B 1 199 ? 19.297 13.438 -8.508 1 98.25 199 GLU B CA 1
ATOM 5596 C C . GLU B 1 199 ? 19.281 13.367 -10.031 1 98.25 199 GLU B C 1
ATOM 5598 O O . GLU B 1 199 ? 19.312 14.398 -10.711 1 98.25 199 GLU B O 1
ATOM 5603 N N . SER B 1 200 ? 19.25 12.141 -10.508 1 98.06 200 SER B N 1
ATOM 5604 C CA . SER B 1 200 ? 19.219 11.922 -11.953 1 98.06 200 SER B CA 1
ATOM 5605 C C . SER B 1 200 ? 18 12.594 -12.586 1 98.06 200 SER B C 1
ATOM 5607 O O . SER B 1 200 ? 18.109 13.195 -13.656 1 98.06 200 SER B O 1
ATOM 5609 N N . GLU B 1 201 ? 16.891 12.5 -11.969 1 98.31 201 GLU B N 1
ATOM 5610 C CA . GLU B 1 201 ? 15.648 13.078 -12.477 1 98.31 201 GLU B CA 1
ATOM 5611 C C . GLU B 1 201 ? 15.719 14.602 -12.516 1 98.31 201 GLU B C 1
ATOM 5613 O O . GLU B 1 201 ? 15.258 15.219 -13.469 1 98.31 201 GLU B O 1
ATOM 5618 N N . LEU B 1 202 ? 16.25 15.188 -11.461 1 98.69 202 LEU B N 1
ATOM 5619 C CA . LEU B 1 202 ? 16.406 16.641 -11.406 1 98.69 202 LEU B CA 1
ATOM 5620 C C . LEU B 1 202 ? 17.297 17.125 -12.547 1 98.69 202 LEU B C 1
ATOM 5622 O O . LEU B 1 202 ? 16.953 18.109 -13.219 1 98.69 202 LEU B O 1
ATOM 5626 N N . ARG B 1 203 ? 18.359 16.469 -12.805 1 98.25 203 ARG B N 1
ATOM 5627 C CA . ARG B 1 203 ? 19.281 16.844 -13.883 1 98.25 203 ARG B CA 1
ATOM 5628 C C . ARG B 1 203 ? 18.609 16.703 -15.242 1 98.25 203 ARG B C 1
ATOM 5630 O O . ARG B 1 203 ? 18.828 17.516 -16.141 1 98.25 203 ARG B O 1
ATOM 5637 N N . ARG B 1 204 ? 17.859 15.672 -15.391 1 97.75 204 ARG B N 1
ATOM 5638 C CA . ARG B 1 204 ? 17.156 15.422 -16.641 1 97.75 204 ARG B CA 1
ATOM 5639 C C . ARG B 1 204 ? 16.172 16.562 -16.953 1 97.75 204 ARG B C 1
ATOM 5641 O O . ARG B 1 204 ? 15.883 16.828 -18.109 1 97.75 204 ARG B O 1
ATOM 5648 N N . HIS B 1 205 ? 15.727 17.203 -15.93 1 98.19 205 HIS B N 1
ATOM 5649 C CA . HIS B 1 205 ? 14.797 18.312 -16.109 1 98.19 205 HIS B CA 1
ATOM 5650 C C . HIS B 1 205 ? 15.508 19.656 -16 1 98.19 205 HIS B C 1
ATOM 5652 O O . HIS B 1 205 ? 14.875 20.672 -15.719 1 98.19 205 HIS B O 1
ATOM 5658 N N . ASP B 1 206 ? 16.812 19.672 -16.047 1 97.62 206 ASP B N 1
ATOM 5659 C CA . ASP B 1 206 ? 17.672 20.844 -16.172 1 97.62 206 ASP B CA 1
ATOM 5660 C C . ASP B 1 206 ? 17.688 21.656 -14.891 1 97.62 206 ASP B C 1
ATOM 5662 O O . ASP B 1 206 ? 17.734 22.891 -14.938 1 97.62 206 ASP B O 1
ATOM 5666 N N . ILE B 1 207 ? 17.422 21.031 -13.781 1 98.81 207 ILE B N 1
ATOM 5667 C CA . ILE B 1 207 ? 17.672 21.672 -12.508 1 98.81 207 ILE B CA 1
ATOM 5668 C C . ILE B 1 207 ? 19.172 21.781 -12.258 1 98.81 207 ILE B C 1
ATOM 5670 O O . ILE B 1 207 ? 19.891 20.797 -12.328 1 98.81 207 ILE B O 1
ATOM 5674 N N . GLY B 1 208 ? 19.734 22.969 -12.086 1 98.69 208 GLY B N 1
ATOM 5675 C CA . GLY B 1 208 ? 21.125 23.141 -11.711 1 98.69 208 GLY B CA 1
ATOM 5676 C C . GLY B 1 208 ? 21.422 22.656 -10.297 1 98.69 208 GLY B C 1
ATOM 5677 O O . GLY B 1 208 ? 21.094 23.344 -9.328 1 98.69 208 GLY B O 1
ATOM 5678 N N . LEU B 1 209 ? 22.125 21.547 -10.172 1 98.5 209 LEU B N 1
ATOM 5679 C CA . LEU B 1 209 ? 22.406 20.969 -8.859 1 98.5 209 LEU B CA 1
ATOM 5680 C C . LEU B 1 209 ? 23.781 21.391 -8.359 1 98.5 209 LEU B C 1
ATOM 5682 O O . LEU B 1 209 ? 24.781 21.203 -9.047 1 98.5 209 LEU B O 1
ATOM 5686 N N . HIS B 1 210 ? 23.797 22 -7.242 1 98.62 210 HIS B N 1
ATOM 5687 C CA . HIS B 1 210 ? 25.031 22.375 -6.547 1 98.62 210 HIS B CA 1
ATOM 5688 C C . HIS B 1 210 ? 25.141 21.656 -5.203 1 98.62 210 HIS B C 1
ATOM 5690 O O . HIS B 1 210 ? 24.781 22.219 -4.168 1 98.62 210 HIS B O 1
ATOM 5696 N N . LEU B 1 211 ? 25.656 20.453 -5.238 1 98.44 211 LEU B N 1
ATOM 5697 C CA . LEU B 1 211 ? 25.781 19.609 -4.059 1 98.44 211 LEU B CA 1
ATOM 5698 C C . LEU B 1 211 ? 27.125 19.797 -3.385 1 98.44 211 LEU B C 1
ATOM 5700 O O . LEU B 1 211 ? 28.109 20.172 -4.039 1 98.44 211 LEU B O 1
ATOM 5704 N N . GLY B 1 212 ? 27.141 19.516 -2.057 1 98 212 GLY B N 1
ATOM 5705 C CA . GLY B 1 212 ? 28.391 19.703 -1.317 1 98 212 GLY B CA 1
ATOM 5706 C C . GLY B 1 212 ? 28.812 21.156 -1.218 1 98 212 GLY B C 1
ATOM 5707 O O . GLY B 1 212 ? 30 21.453 -1.124 1 98 212 GLY B O 1
ATOM 5708 N N . ASP B 1 213 ? 27.859 22.016 -1.376 1 97.75 213 ASP B N 1
ATOM 5709 C CA . ASP B 1 213 ? 28.125 23.453 -1.355 1 97.75 213 ASP B CA 1
ATOM 5710 C C . ASP B 1 213 ? 27.109 24.188 -0.469 1 97.75 213 ASP B C 1
ATOM 5712 O O . ASP B 1 213 ? 26.094 23.609 -0.082 1 97.75 213 ASP B O 1
ATOM 5716 N N . ALA B 1 214 ? 27.484 25.375 0.019 1 96.88 214 ALA B N 1
ATOM 5717 C CA . ALA B 1 214 ? 26.641 26.172 0.91 1 96.88 214 ALA B CA 1
ATOM 5718 C C . ALA B 1 214 ? 26.594 27.625 0.48 1 96.88 214 ALA B C 1
ATOM 5720 O O . ALA B 1 214 ? 27.5 28.109 -0.2 1 96.88 214 ALA B O 1
ATOM 5721 N N . ILE B 1 215 ? 25.547 28.266 0.853 1 97.44 215 ILE B N 1
ATOM 5722 C CA . ILE B 1 215 ? 25.484 29.703 0.65 1 97.44 215 ILE B CA 1
ATOM 5723 C C . ILE B 1 215 ? 26.406 30.406 1.643 1 97.44 215 ILE B C 1
ATOM 5725 O O . ILE B 1 215 ? 26.391 30.109 2.84 1 97.44 215 ILE B O 1
ATOM 5729 N N . ALA B 1 216 ? 27.141 31.328 1.153 1 97.94 216 ALA B N 1
ATOM 5730 C CA . ALA B 1 216 ? 28.031 32.125 2.002 1 97.94 216 ALA B CA 1
ATOM 5731 C C . ALA B 1 216 ? 27.453 33.5 2.281 1 97.94 216 ALA B C 1
ATOM 5733 O O . ALA B 1 216 ? 27.594 34.031 3.389 1 97.94 216 ALA B O 1
ATOM 5734 N N . ARG B 1 217 ? 26.953 34.062 1.332 1 97.75 217 ARG B N 1
ATOM 5735 C CA . ARG B 1 217 ? 26.359 35.406 1.479 1 97.75 217 ARG B CA 1
ATOM 5736 C C . ARG B 1 217 ? 25.5 35.75 0.272 1 97.75 217 ARG B C 1
ATOM 5738 O O . ARG B 1 217 ? 25.625 35.125 -0.786 1 97.75 217 ARG B O 1
ATOM 5745 N N . PHE B 1 218 ? 24.641 36.75 0.435 1 98 218 PHE B N 1
ATOM 5746 C CA . PHE B 1 218 ? 23.812 37.312 -0.624 1 98 218 PHE B CA 1
ATOM 5747 C C . PHE B 1 218 ? 24.234 38.75 -0.928 1 98 218 PHE B C 1
ATOM 5749 O O . PHE B 1 218 ? 24.562 39.5 -0.018 1 98 218 PHE B O 1
ATOM 5756 N N . GLU B 1 219 ? 24.219 39.062 -2.205 1 97.56 219 GLU B N 1
ATOM 5757 C CA . GLU B 1 219 ? 24.562 40.406 -2.65 1 97.56 219 GLU B CA 1
ATOM 5758 C C . GLU B 1 219 ? 23.484 40.969 -3.57 1 97.56 219 GLU B C 1
ATOM 5760 O O . GLU B 1 219 ? 23.156 40.375 -4.598 1 97.56 219 GLU B O 1
ATOM 5765 N N . SER B 1 220 ? 22.922 42.125 -3.193 1 96.31 220 SER B N 1
ATOM 5766 C CA . SER B 1 220 ? 21.938 42.781 -4.039 1 96.31 220 SER B CA 1
ATOM 5767 C C . SER B 1 220 ? 22.594 43.469 -5.223 1 96.31 220 SER B C 1
ATOM 5769 O O . SER B 1 220 ? 23.406 44.375 -5.035 1 96.31 220 SER B O 1
ATOM 5771 N N . LEU B 1 221 ? 22.266 42.969 -6.371 1 92.75 221 LEU B N 1
ATOM 5772 C CA . LEU B 1 221 ? 22.766 43.594 -7.598 1 92.75 221 LEU B CA 1
ATOM 5773 C C . LEU B 1 221 ? 21.641 44.25 -8.383 1 92.75 221 LEU B C 1
ATOM 5775 O O . LEU B 1 221 ? 21.297 43.812 -9.477 1 92.75 221 LEU B O 1
ATOM 5779 N N . GLY B 1 222 ? 21.141 45.312 -7.918 1 89.94 222 GLY B N 1
ATOM 5780 C CA . GLY B 1 222 ? 20.031 45.969 -8.586 1 89.94 222 GLY B CA 1
ATOM 5781 C C . GLY B 1 222 ? 18.781 45.125 -8.633 1 89.94 222 GLY B C 1
ATOM 5782 O O . GLY B 1 222 ? 18.219 44.75 -7.59 1 89.94 222 GLY B O 1
ATOM 5783 N N . ALA B 1 223 ? 18.594 44.625 -9.875 1 89.62 223 ALA B N 1
ATOM 5784 C CA . ALA B 1 223 ? 17.359 43.875 -10.102 1 89.62 223 ALA B CA 1
ATOM 5785 C C . ALA B 1 223 ? 17.5 42.406 -9.734 1 89.62 223 ALA B C 1
ATOM 5787 O O . ALA B 1 223 ? 16.516 41.688 -9.578 1 89.62 223 ALA B O 1
ATOM 5788 N N . ARG B 1 224 ? 18.75 42.031 -9.516 1 93.38 224 ARG B N 1
ATOM 5789 C CA . ARG B 1 224 ? 18.984 40.625 -9.219 1 93.38 224 ARG B CA 1
ATOM 5790 C C . ARG B 1 224 ? 19.734 40.438 -7.902 1 93.38 224 ARG B C 1
ATOM 5792 O O . ARG B 1 224 ? 20.344 41.406 -7.402 1 93.38 224 ARG B O 1
ATOM 5799 N N . LEU B 1 225 ? 19.547 39.281 -7.379 1 97.56 225 LEU B N 1
ATOM 5800 C CA . LEU B 1 225 ? 20.266 38.844 -6.18 1 97.56 225 LEU B CA 1
ATOM 5801 C C . LEU B 1 225 ? 21.359 37.844 -6.527 1 97.56 225 LEU B C 1
ATOM 5803 O O . LEU B 1 225 ? 21.094 36.875 -7.238 1 97.56 225 LEU B O 1
ATOM 5807 N N . ARG B 1 226 ? 22.578 38.188 -6.176 1 98.06 226 ARG B N 1
ATOM 5808 C CA . ARG B 1 226 ? 23.672 37.25 -6.402 1 98.06 226 ARG B CA 1
ATOM 5809 C C . ARG B 1 226 ? 23.922 36.406 -5.164 1 98.06 226 ARG B C 1
ATOM 5811 O O . ARG B 1 226 ? 24.172 36.938 -4.078 1 98.06 226 ARG B O 1
ATOM 5818 N N . CYS B 1 227 ? 23.828 35.062 -5.293 1 98.5 227 CYS B N 1
ATOM 5819 C CA . CYS B 1 227 ? 24.141 34.094 -4.246 1 98.5 227 CYS B CA 1
ATOM 5820 C C . CYS B 1 227 ? 25.578 33.656 -4.34 1 98.5 227 CYS B C 1
ATOM 5822 O O . CYS B 1 227 ? 25.984 33.031 -5.32 1 98.5 227 CYS B O 1
ATOM 5824 N N . HIS B 1 228 ? 26.328 33.969 -3.369 1 98.5 228 HIS B N 1
ATOM 5825 C CA . HIS B 1 228 ? 27.703 33.5 -3.297 1 98.5 228 HIS B CA 1
ATOM 5826 C C . HIS B 1 228 ? 27.797 32.188 -2.523 1 98.5 228 HIS B C 1
ATOM 5828 O O . HIS B 1 228 ? 27.359 32.094 -1.372 1 98.5 228 HIS B O 1
ATOM 5834 N N . LEU B 1 229 ? 28.359 31.219 -3.186 1 98.62 229 LEU B N 1
ATOM 5835 C CA . LEU B 1 229 ? 28.5 29.922 -2.549 1 98.62 229 LEU B CA 1
ATOM 5836 C C . LEU B 1 229 ? 29.844 29.797 -1.855 1 98.62 229 LEU B C 1
ATOM 5838 O O . LEU B 1 229 ? 30.75 30.594 -2.111 1 98.62 229 LEU B O 1
ATOM 5842 N N . ALA B 1 230 ? 29.922 28.875 -0.956 1 97.81 230 ALA B N 1
ATOM 5843 C CA . ALA B 1 230 ? 31.156 28.641 -0.228 1 97.81 230 ALA B CA 1
ATOM 5844 C C . ALA B 1 230 ? 32.281 28.25 -1.179 1 97.81 230 ALA B C 1
ATOM 5846 O O . ALA B 1 230 ? 33.469 28.516 -0.908 1 97.81 230 ALA B O 1
ATOM 5847 N N . SER B 1 231 ? 31.984 27.641 -2.307 1 97.69 231 SER B N 1
ATOM 5848 C CA . SER B 1 231 ? 32.969 27.219 -3.311 1 97.69 231 SER B CA 1
ATOM 5849 C C . SER B 1 231 ? 33.438 28.406 -4.148 1 97.69 231 SER B C 1
ATOM 5851 O O . SER B 1 231 ? 34.25 28.234 -5.062 1 97.69 231 SER B O 1
ATOM 5853 N N . ASP B 1 232 ? 32.875 29.531 -4.051 1 96.38 232 ASP B N 1
ATOM 5854 C CA . ASP B 1 232 ? 33.188 30.766 -4.758 1 96.38 232 ASP B CA 1
ATOM 5855 C C . ASP B 1 232 ? 32.375 30.875 -6.043 1 96.38 232 ASP B C 1
ATOM 5857 O O . ASP B 1 232 ? 32.469 31.875 -6.766 1 96.38 232 ASP B O 1
ATOM 5861 N N . LYS B 1 233 ? 31.578 29.859 -6.262 1 97.94 233 LYS B N 1
ATOM 5862 C CA . LYS B 1 233 ? 30.609 30 -7.352 1 97.94 233 LYS B CA 1
ATOM 5863 C C . LYS B 1 233 ? 29.562 31.047 -7.016 1 97.94 233 LYS B C 1
ATOM 5865 O O . LYS B 1 233 ? 29.266 31.281 -5.844 1 97.94 233 LYS B O 1
ATOM 5870 N N . THR B 1 234 ? 29.047 31.641 -8.086 1 98.31 234 THR B N 1
ATOM 5871 C CA . THR B 1 234 ? 27.969 32.594 -7.895 1 98.31 234 THR B CA 1
ATOM 5872 C C . THR B 1 234 ? 26.75 32.219 -8.734 1 98.31 234 THR B C 1
ATOM 5874 O O . THR B 1 234 ? 26.891 31.75 -9.867 1 98.31 234 THR B O 1
ATOM 5877 N N . LEU B 1 235 ? 25.609 32.406 -8.219 1 98.56 235 LEU B N 1
ATOM 5878 C CA . LEU B 1 235 ? 24.344 32.219 -8.906 1 98.56 235 LEU B CA 1
ATOM 5879 C C . LEU B 1 235 ? 23.484 33.469 -8.852 1 98.56 235 LEU B C 1
ATOM 5881 O O . LEU B 1 235 ? 23.156 33.969 -7.766 1 98.56 235 LEU B O 1
ATOM 5885 N N . ASP B 1 236 ? 23.141 33.969 -9.953 1 97.75 236 ASP B N 1
ATOM 5886 C CA . ASP B 1 236 ? 22.203 35.094 -9.992 1 97.75 236 ASP B CA 1
ATOM 5887 C C . ASP B 1 236 ? 20.766 34.625 -9.969 1 97.75 236 ASP B C 1
ATOM 5889 O O . ASP B 1 236 ? 20.422 33.656 -10.617 1 97.75 236 ASP B O 1
ATOM 5893 N N . ALA B 1 237 ? 19.969 35.344 -9.188 1 98 237 ALA B N 1
ATOM 5894 C CA . ALA B 1 237 ? 18.578 34.875 -9.016 1 98 237 ALA B CA 1
ATOM 5895 C C . ALA B 1 237 ? 17.625 36.062 -8.938 1 98 237 ALA B C 1
ATOM 5897 O O . ALA B 1 237 ? 18 37.156 -8.453 1 98 237 ALA B O 1
ATOM 5898 N N . ASP B 1 238 ? 16.453 35.844 -9.461 1 98.25 238 ASP B N 1
ATOM 5899 C CA . ASP B 1 238 ? 15.352 36.781 -9.25 1 98.25 238 ASP B CA 1
ATOM 5900 C C . ASP B 1 238 ? 14.656 36.531 -7.918 1 98.25 238 ASP B C 1
ATOM 5902 O O . ASP B 1 238 ? 14.102 37.438 -7.309 1 98.25 238 ASP B O 1
ATOM 5906 N N . ILE B 1 239 ? 14.672 35.312 -7.512 1 98.19 239 ILE B N 1
ATOM 5907 C CA . ILE B 1 239 ? 14.039 34.875 -6.27 1 98.19 239 ILE B CA 1
ATOM 5908 C C . ILE B 1 239 ? 14.875 33.781 -5.617 1 98.19 239 ILE B C 1
ATOM 5910 O O . ILE B 1 239 ? 15.484 32.969 -6.309 1 98.19 239 ILE B O 1
ATOM 5914 N N . VAL B 1 240 ? 14.906 33.75 -4.285 1 98.62 240 VAL B N 1
ATOM 5915 C CA . VAL B 1 240 ? 15.562 32.719 -3.512 1 98.62 240 VAL B CA 1
ATOM 5916 C C . VAL B 1 240 ? 14.562 32.062 -2.547 1 98.62 240 VAL B C 1
ATOM 5918 O O . VAL B 1 240 ? 13.812 32.781 -1.871 1 98.62 240 VAL B O 1
ATOM 5921 N N . ILE B 1 241 ? 14.461 30.766 -2.564 1 98.69 241 ILE B N 1
ATOM 5922 C CA . ILE B 1 241 ? 13.672 30.031 -1.586 1 98.69 241 ILE B CA 1
ATOM 5923 C C . ILE B 1 241 ? 14.594 29.391 -0.557 1 98.69 241 ILE B C 1
ATOM 5925 O O . ILE B 1 241 ? 15.438 28.547 -0.906 1 98.69 241 ILE B O 1
ATOM 5929 N N . LEU B 1 242 ? 14.438 29.75 0.671 1 97.94 242 LEU B N 1
ATOM 5930 C CA . LEU B 1 242 ? 15.188 29.172 1.774 1 97.94 242 LEU B CA 1
ATOM 5931 C C . LEU B 1 242 ? 14.438 27.984 2.383 1 97.94 242 LEU B C 1
ATOM 5933 O O . LEU B 1 242 ? 13.383 28.172 2.992 1 97.94 242 LEU B O 1
ATOM 5937 N N . SER B 1 243 ? 14.945 26.766 2.281 1 96.88 243 SER B N 1
ATOM 5938 C CA . SER B 1 243 ? 14.336 25.547 2.789 1 96.88 243 SER B CA 1
ATOM 5939 C C . SER B 1 243 ? 15.367 24.656 3.479 1 96.88 243 SER B C 1
ATOM 5941 O O . SER B 1 243 ? 15.508 23.484 3.137 1 96.88 243 SER B O 1
ATOM 5943 N N . ILE B 1 244 ? 16.016 25.109 4.488 1 95 244 ILE B N 1
ATOM 5944 C CA . ILE B 1 244 ? 17.156 24.406 5.078 1 95 244 ILE B CA 1
ATOM 5945 C C . ILE B 1 244 ? 16.75 23.812 6.43 1 95 244 ILE B C 1
ATOM 5947 O O . ILE B 1 244 ? 17.594 23.609 7.301 1 95 244 ILE B O 1
ATOM 5951 N N . GLY B 1 245 ? 15.461 23.656 6.676 1 93.44 245 GLY B N 1
ATOM 5952 C CA . GLY B 1 245 ? 14.992 23.047 7.906 1 93.44 245 GLY B CA 1
ATOM 5953 C C . GLY B 1 245 ? 14.141 23.969 8.75 1 93.44 245 GLY B C 1
ATOM 5954 O O . GLY B 1 245 ? 13.875 25.109 8.359 1 93.44 245 GLY B O 1
ATOM 5955 N N . VAL B 1 246 ? 13.625 23.391 9.906 1 95.62 246 VAL B N 1
ATOM 5956 C CA . VAL B 1 246 ? 12.742 24.141 10.789 1 95.62 246 VAL B CA 1
ATOM 5957 C C . VAL B 1 246 ? 13.227 24 12.234 1 95.62 246 VAL B C 1
ATOM 5959 O O . VAL B 1 246 ? 13.992 23.094 12.555 1 95.62 246 VAL B O 1
ATOM 5962 N N . LYS B 1 247 ? 12.914 24.891 13.008 1 96.25 247 LYS B N 1
ATOM 5963 C CA . LYS B 1 247 ? 13.133 24.844 14.453 1 96.25 247 LYS B CA 1
ATOM 5964 C C . LYS B 1 247 ? 11.812 24.938 15.211 1 96.25 247 LYS B C 1
ATOM 5966 O O . LYS B 1 247 ? 10.906 25.656 14.797 1 96.25 247 LYS B O 1
ATOM 5971 N N . PRO B 1 248 ? 11.664 24.203 16.359 1 97.88 248 PRO B N 1
ATOM 5972 C CA . PRO B 1 248 ? 10.414 24.266 17.125 1 97.88 248 PRO B CA 1
ATOM 5973 C C . PRO B 1 248 ? 10.125 25.672 17.656 1 97.88 248 PRO B C 1
ATOM 5975 O O . PRO B 1 248 ? 11.047 26.359 18.094 1 97.88 248 PRO B O 1
ATOM 5978 N N . GLU B 1 249 ? 8.898 26.094 17.5 1 97.25 249 GLU B N 1
ATOM 5979 C CA . GLU B 1 249 ? 8.469 27.344 18.141 1 97.25 249 GLU B CA 1
ATOM 5980 C C . GLU B 1 249 ? 8.117 27.125 19.609 1 97.25 249 GLU B C 1
ATOM 5982 O O . GLU B 1 249 ? 6.945 27.016 19.953 1 97.25 249 GLU B O 1
ATOM 5987 N N . SER B 1 250 ? 9.18 27.219 20.469 1 97.94 250 SER B N 1
ATOM 5988 C CA . SER B 1 250 ? 8.977 26.828 21.859 1 97.94 250 SER B CA 1
ATOM 5989 C C . SER B 1 250 ? 9.227 27.984 22.812 1 97.94 250 SER B C 1
ATOM 5991 O O . SER B 1 250 ? 9.422 27.781 24.016 1 97.94 250 SER B O 1
ATOM 5993 N N . ASP B 1 251 ? 9.227 29.219 22.297 1 97.62 251 ASP B N 1
ATOM 5994 C CA . ASP B 1 251 ? 9.523 30.391 23.109 1 97.62 251 ASP B CA 1
ATOM 5995 C C . ASP B 1 251 ? 8.492 30.562 24.234 1 97.62 251 ASP B C 1
ATOM 5997 O O . ASP B 1 251 ? 8.844 30.844 25.375 1 97.62 251 ASP B O 1
ATOM 6001 N N . LEU B 1 252 ? 7.203 30.391 23.906 1 98.19 252 LEU B N 1
ATOM 6002 C CA . LEU B 1 252 ? 6.148 30.5 24.906 1 98.19 252 LEU B CA 1
ATOM 6003 C C . LEU B 1 252 ? 6.336 29.469 26 1 98.19 252 LEU B C 1
ATOM 6005 O O . LEU B 1 252 ? 6.168 29.781 27.188 1 98.19 252 LEU B O 1
ATOM 6009 N N . ALA B 1 253 ? 6.633 28.266 25.578 1 98.75 253 ALA B N 1
ATOM 6010 C CA . ALA B 1 253 ? 6.836 27.172 26.531 1 98.75 253 ALA B CA 1
ATOM 6011 C C . ALA B 1 253 ? 8.031 27.453 27.438 1 98.75 253 ALA B C 1
ATOM 6013 O O . ALA B 1 253 ? 7.953 27.25 28.656 1 98.75 253 ALA B O 1
ATOM 6014 N N . ARG B 1 254 ? 9.117 27.859 26.828 1 98.5 254 ARG B N 1
ATOM 6015 C CA . ARG B 1 254 ? 10.32 28.203 27.578 1 98.5 254 ARG B CA 1
ATOM 6016 C C . ARG B 1 254 ? 10.039 29.281 28.625 1 98.5 254 ARG B C 1
ATOM 6018 O O . ARG B 1 254 ? 10.391 29.125 29.781 1 98.5 254 ARG B O 1
ATOM 6025 N N . ALA B 1 255 ? 9.398 30.359 28.219 1 98.5 255 ALA B N 1
ATOM 6026 C CA . ALA B 1 255 ? 9.094 31.484 29.094 1 98.5 255 ALA B CA 1
ATOM 6027 C C . ALA B 1 255 ? 8.156 31.062 30.234 1 98.5 255 ALA B C 1
ATOM 6029 O O . ALA B 1 255 ? 8.211 31.609 31.328 1 98.5 255 ALA B O 1
ATOM 6030 N N . ALA B 1 256 ? 7.332 30.078 29.969 1 98.62 256 ALA B N 1
ATOM 6031 C CA . ALA B 1 256 ? 6.367 29.594 30.953 1 98.62 256 ALA B CA 1
ATOM 6032 C C . ALA B 1 256 ? 7.02 28.594 31.906 1 98.62 256 ALA B C 1
ATOM 6034 O O . ALA B 1 256 ? 6.379 28.125 32.844 1 98.62 256 ALA B O 1
ATOM 6035 N N . GLY B 1 257 ? 8.266 28.234 31.656 1 98.5 257 GLY B N 1
ATOM 6036 C CA . GLY B 1 257 ? 8.992 27.328 32.531 1 98.5 257 GLY B CA 1
ATOM 6037 C C . GLY B 1 257 ? 8.742 25.859 32.25 1 98.5 257 GLY B C 1
ATOM 6038 O O . GLY B 1 257 ? 8.992 25 33.094 1 98.5 257 GLY B O 1
ATOM 6039 N N . LEU B 1 258 ? 8.219 25.531 31.078 1 98.81 258 LEU B N 1
ATOM 6040 C CA . LEU B 1 258 ? 8 24.141 30.703 1 98.81 258 LEU B CA 1
ATOM 6041 C C . LEU B 1 258 ? 9.312 23.469 30.328 1 98.81 258 LEU B C 1
ATOM 6043 O O . LEU B 1 258 ? 10.258 24.141 29.891 1 98.81 258 LEU B O 1
ATOM 6047 N N . GLU B 1 259 ? 9.352 22.156 30.484 1 98.75 259 GLU B N 1
ATOM 6048 C CA . GLU B 1 259 ? 10.539 21.391 30.141 1 98.75 259 GLU B CA 1
ATOM 6049 C C . GLU B 1 259 ? 10.742 21.312 28.625 1 98.75 259 GLU B C 1
ATOM 6051 O O . GLU B 1 259 ? 9.789 21.062 27.891 1 98.75 259 GLU B O 1
ATOM 6056 N N . LEU B 1 260 ? 11.938 21.578 28.188 1 98.69 260 LEU B N 1
ATOM 6057 C CA . LEU B 1 260 ? 12.32 21.469 26.781 1 98.69 260 LEU B CA 1
ATOM 6058 C C . LEU B 1 260 ? 13.438 20.453 26.609 1 98.69 260 LEU B C 1
ATOM 6060 O O . LEU B 1 260 ? 14.273 20.266 27.5 1 98.69 260 LEU B O 1
ATOM 6064 N N . GLY B 1 261 ? 13.43 19.797 25.484 1 97.81 261 GLY B N 1
ATOM 6065 C CA . GLY B 1 261 ? 14.5 18.875 25.156 1 97.81 261 GLY B CA 1
ATOM 6066 C C . GLY B 1 261 ? 15.766 19.562 24.688 1 97.81 261 GLY B C 1
ATOM 6067 O O . GLY B 1 261 ? 15.82 20.797 24.641 1 97.81 261 GLY B O 1
ATOM 6068 N N . ALA B 1 262 ? 16.766 18.75 24.297 1 95.88 262 ALA B N 1
ATOM 6069 C CA . ALA B 1 262 ? 18.094 19.234 23.969 1 95.88 262 ALA B CA 1
ATOM 6070 C C . ALA B 1 262 ? 18.047 20.156 22.734 1 95.88 262 ALA B C 1
ATOM 6072 O O . ALA B 1 262 ? 18.844 21.094 22.641 1 95.88 262 ALA B O 1
ATOM 6073 N N . LYS B 1 263 ? 17.078 19.906 21.891 1 95.5 263 LYS B N 1
ATOM 6074 C CA . LYS B 1 263 ? 17.031 20.672 20.656 1 95.5 263 LYS B CA 1
ATOM 6075 C C . LYS B 1 263 ? 15.93 21.734 20.719 1 95.5 263 LYS B C 1
ATOM 6077 O O . LYS B 1 263 ? 15.578 22.328 19.688 1 95.5 263 LYS B O 1
ATOM 6082 N N . GLY B 1 264 ? 15.32 21.875 21.859 1 97.88 264 GLY B N 1
ATOM 6083 C CA . GLY B 1 264 ? 14.383 22.953 22.078 1 97.88 264 GLY B CA 1
ATOM 6084 C C . GLY B 1 264 ? 12.93 22.531 21.938 1 97.88 264 GLY B C 1
ATOM 6085 O O . GLY B 1 264 ? 12.023 23.328 22.125 1 97.88 264 GLY B O 1
ATOM 6086 N N . HIS B 1 265 ? 12.703 21.312 21.672 1 98.75 265 HIS B N 1
ATOM 6087 C CA . HIS B 1 265 ? 11.336 20.812 21.562 1 98.75 265 HIS B CA 1
ATOM 6088 C C . HIS B 1 265 ? 10.688 20.672 22.922 1 98.75 265 HIS B C 1
ATOM 6090 O O . HIS B 1 265 ? 11.352 20.312 23.906 1 98.75 265 HIS B O 1
ATOM 6096 N N . ILE B 1 266 ? 9.398 20.891 22.953 1 98.88 266 ILE B N 1
ATOM 6097 C CA . ILE B 1 266 ? 8.664 20.734 24.203 1 98.88 266 ILE B CA 1
ATOM 6098 C C . ILE B 1 266 ? 8.586 19.266 24.562 1 98.88 266 ILE B C 1
ATOM 6100 O O . ILE B 1 266 ? 8.227 18.422 23.734 1 98.88 266 ILE B O 1
ATOM 6104 N N . VAL B 1 267 ? 8.992 18.906 25.797 1 98.69 267 VAL B N 1
ATOM 6105 C CA . VAL B 1 267 ? 8.914 17.531 26.266 1 98.69 267 VAL B CA 1
ATOM 6106 C C . VAL B 1 267 ? 7.484 17.203 26.672 1 98.69 267 VAL B C 1
ATOM 6108 O O . VAL B 1 267 ? 6.836 17.969 27.391 1 98.69 267 VAL B O 1
ATOM 6111 N N . VAL B 1 268 ? 6.957 16.078 26.203 1 98.75 268 VAL B N 1
ATOM 6112 C CA . VAL B 1 268 ? 5.613 15.641 26.547 1 98.75 268 VAL B CA 1
ATOM 6113 C C . VAL B 1 268 ? 5.641 14.164 26.953 1 98.75 268 VAL B C 1
ATOM 6115 O O . VAL B 1 268 ? 6.566 13.43 26.578 1 98.75 268 VAL B O 1
ATOM 6118 N N . ASP B 1 269 ? 4.66 13.734 27.734 1 98.19 269 ASP B N 1
ATOM 6119 C CA . ASP B 1 269 ? 4.5 12.312 28.016 1 98.19 269 ASP B CA 1
ATOM 6120 C C . ASP B 1 269 ? 3.693 11.617 26.922 1 98.19 269 ASP B C 1
ATOM 6122 O O . ASP B 1 269 ? 3.459 12.188 25.859 1 98.19 269 ASP B O 1
ATOM 6126 N N . SER B 1 270 ? 3.262 10.398 27.109 1 97.88 270 SER B N 1
ATOM 6127 C CA . SER B 1 270 ? 2.621 9.594 26.062 1 97.88 270 SER B CA 1
ATOM 6128 C C . SER B 1 270 ? 1.191 10.055 25.812 1 97.88 270 SER B C 1
ATOM 6130 O O . SER B 1 270 ? 0.542 9.594 24.875 1 97.88 270 SER B O 1
ATOM 6132 N N . PHE B 1 271 ? 0.726 10.977 26.578 1 98.56 271 PHE B N 1
ATOM 6133 C CA . PHE B 1 271 ? -0.602 11.531 26.359 1 98.56 271 PHE B CA 1
ATOM 6134 C C . PHE B 1 271 ? -0.51 12.984 25.922 1 98.56 271 PHE B C 1
ATOM 6136 O O . PHE B 1 271 ? -1.503 13.719 25.953 1 98.56 271 PHE B O 1
ATOM 6143 N N . GLN B 1 272 ? 0.697 13.453 25.625 1 98.56 272 GLN B N 1
ATOM 6144 C CA . GLN B 1 272 ? 0.998 14.781 25.094 1 98.56 272 GLN B CA 1
ATOM 6145 C C . GLN B 1 272 ? 0.912 15.844 26.188 1 98.56 272 GLN B C 1
ATOM 6147 O O . GLN B 1 272 ? 0.715 17.031 25.891 1 98.56 272 GLN B O 1
ATOM 6152 N N . ARG B 1 273 ? 0.996 15.375 27.406 1 98.69 273 ARG B N 1
ATOM 6153 C CA . ARG B 1 273 ? 1.023 16.312 28.516 1 98.69 273 ARG B CA 1
ATOM 6154 C C . ARG B 1 273 ? 2.436 16.828 28.766 1 98.69 273 ARG B C 1
ATOM 6156 O O . ARG B 1 273 ? 3.398 16.047 28.75 1 98.69 273 ARG B O 1
ATOM 6163 N N . THR B 1 274 ? 2.551 18.172 28.984 1 98.81 274 THR B N 1
ATOM 6164 C CA . THR B 1 274 ? 3.846 18.766 29.281 1 98.81 274 THR B CA 1
ATOM 6165 C C . THR B 1 274 ? 4.207 18.594 30.75 1 98.81 274 THR B C 1
ATOM 6167 O O . THR B 1 274 ? 3.58 17.797 31.453 1 98.81 274 THR B O 1
ATOM 6170 N N . SER B 1 275 ? 5.312 19.297 31.172 1 98.75 275 SER B N 1
ATOM 6171 C CA . SER B 1 275 ? 5.727 19.25 32.562 1 98.75 275 SER B CA 1
ATOM 6172 C C . SER B 1 275 ? 4.695 19.906 33.469 1 98.75 275 SER B C 1
ATOM 6174 O O . SER B 1 275 ? 4.75 19.75 34.688 1 98.75 275 SER B O 1
ATOM 6176 N N . ASP B 1 276 ? 3.77 20.672 32.938 1 98.62 276 ASP B N 1
ATOM 6177 C CA . ASP B 1 276 ? 2.611 21.188 33.688 1 98.62 276 ASP B CA 1
ATOM 6178 C C . ASP B 1 276 ? 1.378 20.328 33.438 1 98.62 276 ASP B C 1
ATOM 6180 O O . ASP B 1 276 ? 1 20.094 32.281 1 98.62 276 ASP B O 1
ATOM 6184 N N . PRO B 1 277 ? 0.708 19.859 34.406 1 98.19 277 PRO B N 1
ATOM 6185 C CA . PRO B 1 277 ? -0.381 18.891 34.219 1 98.19 277 PRO B CA 1
ATOM 6186 C C . PRO B 1 277 ? -1.579 19.469 33.469 1 98.19 277 PRO B C 1
ATOM 6188 O O . PRO B 1 277 ? -2.447 18.719 33.031 1 98.19 277 PRO B O 1
ATOM 6191 N N . ASP B 1 278 ? -1.655 20.781 33.344 1 98.56 278 ASP B N 1
ATOM 6192 C CA . ASP B 1 278 ? -2.818 21.391 32.688 1 98.56 278 ASP B CA 1
ATOM 6193 C C . ASP B 1 278 ? -2.457 21.953 31.328 1 98.56 278 ASP B C 1
ATOM 6195 O O . ASP B 1 278 ? -3.295 22.562 30.672 1 98.56 278 ASP B O 1
ATOM 6199 N N . ILE B 1 279 ? -1.192 21.766 30.875 1 98.88 279 ILE B N 1
ATOM 6200 C CA . ILE B 1 279 ? -0.733 22.234 29.578 1 98.88 279 ILE B CA 1
ATOM 6201 C C . ILE B 1 279 ? -0.294 21.047 28.719 1 98.88 279 ILE B C 1
ATOM 6203 O O . ILE B 1 279 ? 0.574 20.281 29.125 1 98.88 279 ILE B O 1
ATOM 6207 N N . TYR B 1 280 ? -0.951 20.906 27.578 1 98.88 280 TYR B N 1
ATOM 6208 C CA . TYR B 1 280 ? -0.615 19.906 26.578 1 98.88 280 TYR B CA 1
ATOM 6209 C C . TYR B 1 280 ? 0.12 20.531 25.406 1 98.88 280 TYR B C 1
ATOM 6211 O O . TYR B 1 280 ? 0.102 21.75 25.234 1 98.88 280 TYR B O 1
ATOM 6219 N N . ALA B 1 281 ? 0.85 19.703 24.625 1 98.94 281 ALA B N 1
ATOM 6220 C CA . ALA B 1 281 ? 1.51 20.188 23.406 1 98.94 281 ALA B CA 1
ATOM 6221 C C . ALA B 1 281 ? 1.536 19.094 22.328 1 98.94 281 ALA B C 1
ATOM 6223 O O . ALA B 1 281 ? 1.485 17.906 22.641 1 98.94 281 ALA B O 1
ATOM 6224 N N . ALA B 1 282 ? 1.594 19.5 21.062 1 98.75 282 ALA B N 1
ATOM 6225 C CA . ALA B 1 282 ? 1.587 18.562 19.953 1 98.75 282 ALA B CA 1
ATOM 6226 C C . ALA B 1 282 ? 2.123 19.219 18.688 1 98.75 282 ALA B C 1
ATOM 6228 O O . ALA B 1 282 ? 2.24 20.453 18.609 1 98.75 282 ALA B O 1
ATOM 6229 N N . GLY B 1 283 ? 2.463 18.359 17.703 1 98.19 283 GLY B N 1
ATOM 6230 C CA . GLY B 1 283 ? 2.906 18.828 16.406 1 98.19 283 GLY B CA 1
ATOM 6231 C C . GLY B 1 283 ? 4.414 18.969 16.297 1 98.19 283 GLY B C 1
ATOM 6232 O O . GLY B 1 283 ? 5.156 18.234 16.969 1 98.19 283 GLY B O 1
ATOM 6233 N N . ASP B 1 284 ? 4.828 19.875 15.445 1 97.88 284 ASP B N 1
ATOM 6234 C CA . ASP B 1 284 ? 6.234 20 15.086 1 97.88 284 ASP B CA 1
ATOM 6235 C C . ASP B 1 284 ? 7.051 20.562 16.25 1 97.88 284 ASP B C 1
ATOM 6237 O O . ASP B 1 284 ? 8.281 20.5 16.234 1 97.88 284 ASP B O 1
ATOM 6241 N N . GLY B 1 285 ? 6.402 21.078 17.281 1 98.19 285 GLY B N 1
ATOM 6242 C CA . GLY B 1 285 ? 7.094 21.734 18.391 1 98.19 285 GLY B CA 1
ATOM 6243 C C . GLY B 1 285 ? 7.461 20.781 19.5 1 98.19 285 GLY B C 1
ATOM 6244 O O . GLY B 1 285 ? 8.125 21.156 20.469 1 98.19 285 GLY B O 1
ATOM 6245 N N . VAL B 1 286 ? 7.094 19.484 19.344 1 98.62 286 VAL B N 1
ATOM 6246 C CA . VAL B 1 286 ? 7.305 18.562 20.453 1 98.62 286 VAL B CA 1
ATOM 6247 C C . VAL B 1 286 ? 8.273 17.453 20.047 1 98.62 286 VAL B C 1
ATOM 6249 O O . VAL B 1 286 ? 8.5 17.25 18.859 1 98.62 286 VAL B O 1
ATOM 6252 N N . GLU B 1 287 ? 8.883 16.844 21 1 97.94 287 GLU B N 1
ATOM 6253 C CA . GLU B 1 287 ? 9.586 15.578 20.797 1 97.94 287 GLU B CA 1
ATOM 6254 C C . GLU B 1 287 ? 8.812 14.406 21.406 1 97.94 287 GLU B C 1
ATOM 6256 O O . GLU B 1 287 ? 8.109 14.57 22.406 1 97.94 287 GLU B O 1
ATOM 6261 N N . THR B 1 288 ? 8.844 13.305 20.75 1 96.94 288 THR B N 1
ATOM 6262 C CA . THR B 1 288 ? 8.164 12.094 21.172 1 96.94 288 THR B CA 1
ATOM 6263 C C . THR B 1 288 ? 9.125 10.906 21.188 1 96.94 288 THR B C 1
ATOM 6265 O O . THR B 1 288 ? 10.297 11.047 20.844 1 96.94 288 THR B O 1
ATOM 6268 N N . VAL B 1 289 ? 8.625 9.773 21.562 1 97.19 289 VAL B N 1
ATOM 6269 C CA . VAL B 1 289 ? 9.414 8.547 21.594 1 97.19 289 VAL B CA 1
ATOM 6270 C C . VAL B 1 289 ? 9.727 8.086 20.172 1 97.19 289 VAL B C 1
ATOM 6272 O O . VAL B 1 289 ? 8.859 8.141 19.297 1 97.19 289 VAL B O 1
ATOM 6275 N N . ASP B 1 290 ? 11.031 7.77 19.984 1 97 290 ASP B N 1
ATOM 6276 C CA . ASP B 1 290 ? 11.43 7.059 18.781 1 97 290 ASP B CA 1
ATOM 6277 C C . ASP B 1 290 ? 11.008 5.59 18.828 1 97 290 ASP B C 1
ATOM 6279 O O . ASP B 1 290 ? 11.562 4.816 19.625 1 97 290 ASP B O 1
ATOM 6283 N N . ARG B 1 291 ? 10.148 5.164 17.969 1 96.56 291 ARG B N 1
ATOM 6284 C CA . ARG B 1 291 ? 9.555 3.832 18.062 1 96.56 291 ARG B CA 1
ATOM 6285 C C . ARG B 1 291 ? 10.547 2.762 17.609 1 96.56 291 ARG B C 1
ATOM 6287 O O . ARG B 1 291 ? 10.289 1.566 17.766 1 96.56 291 ARG B O 1
ATOM 6294 N N . ILE B 1 292 ? 11.664 3.168 17.031 1 96.06 292 ILE B N 1
ATOM 6295 C CA . ILE B 1 292 ? 12.609 2.207 16.484 1 96.06 292 ILE B CA 1
ATOM 6296 C C . ILE B 1 292 ? 13.633 1.814 17.547 1 96.06 292 ILE B C 1
ATOM 6298 O O . ILE B 1 292 ? 13.781 0.633 17.859 1 96.06 292 ILE B O 1
ATOM 6302 N N . LEU B 1 293 ? 14.289 2.879 18.203 1 94 293 LEU B N 1
ATOM 6303 C CA . LEU B 1 293 ? 15.367 2.58 19.125 1 94 293 LEU B CA 1
ATOM 6304 C C . LEU B 1 293 ? 15.016 3.029 20.547 1 94 293 LEU B C 1
ATOM 6306 O O . LEU B 1 293 ? 15.75 2.758 21.484 1 94 293 LEU B O 1
ATOM 6310 N N . GLY B 1 294 ? 13.812 3.695 20.859 1 91.94 294 GLY B N 1
ATOM 6311 C CA . GLY B 1 294 ? 13.328 4.078 22.172 1 91.94 294 GLY B CA 1
ATOM 6312 C C . GLY B 1 294 ? 13.766 5.473 22.594 1 91.94 294 GLY B C 1
ATOM 6313 O O . GLY B 1 294 ? 13.227 6.035 23.547 1 91.94 294 GLY B O 1
ATOM 6314 N N . GLY B 1 295 ? 14.734 6.141 22.031 1 93.44 295 GLY B N 1
ATOM 6315 C CA . GLY B 1 295 ? 15.141 7.5 22.344 1 93.44 295 GLY B CA 1
ATOM 6316 C C . GLY B 1 295 ? 14.102 8.539 21.953 1 93.44 295 GLY B C 1
ATOM 6317 O O . GLY B 1 295 ? 12.914 8.242 21.891 1 93.44 295 GLY B O 1
ATOM 6318 N N . LYS B 1 296 ? 14.438 9.812 21.969 1 95.69 296 LYS B N 1
ATOM 6319 C CA . LYS B 1 296 ? 13.547 10.906 21.594 1 95.69 296 LYS B CA 1
ATOM 6320 C C . LYS B 1 296 ? 13.719 11.281 20.125 1 95.69 296 LYS B C 1
ATOM 6322 O O . LYS B 1 296 ? 14.82 11.164 19.578 1 95.69 296 LYS B O 1
ATOM 6327 N N . THR B 1 297 ? 12.648 11.633 19.562 1 96 297 THR B N 1
ATOM 6328 C CA . THR B 1 297 ? 12.695 12.102 18.188 1 96 297 THR B CA 1
ATOM 6329 C C . THR B 1 297 ? 11.664 13.203 17.953 1 96 297 THR B C 1
ATOM 6331 O O . THR B 1 297 ? 10.766 13.398 18.766 1 96 297 THR B O 1
ATOM 6334 N N . ALA B 1 298 ? 11.898 14.023 16.969 1 96.31 298 ALA B N 1
ATOM 6335 C CA . ALA B 1 298 ? 10.945 15.008 16.453 1 96.31 298 ALA B CA 1
ATOM 6336 C C . ALA B 1 298 ? 10.648 14.758 14.984 1 96.31 298 ALA B C 1
ATOM 6338 O O . ALA B 1 298 ? 11.562 14.688 14.156 1 96.31 298 ALA B O 1
ATOM 6339 N N . VAL B 1 299 ? 9.453 14.516 14.656 1 95.5 299 VAL B N 1
ATOM 6340 C CA . VAL B 1 299 ? 9.016 14.211 13.297 1 95.5 299 VAL B CA 1
ATOM 6341 C C . VAL B 1 299 ? 8 15.25 12.836 1 95.5 299 VAL B C 1
ATOM 6343 O O . VAL B 1 299 ? 6.793 15.078 13.023 1 95.5 299 VAL B O 1
ATOM 6346 N N . PRO B 1 300 ? 8.469 16.312 12.242 1 94.94 300 PRO B N 1
ATOM 6347 C CA . PRO B 1 300 ? 7.59 17.406 11.836 1 94.94 300 PRO B CA 1
ATOM 6348 C C . PRO B 1 300 ? 6.754 17.062 10.602 1 94.94 300 PRO B C 1
ATOM 6350 O O . PRO B 1 300 ? 7 17.594 9.516 1 94.94 300 PRO B O 1
ATOM 6353 N N . MET B 1 301 ? 5.734 16.297 10.742 1 94.38 301 MET B N 1
ATOM 6354 C CA . MET B 1 301 ? 4.852 15.836 9.664 1 94.38 301 MET B CA 1
ATOM 6355 C C . MET B 1 301 ? 3.389 15.938 10.086 1 94.38 301 MET B C 1
ATOM 6357 O O . MET B 1 301 ? 3.072 15.891 11.273 1 94.38 301 MET B O 1
ATOM 6361 N N . GLY B 1 302 ? 2.537 16.125 9.086 1 94.75 302 GLY B N 1
ATOM 6362 C CA . GLY B 1 302 ? 1.114 16.312 9.32 1 94.75 302 GLY B CA 1
ATOM 6363 C C . GLY B 1 302 ? 0.467 15.117 10.008 1 94.75 302 GLY B C 1
ATOM 6364 O O . GLY B 1 302 ? -0.4 15.289 10.867 1 94.75 302 GLY B O 1
ATOM 6365 N N . GLY B 1 303 ? 0.884 13.883 9.656 1 96.06 303 GLY B N 1
ATOM 6366 C CA . GLY B 1 303 ? 0.309 12.68 10.234 1 96.06 303 GLY B CA 1
ATOM 6367 C C . GLY B 1 303 ? 0.464 12.602 11.742 1 96.06 303 GLY B C 1
ATOM 6368 O O . GLY B 1 303 ? -0.528 12.602 12.477 1 96.06 303 GLY B O 1
ATOM 6369 N N . PRO B 1 304 ? 1.672 12.641 12.234 1 97.44 304 PRO B N 1
ATOM 6370 C CA . PRO B 1 304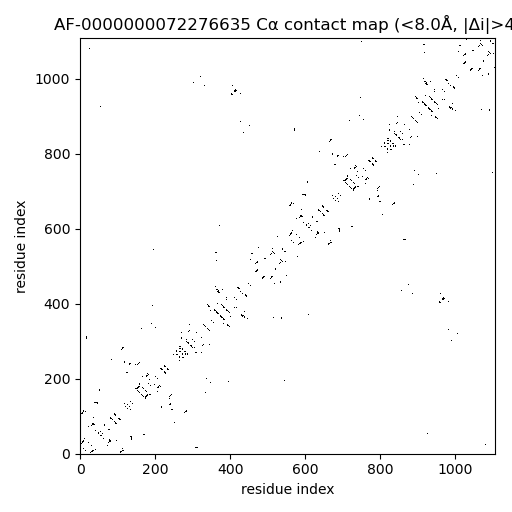 ? 1.924 12.641 13.672 1 97.44 304 PRO B CA 1
ATOM 6371 C C . PRO B 1 304 ? 1.229 13.789 14.398 1 97.44 304 PRO B C 1
ATOM 6373 O O . PRO B 1 304 ? 0.644 13.594 15.469 1 97.44 304 PRO B O 1
ATOM 6376 N N . ALA B 1 305 ? 1.247 14.977 13.789 1 97.88 305 ALA B N 1
ATOM 6377 C CA . ALA B 1 305 ? 0.629 16.141 14.414 1 97.88 305 ALA B CA 1
ATOM 6378 C C . ALA B 1 305 ? -0.855 15.906 14.672 1 97.88 305 ALA B C 1
ATOM 6380 O O . ALA B 1 305 ? -1.355 16.203 15.766 1 97.88 305 ALA B O 1
ATOM 6381 N N . ASN B 1 306 ? -1.541 15.375 13.672 1 97.69 306 ASN B N 1
ATOM 6382 C CA . ASN B 1 306 ? -2.971 15.109 13.789 1 97.69 306 ASN B CA 1
ATOM 6383 C C . ASN B 1 306 ? -3.26 14.062 14.859 1 97.69 306 ASN B C 1
ATOM 6385 O O . ASN B 1 306 ? -4.16 14.234 15.68 1 97.69 306 ASN B O 1
ATOM 6389 N N . ARG B 1 307 ? -2.512 13 14.883 1 97.94 307 ARG B N 1
ATOM 6390 C CA . ARG B 1 307 ? -2.732 11.93 15.844 1 97.94 307 ARG B CA 1
ATOM 6391 C C . ARG B 1 307 ? -2.42 12.391 17.266 1 97.94 307 ARG B C 1
ATOM 6393 O O . ARG B 1 307 ? -3.125 12.031 18.203 1 97.94 307 ARG B O 1
ATOM 6400 N N . GLN B 1 308 ? -1.395 13.211 17.422 1 98.62 308 GLN B N 1
ATOM 6401 C CA . GLN B 1 308 ? -1.024 13.75 18.734 1 98.62 308 GLN B CA 1
ATOM 6402 C C . GLN B 1 308 ? -2.117 14.656 19.281 1 98.62 308 GLN B C 1
ATOM 6404 O O . GLN B 1 308 ? -2.457 14.586 20.469 1 98.62 308 GLN B O 1
ATOM 6409 N N . GLY B 1 309 ? -2.637 15.516 18.375 1 98.69 309 GLY B N 1
ATOM 6410 C CA . GLY B 1 309 ? -3.754 16.344 18.797 1 98.69 309 GLY B CA 1
ATOM 6411 C C . GLY B 1 309 ? -4.938 15.547 19.312 1 98.69 309 GLY B C 1
ATOM 6412 O O . GLY B 1 309 ? -5.508 15.875 20.344 1 98.69 309 GLY B O 1
ATOM 6413 N N . ARG B 1 310 ? -5.27 14.5 18.641 1 98.38 310 ARG B N 1
ATOM 6414 C CA . ARG B 1 310 ? -6.371 13.633 19.031 1 98.38 310 ARG B CA 1
ATOM 6415 C C . ARG B 1 310 ? -6.098 12.984 20.391 1 98.38 310 ARG B C 1
ATOM 6417 O O . ARG B 1 310 ? -6.98 12.922 21.25 1 98.38 310 ARG B O 1
ATOM 6424 N N . VAL B 1 311 ? -4.906 12.508 20.609 1 98.56 311 VAL B N 1
ATOM 6425 C CA . VAL B 1 311 ? -4.531 11.812 21.844 1 98.56 311 VAL B CA 1
ATOM 6426 C C . VAL B 1 311 ? -4.672 12.758 23.031 1 98.56 311 VAL B C 1
ATOM 6428 O O . VAL B 1 311 ? -5.164 12.367 24.094 1 98.56 311 VAL B O 1
ATOM 6431 N N . ALA B 1 312 ? -4.266 13.992 22.859 1 98.69 312 ALA B N 1
ATOM 6432 C CA . ALA B 1 312 ? -4.375 14.977 23.922 1 98.69 312 ALA B CA 1
ATOM 6433 C C . ALA B 1 312 ? -5.832 15.195 24.328 1 98.69 312 ALA B C 1
ATOM 6435 O O . ALA B 1 312 ? -6.164 15.211 25.516 1 98.69 312 ALA B O 1
ATOM 6436 N N . ALA B 1 313 ? -6.703 15.352 23.328 1 98.75 313 ALA B N 1
ATOM 6437 C CA . ALA B 1 313 ? -8.125 15.539 23.594 1 98.75 313 ALA B CA 1
ATOM 6438 C C . ALA B 1 313 ? -8.719 14.32 24.281 1 98.75 313 ALA B C 1
ATOM 6440 O O . ALA B 1 313 ? -9.484 14.453 25.25 1 98.75 313 ALA B O 1
ATOM 6441 N N . ASP B 1 314 ? -8.352 13.148 23.812 1 98.38 314 ASP B N 1
ATOM 6442 C CA . ASP B 1 314 ? -8.844 11.906 24.422 1 98.38 314 ASP B CA 1
ATOM 6443 C C . ASP B 1 314 ? -8.438 11.812 25.891 1 98.38 314 ASP B C 1
ATOM 6445 O O . ASP B 1 314 ? -9.227 11.359 26.719 1 98.38 314 ASP B O 1
ATOM 6449 N N . HIS B 1 315 ? -7.207 12.211 26.188 1 98.44 315 HIS B N 1
ATOM 6450 C CA . HIS B 1 315 ? -6.727 12.141 27.562 1 98.44 315 HIS B CA 1
ATOM 6451 C C . HIS B 1 315 ? -7.551 13.039 28.484 1 98.44 315 HIS B C 1
ATOM 6453 O O . HIS B 1 315 ? -7.828 12.672 29.625 1 98.44 315 HIS B O 1
ATOM 6459 N N . ILE B 1 316 ? -7.934 14.148 28 1 98 316 ILE B N 1
ATOM 6460 C CA . ILE B 1 316 ? -8.664 15.141 28.797 1 98 316 ILE B CA 1
ATOM 6461 C C . ILE B 1 316 ? -10.086 14.641 29.047 1 98 316 ILE B C 1
ATOM 6463 O O . ILE B 1 316 ? -10.609 14.781 30.156 1 98 316 ILE B O 1
ATOM 6467 N N . PHE B 1 317 ? -10.711 13.984 28.062 1 97.25 317 PHE B N 1
ATOM 6468 C CA . PHE B 1 317 ? -12.164 13.82 28.156 1 97.25 317 PHE B CA 1
ATOM 6469 C C . PHE B 1 317 ? -12.523 12.359 28.375 1 97.25 317 PHE B C 1
ATOM 6471 O O . PHE B 1 317 ? -13.633 12.047 28.828 1 97.25 317 PHE B O 1
ATOM 6478 N N . LEU B 1 318 ? -11.633 11.422 27.953 1 95.56 318 LEU B N 1
ATOM 6479 C CA . LEU B 1 318 ? -12.031 10.016 28 1 95.56 318 LEU B CA 1
ATOM 6480 C C . LEU B 1 318 ? -11.406 9.312 29.203 1 95.56 318 LEU B C 1
ATOM 6482 O O . LEU B 1 318 ? -11.672 8.133 29.438 1 95.56 318 LEU B O 1
ATOM 6486 N N . ALA B 1 319 ? -10.625 9.961 29.969 1 87 319 ALA B N 1
ATOM 6487 C CA . ALA B 1 319 ? -10.055 9.438 31.219 1 87 319 ALA B CA 1
ATOM 6488 C C . ALA B 1 319 ? -9.359 8.102 30.969 1 87 319 ALA B C 1
ATOM 6490 O O . ALA B 1 319 ? -8.484 7.996 30.109 1 87 319 ALA B O 1
ATOM 6491 N N . ASP B 1 320 ? -9.977 6.973 31.5 1 90.12 320 ASP B N 1
ATOM 6492 C CA . ASP B 1 320 ? -9.328 5.664 31.5 1 90.12 320 ASP B CA 1
ATOM 6493 C C . ASP B 1 320 ? -9.406 5.023 30.109 1 90.12 320 ASP B C 1
ATOM 6495 O O . ASP B 1 320 ? -8.703 4.051 29.828 1 90.12 320 ASP B O 1
ATOM 6499 N N . LYS B 1 321 ? -10.133 5.625 29.203 1 92.5 321 LYS B N 1
ATOM 6500 C CA . LYS B 1 321 ? -10.273 5.047 27.875 1 92.5 321 LYS B CA 1
ATOM 6501 C C . LYS B 1 321 ? -9.273 5.664 26.891 1 92.5 321 LYS B C 1
ATOM 6503 O O . LYS B 1 321 ? -9.141 5.199 25.766 1 92.5 321 LYS B O 1
ATOM 6508 N N . ALA B 1 322 ? -8.602 6.73 27.406 1 96 322 ALA B N 1
ATOM 6509 C CA . ALA B 1 322 ? -7.594 7.352 26.547 1 96 322 ALA B CA 1
ATOM 6510 C C . ALA B 1 322 ? -6.43 6.395 26.281 1 96 322 ALA B C 1
ATOM 6512 O O . ALA B 1 322 ? -6.012 5.66 27.188 1 96 322 ALA B O 1
ATOM 6513 N N . ARG B 1 323 ? -5.996 6.352 25.062 1 96.44 323 ARG B N 1
ATOM 6514 C CA . ARG B 1 323 ? -4.855 5.531 24.672 1 96.44 323 ARG B CA 1
ATOM 6515 C C . ARG B 1 323 ? -3.613 6.387 24.453 1 96.44 323 ARG B C 1
ATOM 6517 O O . ARG B 1 323 ? -3.703 7.484 23.891 1 96.44 323 ARG B O 1
ATOM 6524 N N . PRO B 1 324 ? -2.496 5.898 24.844 1 97.69 324 PRO B N 1
ATOM 6525 C CA . PRO B 1 324 ? -1.273 6.695 24.703 1 97.69 324 PRO B CA 1
ATOM 6526 C C . PRO B 1 324 ? -0.776 6.777 23.266 1 97.69 324 PRO B C 1
ATOM 6528 O O . PRO B 1 324 ? -1.063 5.895 22.453 1 97.69 324 PRO B O 1
ATOM 6531 N N . TYR B 1 325 ? -0.104 7.852 22.922 1 97.94 325 TYR B N 1
ATOM 6532 C CA . TYR B 1 325 ? 0.646 7.977 21.688 1 97.94 325 TYR B CA 1
ATOM 6533 C C . TYR B 1 325 ? 1.885 7.09 21.703 1 97.94 325 TYR B C 1
ATOM 6535 O O . TYR B 1 325 ? 2.76 7.254 22.562 1 97.94 325 TYR B O 1
ATOM 6543 N N . PRO B 1 326 ? 2.014 6.191 20.766 1 97.88 326 PRO B N 1
ATOM 6544 C CA . PRO B 1 326 ? 3.08 5.191 20.891 1 97.88 326 PRO B CA 1
ATOM 6545 C C . PRO B 1 326 ? 4.445 5.727 20.469 1 97.88 326 PRO B C 1
ATOM 6547 O O . PRO B 1 326 ? 5.469 5.094 20.734 1 97.88 326 PRO B O 1
ATOM 6550 N N . GLY B 1 327 ? 4.465 6.852 19.859 1 98 327 GLY B N 1
ATOM 6551 C CA . GLY B 1 327 ? 5.699 7.391 19.312 1 98 327 GLY B CA 1
ATOM 6552 C C . GLY B 1 327 ? 5.664 7.555 17.797 1 98 327 GLY B C 1
ATOM 6553 O O . GLY B 1 327 ? 4.605 7.438 17.188 1 98 327 GLY B O 1
ATOM 6554 N N . SER B 1 328 ? 6.852 7.914 17.266 1 97.38 328 SER B N 1
ATOM 6555 C CA . SER B 1 328 ? 6.918 8.203 15.836 1 97.38 328 SER B CA 1
ATOM 6556 C C . SER B 1 328 ? 7.984 7.363 15.148 1 97.38 328 SER B C 1
ATOM 6558 O O . SER B 1 328 ? 9 7.012 15.758 1 97.38 328 SER B O 1
ATOM 6560 N N . VAL B 1 329 ? 7.75 7.039 13.883 1 96.81 329 VAL B N 1
ATOM 6561 C CA . VAL B 1 329 ? 8.656 6.215 13.086 1 96.81 329 VAL B CA 1
ATOM 6562 C C . VAL B 1 329 ? 9.398 7.094 12.078 1 96.81 329 VAL B C 1
ATOM 6564 O O . VAL B 1 329 ? 10.555 6.82 11.742 1 96.81 329 VAL B O 1
ATOM 6567 N N . GLY B 1 330 ? 8.844 8.125 11.648 1 97 330 GLY B N 1
ATOM 6568 C CA . GLY B 1 330 ? 9.43 9 10.641 1 97 330 GLY B CA 1
ATOM 6569 C C . GLY B 1 330 ? 9.227 8.492 9.227 1 97 330 GLY B C 1
ATOM 6570 O O . GLY B 1 330 ? 10.195 8.242 8.508 1 97 330 GLY B O 1
ATOM 6571 N N . THR B 1 331 ? 7.977 8.391 8.711 1 98.19 331 THR B N 1
ATOM 6572 C CA . THR B 1 331 ? 7.66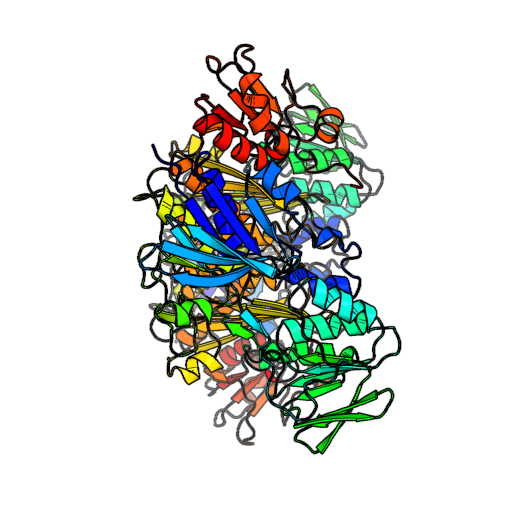 7.961 7.355 1 98.19 331 THR B CA 1
ATOM 6573 C C . THR B 1 331 ? 7.418 9.164 6.449 1 98.19 331 THR B C 1
ATOM 6575 O O . THR B 1 331 ? 6.5 9.953 6.684 1 98.19 331 THR B O 1
ATOM 6578 N N . GLY B 1 332 ? 8.281 9.367 5.469 1 97.88 332 GLY B N 1
ATOM 6579 C CA . GLY B 1 332 ? 8.164 10.477 4.535 1 97.88 332 GLY B CA 1
ATOM 6580 C C . GLY B 1 332 ? 8.266 10.047 3.084 1 97.88 332 GLY B C 1
ATOM 6581 O O . GLY B 1 332 ? 8.883 9.023 2.773 1 97.88 332 GLY B O 1
ATOM 6582 N N . ILE B 1 333 ? 7.652 10.758 2.178 1 98.56 333 ILE B N 1
ATOM 6583 C CA . ILE B 1 333 ? 7.672 10.469 0.748 1 98.56 333 ILE B CA 1
ATOM 6584 C C . ILE B 1 333 ? 7.66 11.781 -0.038 1 98.56 333 ILE B C 1
ATOM 6586 O O . ILE B 1 333 ? 7.09 12.781 0.414 1 98.56 333 ILE B O 1
ATOM 6590 N N . VAL B 1 334 ? 8.297 11.828 -1.205 1 98.19 334 VAL B N 1
ATOM 6591 C CA . VAL B 1 334 ? 8.289 13.031 -2.033 1 98.19 334 VAL B CA 1
ATOM 6592 C C . VAL B 1 334 ? 8.375 12.641 -3.508 1 98.19 334 VAL B C 1
ATOM 6594 O O . VAL B 1 334 ? 8.945 11.602 -3.854 1 98.19 334 VAL B O 1
ATOM 6597 N N . ARG B 1 335 ? 7.715 13.375 -4.293 1 98.06 335 ARG B N 1
ATOM 6598 C CA . ARG B 1 335 ? 7.812 13.273 -5.746 1 98.06 335 ARG B CA 1
ATOM 6599 C C . ARG B 1 335 ? 8.68 14.391 -6.316 1 98.06 335 ARG B C 1
ATOM 6601 O O . ARG B 1 335 ? 8.578 15.539 -5.895 1 98.06 335 ARG B O 1
ATOM 6608 N N . ALA B 1 336 ? 9.617 14.109 -7.109 1 98.12 336 ALA B N 1
ATOM 6609 C CA . ALA B 1 336 ? 10.367 15.031 -7.957 1 98.12 336 ALA B CA 1
ATOM 6610 C C . ALA B 1 336 ? 10.211 14.672 -9.43 1 98.12 336 ALA B C 1
ATOM 6612 O O . ALA B 1 336 ? 10.953 13.836 -9.953 1 98.12 336 ALA B O 1
ATOM 6613 N N . PHE B 1 337 ? 9.258 15.367 -10.109 1 98 337 PHE B N 1
ATOM 6614 C CA . PHE B 1 337 ? 8.898 15.055 -11.492 1 98 337 PHE B CA 1
ATOM 6615 C C . PHE B 1 337 ? 8.398 13.617 -11.609 1 98 337 PHE B C 1
ATOM 6617 O O . PHE B 1 337 ? 7.387 13.25 -11 1 98 337 PHE B O 1
ATOM 6624 N N . ASP B 1 338 ? 9.242 12.719 -12.211 1 97.19 338 ASP B N 1
ATOM 6625 C CA . ASP B 1 338 ? 8.773 11.352 -12.398 1 97.19 338 ASP B CA 1
ATOM 6626 C C . ASP B 1 338 ? 9.344 10.414 -11.336 1 97.19 338 ASP B C 1
ATOM 6628 O O . ASP B 1 338 ? 8.914 9.273 -11.203 1 97.19 338 ASP B O 1
ATOM 6632 N N . ALA B 1 339 ? 10.25 10.891 -10.555 1 98.44 339 ALA B N 1
ATOM 6633 C CA . ALA B 1 339 ? 10.852 10.078 -9.508 1 98.44 339 ALA B CA 1
ATOM 6634 C C . ALA B 1 339 ? 10.094 10.234 -8.188 1 98.44 339 ALA B C 1
ATOM 6636 O O . ALA B 1 339 ? 9.672 11.344 -7.836 1 98.44 339 ALA B O 1
ATOM 6637 N N . VAL B 1 340 ? 9.797 9.164 -7.555 1 98.62 340 VAL B N 1
ATOM 6638 C CA . VAL B 1 340 ? 9.211 9.117 -6.223 1 98.62 340 VAL B CA 1
ATOM 6639 C C . VAL B 1 340 ? 10.133 8.359 -5.27 1 98.62 340 VAL B C 1
ATOM 6641 O O . VAL B 1 340 ? 10.68 7.316 -5.629 1 98.62 340 VAL B O 1
ATOM 6644 N N . VAL B 1 341 ? 10.328 8.898 -4.102 1 98.75 341 VAL B N 1
ATOM 6645 C CA . VAL B 1 341 ? 11.164 8.211 -3.127 1 98.75 341 VAL B CA 1
ATOM 6646 C C . VAL B 1 341 ? 10.578 8.391 -1.728 1 98.75 341 VAL B C 1
ATOM 6648 O O . VAL B 1 341 ? 9.914 9.391 -1.446 1 98.75 341 VAL B O 1
ATOM 6651 N N . GLY B 1 342 ? 10.703 7.375 -0.876 1 98.56 342 GLY B N 1
ATOM 6652 C CA . GLY B 1 342 ? 10.234 7.426 0.499 1 98.56 342 GLY B CA 1
ATOM 6653 C C . GLY B 1 342 ? 11.148 6.715 1.473 1 98.56 342 GLY B C 1
ATOM 6654 O O . GLY B 1 342 ? 12.016 5.941 1.062 1 98.56 342 GLY B O 1
ATOM 6655 N N . ILE B 1 343 ? 11.008 7.047 2.719 1 98.69 343 ILE B N 1
ATOM 6656 C CA . ILE B 1 343 ? 11.781 6.449 3.803 1 98.69 343 ILE B CA 1
ATOM 6657 C C . ILE B 1 343 ? 10.883 6.211 5.012 1 98.69 343 ILE B C 1
ATOM 6659 O O . ILE B 1 343 ? 9.961 6.992 5.27 1 98.69 343 ILE B O 1
ATOM 6663 N N . THR B 1 344 ? 11.031 5.172 5.723 1 98.75 344 THR B N 1
ATOM 6664 C CA . THR B 1 344 ? 10.414 4.887 7.016 1 98.75 344 THR B CA 1
ATOM 6665 C C . THR B 1 344 ? 11.422 4.219 7.953 1 98.75 344 THR B C 1
ATOM 6667 O O . THR B 1 344 ? 12.25 3.422 7.516 1 98.75 344 THR B O 1
ATOM 6670 N N . GLY B 1 345 ? 11.391 4.605 9.203 1 98.31 345 GLY B N 1
ATOM 6671 C CA . GLY B 1 345 ? 12.398 4.129 10.141 1 98.31 345 GLY B CA 1
ATOM 6672 C C . GLY B 1 345 ? 13.75 4.781 9.945 1 98.31 345 GLY B C 1
ATOM 6673 O O . GLY B 1 345 ? 13.836 5.965 9.602 1 98.31 345 GLY B O 1
ATOM 6674 N N . TRP B 1 346 ? 14.797 4.059 10.312 1 97.75 346 TRP B N 1
ATOM 6675 C CA . TRP B 1 346 ? 16.125 4.656 10.32 1 97.75 346 TRP B CA 1
ATOM 6676 C C . TRP B 1 346 ? 16.906 4.258 9.07 1 97.75 346 TRP B C 1
ATOM 6678 O O . TRP B 1 346 ? 16.703 3.168 8.531 1 97.75 346 TRP B O 1
ATOM 6688 N N . SER B 1 347 ? 17.734 5.141 8.594 1 98 347 SER B N 1
ATOM 6689 C CA . SER B 1 347 ? 18.656 4.891 7.496 1 98 347 SER B CA 1
ATOM 6690 C C . SER B 1 347 ? 19.984 4.316 8.008 1 98 347 SER B C 1
ATOM 6692 O O . SER B 1 347 ? 20.203 4.234 9.211 1 98 347 SER B O 1
ATOM 6694 N N . GLU B 1 348 ? 20.859 3.887 7.039 1 97.75 348 GLU B N 1
ATOM 6695 C CA . GLU B 1 348 ? 22.203 3.445 7.406 1 97.75 348 GLU B CA 1
ATOM 6696 C C . GLU B 1 348 ? 22.953 4.547 8.141 1 97.75 348 GLU B C 1
ATOM 6698 O O . GLU B 1 348 ? 23.625 4.289 9.148 1 97.75 348 GLU B O 1
ATOM 6703 N N . LYS B 1 349 ? 22.812 5.727 7.621 1 95.38 349 LYS B N 1
ATOM 6704 C CA . LYS B 1 349 ? 23.5 6.883 8.195 1 95.38 349 LYS B CA 1
ATOM 6705 C C . LYS B 1 349 ? 23.109 7.078 9.656 1 95.38 349 LYS B C 1
ATOM 6707 O O . LYS B 1 349 ? 23.984 7.258 10.516 1 95.38 349 LYS B O 1
ATOM 6712 N N . ARG B 1 350 ? 21.875 7.051 9.953 1 94.94 350 ARG B N 1
ATOM 6713 C CA . ARG B 1 350 ? 21.391 7.281 11.305 1 94.94 350 ARG B CA 1
ATOM 6714 C C . ARG B 1 350 ? 21.781 6.141 12.242 1 94.94 350 ARG B C 1
ATOM 6716 O O . ARG B 1 350 ? 22.156 6.375 13.391 1 94.94 350 ARG B O 1
ATOM 6723 N N . LEU B 1 351 ? 21.688 4.906 11.789 1 98.06 351 LEU B N 1
ATOM 6724 C CA . LEU B 1 351 ? 22.031 3.744 12.602 1 98.06 351 LEU B CA 1
ATOM 6725 C C . LEU B 1 351 ? 23.531 3.732 12.914 1 98.06 351 LEU B C 1
ATOM 6727 O O . LEU B 1 351 ? 23.938 3.432 14.039 1 98.06 351 LEU B O 1
ATOM 6731 N N . ALA B 1 352 ? 24.312 4.086 11.859 1 97.06 352 ALA B N 1
ATOM 6732 C CA . ALA B 1 352 ? 25.766 4.172 12.055 1 97.06 352 ALA B CA 1
ATOM 6733 C C . ALA B 1 352 ? 26.109 5.238 13.086 1 97.06 352 ALA B C 1
ATOM 6735 O O . ALA B 1 352 ? 26.953 5.012 13.961 1 97.06 352 ALA B O 1
ATOM 6736 N N . ALA B 1 353 ? 25.484 6.391 13 1 94.88 353 ALA B N 1
ATOM 6737 C CA . ALA B 1 353 ? 25.719 7.484 13.938 1 94.88 353 ALA B CA 1
ATOM 6738 C C . ALA B 1 353 ? 25.344 7.082 15.359 1 94.88 353 ALA B C 1
ATOM 6740 O O . ALA B 1 353 ? 25.969 7.512 16.328 1 94.88 353 ALA B O 1
ATOM 6741 N N . ALA B 1 354 ? 24.359 6.234 15.516 1 95.31 354 ALA B N 1
ATOM 6742 C CA . ALA B 1 354 ? 23.891 5.781 16.828 1 95.31 354 ALA B CA 1
ATOM 6743 C C . ALA B 1 354 ? 24.703 4.594 17.328 1 95.31 354 ALA B C 1
ATOM 6745 O O . ALA B 1 354 ? 24.562 4.156 18.469 1 95.31 354 ALA B O 1
ATOM 6746 N N . GLY B 1 355 ? 25.578 4.105 16.469 1 96.94 355 GLY B N 1
ATOM 6747 C CA . GLY B 1 355 ? 26.359 2.934 16.812 1 96.94 355 GLY B CA 1
ATOM 6748 C C . GLY B 1 355 ? 25.531 1.673 16.938 1 96.94 355 GLY B C 1
ATOM 6749 O O . GLY B 1 355 ? 25.875 0.76 17.688 1 96.94 355 GLY B O 1
ATOM 6750 N N . HIS B 1 356 ? 24.375 1.665 16.328 1 97.31 356 HIS B N 1
ATOM 6751 C CA . HIS B 1 356 ? 23.5 0.502 16.391 1 97.31 356 HIS B CA 1
ATOM 6752 C C . HIS B 1 356 ? 23.797 -0.484 15.266 1 97.31 356 HIS B C 1
ATOM 6754 O O . HIS B 1 356 ? 23.766 -0.12 14.086 1 97.31 356 HIS B O 1
ATOM 6760 N N . PRO B 1 357 ? 24.031 -1.734 15.57 1 97.94 357 PRO B N 1
ATOM 6761 C CA . PRO B 1 357 ? 24.328 -2.713 14.523 1 97.94 357 PRO B CA 1
ATOM 6762 C C . PRO B 1 357 ? 23.156 -2.939 13.57 1 97.94 357 PRO B C 1
ATOM 6764 O O . PRO B 1 357 ? 22 -2.949 13.992 1 97.94 357 PRO B O 1
ATOM 6767 N N . TYR B 1 358 ? 23.516 -3.119 12.32 1 98.19 358 TYR B N 1
ATOM 6768 C CA . TYR B 1 358 ? 22.484 -3.359 11.32 1 98.19 358 TYR B CA 1
ATOM 6769 C C . TYR B 1 358 ? 23.047 -4.086 10.109 1 98.19 358 TYR B C 1
ATOM 6771 O O . TYR B 1 358 ? 24.266 -4.098 9.891 1 98.19 358 TYR B O 1
ATOM 6779 N N . GLU B 1 359 ? 22.141 -4.734 9.352 1 97.62 359 GLU B N 1
ATOM 6780 C CA . GLU B 1 359 ? 22.391 -5.27 8.016 1 97.62 359 GLU B CA 1
ATOM 6781 C C . GLU B 1 359 ? 21.406 -4.68 7 1 97.62 359 GLU B C 1
ATOM 6783 O O . GLU B 1 359 ? 20.406 -4.062 7.375 1 97.62 359 GLU B O 1
ATOM 6788 N N . THR B 1 360 ? 21.797 -4.762 5.762 1 97.62 360 THR B N 1
ATOM 6789 C CA . THR B 1 360 ? 20.953 -4.203 4.719 1 97.62 360 THR B CA 1
ATOM 6790 C C . THR B 1 360 ? 20.906 -5.133 3.508 1 97.62 360 THR B C 1
ATOM 6792 O O . THR B 1 360 ? 21.797 -5.969 3.326 1 97.62 360 THR B O 1
ATOM 6795 N N . VAL B 1 361 ? 19.891 -5.004 2.742 1 97.69 361 VAL B N 1
ATOM 6796 C CA . VAL B 1 361 ? 19.844 -5.551 1.39 1 97.69 361 VAL B CA 1
ATOM 6797 C C . VAL B 1 361 ? 19.078 -4.594 0.476 1 97.69 361 VAL B C 1
ATOM 6799 O O . VAL B 1 361 ? 18.203 -3.857 0.933 1 97.69 361 VAL B O 1
ATOM 6802 N N . THR B 1 362 ? 19.469 -4.52 -0.694 1 98.12 362 THR B N 1
ATOM 6803 C CA . THR B 1 362 ? 18.781 -3.766 -1.729 1 98.12 362 THR B CA 1
ATOM 6804 C C . THR B 1 362 ? 18.328 -4.684 -2.863 1 98.12 362 THR B C 1
ATOM 6806 O O . THR B 1 362 ? 19.125 -5.469 -3.383 1 98.12 362 THR B O 1
ATOM 6809 N N . VAL B 1 363 ? 17.062 -4.578 -3.23 1 98.19 363 VAL B N 1
ATOM 6810 C CA . VAL B 1 363 ? 16.516 -5.402 -4.301 1 98.19 363 VAL B CA 1
ATOM 6811 C C . VAL B 1 363 ? 15.797 -4.516 -5.32 1 98.19 363 VAL B C 1
ATOM 6813 O O . VAL B 1 363 ? 15.391 -3.396 -5 1 98.19 363 VAL B O 1
ATOM 6816 N N . ASN B 1 364 ? 15.727 -5.02 -6.531 1 98.25 364 ASN B N 1
ATOM 6817 C CA . ASN B 1 364 ? 15.039 -4.328 -7.617 1 98.25 364 ASN B CA 1
ATOM 6818 C C . ASN B 1 364 ? 14.039 -5.242 -8.32 1 98.25 364 ASN B C 1
ATOM 6820 O O . ASN B 1 364 ? 14.297 -6.43 -8.5 1 98.25 364 ASN B O 1
ATOM 6824 N N . ASP B 1 365 ? 12.906 -4.746 -8.617 1 97.06 365 ASP B N 1
ATOM 6825 C CA . ASP B 1 365 ? 11.914 -5.391 -9.469 1 97.06 365 ASP B CA 1
ATOM 6826 C C . ASP B 1 365 ? 10.875 -4.379 -9.961 1 97.06 365 ASP B C 1
ATOM 6828 O O . ASP B 1 365 ? 10.961 -3.191 -9.648 1 97.06 365 ASP B O 1
ATOM 6832 N N . SER B 1 366 ? 10.016 -4.82 -10.82 1 96.88 366 SER B N 1
ATOM 6833 C CA . SER B 1 366 ? 8.961 -3.955 -11.336 1 96.88 366 SER B CA 1
ATOM 6834 C C . SER B 1 366 ? 7.852 -3.754 -10.305 1 96.88 366 SER B C 1
ATOM 6836 O O . SER B 1 366 ? 7.645 -4.605 -9.438 1 96.88 366 SER B O 1
ATOM 6838 N N . HIS B 1 367 ? 7.125 -2.641 -10.453 1 97.25 367 HIS B N 1
ATOM 6839 C CA . HIS B 1 367 ? 6.105 -2.303 -9.469 1 97.25 367 HIS B CA 1
ATOM 6840 C C . HIS B 1 367 ? 4.863 -3.174 -9.641 1 97.25 367 HIS B C 1
ATOM 6842 O O . HIS B 1 367 ? 4.02 -3.242 -8.742 1 97.25 367 HIS B O 1
ATOM 6848 N N . HIS B 1 368 ? 4.66 -3.77 -10.773 1 97.56 368 HIS B N 1
ATOM 6849 C CA . HIS B 1 368 ? 3.66 -4.805 -11 1 97.56 368 HIS B CA 1
ATOM 6850 C C . HIS B 1 368 ? 4.172 -5.867 -11.969 1 97.56 368 HIS B C 1
ATOM 6852 O O . HIS B 1 368 ? 5.34 -5.84 -12.359 1 97.56 368 HIS B O 1
ATOM 6858 N N . ALA B 1 369 ? 3.344 -6.883 -12.25 1 96 369 ALA B N 1
ATOM 6859 C CA . ALA B 1 369 ? 3.807 -7.992 -13.086 1 96 369 ALA B CA 1
ATOM 6860 C C . ALA B 1 369 ? 4.453 -7.484 -14.367 1 96 369 ALA B C 1
ATOM 6862 O O . ALA B 1 369 ? 3.85 -6.703 -15.109 1 96 369 ALA B O 1
ATOM 6863 N N . SER B 1 370 ? 5.66 -7.906 -14.68 1 93.56 370 SER B N 1
ATOM 6864 C CA . SER B 1 370 ? 6.457 -7.387 -15.781 1 93.56 370 SER B CA 1
ATOM 6865 C C . SER B 1 370 ? 5.805 -7.688 -17.125 1 93.56 370 SER B C 1
ATOM 6867 O O . SER B 1 370 ? 6.039 -6.988 -18.109 1 93.56 370 SER B O 1
ATOM 6869 N N . TYR B 1 371 ? 4.969 -8.766 -17.188 1 94.12 371 TYR B N 1
ATOM 6870 C CA . TYR B 1 371 ? 4.328 -9.141 -18.438 1 94.12 371 TYR B CA 1
ATOM 6871 C C . TYR B 1 371 ? 3.104 -8.273 -18.703 1 94.12 371 TYR B C 1
ATOM 6873 O O . TYR B 1 371 ? 2.561 -8.281 -19.812 1 94.12 371 TYR B O 1
ATOM 6881 N N . TYR B 1 372 ? 2.602 -7.605 -17.734 1 96.75 372 TYR B N 1
ATOM 6882 C CA . TYR B 1 372 ? 1.529 -6.637 -17.922 1 96.75 372 TYR B CA 1
ATOM 6883 C C . TYR B 1 372 ? 2.084 -5.293 -18.375 1 96.75 372 TYR B C 1
ATOM 6885 O O . TYR B 1 372 ? 3.111 -4.832 -17.859 1 96.75 372 TYR B O 1
ATOM 6893 N N . PRO B 1 373 ? 1.485 -4.645 -19.266 1 96 373 PRO B N 1
ATOM 6894 C CA . PRO B 1 373 ? 2.031 -3.406 -19.828 1 96 373 PRO B CA 1
ATOM 6895 C C . PRO B 1 373 ? 2.215 -2.312 -18.781 1 96 373 PRO B C 1
ATOM 6897 O O . PRO B 1 373 ? 1.392 -2.18 -17.875 1 96 373 PRO B O 1
ATOM 6900 N N . GLY B 1 374 ? 3.299 -1.557 -18.953 1 94.94 374 GLY B N 1
ATOM 6901 C CA . GLY B 1 374 ? 3.51 -0.367 -18.141 1 94.94 374 GLY B CA 1
ATOM 6902 C C . GLY B 1 374 ? 4.309 -0.635 -16.875 1 94.94 374 GLY B C 1
ATOM 6903 O O . GLY B 1 374 ? 4.457 0.247 -16.031 1 94.94 374 GLY B O 1
ATOM 6904 N N . ALA B 1 375 ? 4.871 -1.801 -16.75 1 95.94 375 ALA B N 1
ATOM 6905 C CA . ALA B 1 375 ? 5.688 -2.129 -15.578 1 95.94 375 ALA B CA 1
ATOM 6906 C C . ALA B 1 375 ? 6.953 -1.274 -15.539 1 95.94 375 ALA B C 1
ATOM 6908 O O . ALA B 1 375 ? 7.621 -1.09 -16.562 1 95.94 375 ALA B O 1
ATOM 6909 N N . LYS B 1 376 ? 7.27 -0.691 -14.32 1 96.5 376 LYS B N 1
ATOM 6910 C CA . LYS B 1 376 ? 8.43 0.169 -14.109 1 96.5 376 LYS B CA 1
ATOM 6911 C C . LYS B 1 376 ? 9.281 -0.335 -12.945 1 96.5 376 LYS B C 1
ATOM 6913 O O . LYS B 1 376 ? 8.75 -0.822 -11.945 1 96.5 376 LYS B O 1
ATOM 6918 N N . PRO B 1 377 ? 10.57 -0.132 -13.07 1 96.5 377 PRO B N 1
ATOM 6919 C CA . PRO B 1 377 ? 11.453 -0.638 -12.016 1 96.5 377 PRO B CA 1
ATOM 6920 C C . PRO B 1 377 ? 11.359 0.171 -10.727 1 96.5 377 PRO B C 1
ATOM 6922 O O . PRO B 1 377 ? 11.148 1.386 -10.766 1 96.5 377 PRO B O 1
ATOM 6925 N N . MET B 1 378 ? 11.586 -0.481 -9.664 1 97.62 378 MET B N 1
ATOM 6926 C CA . MET B 1 378 ? 11.641 0.078 -8.32 1 97.62 378 MET B CA 1
ATOM 6927 C C . MET B 1 378 ? 12.812 -0.499 -7.539 1 97.62 378 MET B C 1
ATOM 6929 O O . MET B 1 378 ? 13.203 -1.648 -7.754 1 97.62 378 MET B O 1
ATOM 6933 N N . THR B 1 379 ? 13.43 0.256 -6.715 1 98.62 379 THR B N 1
ATOM 6934 C CA . THR B 1 379 ? 14.492 -0.162 -5.809 1 98.62 379 THR B CA 1
ATOM 6935 C C . THR B 1 379 ? 14.023 -0.112 -4.359 1 98.62 379 THR B C 1
ATOM 6937 O O . THR B 1 379 ? 13.453 0.891 -3.92 1 98.62 379 THR B O 1
ATOM 6940 N N . LEU B 1 380 ? 14.188 -1.17 -3.678 1 98.81 380 LEU B N 1
ATOM 6941 C CA . LEU B 1 380 ? 13.805 -1.274 -2.275 1 98.81 380 LEU B CA 1
ATOM 6942 C C . LEU B 1 380 ? 14.992 -1.671 -1.41 1 98.81 380 LEU B C 1
ATOM 6944 O O . LEU B 1 380 ? 15.688 -2.648 -1.708 1 98.81 380 LEU B O 1
ATOM 6948 N N . LYS B 1 381 ? 15.266 -0.9 -0.392 1 98.75 381 LYS B N 1
ATOM 6949 C CA . LYS B 1 381 ? 16.281 -1.201 0.617 1 98.75 381 LYS B CA 1
ATOM 6950 C C . LYS B 1 381 ? 15.641 -1.407 1.988 1 98.75 381 LYS B C 1
ATOM 6952 O O . LYS B 1 381 ? 14.812 -0.601 2.424 1 98.75 381 LYS B O 1
ATOM 6957 N N . ILE B 1 382 ? 15.992 -2.467 2.66 1 98.88 382 ILE B N 1
ATOM 6958 C CA . ILE B 1 382 ? 15.555 -2.654 4.039 1 98.88 382 ILE B CA 1
ATOM 6959 C C . ILE B 1 382 ? 16.766 -2.768 4.957 1 98.88 382 ILE B C 1
ATOM 6961 O O . ILE B 1 382 ? 17.859 -3.141 4.512 1 98.88 382 ILE B O 1
ATOM 6965 N N . LEU B 1 383 ? 16.609 -2.404 6.16 1 98.81 383 LEU B N 1
ATOM 6966 C CA . LEU B 1 383 ? 17.594 -2.496 7.234 1 98.81 383 LEU B CA 1
ATOM 6967 C C . LEU B 1 383 ? 17.016 -3.268 8.422 1 98.81 383 LEU B C 1
ATOM 6969 O O . LEU B 1 383 ? 15.867 -3.074 8.805 1 98.81 383 LEU B O 1
ATOM 6973 N N . TRP B 1 384 ? 17.812 -4.152 8.992 1 98.69 384 TRP B N 1
ATOM 6974 C CA . TRP B 1 384 ? 17.312 -4.949 10.109 1 98.69 384 TRP B CA 1
ATOM 6975 C C . TRP B 1 384 ? 18.406 -5.223 11.125 1 98.69 384 TRP B C 1
ATOM 6977 O O . TRP B 1 384 ? 19.594 -5.066 10.828 1 98.69 384 TRP B O 1
ATOM 6987 N N . GLU B 1 385 ? 18 -5.535 12.312 1 98.19 385 GLU B N 1
ATOM 6988 C CA . GLU B 1 385 ? 18.906 -5.953 13.375 1 98.19 385 GLU B CA 1
ATOM 6989 C C . GLU B 1 385 ? 19.453 -7.352 13.109 1 98.19 385 GLU B C 1
ATOM 6991 O O . GLU B 1 385 ? 18.688 -8.305 12.945 1 98.19 385 GLU B O 1
ATOM 6996 N N . PRO B 1 386 ? 20.797 -7.535 13.117 1 96.5 386 PRO B N 1
ATOM 6997 C CA . PRO B 1 386 ? 21.391 -8.797 12.688 1 96.5 386 PRO B CA 1
ATOM 6998 C C . PRO B 1 386 ? 20.938 -9.984 13.547 1 96.5 386 PRO B C 1
ATOM 7000 O O . PRO B 1 386 ? 20.641 -11.055 13.016 1 96.5 386 PRO B O 1
ATOM 7003 N N . ASP B 1 387 ? 20.844 -9.859 14.805 1 95.56 387 ASP B N 1
ATOM 7004 C CA . ASP B 1 387 ? 20.578 -10.984 15.703 1 95.56 387 ASP B CA 1
ATOM 7005 C C . ASP B 1 387 ? 19.094 -11.359 15.695 1 95.56 387 ASP B C 1
ATOM 7007 O O . ASP B 1 387 ? 18.75 -12.516 15.477 1 95.56 387 ASP B O 1
ATOM 7011 N N . SER B 1 388 ? 18.234 -10.352 15.812 1 96.81 388 SER B N 1
ATOM 7012 C CA . SER B 1 388 ? 16.812 -10.617 15.977 1 96.81 388 SER B CA 1
ATOM 7013 C C . SER B 1 388 ? 16.094 -10.672 14.625 1 96.81 388 SER B C 1
ATOM 7015 O O . SER B 1 388 ? 15.023 -11.258 14.516 1 96.81 388 SER B O 1
ATOM 7017 N N . GLY B 1 389 ? 16.641 -10.039 13.641 1 98.06 389 GLY B N 1
ATOM 7018 C CA . GLY B 1 389 ? 15.984 -9.93 12.352 1 98.06 389 GLY B CA 1
ATOM 7019 C C . GLY B 1 389 ? 14.938 -8.836 12.297 1 98.06 389 GLY B C 1
ATOM 7020 O O . GLY B 1 389 ? 14.328 -8.594 11.258 1 98.06 389 GLY B O 1
ATOM 7021 N N . ARG B 1 390 ? 14.789 -8.102 13.383 1 98.56 390 ARG B N 1
ATOM 7022 C CA . ARG B 1 390 ? 13.766 -7.062 13.461 1 98.56 390 ARG B CA 1
ATOM 7023 C C . ARG B 1 390 ? 14.055 -5.93 12.484 1 98.56 390 ARG B C 1
ATOM 7025 O O . ARG B 1 390 ? 15.188 -5.441 12.406 1 98.56 390 ARG B O 1
ATOM 7032 N N . LEU B 1 391 ? 13.039 -5.527 11.773 1 98.88 391 LEU B N 1
ATOM 7033 C CA . LEU B 1 391 ? 13.18 -4.426 10.82 1 98.88 391 LEU B CA 1
ATOM 7034 C C . LEU B 1 391 ? 13.43 -3.109 11.555 1 98.88 391 LEU B C 1
ATOM 7036 O O . LEU B 1 391 ? 12.773 -2.812 12.555 1 98.88 391 LEU B O 1
ATOM 7040 N N . LEU B 1 392 ? 14.359 -2.312 11.039 1 98.81 392 LEU B N 1
ATOM 7041 C CA . LEU B 1 392 ? 14.734 -1.039 11.641 1 98.81 392 LEU B CA 1
ATOM 7042 C C . LEU B 1 392 ? 14.367 0.126 10.734 1 98.81 392 LEU B C 1
ATOM 7044 O O . LEU B 1 392 ? 14.188 1.253 11.195 1 98.81 392 LEU B O 1
ATOM 7048 N N . GLY B 1 393 ? 14.352 -0.119 9.453 1 98.81 393 GLY B N 1
ATOM 7049 C CA . GLY B 1 393 ? 14.047 0.916 8.484 1 98.81 393 GLY B CA 1
ATOM 7050 C C . GLY B 1 393 ? 13.898 0.382 7.07 1 98.81 393 GLY B C 1
ATOM 7051 O O . GLY B 1 393 ? 14.156 -0.797 6.816 1 98.81 393 GLY B O 1
ATOM 7052 N N . ALA B 1 394 ? 13.414 1.242 6.176 1 98.94 394 ALA B N 1
ATOM 7053 C CA . ALA B 1 394 ? 13.273 0.908 4.762 1 98.94 394 ALA B CA 1
ATOM 7054 C C . ALA B 1 394 ? 13.242 2.168 3.9 1 98.94 394 ALA B C 1
ATOM 7056 O O . ALA B 1 394 ? 12.852 3.238 4.371 1 98.94 394 ALA B O 1
ATOM 7057 N N . GLN B 1 395 ? 13.68 2.062 2.707 1 98.88 395 GLN B N 1
ATOM 7058 C CA . GLN B 1 395 ? 13.641 3.104 1.685 1 98.88 395 GLN B CA 1
ATOM 7059 C C . GLN B 1 395 ? 13.211 2.537 0.336 1 98.88 395 GLN B C 1
ATOM 7061 O O . GLN B 1 395 ? 13.609 1.432 -0.037 1 98.88 395 GLN B O 1
ATOM 7066 N N . VAL B 1 396 ? 12.391 3.234 -0.398 1 98.88 396 VAL B N 1
ATOM 7067 C CA . VAL B 1 396 ? 11.898 2.805 -1.704 1 98.88 396 VAL B CA 1
ATOM 7068 C C . VAL B 1 396 ? 12.039 3.943 -2.711 1 98.88 396 VAL B C 1
ATOM 7070 O O . VAL B 1 396 ? 11.719 5.094 -2.402 1 98.88 396 VAL B O 1
ATOM 7073 N N . SER B 1 397 ? 12.547 3.688 -3.852 1 98.62 397 SER B N 1
ATOM 7074 C CA . SER B 1 397 ? 12.727 4.66 -4.926 1 98.62 397 SER B CA 1
ATOM 7075 C C . SER B 1 397 ? 12.234 4.105 -6.258 1 98.62 397 SER B C 1
ATOM 7077 O O . SER B 1 397 ? 12.461 2.939 -6.574 1 98.62 397 SER B O 1
ATOM 7079 N N . GLY B 1 398 ? 11.492 4.855 -7.035 1 98.31 398 GLY B N 1
ATOM 7080 C CA . GLY B 1 398 ? 10.945 4.488 -8.336 1 98.31 398 GLY B CA 1
ATOM 7081 C C . GLY B 1 398 ? 10.039 5.551 -8.922 1 98.31 398 GLY B C 1
ATOM 7082 O O . GLY B 1 398 ? 10.25 6.746 -8.711 1 98.31 398 GLY B O 1
ATOM 7083 N N . SER B 1 399 ? 9.086 5.168 -9.75 1 97.75 399 SER B N 1
ATOM 7084 C CA . SER B 1 399 ? 8.148 6.109 -10.359 1 97.75 399 SER B CA 1
ATOM 7085 C C . SER B 1 399 ? 6.715 5.832 -9.906 1 97.75 399 SER B C 1
ATOM 7087 O O . SER B 1 399 ? 5.945 6.766 -9.672 1 97.75 399 SER B O 1
ATOM 7089 N N . GLU B 1 400 ? 6.391 4.57 -9.789 1 97.25 400 GLU B N 1
ATOM 7090 C CA . GLU B 1 400 ? 5.051 4.141 -9.406 1 97.25 400 GLU B CA 1
ATOM 7091 C C . GLU B 1 400 ? 5.105 3.049 -8.336 1 97.25 400 GLU B C 1
ATOM 7093 O O . GLU B 1 400 ? 6.074 2.285 -8.273 1 97.25 400 GLU B O 1
ATOM 7098 N N . GLY B 1 401 ? 4.133 3.021 -7.469 1 97.88 401 GLY B N 1
ATOM 7099 C CA . GLY B 1 401 ? 3.977 1.944 -6.5 1 97.88 401 GLY B CA 1
ATOM 7100 C C . GLY B 1 401 ? 4.852 2.113 -5.273 1 97.88 401 GLY B C 1
ATOM 7101 O O . GLY B 1 401 ? 4.828 1.274 -4.371 1 97.88 401 GLY B O 1
ATOM 7102 N N . VAL B 1 402 ? 5.562 3.191 -5.145 1 98.69 402 VAL B N 1
ATOM 7103 C CA . VAL B 1 402 ? 6.512 3.447 -4.07 1 98.69 402 VAL B CA 1
ATOM 7104 C C . VAL B 1 402 ? 5.766 3.588 -2.744 1 98.69 402 VAL B C 1
ATOM 7106 O O . VAL B 1 402 ? 6.16 2.996 -1.735 1 98.69 402 VAL B O 1
ATOM 7109 N N . ASP B 1 403 ? 4.66 4.34 -2.758 1 98.62 403 ASP B N 1
ATOM 7110 C CA . ASP B 1 403 ? 3.885 4.613 -1.554 1 98.62 403 ASP B CA 1
ATOM 7111 C C . ASP B 1 403 ? 3.299 3.33 -0.971 1 98.62 403 ASP B C 1
ATOM 7113 O O . ASP B 1 403 ? 3.273 3.15 0.248 1 98.62 403 ASP B O 1
ATOM 7117 N N . LYS B 1 404 ? 2.869 2.414 -1.809 1 98.69 404 LYS B N 1
ATOM 7118 C CA . LYS B 1 404 ? 2.326 1.136 -1.358 1 98.69 404 LYS B CA 1
ATOM 7119 C C . LYS B 1 404 ? 3.367 0.341 -0.576 1 98.69 404 LYS B C 1
ATOM 7121 O O . LYS B 1 404 ? 3.102 -0.107 0.542 1 98.69 404 LYS B O 1
ATOM 7126 N N . ARG B 1 405 ? 4.562 0.204 -1.169 1 98.94 405 ARG B N 1
ATOM 7127 C CA . ARG B 1 405 ? 5.598 -0.594 -0.522 1 98.94 405 ARG B CA 1
ATOM 7128 C C . ARG B 1 405 ? 6.078 0.069 0.765 1 98.94 405 ARG B C 1
ATOM 7130 O O . ARG B 1 405 ? 6.375 -0.613 1.748 1 98.94 405 ARG B O 1
ATOM 7137 N N . LEU B 1 406 ? 6.137 1.37 0.712 1 98.81 406 LEU B N 1
ATOM 7138 C CA . LEU B 1 406 ? 6.551 2.119 1.894 1 98.81 406 LEU B CA 1
ATOM 7139 C C . LEU B 1 406 ? 5.582 1.897 3.049 1 98.81 406 LEU B C 1
ATOM 7141 O O . LEU B 1 406 ? 6.004 1.687 4.188 1 98.81 406 LEU B O 1
ATOM 7145 N N . ASP B 1 407 ? 4.324 1.936 2.812 1 98.88 407 ASP B N 1
ATOM 7146 C CA . ASP B 1 407 ? 3.312 1.811 3.855 1 98.88 407 ASP B CA 1
ATOM 7147 C C . ASP B 1 407 ? 3.25 0.383 4.395 1 98.88 407 ASP B C 1
ATOM 7149 O O . ASP B 1 407 ? 3 0.171 5.582 1 98.88 407 ASP B O 1
ATOM 7153 N N . ILE B 1 408 ? 3.459 -0.62 3.5 1 98.94 408 ILE B N 1
ATOM 7154 C CA . ILE B 1 408 ? 3.574 -2.004 3.947 1 98.94 408 ILE B CA 1
ATOM 7155 C C . ILE B 1 408 ? 4.719 -2.129 4.949 1 98.94 408 ILE B C 1
ATOM 7157 O O . ILE B 1 408 ? 4.547 -2.701 6.027 1 98.94 408 ILE B O 1
ATOM 7161 N N . LEU B 1 409 ? 5.82 -1.541 4.633 1 98.94 409 LEU B N 1
ATOM 7162 C CA . LEU B 1 409 ? 7.016 -1.688 5.449 1 98.94 409 LEU B CA 1
ATOM 7163 C C . LEU B 1 409 ? 6.91 -0.858 6.727 1 98.94 409 LEU B C 1
ATOM 7165 O O . LEU B 1 409 ? 7.41 -1.261 7.777 1 98.94 409 LEU B O 1
ATOM 7169 N N . SER B 1 410 ? 6.281 0.347 6.645 1 98.88 410 SER B N 1
ATOM 7170 C CA . SER B 1 410 ? 6.004 1.1 7.867 1 98.88 410 SER B CA 1
ATOM 7171 C C . SER B 1 410 ? 5.137 0.293 8.828 1 98.88 410 SER B C 1
ATOM 7173 O O . SER B 1 410 ? 5.414 0.247 10.031 1 98.88 410 SER B O 1
ATOM 7175 N N . THR B 1 411 ? 4.109 -0.341 8.312 1 98.94 411 THR B N 1
ATOM 7176 C CA . THR B 1 411 ? 3.234 -1.188 9.117 1 98.94 411 THR B CA 1
ATOM 7177 C C . THR B 1 411 ? 4.016 -2.348 9.727 1 98.94 411 THR B C 1
ATOM 7179 O O . THR B 1 411 ? 3.863 -2.65 10.914 1 98.94 411 THR B O 1
ATOM 7182 N N . ALA B 1 412 ? 4.859 -2.979 8.914 1 98.94 412 ALA B N 1
ATOM 7183 C CA . ALA B 1 412 ? 5.672 -4.094 9.391 1 98.94 412 ALA B CA 1
ATOM 7184 C C . ALA B 1 412 ? 6.609 -3.652 10.508 1 98.94 412 ALA B C 1
ATOM 7186 O O . ALA B 1 412 ? 6.75 -4.348 11.523 1 98.94 412 ALA B O 1
ATOM 7187 N N . ILE B 1 413 ? 7.234 -2.498 10.359 1 98.81 413 ILE B N 1
ATOM 7188 C CA . ILE B 1 413 ? 8.164 -1.962 11.344 1 98.81 413 ILE B CA 1
ATOM 7189 C C . ILE B 1 413 ? 7.418 -1.674 12.648 1 98.81 413 ILE B C 1
ATOM 7191 O O . ILE B 1 413 ? 7.871 -2.055 13.727 1 98.81 413 ILE B O 1
ATOM 7195 N N . ILE B 1 414 ? 6.285 -1.036 12.57 1 98.44 414 ILE B N 1
ATOM 7196 C CA . ILE B 1 414 ? 5.477 -0.675 13.727 1 98.44 414 ILE B CA 1
ATOM 7197 C C . ILE B 1 414 ? 5.031 -1.938 14.461 1 98.44 414 ILE B C 1
ATOM 7199 O O . ILE B 1 414 ? 4.965 -1.96 15.695 1 98.44 414 ILE B O 1
ATOM 7203 N N . ALA B 1 415 ? 4.809 -3.018 13.703 1 98.56 415 ALA B N 1
ATOM 7204 C CA . ALA B 1 415 ? 4.348 -4.281 14.273 1 98.56 415 ALA B CA 1
ATOM 7205 C C . ALA B 1 415 ? 5.512 -5.078 14.852 1 98.56 415 ALA B C 1
ATOM 7207 O O . ALA B 1 415 ? 5.312 -6.148 15.43 1 98.56 415 ALA B O 1
ATOM 7208 N N . GLY B 1 416 ? 6.762 -4.602 14.664 1 98.25 416 GLY B N 1
ATOM 7209 C CA . GLY B 1 416 ? 7.93 -5.316 15.148 1 98.25 416 GLY B CA 1
ATOM 7210 C C . GLY B 1 416 ? 8.258 -6.551 14.336 1 98.25 416 GLY B C 1
ATOM 7211 O O . GLY B 1 416 ? 8.852 -7.504 14.844 1 98.25 416 GLY B O 1
ATOM 7212 N N . MET B 1 417 ? 7.918 -6.574 13.078 1 98.69 417 MET B N 1
ATOM 7213 C CA . MET B 1 417 ? 8.133 -7.742 12.234 1 98.69 417 MET B CA 1
ATOM 7214 C C . MET B 1 417 ? 9.609 -7.906 11.891 1 98.69 417 MET B C 1
ATOM 7216 O O . MET B 1 417 ? 10.383 -6.953 11.992 1 98.69 417 MET B O 1
ATOM 7220 N N . THR B 1 418 ? 9.984 -9.102 11.484 1 98.69 418 THR B N 1
ATOM 7221 C CA . THR B 1 418 ? 11.352 -9.453 11.102 1 98.69 418 THR B CA 1
ATOM 7222 C C . THR B 1 418 ? 11.445 -9.664 9.594 1 98.69 418 THR B C 1
ATOM 7224 O O . THR B 1 418 ? 10.43 -9.672 8.891 1 98.69 418 THR B O 1
ATOM 7227 N N . VAL B 1 419 ? 12.656 -9.828 9.109 1 98.44 419 VAL B N 1
ATOM 7228 C CA . VAL B 1 419 ? 12.883 -10.102 7.695 1 98.44 419 VAL B CA 1
ATOM 7229 C C . VAL B 1 419 ? 12.234 -11.43 7.316 1 98.44 419 VAL B C 1
ATOM 7231 O O . VAL B 1 419 ? 11.789 -11.609 6.18 1 98.44 419 VAL B O 1
ATOM 7234 N N . GLU B 1 420 ? 12.125 -12.383 8.242 1 97.94 420 GLU B N 1
ATOM 7235 C CA . GLU B 1 420 ? 11.461 -13.656 7.988 1 97.94 420 GLU B CA 1
ATOM 7236 C C . GLU B 1 420 ? 9.961 -13.453 7.754 1 97.94 420 GLU B C 1
ATOM 7238 O O . GLU B 1 420 ? 9.367 -14.133 6.91 1 97.94 420 GLU B O 1
ATOM 7243 N N . ASP B 1 421 ? 9.414 -12.516 8.484 1 98.56 421 ASP B N 1
ATOM 7244 C CA . ASP B 1 421 ? 7.996 -12.203 8.32 1 98.56 421 ASP B CA 1
ATOM 7245 C C . ASP B 1 421 ? 7.715 -11.664 6.918 1 98.56 421 ASP B C 1
ATOM 7247 O O . ASP B 1 421 ? 6.66 -11.945 6.344 1 98.56 421 ASP B O 1
ATOM 7251 N N . LEU B 1 422 ? 8.625 -10.906 6.371 1 98.81 422 LEU B N 1
ATOM 7252 C CA . LEU B 1 422 ? 8.438 -10.32 5.047 1 98.81 422 LEU B CA 1
ATOM 7253 C C . LEU B 1 422 ? 8.297 -11.414 3.988 1 98.81 422 LEU B C 1
ATOM 7255 O O . LEU B 1 422 ? 7.57 -11.242 3.006 1 98.81 422 LEU B O 1
ATOM 7259 N N . CYS B 1 423 ? 8.938 -12.578 4.172 1 98.19 423 CYS B N 1
ATOM 7260 C CA . CYS B 1 423 ? 8.898 -13.672 3.217 1 98.19 423 CYS B CA 1
ATOM 7261 C C . CYS B 1 423 ? 7.469 -14.172 3.025 1 98.19 423 CYS B C 1
ATOM 7263 O O . CYS B 1 423 ? 7.109 -14.641 1.941 1 98.19 423 CYS B O 1
ATOM 7265 N N . HIS B 1 424 ? 6.691 -14 4.117 1 97.5 424 HIS B N 1
ATOM 7266 C CA . HIS B 1 424 ? 5.398 -14.68 4.102 1 97.5 424 HIS B CA 1
ATOM 7267 C C . HIS B 1 424 ? 4.25 -13.672 4.168 1 97.5 424 HIS B C 1
ATOM 7269 O O . HIS B 1 424 ? 3.121 -14.039 4.508 1 97.5 424 HIS B O 1
ATOM 7275 N N . LEU B 1 425 ? 4.57 -12.406 3.953 1 98.44 425 LEU B N 1
ATOM 7276 C CA . LEU B 1 425 ? 3.451 -11.492 3.762 1 98.44 425 LEU B CA 1
ATOM 7277 C C . LEU B 1 425 ? 2.604 -11.914 2.564 1 98.44 425 LEU B C 1
ATOM 7279 O O . LEU B 1 425 ? 3.139 -12.336 1.537 1 98.44 425 LEU B O 1
ATOM 7283 N N . GLU B 1 426 ? 1.348 -11.938 2.729 1 98.19 426 GLU B N 1
ATOM 7284 C CA . GLU B 1 426 ? 0.405 -12.219 1.651 1 98.19 426 GLU B CA 1
ATOM 7285 C C . GLU B 1 426 ? -0.193 -10.938 1.087 1 98.19 426 GLU B C 1
ATOM 7287 O O . GLU B 1 426 ? -1.174 -10.414 1.621 1 98.19 426 GLU B O 1
ATOM 7292 N N . LEU B 1 427 ? 0.346 -10.453 0.01 1 98.44 427 LEU B N 1
ATOM 7293 C CA . LEU B 1 427 ? -0.007 -9.164 -0.577 1 98.44 427 LEU B CA 1
ATOM 7294 C C . LEU B 1 427 ? -0.877 -9.352 -1.815 1 98.44 427 LEU B C 1
ATOM 7296 O O . LEU B 1 427 ? -0.848 -10.406 -2.445 1 98.44 427 LEU B O 1
ATOM 7300 N N . ALA B 1 428 ? -1.645 -8.344 -2.119 1 97.06 428 ALA B N 1
ATOM 7301 C CA . ALA B 1 428 ? -2.607 -8.406 -3.217 1 97.06 428 ALA B CA 1
ATOM 7302 C C . ALA B 1 428 ? -1.901 -8.617 -4.555 1 97.06 428 ALA B C 1
ATOM 7304 O O . ALA B 1 428 ? -0.965 -7.887 -4.891 1 97.06 428 ALA B O 1
ATOM 7305 N N . TYR B 1 429 ? -2.506 -9.625 -5.27 1 95.88 429 TYR B N 1
ATOM 7306 C CA . TYR B 1 429 ? -1.884 -9.875 -6.566 1 95.88 429 TYR B CA 1
ATOM 7307 C C . TYR B 1 429 ? -2.939 -10.086 -7.645 1 95.88 429 TYR B C 1
ATOM 7309 O O . TYR B 1 429 ? -3.824 -10.93 -7.5 1 95.88 429 TYR B O 1
ATOM 7317 N N . ALA B 1 430 ? -2.939 -9.383 -8.609 1 97.31 430 ALA B N 1
ATOM 7318 C CA . ALA B 1 430 ? -3.379 -9.414 -10.008 1 97.31 430 ALA B CA 1
ATOM 7319 C C . ALA B 1 430 ? -2.43 -8.617 -10.898 1 97.31 430 ALA B C 1
ATOM 7321 O O . ALA B 1 430 ? -1.751 -7.703 -10.438 1 97.31 430 ALA B O 1
ATOM 7322 N N . PRO B 1 431 ? -2.32 -8.961 -12.156 1 96.56 431 PRO B N 1
ATOM 7323 C CA . PRO B 1 431 ? -1.262 -8.43 -13.016 1 96.56 431 PRO B CA 1
ATOM 7324 C C . PRO B 1 431 ? -1.161 -6.91 -12.969 1 96.56 431 PRO B C 1
ATOM 7326 O O . PRO B 1 431 ? -0.058 -6.359 -12.922 1 96.56 431 PRO B O 1
ATOM 7329 N N . PRO B 1 432 ? -2.283 -6.164 -12.883 1 96.88 432 PRO B N 1
ATOM 7330 C CA . PRO B 1 432 ? -2.164 -4.703 -12.891 1 96.88 432 PRO B CA 1
ATOM 7331 C C . PRO B 1 432 ? -1.698 -4.145 -11.555 1 96.88 432 PRO B C 1
ATOM 7333 O O . PRO B 1 432 ? -1.343 -2.965 -11.461 1 96.88 432 PRO B O 1
ATOM 7336 N N . PHE B 1 433 ? -1.633 -4.938 -10.453 1 97.56 433 PHE B N 1
ATOM 7337 C CA . PHE B 1 433 ? -1.509 -4.348 -9.125 1 97.56 433 PHE B CA 1
ATOM 7338 C C . PHE B 1 433 ? -0.211 -4.785 -8.461 1 97.56 433 PHE B C 1
ATOM 7340 O O . PHE B 1 433 ? 0.238 -4.16 -7.496 1 97.56 433 PHE B O 1
ATOM 7347 N N . GLY B 1 434 ? 0.323 -5.871 -8.898 1 96.62 434 GLY B N 1
ATOM 7348 C CA . GLY B 1 434 ? 1.514 -6.41 -8.258 1 96.62 434 GLY B CA 1
ATOM 7349 C C . GLY B 1 434 ? 2.018 -7.684 -8.914 1 96.62 434 GLY B C 1
ATOM 7350 O O . GLY B 1 434 ? 1.753 -7.93 -10.094 1 96.62 434 GLY B O 1
ATOM 7351 N N . SER B 1 435 ? 2.848 -8.43 -8.148 1 96.69 435 SER B N 1
ATOM 7352 C CA . SER B 1 435 ? 3.398 -9.711 -8.578 1 96.69 435 SER B CA 1
ATOM 7353 C C . SER B 1 435 ? 3.145 -10.805 -7.539 1 96.69 435 SER B C 1
ATOM 7355 O O . SER B 1 435 ? 2.855 -10.508 -6.379 1 96.69 435 SER B O 1
ATOM 7357 N N . ALA B 1 436 ? 3.232 -12.023 -8.023 1 95.25 436 ALA B N 1
ATOM 7358 C CA . ALA B 1 436 ? 3.027 -13.148 -7.113 1 95.25 436 ALA B CA 1
ATOM 7359 C C . ALA B 1 436 ? 4.023 -13.109 -5.961 1 95.25 436 ALA B C 1
ATOM 7361 O O . ALA B 1 436 ? 3.691 -13.477 -4.832 1 95.25 436 ALA B O 1
ATOM 7362 N N . LYS B 1 437 ? 5.215 -12.789 -6.246 1 96.69 437 LYS B N 1
ATOM 7363 C CA . LYS B 1 437 ? 6.234 -12.414 -5.27 1 96.69 437 LYS B CA 1
ATOM 7364 C C . LYS B 1 437 ? 6.527 -10.922 -5.328 1 96.69 437 LYS B C 1
ATOM 7366 O O . LYS B 1 437 ? 7.281 -10.461 -6.188 1 96.69 437 LYS B O 1
ATOM 7371 N N . ASP B 1 438 ? 5.973 -10.227 -4.434 1 98.06 438 ASP B N 1
ATOM 7372 C CA . ASP B 1 438 ? 6.148 -8.773 -4.406 1 98.06 438 ASP B CA 1
ATOM 7373 C C . ASP B 1 438 ? 7.586 -8.406 -4.055 1 98.06 438 ASP B C 1
ATOM 7375 O O . ASP B 1 438 ? 8.305 -9.195 -3.436 1 98.06 438 ASP B O 1
ATOM 7379 N N . LEU B 1 439 ? 7.961 -7.246 -4.43 1 98.5 439 LEU B N 1
ATOM 7380 C CA . LEU B 1 439 ? 9.289 -6.73 -4.121 1 98.5 439 LEU B CA 1
ATOM 7381 C C . LEU B 1 439 ? 9.57 -6.809 -2.625 1 98.5 439 LEU B C 1
ATOM 7383 O O . LEU B 1 439 ? 10.711 -7.039 -2.217 1 98.5 439 LEU B O 1
ATOM 7387 N N . VAL B 1 440 ? 8.586 -6.645 -1.782 1 98.88 440 VAL B N 1
ATOM 7388 C CA . VAL B 1 440 ? 8.742 -6.738 -0.334 1 98.88 440 VAL B CA 1
ATOM 7389 C C . VAL B 1 440 ? 9.078 -8.18 0.057 1 98.88 440 VAL B C 1
ATOM 7391 O O . VAL B 1 440 ? 9.922 -8.406 0.923 1 98.88 440 VAL B O 1
ATOM 7394 N N . ASN B 1 441 ? 8.422 -9.172 -0.561 1 98.75 441 ASN B N 1
ATOM 7395 C CA . ASN B 1 441 ? 8.797 -10.57 -0.346 1 98.75 441 ASN B CA 1
ATOM 7396 C C . ASN B 1 441 ? 10.242 -10.828 -0.762 1 98.75 441 ASN B C 1
ATOM 7398 O O . ASN B 1 441 ? 10.984 -11.508 -0.051 1 98.75 441 ASN B O 1
ATOM 7402 N N . LEU B 1 442 ? 10.594 -10.273 -1.924 1 98.44 442 LEU B N 1
ATOM 7403 C CA . LEU B 1 442 ? 11.938 -10.469 -2.447 1 98.44 442 LEU B CA 1
ATOM 7404 C C . LEU B 1 442 ? 12.984 -9.938 -1.476 1 98.44 442 LEU B C 1
ATOM 7406 O O . LEU B 1 442 ? 14.047 -10.531 -1.307 1 98.44 442 LEU B O 1
ATOM 7410 N N . ALA B 1 443 ? 12.672 -8.805 -0.881 1 98.81 443 ALA B N 1
ATOM 7411 C CA . ALA B 1 443 ? 13.578 -8.258 0.119 1 98.81 443 ALA B CA 1
ATOM 7412 C C . ALA B 1 443 ? 13.742 -9.211 1.299 1 98.81 443 ALA B C 1
ATOM 7414 O O . ALA B 1 443 ? 14.852 -9.406 1.803 1 98.81 443 ALA B O 1
ATOM 7415 N N . GLY B 1 444 ? 12.617 -9.781 1.744 1 98.62 444 GLY B N 1
ATOM 7416 C CA . GLY B 1 444 ? 12.688 -10.781 2.795 1 98.62 444 GLY B CA 1
ATOM 7417 C C . GLY B 1 444 ? 13.523 -11.992 2.414 1 98.62 444 GLY B C 1
ATOM 7418 O O . GLY B 1 444 ? 14.367 -12.438 3.195 1 98.62 444 GLY B O 1
ATOM 7419 N N . PHE B 1 445 ? 13.328 -12.492 1.185 1 98.12 445 PHE B N 1
ATOM 7420 C CA . PHE B 1 445 ? 14.086 -13.641 0.693 1 98.12 445 PHE B CA 1
ATOM 7421 C C . PHE B 1 445 ? 15.586 -13.336 0.687 1 98.12 445 PHE B C 1
ATOM 7423 O O . PHE B 1 445 ? 16.391 -14.133 1.165 1 98.12 445 PHE B O 1
ATOM 7430 N N . ALA B 1 446 ? 15.898 -12.18 0.157 1 98.06 446 ALA B N 1
ATOM 7431 C CA . ALA B 1 446 ? 17.297 -11.797 0.054 1 98.06 446 ALA B CA 1
ATOM 7432 C C . ALA B 1 446 ? 17.938 -11.664 1.435 1 98.06 446 ALA B C 1
ATOM 7434 O O . ALA B 1 446 ? 19.062 -12.117 1.652 1 98.06 446 ALA B O 1
ATOM 7435 N N . ALA B 1 447 ? 17.234 -11.055 2.32 1 98.12 447 ALA B N 1
ATOM 7436 C CA . ALA B 1 447 ? 17.734 -10.875 3.682 1 98.12 447 ALA B CA 1
ATOM 7437 C C . ALA B 1 447 ? 17.953 -12.219 4.371 1 98.12 447 ALA B C 1
ATOM 7439 O O . ALA B 1 447 ? 18.984 -12.43 5.02 1 98.12 447 ALA B O 1
ATOM 7440 N N . CYS B 1 448 ? 17.031 -13.125 4.227 1 97.25 448 CYS B N 1
ATOM 7441 C CA . CYS B 1 448 ? 17.141 -14.438 4.852 1 97.25 448 CYS B CA 1
ATOM 7442 C C . CYS B 1 448 ? 18.281 -15.242 4.242 1 97.25 448 CYS B C 1
ATOM 7444 O O . CYS B 1 448 ? 18.984 -15.961 4.949 1 97.25 448 CYS B O 1
ATOM 7446 N N . ASN B 1 449 ? 18.422 -15.148 2.881 1 97 449 ASN B N 1
ATOM 7447 C CA . ASN B 1 449 ? 19.547 -15.82 2.232 1 97 449 ASN B CA 1
ATOM 7448 C C . ASN B 1 449 ? 20.875 -15.367 2.818 1 97 449 ASN B C 1
ATOM 7450 O O . ASN B 1 449 ? 21.766 -16.188 3.033 1 97 449 ASN B O 1
ATOM 7454 N N . ARG B 1 450 ? 20.969 -14.102 3.043 1 94.94 450 ARG B N 1
ATOM 7455 C CA . ARG B 1 450 ? 22.172 -13.547 3.637 1 94.94 450 ARG B CA 1
ATOM 7456 C C . ARG B 1 450 ? 22.359 -14.039 5.07 1 94.94 450 ARG B C 1
ATOM 7458 O O . ARG B 1 450 ? 23.453 -14.469 5.449 1 94.94 450 ARG B O 1
ATOM 7465 N N . ARG B 1 451 ? 21.359 -13.984 5.805 1 94 451 ARG B N 1
ATOM 7466 C CA . ARG B 1 451 ? 21.391 -14.391 7.207 1 94 451 ARG B CA 1
ATOM 7467 C C . ARG B 1 451 ? 21.75 -15.867 7.344 1 94 451 ARG B C 1
ATOM 7469 O O . ARG B 1 451 ? 22.422 -16.266 8.305 1 94 451 ARG B O 1
ATOM 7476 N N . ASP B 1 452 ? 21.328 -16.656 6.34 1 94.19 452 ASP B N 1
ATOM 7477 C CA . ASP B 1 452 ? 21.531 -18.094 6.391 1 94.19 452 ASP B CA 1
ATOM 7478 C C . ASP B 1 452 ? 22.906 -18.469 5.848 1 94.19 452 ASP B C 1
ATOM 7480 O O . ASP B 1 452 ? 23.266 -19.656 5.816 1 94.19 452 ASP B O 1
ATOM 7484 N N . GLY B 1 453 ? 23.656 -17.5 5.387 1 93.81 453 GLY B N 1
ATOM 7485 C CA . GLY B 1 453 ? 25.016 -17.734 4.91 1 93.81 453 GLY B CA 1
ATOM 7486 C C . GLY B 1 453 ? 25.062 -18.297 3.508 1 93.81 453 GLY B C 1
ATOM 7487 O O . GLY B 1 453 ? 26.062 -18.891 3.105 1 93.81 453 GLY B O 1
ATOM 7488 N N . LEU B 1 454 ? 23.984 -18.172 2.762 1 95.56 454 LEU B N 1
ATOM 7489 C CA . LEU B 1 454 ? 23.922 -18.734 1.418 1 95.56 454 LEU B CA 1
ATOM 7490 C C . LEU B 1 454 ? 24.688 -17.875 0.428 1 95.56 454 LEU B C 1
ATOM 7492 O O . LEU B 1 454 ? 25.094 -18.344 -0.633 1 95.56 454 LEU B O 1
ATOM 7496 N N . VAL B 1 455 ? 24.859 -16.578 0.805 1 95.56 455 VAL B N 1
ATOM 7497 C CA . VAL B 1 455 ? 25.516 -15.68 -0.137 1 95.56 455 VAL B CA 1
ATOM 7498 C C . VAL B 1 455 ? 26.266 -14.586 0.626 1 95.56 455 VAL B C 1
ATOM 7500 O O . VAL B 1 455 ? 25.781 -14.094 1.648 1 95.56 455 VAL B O 1
ATOM 7503 N N . SER B 1 456 ? 27.453 -14.328 0.206 1 96.19 456 SER B N 1
ATOM 7504 C CA . SER B 1 456 ? 28.188 -13.125 0.601 1 96.19 456 SER B CA 1
ATOM 7505 C C . SER B 1 456 ? 27.969 -11.992 -0.398 1 96.19 456 SER B C 1
ATOM 7507 O O . SER B 1 456 ? 27.859 -12.234 -1.603 1 96.19 456 SER B O 1
ATOM 7509 N N . HIS B 1 457 ? 27.859 -10.797 0.112 1 95.44 457 HIS B N 1
ATOM 7510 C CA . HIS B 1 457 ? 27.516 -9.695 -0.775 1 95.44 457 HIS B CA 1
ATOM 7511 C C . HIS B 1 457 ? 28.531 -8.57 -0.674 1 95.44 457 HIS B C 1
ATOM 7513 O O . HIS B 1 457 ? 29.297 -8.492 0.297 1 95.44 457 HIS B O 1
ATOM 7519 N N . THR B 1 458 ? 28.578 -7.789 -1.688 1 96 458 THR B N 1
ATOM 7520 C CA . THR B 1 458 ? 29.312 -6.523 -1.705 1 96 458 THR B CA 1
ATOM 7521 C C . THR B 1 458 ? 28.516 -5.457 -2.453 1 96 458 THR B C 1
ATOM 7523 O O . THR B 1 458 ? 27.625 -5.777 -3.254 1 96 458 THR B O 1
ATOM 7526 N N . THR B 1 459 ? 28.734 -4.191 -2.072 1 94.88 459 THR B N 1
ATOM 7527 C CA . THR B 1 459 ? 28.094 -3.088 -2.779 1 94.88 459 THR B CA 1
ATOM 7528 C C . THR B 1 459 ? 29.125 -2.246 -3.521 1 94.88 459 THR B C 1
ATOM 7530 O O . THR B 1 459 ? 28.797 -1.197 -4.078 1 94.88 459 THR B O 1
ATOM 7533 N N . GLU B 1 460 ? 30.312 -2.734 -3.506 1 94.44 460 GLU B N 1
ATOM 7534 C CA . GLU B 1 460 ? 31.406 -2.068 -4.215 1 94.44 460 GLU B CA 1
ATOM 7535 C C . GLU B 1 460 ? 32.062 -3.014 -5.203 1 94.44 460 GLU B C 1
ATOM 7537 O O . GLU B 1 460 ? 32.281 -4.195 -4.906 1 94.44 460 GLU B O 1
ATOM 7542 N N . LEU B 1 461 ? 32.344 -2.484 -6.316 1 95.19 461 LEU B N 1
ATOM 7543 C CA . LEU B 1 461 ? 33.125 -3.264 -7.266 1 95.19 461 LEU B CA 1
ATOM 7544 C C . LEU B 1 461 ? 34.594 -3.217 -6.918 1 95.19 461 LEU B C 1
ATOM 7546 O O . LEU B 1 461 ? 35.156 -2.143 -6.656 1 95.19 461 LEU B O 1
ATOM 7550 N N . PRO B 1 462 ? 35.219 -4.34 -6.91 1 94.44 462 PRO B N 1
ATOM 7551 C CA . PRO B 1 462 ? 36.625 -4.379 -6.516 1 94.44 462 PRO B CA 1
ATOM 7552 C C . PRO B 1 462 ? 37.562 -3.723 -7.547 1 94.44 462 PRO B C 1
ATOM 7554 O O . PRO B 1 462 ? 37.312 -3.83 -8.75 1 94.44 462 PRO B O 1
ATOM 7557 N N . THR B 1 463 ? 38.656 -3.135 -7.031 1 92.44 463 THR B N 1
ATOM 7558 C CA . THR B 1 463 ? 39.719 -2.564 -7.883 1 92.44 463 THR B CA 1
ATOM 7559 C C . THR B 1 463 ? 40.906 -3.508 -7.992 1 92.44 463 THR B C 1
ATOM 7561 O O . THR B 1 463 ? 41.75 -3.334 -8.859 1 92.44 463 THR B O 1
ATOM 7564 N N . ASP B 1 464 ? 40.938 -4.457 -7.125 1 94.06 464 ASP B N 1
ATOM 7565 C CA . ASP B 1 464 ? 42 -5.453 -7.129 1 94.06 464 ASP B CA 1
ATOM 7566 C C . ASP B 1 464 ? 41.938 -6.305 -8.391 1 94.06 464 ASP B C 1
ATOM 7568 O O . ASP B 1 464 ? 40.969 -7.051 -8.609 1 94.06 464 ASP B O 1
ATOM 7572 N N . PRO B 1 465 ? 42.969 -6.293 -9.133 1 93.19 465 PRO B N 1
ATOM 7573 C CA . PRO B 1 465 ? 42.969 -7.043 -10.391 1 93.19 465 PRO B CA 1
ATOM 7574 C C . PRO B 1 465 ? 42.938 -8.555 -10.172 1 93.19 465 PRO B C 1
ATOM 7576 O O . PRO B 1 465 ? 42.688 -9.312 -11.109 1 93.19 465 PRO B O 1
ATOM 7579 N N . GLN B 1 466 ? 43.25 -8.945 -8.953 1 95.56 466 GLN B N 1
ATOM 7580 C CA . GLN B 1 466 ? 43.219 -10.375 -8.656 1 95.56 466 GLN B CA 1
ATOM 7581 C C . GLN B 1 466 ? 41.781 -10.891 -8.594 1 95.56 466 GLN B C 1
ATOM 7583 O O . GLN B 1 466 ? 41.531 -12.094 -8.719 1 95.56 466 GLN B O 1
ATOM 7588 N N . VAL B 1 467 ? 40.875 -10.023 -8.375 1 97.81 467 VAL B N 1
ATOM 7589 C CA . VAL B 1 467 ? 39.469 -10.43 -8.266 1 97.81 467 VAL B CA 1
ATOM 7590 C C . VAL B 1 467 ? 38.875 -10.57 -9.656 1 97.81 467 VAL B C 1
ATOM 7592 O O . VAL B 1 467 ? 39.031 -9.68 -10.5 1 97.81 467 VAL B O 1
ATOM 7595 N N . GLN B 1 468 ? 38.25 -11.664 -9.938 1 98.06 468 GLN B N 1
ATOM 7596 C CA . GLN B 1 468 ? 37.531 -11.875 -11.18 1 98.06 468 GLN B CA 1
ATOM 7597 C C . GLN B 1 468 ? 36.094 -11.344 -11.078 1 98.06 468 GLN B C 1
ATOM 7599 O O . GLN B 1 468 ? 35.281 -11.898 -10.344 1 98.06 468 GLN B O 1
ATOM 7604 N N . VAL B 1 469 ? 35.844 -10.219 -11.789 1 98.56 469 VAL B N 1
ATOM 7605 C CA . VAL B 1 469 ? 34.5 -9.664 -11.789 1 98.56 469 VAL B CA 1
ATOM 7606 C C . VAL B 1 469 ? 33.719 -10.234 -12.969 1 98.56 469 VAL B C 1
ATOM 7608 O O . VAL B 1 469 ? 34.031 -9.938 -14.125 1 98.56 469 VAL B O 1
ATOM 7611 N N . ILE B 1 470 ? 32.688 -11.031 -12.688 1 98.62 470 ILE B N 1
ATOM 7612 C CA . ILE B 1 470 ? 31.906 -11.727 -13.711 1 98.62 470 ILE B CA 1
ATOM 7613 C C . ILE B 1 470 ? 30.578 -11.008 -13.945 1 98.62 470 ILE B C 1
ATOM 7615 O O . ILE B 1 470 ? 29.719 -11 -13.078 1 98.62 470 ILE B O 1
ATOM 7619 N N . ASP B 1 471 ? 30.438 -10.383 -15.148 1 98.62 471 ASP B N 1
ATOM 7620 C CA . ASP B 1 471 ? 29.172 -9.805 -15.602 1 98.62 471 ASP B CA 1
ATOM 7621 C C . ASP B 1 471 ? 28.281 -10.875 -16.234 1 98.62 471 ASP B C 1
ATOM 7623 O O . ASP B 1 471 ? 28.531 -11.32 -17.359 1 98.62 471 ASP B O 1
ATOM 7627 N N . VAL B 1 472 ? 27.172 -11.141 -15.531 1 98.38 472 VAL B N 1
ATOM 7628 C CA . VAL B 1 472 ? 26.406 -12.297 -15.969 1 98.38 472 VAL B CA 1
ATOM 7629 C C . VAL B 1 472 ? 25.219 -11.844 -16.828 1 98.38 472 VAL B C 1
ATOM 7631 O O . VAL B 1 472 ? 24.344 -12.633 -17.141 1 98.38 472 VAL B O 1
ATOM 7634 N N . ARG B 1 473 ? 25.156 -10.633 -17.281 1 97.25 473 ARG B N 1
ATOM 7635 C CA . ARG B 1 473 ? 24.141 -10.102 -18.188 1 97.25 473 ARG B CA 1
ATOM 7636 C C . ARG B 1 473 ? 24.359 -10.633 -19.609 1 97.25 473 ARG B C 1
ATOM 7638 O O . ARG B 1 473 ? 25.438 -11.094 -19.953 1 97.25 473 ARG B O 1
ATOM 7645 N N . GLY B 1 474 ? 23.219 -10.57 -20.328 1 96.75 474 GLY B N 1
ATOM 7646 C CA . GLY B 1 474 ? 23.391 -10.867 -21.734 1 96.75 474 GLY B CA 1
ATOM 7647 C C . GLY B 1 474 ? 24.391 -9.961 -22.422 1 96.75 474 GLY B C 1
ATOM 7648 O O . GLY B 1 474 ? 24.5 -8.781 -22.094 1 96.75 474 GLY B O 1
ATOM 7649 N N . LYS B 1 475 ? 24.984 -10.516 -23.422 1 96.69 475 LYS B N 1
ATOM 7650 C CA . LYS B 1 475 ? 26.078 -9.82 -24.094 1 96.69 475 LYS B CA 1
ATOM 7651 C C . LYS B 1 475 ? 25.625 -8.492 -24.672 1 96.69 475 LYS B C 1
ATOM 7653 O O . LYS B 1 475 ? 26.266 -7.461 -24.469 1 96.69 475 LYS B O 1
ATOM 7658 N N . PRO B 1 476 ? 24.438 -8.453 -25.328 1 96.62 476 PRO B N 1
ATOM 7659 C CA . PRO B 1 476 ? 24.016 -7.176 -25.891 1 96.62 476 PRO B CA 1
ATOM 7660 C C . PRO B 1 476 ? 23.797 -6.094 -24.844 1 96.62 476 PRO B C 1
ATOM 7662 O O . PRO B 1 476 ? 24.156 -4.938 -25.047 1 96.62 476 PRO B O 1
ATOM 7665 N N . LEU B 1 477 ? 23.219 -6.488 -23.75 1 96.44 477 LEU B N 1
ATOM 7666 C CA . LEU B 1 477 ? 22.969 -5.531 -22.688 1 96.44 477 LEU B CA 1
ATOM 7667 C C . LEU B 1 477 ? 24.266 -5.062 -22.062 1 96.44 477 LEU B C 1
ATOM 7669 O O . LEU B 1 477 ? 24.453 -3.871 -21.797 1 96.44 477 LEU B O 1
ATOM 7673 N N . ALA B 1 478 ? 25.188 -5.969 -21.797 1 97.38 478 ALA B N 1
ATOM 7674 C CA . ALA B 1 478 ? 26.484 -5.656 -21.188 1 97.38 478 ALA B CA 1
ATOM 7675 C C . ALA B 1 478 ? 27.297 -4.734 -22.078 1 97.38 478 ALA B C 1
ATOM 7677 O O . ALA B 1 478 ? 28.031 -3.869 -21.578 1 97.38 478 ALA B O 1
ATOM 7678 N N . GLU B 1 479 ? 27.188 -4.945 -23.375 1 96.62 479 GLU B N 1
ATOM 7679 C CA . GLU B 1 479 ? 27.922 -4.125 -24.328 1 96.62 479 GLU B CA 1
ATOM 7680 C C . GLU B 1 479 ? 27.328 -2.73 -24.438 1 96.62 479 GLU B C 1
ATOM 7682 O O . GLU B 1 479 ? 28.047 -1.737 -24.531 1 96.62 479 GLU B O 1
ATOM 7687 N N . ALA B 1 480 ? 25.969 -2.672 -24.438 1 95.94 480 ALA B N 1
ATOM 7688 C CA . ALA B 1 480 ? 25.266 -1.398 -24.594 1 95.94 480 ALA B CA 1
ATOM 7689 C C . ALA B 1 480 ? 25.438 -0.535 -23.344 1 95.94 480 ALA B C 1
ATOM 7691 O O . ALA B 1 480 ? 25.469 0.694 -23.438 1 95.94 480 ALA B O 1
ATOM 7692 N N . TYR B 1 481 ? 25.531 -1.188 -22.188 1 96.06 481 TYR B N 1
ATOM 7693 C CA . TYR B 1 481 ? 25.656 -0.52 -20.891 1 96.06 481 TYR B CA 1
ATOM 7694 C C . TYR B 1 481 ? 26.797 -1.13 -20.078 1 96.06 481 TYR B C 1
ATOM 7696 O O . TYR B 1 481 ? 26.547 -1.826 -19.094 1 96.06 481 TYR B O 1
ATOM 7704 N N . PRO B 1 482 ? 27.953 -0.787 -20.406 1 96.19 482 PRO B N 1
ATOM 7705 C CA . PRO B 1 482 ? 29.109 -1.433 -19.766 1 96.19 482 PRO B CA 1
ATOM 7706 C C . PRO B 1 482 ? 29.203 -1.139 -18.281 1 96.19 482 PRO B C 1
ATOM 7708 O O . PRO B 1 482 ? 28.906 -0.021 -17.844 1 96.19 482 PRO B O 1
ATOM 7711 N N . ALA B 1 483 ? 29.562 -2.158 -17.531 1 96.56 483 ALA B N 1
ATOM 7712 C CA . ALA B 1 483 ? 29.875 -1.981 -16.109 1 96.56 483 ALA B CA 1
ATOM 7713 C C . ALA B 1 483 ? 31.219 -1.303 -15.922 1 96.56 483 ALA B C 1
ATOM 7715 O O . ALA B 1 483 ? 32.094 -1.413 -16.781 1 96.56 483 ALA B O 1
ATOM 7716 N N . PRO B 1 484 ? 31.406 -0.613 -14.781 1 95.88 484 PRO B N 1
ATOM 7717 C CA . PRO B 1 484 ? 32.719 -0.008 -14.523 1 95.88 484 PRO B CA 1
ATOM 7718 C C . PRO B 1 484 ? 33.812 -1.046 -14.281 1 95.88 484 PRO B C 1
ATOM 7720 O O . PRO B 1 484 ? 33.562 -2.076 -13.648 1 95.88 484 PRO B O 1
ATOM 7723 N N . GLY B 1 485 ? 35.031 -0.743 -14.781 1 93.56 485 GLY B N 1
ATOM 7724 C CA . GLY B 1 485 ? 36.156 -1.614 -14.547 1 93.56 485 GLY B CA 1
ATOM 7725 C C . GLY B 1 485 ? 36.25 -2.758 -15.539 1 93.56 485 GLY B C 1
ATOM 7726 O O . GLY B 1 485 ? 35.562 -2.771 -16.547 1 93.56 485 GLY B O 1
ATOM 7727 N N . THR B 1 486 ? 37.219 -3.672 -15.242 1 93.38 486 THR B N 1
ATOM 7728 C CA . THR B 1 486 ? 37.406 -4.84 -16.094 1 93.38 486 THR B CA 1
ATOM 7729 C C . THR B 1 486 ? 36.5 -5.992 -15.641 1 93.38 486 THR B C 1
ATOM 7731 O O . THR B 1 486 ? 36.562 -6.418 -14.484 1 93.38 486 THR B O 1
ATOM 7734 N N . THR B 1 487 ? 35.719 -6.402 -16.547 1 96.69 487 THR B N 1
ATOM 7735 C CA . THR B 1 487 ? 34.812 -7.496 -16.234 1 96.69 487 THR B CA 1
ATOM 7736 C C . THR B 1 487 ? 34.938 -8.617 -17.25 1 96.69 487 THR B C 1
ATOM 7738 O O . THR B 1 487 ? 35.438 -8.406 -18.359 1 96.69 487 THR B O 1
ATOM 7741 N N . ILE B 1 488 ? 34.656 -9.758 -16.859 1 97.56 488 ILE B N 1
ATOM 7742 C CA . ILE B 1 488 ? 34.469 -10.914 -17.734 1 97.56 488 ILE B CA 1
ATOM 7743 C C . ILE B 1 488 ? 33 -11.18 -17.953 1 97.56 488 ILE B C 1
ATOM 7745 O O . ILE B 1 488 ? 32.25 -11.469 -17 1 97.56 488 ILE B O 1
ATOM 7749 N N . ASN B 1 489 ? 32.562 -11.031 -19.188 1 98.38 489 ASN B N 1
ATOM 7750 C CA . ASN B 1 489 ? 31.156 -11.289 -19.469 1 98.38 489 ASN B CA 1
ATOM 7751 C C . ASN B 1 489 ? 30.891 -12.773 -19.703 1 98.38 489 ASN B C 1
ATOM 7753 O O . ASN B 1 489 ? 31.406 -13.352 -20.656 1 98.38 489 ASN B O 1
ATOM 7757 N N . ILE B 1 490 ? 30.172 -13.422 -18.828 1 98.38 490 ILE B N 1
ATOM 7758 C CA . ILE B 1 490 ? 29.641 -14.773 -18.984 1 98.38 490 ILE B CA 1
ATOM 7759 C C . ILE B 1 490 ? 28.141 -14.773 -18.688 1 98.38 490 ILE B C 1
ATOM 7761 O O . ILE B 1 490 ? 27.719 -14.883 -17.531 1 98.38 490 ILE B O 1
ATOM 7765 N N . PRO B 1 491 ? 27.344 -14.656 -19.781 1 97.81 491 PRO B N 1
ATOM 7766 C CA . PRO B 1 491 ? 25.891 -14.664 -19.531 1 97.81 491 PRO B CA 1
ATOM 7767 C C . PRO B 1 491 ? 25.453 -15.828 -18.656 1 97.81 491 PRO B C 1
ATOM 7769 O O . PRO B 1 491 ? 25.938 -16.953 -18.812 1 97.81 491 PRO B O 1
ATOM 7772 N N . PHE B 1 492 ? 24.484 -15.562 -17.781 1 97.25 492 PHE B N 1
ATOM 7773 C CA . PHE B 1 492 ? 24.109 -16.5 -16.719 1 97.25 492 PHE B CA 1
ATOM 7774 C C . PHE B 1 492 ? 23.703 -17.844 -17.297 1 97.25 492 PHE B C 1
ATOM 7776 O O . PHE B 1 492 ? 24.141 -18.891 -16.797 1 97.25 492 PHE B O 1
ATOM 7783 N N . PRO B 1 493 ? 22.891 -17.875 -18.375 1 95.75 493 PRO B N 1
ATOM 7784 C CA . PRO B 1 493 ? 22.453 -19.172 -18.891 1 95.75 493 PRO B CA 1
ATOM 7785 C C . PRO B 1 493 ? 23.625 -20.047 -19.344 1 95.75 493 PRO B C 1
ATOM 7787 O O . PRO B 1 493 ? 23.469 -21.266 -19.453 1 95.75 493 PRO B O 1
ATOM 7790 N N . THR B 1 494 ? 24.844 -19.484 -19.547 1 96.56 494 THR B N 1
ATOM 7791 C CA . THR B 1 494 ? 25.984 -20.25 -20.062 1 96.56 494 THR B CA 1
ATOM 7792 C C . THR B 1 494 ? 27.031 -20.406 -18.969 1 96.56 494 THR B C 1
ATOM 7794 O O . THR B 1 494 ? 28.078 -21.031 -19.203 1 96.56 494 THR B O 1
ATOM 7797 N N . LEU B 1 495 ? 26.766 -19.891 -17.797 1 97.75 495 LEU B N 1
ATOM 7798 C CA . LEU B 1 495 ? 27.766 -19.844 -16.734 1 97.75 495 LEU B CA 1
ATOM 7799 C C . LEU B 1 495 ? 28.234 -21.25 -16.391 1 97.75 495 LEU B C 1
ATOM 7801 O O . LEU B 1 495 ? 29.438 -21.5 -16.266 1 97.75 495 LEU B O 1
ATOM 7805 N N . ARG B 1 496 ? 27.359 -22.266 -16.234 1 96.88 496 ARG B N 1
ATOM 7806 C CA . ARG B 1 496 ? 27.688 -23.625 -15.836 1 96.88 496 ARG B CA 1
ATOM 7807 C C . ARG B 1 496 ? 28.641 -24.266 -16.844 1 96.88 496 ARG B C 1
ATOM 7809 O O . ARG B 1 496 ? 29.5 -25.078 -16.453 1 96.88 496 ARG B O 1
ATOM 7816 N N . ALA B 1 497 ? 28.5 -23.844 -18.047 1 96.31 497 ALA B N 1
ATOM 7817 C CA . ALA B 1 497 ? 29.328 -24.422 -19.109 1 96.31 497 ALA B CA 1
ATOM 7818 C C . ALA B 1 497 ? 30.688 -23.734 -19.188 1 96.31 497 ALA B C 1
ATOM 7820 O O . ALA B 1 497 ? 31.594 -24.203 -19.875 1 96.31 497 ALA B O 1
ATOM 7821 N N . HIS B 1 498 ? 30.875 -22.641 -18.438 1 97.62 498 HIS B N 1
ATOM 7822 C CA . HIS B 1 498 ? 32.094 -21.859 -18.578 1 97.62 498 HIS B CA 1
ATOM 7823 C C . HIS B 1 498 ? 32.844 -21.75 -17.25 1 97.62 498 HIS B C 1
ATOM 7825 O O . HIS B 1 498 ? 33.656 -20.844 -17.078 1 97.62 498 HIS B O 1
ATOM 7831 N N . LEU B 1 499 ? 32.562 -22.578 -16.344 1 97.75 499 LEU B N 1
ATOM 7832 C CA . LEU B 1 499 ? 33.219 -22.547 -15.031 1 97.75 499 LEU B CA 1
ATOM 7833 C C . LEU B 1 499 ? 34.719 -22.75 -15.156 1 97.75 499 LEU B C 1
ATOM 7835 O O . LEU B 1 499 ? 35.5 -22.172 -14.391 1 97.75 499 LEU B O 1
ATOM 7839 N N . ASP B 1 500 ? 35.125 -23.547 -16.125 1 96.81 500 ASP B N 1
ATOM 7840 C CA . ASP B 1 500 ? 36.531 -23.938 -16.297 1 96.81 500 ASP B CA 1
ATOM 7841 C C . ASP B 1 500 ? 37.344 -22.766 -16.844 1 96.81 500 ASP B C 1
ATOM 7843 O O . ASP B 1 500 ? 38.594 -22.812 -16.812 1 96.81 500 ASP B O 1
ATOM 7847 N N . THR B 1 501 ? 36.656 -21.766 -17.312 1 97.75 501 THR B N 1
ATOM 7848 C CA . THR B 1 501 ? 37.375 -20.594 -17.828 1 97.75 501 THR B CA 1
ATOM 7849 C C . THR B 1 501 ? 37.781 -19.656 -16.703 1 97.75 501 THR B C 1
ATOM 7851 O O . THR B 1 501 ? 38.562 -18.719 -16.922 1 97.75 501 THR B O 1
ATOM 7854 N N . LEU B 1 502 ? 37.375 -19.922 -15.523 1 98.06 502 LEU B N 1
ATOM 7855 C CA . LEU B 1 502 ? 37.656 -19.078 -14.359 1 98.06 502 LEU B CA 1
ATOM 7856 C C . LEU B 1 502 ? 38.719 -19.719 -13.469 1 98.06 502 LEU B C 1
ATOM 7858 O O . LEU B 1 502 ? 38.844 -20.938 -13.453 1 98.06 502 LEU B O 1
ATOM 7862 N N . ASP B 1 503 ? 39.438 -18.922 -12.742 1 97.81 503 ASP B N 1
ATOM 7863 C CA . ASP B 1 503 ? 40.469 -19.375 -11.82 1 97.81 503 ASP B CA 1
ATOM 7864 C C . ASP B 1 503 ? 39.906 -19.531 -10.414 1 97.81 503 ASP B C 1
ATOM 7866 O O . ASP B 1 503 ? 39.656 -18.547 -9.727 1 97.81 503 ASP B O 1
ATOM 7870 N N . LYS B 1 504 ? 39.844 -20.719 -9.852 1 97 504 LYS B N 1
ATOM 7871 C CA . LYS B 1 504 ? 39.25 -21.031 -8.555 1 97 504 LYS B CA 1
ATOM 7872 C C . LYS B 1 504 ? 40.094 -20.484 -7.414 1 97 504 LYS B C 1
ATOM 7874 O O . LYS B 1 504 ? 39.625 -20.375 -6.277 1 97 504 LYS B O 1
ATOM 7879 N N . THR B 1 505 ? 41.344 -20.203 -7.688 1 97.38 505 THR B N 1
ATOM 7880 C CA . THR B 1 505 ? 42.219 -19.734 -6.633 1 97.38 505 THR B CA 1
ATOM 7881 C C . THR B 1 505 ? 42.062 -18.234 -6.414 1 97.38 505 THR B C 1
ATOM 7883 O O . THR B 1 505 ? 42.562 -17.688 -5.426 1 97.38 505 THR B O 1
ATOM 7886 N N . ARG B 1 506 ? 41.344 -17.625 -7.309 1 97.94 506 ARG B N 1
ATOM 7887 C CA . ARG B 1 506 ? 41.094 -16.188 -7.207 1 97.94 506 ARG B CA 1
ATOM 7888 C C . ARG B 1 506 ? 39.656 -15.906 -6.793 1 97.94 506 ARG B C 1
ATOM 7890 O O . ARG B 1 506 ? 38.75 -16.594 -7.23 1 97.94 506 ARG B O 1
ATOM 7897 N N . PRO B 1 507 ? 39.531 -14.82 -5.984 1 98.06 507 PRO B N 1
ATOM 7898 C CA . PRO B 1 507 ? 38.156 -14.453 -5.605 1 98.06 507 PRO B CA 1
ATOM 7899 C C . PRO B 1 507 ? 37.312 -13.992 -6.793 1 98.06 507 PRO B C 1
ATOM 7901 O O . PRO B 1 507 ? 37.875 -13.523 -7.797 1 98.06 507 PRO B O 1
ATOM 7904 N N . VAL B 1 508 ? 36 -14.164 -6.676 1 98.5 508 VAL B N 1
ATOM 7905 C CA . VAL B 1 508 ? 35.062 -13.789 -7.738 1 98.5 508 VAL B CA 1
ATOM 7906 C C . VAL B 1 508 ? 34.031 -12.82 -7.191 1 98.5 508 VAL B C 1
ATOM 7908 O O . VAL B 1 508 ? 33.594 -12.945 -6.039 1 98.5 508 VAL B O 1
ATOM 7911 N N . VAL B 1 509 ? 33.625 -11.789 -7.945 1 98.69 509 VAL B N 1
ATOM 7912 C CA . VAL B 1 509 ? 32.469 -10.961 -7.719 1 98.69 509 VAL B CA 1
ATOM 7913 C C . VAL B 1 509 ? 31.516 -11.055 -8.922 1 98.69 509 VAL B C 1
ATOM 7915 O O . VAL B 1 509 ? 31.938 -10.852 -10.062 1 98.69 509 VAL B O 1
ATOM 7918 N N . THR B 1 510 ? 30.281 -11.461 -8.695 1 98.69 510 THR B N 1
ATOM 7919 C CA . THR B 1 510 ? 29.297 -11.508 -9.766 1 98.69 510 THR B CA 1
ATOM 7920 C C . THR B 1 510 ? 28.5 -10.211 -9.812 1 98.69 510 THR B C 1
ATOM 7922 O O . THR B 1 510 ? 28.25 -9.578 -8.781 1 98.69 510 THR B O 1
ATOM 7925 N N . LEU B 1 511 ? 28.062 -9.773 -10.977 1 98.06 511 LEU B N 1
ATOM 7926 C CA . LEU B 1 511 ? 27.25 -8.57 -11.086 1 98.06 511 LEU B CA 1
ATOM 7927 C C . LEU B 1 511 ? 26.219 -8.711 -12.211 1 98.06 511 LEU B C 1
ATOM 7929 O O . LEU B 1 511 ? 26.422 -9.492 -13.141 1 98.06 511 LEU B O 1
ATOM 7933 N N . CYS B 1 512 ? 25.125 -8.094 -12.102 1 98 512 CYS B N 1
ATOM 7934 C CA . CYS B 1 512 ? 24.109 -7.879 -13.133 1 98 512 CYS B CA 1
ATOM 7935 C C . CYS B 1 512 ? 23.438 -6.523 -12.961 1 98 512 CYS B C 1
ATOM 7937 O O . CYS B 1 512 ? 23.922 -5.676 -12.211 1 98 512 CYS B O 1
ATOM 7939 N N . ALA B 1 513 ? 22.391 -6.277 -13.688 1 97.56 513 ALA B N 1
ATOM 7940 C CA . ALA B 1 513 ? 21.734 -4.973 -13.688 1 97.56 513 ALA B CA 1
ATOM 7941 C C . ALA B 1 513 ? 20.984 -4.742 -12.383 1 97.56 513 ALA B C 1
ATOM 7943 O O . ALA B 1 513 ? 21.141 -3.693 -11.75 1 97.56 513 ALA B O 1
ATOM 7944 N N . PHE B 1 514 ? 20.266 -5.797 -11.883 1 97.19 514 PHE B N 1
ATOM 7945 C CA . PHE B 1 514 ? 19.297 -5.57 -10.812 1 97.19 514 PHE B CA 1
ATOM 7946 C C . PHE B 1 514 ? 19.688 -6.367 -9.57 1 97.19 514 PHE B C 1
ATOM 7948 O O . PHE B 1 514 ? 19.031 -6.262 -8.531 1 97.19 514 PHE B O 1
ATOM 7955 N N . GLY B 1 515 ? 20.672 -7.164 -9.609 1 96.75 515 GLY B N 1
ATOM 7956 C CA . GLY B 1 515 ? 21.188 -7.867 -8.445 1 96.75 515 GLY B CA 1
ATOM 7957 C C . GLY B 1 515 ? 20.703 -9.305 -8.359 1 96.75 515 GLY B C 1
ATOM 7958 O O . GLY B 1 515 ? 21.375 -10.148 -7.754 1 96.75 515 GLY B O 1
ATOM 7959 N N . LYS B 1 516 ? 19.625 -9.664 -9 1 95.38 516 LYS B N 1
ATOM 7960 C CA . LYS B 1 516 ? 19 -10.977 -8.867 1 95.38 516 LYS B CA 1
ATOM 7961 C C . LYS B 1 516 ? 19.844 -12.062 -9.523 1 95.38 516 LYS B C 1
ATOM 7963 O O . LYS B 1 516 ? 20.141 -13.094 -8.906 1 95.38 516 LYS B O 1
ATOM 7968 N N . MET B 1 517 ? 20.266 -11.828 -10.758 1 96.25 517 MET B N 1
ATOM 7969 C CA . MET B 1 517 ? 21.047 -12.828 -11.484 1 96.25 517 MET B CA 1
ATOM 7970 C C . MET B 1 517 ? 22.453 -12.945 -10.883 1 96.25 517 MET B C 1
ATOM 7972 O O . MET B 1 517 ? 23.047 -14.016 -10.93 1 96.25 517 MET B O 1
ATOM 7976 N N . SER B 1 518 ? 22.906 -11.789 -10.367 1 97.88 518 SER B N 1
ATOM 7977 C CA . SER B 1 518 ? 24.172 -11.82 -9.641 1 97.88 518 SER B CA 1
ATOM 7978 C C . SER B 1 518 ? 24.125 -12.82 -8.492 1 97.88 518 SER B C 1
ATOM 7980 O O . SER B 1 518 ? 25.062 -13.609 -8.312 1 97.88 518 SER B O 1
ATOM 7982 N N . TYR B 1 519 ? 23.062 -12.82 -7.758 1 97.62 519 TYR B N 1
ATOM 7983 C CA . TYR B 1 519 ? 22.875 -13.766 -6.668 1 97.62 519 TYR B CA 1
ATOM 7984 C C . TYR B 1 519 ? 22.828 -15.195 -7.195 1 97.62 519 TYR B C 1
ATOM 7986 O O . TYR B 1 519 ? 23.484 -16.094 -6.637 1 97.62 519 TYR B O 1
ATOM 7994 N N . PHE B 1 520 ? 22.062 -15.445 -8.289 1 97.44 520 PHE B N 1
ATOM 7995 C CA . PHE B 1 520 ? 21.953 -16.781 -8.859 1 97.44 520 PHE B CA 1
ATOM 7996 C C . PHE B 1 520 ? 23.328 -17.297 -9.273 1 97.44 520 PHE B C 1
ATOM 7998 O O . PHE B 1 520 ? 23.672 -18.453 -9 1 97.44 520 PHE B O 1
ATOM 8005 N N . ALA B 1 521 ? 24.062 -16.422 -9.859 1 98.38 521 ALA B N 1
ATOM 8006 C CA . ALA B 1 521 ? 25.406 -16.797 -10.305 1 98.38 521 ALA B CA 1
ATOM 8007 C C . ALA B 1 521 ? 26.312 -17.109 -9.109 1 98.38 521 ALA B C 1
ATOM 8009 O O . ALA B 1 521 ? 27.109 -18.062 -9.164 1 98.38 521 ALA B O 1
ATOM 8010 N N . ALA B 1 522 ? 26.172 -16.297 -8.109 1 98.5 522 ALA B N 1
ATOM 8011 C CA . ALA B 1 522 ? 26.969 -16.516 -6.91 1 98.5 522 ALA B CA 1
ATOM 8012 C C . ALA B 1 522 ? 26.656 -17.891 -6.297 1 98.5 522 ALA B C 1
ATOM 8014 O O . ALA B 1 522 ? 27.562 -18.562 -5.801 1 98.5 522 ALA B O 1
ATOM 8015 N N . ARG B 1 523 ? 25.469 -18.312 -6.32 1 97.94 523 ARG B N 1
ATOM 8016 C CA . ARG B 1 523 ? 25.078 -19.625 -5.797 1 97.94 523 ARG B CA 1
ATOM 8017 C C . ARG B 1 523 ? 25.734 -20.75 -6.598 1 97.94 523 ARG B C 1
ATOM 8019 O O . ARG B 1 523 ? 26.25 -21.703 -6.02 1 97.94 523 ARG B O 1
ATOM 8026 N N . VAL B 1 524 ? 25.703 -20.578 -7.938 1 98.06 524 VAL B N 1
ATOM 8027 C CA . VAL B 1 524 ? 26.312 -21.578 -8.812 1 98.06 524 VAL B CA 1
ATOM 8028 C C . VAL B 1 524 ? 27.797 -21.672 -8.523 1 98.06 524 VAL B C 1
ATOM 8030 O O . VAL B 1 524 ? 28.328 -22.766 -8.258 1 98.06 524 VAL B O 1
ATOM 8033 N N . LEU B 1 525 ? 28.469 -20.547 -8.508 1 98.44 525 LEU B N 1
ATOM 8034 C CA . LEU B 1 525 ? 29.922 -20.5 -8.375 1 98.44 525 LEU B CA 1
ATOM 8035 C C . LEU B 1 525 ? 30.359 -21 -7 1 98.44 525 LEU B C 1
ATOM 8037 O O . LEU B 1 525 ? 31.312 -21.781 -6.891 1 98.44 525 LEU B O 1
ATOM 8041 N N . SER B 1 526 ? 29.656 -20.609 -5.953 1 98 526 SER B N 1
ATOM 8042 C CA . SER B 1 526 ? 30.016 -21.016 -4.605 1 98 526 SER B CA 1
ATOM 8043 C C . SER B 1 526 ? 29.906 -22.531 -4.445 1 98 526 SER B C 1
ATOM 8045 O O . SER B 1 526 ? 30.75 -23.156 -3.777 1 98 526 SER B O 1
ATOM 8047 N N . GLN B 1 527 ? 28.953 -23.156 -5.055 1 97.25 527 GLN B N 1
ATOM 8048 C CA . GLN B 1 527 ? 28.734 -24.594 -4.938 1 97.25 527 GLN B CA 1
ATOM 8049 C C . GLN B 1 527 ? 29.703 -25.375 -5.816 1 97.25 527 GLN B C 1
ATOM 8051 O O . GLN B 1 527 ? 29.766 -26.609 -5.746 1 97.25 527 GLN B O 1
ATOM 8056 N N . HIS B 1 528 ? 30.453 -24.672 -6.602 1 97.62 528 HIS B N 1
ATOM 8057 C CA . HIS B 1 528 ? 31.484 -25.297 -7.418 1 97.62 528 HIS B CA 1
ATOM 8058 C C . HIS B 1 528 ? 32.875 -24.922 -6.914 1 97.62 528 HIS B C 1
ATOM 8060 O O . HIS B 1 528 ? 33.844 -25.016 -7.66 1 97.62 528 HIS B O 1
ATOM 8066 N N . GLY B 1 529 ? 32.938 -24.359 -5.75 1 97 529 GLY B N 1
ATOM 8067 C CA . GLY B 1 529 ? 34.219 -24.25 -5.047 1 97 529 GLY B CA 1
ATOM 8068 C C . GLY B 1 529 ? 34.844 -22.875 -5.164 1 97 529 GLY B C 1
ATOM 8069 O O . GLY B 1 529 ? 35.969 -22.672 -4.711 1 97 529 GLY B O 1
ATOM 8070 N N . PHE B 1 530 ? 34.156 -21.906 -5.738 1 98.19 530 PHE B N 1
ATOM 8071 C CA . PHE B 1 530 ? 34.719 -20.562 -5.848 1 98.19 530 PHE B CA 1
ATOM 8072 C C . PHE B 1 530 ? 34.438 -19.766 -4.582 1 98.19 530 PHE B C 1
ATOM 8074 O O . PHE B 1 530 ? 33.438 -19.984 -3.908 1 98.19 530 PHE B O 1
ATOM 8081 N N . THR B 1 531 ? 35.375 -18.922 -4.172 1 98.06 531 THR B N 1
ATOM 8082 C CA . THR B 1 531 ? 35.094 -17.859 -3.209 1 98.06 531 THR B CA 1
ATOM 8083 C C . THR B 1 531 ? 34.438 -16.672 -3.891 1 98.06 531 THR B C 1
ATOM 8085 O O . THR B 1 531 ? 35.062 -15.953 -4.668 1 98.06 531 THR B O 1
ATOM 8088 N N . VAL B 1 532 ? 33.156 -16.438 -3.576 1 98.19 532 VAL B N 1
ATOM 8089 C CA . VAL B 1 532 ? 32.375 -15.539 -4.426 1 98.19 532 VAL B CA 1
ATOM 8090 C C . VAL B 1 532 ? 31.594 -14.562 -3.562 1 98.19 532 VAL B C 1
ATOM 8092 O O . VAL B 1 532 ? 31.078 -14.93 -2.506 1 98.19 532 VAL B O 1
ATOM 8095 N N . LYS B 1 533 ? 31.531 -13.289 -3.947 1 98.12 533 LYS B N 1
ATOM 8096 C CA . LYS B 1 533 ? 30.594 -12.281 -3.449 1 98.12 533 LYS B CA 1
ATOM 8097 C C . LYS B 1 533 ? 29.656 -11.812 -4.551 1 98.12 533 LYS B C 1
ATOM 8099 O O . LYS B 1 533 ? 30.047 -11.703 -5.711 1 98.12 533 LYS B O 1
ATOM 8104 N N . SER B 1 534 ? 28.391 -11.617 -4.246 1 98.25 534 SER B N 1
ATOM 8105 C CA . SER B 1 534 ? 27.406 -11.07 -5.172 1 98.25 534 SER B CA 1
ATOM 8106 C C . SER B 1 534 ? 27.312 -9.555 -5.051 1 98.25 534 SER B C 1
ATOM 8108 O O . SER B 1 534 ? 27.281 -9.016 -3.943 1 98.25 534 SER B O 1
ATOM 8110 N N . PHE B 1 535 ? 27.312 -8.867 -6.164 1 97.62 535 PHE B N 1
ATOM 8111 C CA . PHE B 1 535 ? 27.109 -7.422 -6.188 1 97.62 535 PHE B CA 1
ATOM 8112 C C . PHE B 1 535 ? 25.656 -7.066 -5.906 1 97.62 535 PHE B C 1
ATOM 8114 O O . PHE B 1 535 ? 24.859 -6.898 -6.836 1 97.62 535 PHE B O 1
ATOM 8121 N N . SER B 1 536 ? 25.328 -6.855 -4.652 1 94.19 536 SER B N 1
ATOM 8122 C CA . SER B 1 536 ? 23.969 -6.688 -4.172 1 94.19 536 SER B CA 1
ATOM 8123 C C . SER B 1 536 ? 23.375 -5.367 -4.648 1 94.19 536 SER B C 1
ATOM 8125 O O . SER B 1 536 ? 24.031 -4.328 -4.602 1 94.19 536 SER B O 1
ATOM 8127 N N . GLY B 1 537 ? 22.078 -5.414 -5.133 1 95.56 537 GLY B N 1
ATOM 8128 C CA . GLY B 1 537 ? 21.422 -4.234 -5.66 1 95.56 537 GLY B CA 1
ATOM 8129 C C . GLY B 1 537 ? 21.703 -3.992 -7.129 1 95.56 537 GLY B C 1
ATOM 8130 O O . GLY B 1 537 ? 21.016 -3.217 -7.785 1 95.56 537 GLY B O 1
ATOM 8131 N N . GLY B 1 538 ? 22.812 -4.629 -7.641 1 97.5 538 GLY B N 1
ATOM 8132 C CA . GLY B 1 538 ? 23.172 -4.523 -9.047 1 97.5 538 GLY B CA 1
ATOM 8133 C C . GLY B 1 538 ? 23.703 -3.156 -9.43 1 97.5 538 GLY B C 1
ATOM 8134 O O . GLY B 1 538 ? 23.984 -2.328 -8.562 1 97.5 538 GLY B O 1
ATOM 8135 N N . LEU B 1 539 ? 23.906 -2.99 -10.727 1 97.94 539 LEU B N 1
ATOM 8136 C CA . LEU B 1 539 ? 24.375 -1.723 -11.273 1 97.94 539 LEU B CA 1
ATOM 8137 C C . LEU B 1 539 ? 23.359 -0.609 -11 1 97.94 539 LEU B C 1
ATOM 8139 O O . LEU B 1 539 ? 23.75 0.54 -10.773 1 97.94 539 LEU B O 1
ATOM 8143 N N . LYS B 1 540 ? 22.125 -0.968 -10.969 1 97.44 540 LYS B N 1
ATOM 8144 C CA . LYS B 1 540 ? 21.078 0.025 -10.797 1 97.44 540 LYS B CA 1
ATOM 8145 C C . LYS B 1 540 ? 21.188 0.723 -9.438 1 97.44 540 LYS B C 1
ATOM 8147 O O . LYS B 1 540 ? 21.156 1.953 -9.367 1 97.44 540 LYS B O 1
ATOM 8152 N N . ALA B 1 541 ? 21.406 -0.027 -8.398 1 96.06 541 ALA B N 1
ATOM 8153 C CA . ALA B 1 541 ? 21.422 0.551 -7.055 1 96.06 541 ALA B CA 1
ATOM 8154 C C . ALA B 1 541 ? 22.766 1.213 -6.766 1 96.06 541 ALA B C 1
ATOM 8156 O O . ALA B 1 541 ? 22.828 2.176 -5.996 1 96.06 541 ALA B O 1
ATOM 8157 N N . ASN B 1 542 ? 23.828 0.702 -7.402 1 96 542 ASN B N 1
ATOM 8158 C CA . ASN B 1 542 ? 25.156 1.054 -6.898 1 96 542 ASN B CA 1
ATOM 8159 C C . ASN B 1 542 ? 25.922 1.92 -7.891 1 96 542 ASN B C 1
ATOM 8161 O O . ASN B 1 542 ? 26.922 2.549 -7.535 1 96 542 ASN B O 1
ATOM 8165 N N . VAL B 1 543 ? 25.5 1.973 -9.141 1 95.5 543 VAL B N 1
ATOM 8166 C CA . VAL B 1 543 ? 26.297 2.646 -10.164 1 95.5 543 VAL B CA 1
ATOM 8167 C C . VAL B 1 543 ? 25.438 3.715 -10.852 1 95.5 543 VAL B C 1
ATOM 8169 O O . VAL B 1 543 ? 25.812 4.891 -10.883 1 95.5 543 VAL B O 1
ATOM 8172 N N . ASP B 1 544 ? 24.344 3.299 -11.438 1 95.88 544 ASP B N 1
ATOM 8173 C CA . ASP B 1 544 ? 23.438 4.18 -12.172 1 95.88 544 ASP B CA 1
ATOM 8174 C C . ASP B 1 544 ? 21.984 3.795 -11.938 1 95.88 544 ASP B C 1
ATOM 8176 O O . ASP B 1 544 ? 21.531 2.742 -12.391 1 95.88 544 ASP B O 1
ATOM 8180 N N . PRO B 1 545 ? 21.25 4.723 -11.305 1 95.75 545 PRO B N 1
ATOM 8181 C CA . PRO B 1 545 ? 19.875 4.387 -10.953 1 95.75 545 PRO B CA 1
ATOM 8182 C C . PRO B 1 545 ? 18.984 4.16 -12.18 1 95.75 545 PRO B C 1
ATOM 8184 O O . PRO B 1 545 ? 17.859 3.66 -12.047 1 95.75 545 PRO B O 1
ATOM 8187 N N . ARG B 1 546 ? 19.422 4.461 -13.359 1 94.69 546 ARG B N 1
ATOM 8188 C CA . ARG B 1 546 ? 18.625 4.32 -14.57 1 94.69 546 ARG B CA 1
ATOM 8189 C C . ARG B 1 546 ? 19.078 3.117 -15.391 1 94.69 546 ARG B C 1
ATOM 8191 O O . ARG B 1 546 ? 18.641 2.934 -16.531 1 94.69 546 ARG B O 1
ATOM 8198 N N . THR B 1 547 ? 19.984 2.303 -14.828 1 94.19 547 THR B N 1
ATOM 8199 C CA . THR B 1 547 ? 20.406 1.07 -15.484 1 94.19 547 THR B CA 1
ATOM 8200 C C . THR B 1 547 ? 19.203 0.2 -15.828 1 94.19 547 THR B C 1
ATOM 8202 O O . THR B 1 547 ? 18.391 -0.129 -14.953 1 94.19 547 THR B O 1
ATOM 8205 N N . PRO B 1 548 ? 19.078 -0.167 -17.094 1 93.25 548 PRO B N 1
ATOM 8206 C CA . PRO B 1 548 ? 17.938 -0.992 -17.484 1 93.25 548 PRO B CA 1
ATOM 8207 C C . PRO B 1 548 ? 18.141 -2.471 -17.172 1 93.25 548 PRO B C 1
ATOM 8209 O O . PRO B 1 548 ? 19.266 -2.957 -17.156 1 93.25 548 PRO B O 1
ATOM 8212 N N . GLY B 1 549 ? 17.031 -3.148 -16.938 1 91.31 549 GLY B N 1
ATOM 8213 C CA . GLY B 1 549 ? 17.078 -4.59 -16.75 1 91.31 549 GLY B CA 1
ATOM 8214 C C . GLY B 1 549 ? 17.094 -5.359 -18.062 1 91.31 549 GLY B C 1
ATOM 8215 O O . GLY B 1 549 ? 17.484 -6.527 -18.094 1 91.31 549 GLY B O 1
ATOM 8216 N N . LYS B 1 550 ? 16.625 -4.742 -19.047 1 88.06 550 LYS B N 1
ATOM 8217 C CA . LYS B 1 550 ? 16.578 -5.273 -20.406 1 88.06 550 LYS B CA 1
ATOM 8218 C C . LYS B 1 550 ? 16.828 -4.172 -21.438 1 88.06 550 LYS B C 1
ATOM 8220 O O . LYS B 1 550 ? 16.75 -2.984 -21.109 1 88.06 550 LYS B O 1
ATOM 8225 N N . LEU B 1 551 ? 17.203 -4.613 -22.594 1 86.88 551 LEU B N 1
ATOM 8226 C CA . LEU B 1 551 ? 17.406 -3.617 -23.641 1 86.88 551 LEU B CA 1
ATOM 8227 C C . LEU B 1 551 ? 16.094 -2.904 -23.969 1 86.88 551 LEU B C 1
ATOM 8229 O O . LEU B 1 551 ? 15.039 -3.537 -24.031 1 86.88 551 LEU B O 1
ATOM 8233 N N . PRO B 1 552 ? 16.219 -1.609 -24.078 1 73.94 552 PRO B N 1
ATOM 8234 C CA . PRO B 1 552 ? 15 -0.891 -24.484 1 73.94 552 PRO B CA 1
ATOM 8235 C C . PRO B 1 552 ? 14.406 -1.415 -25.781 1 73.94 552 PRO B C 1
ATOM 8237 O O . PRO B 1 552 ? 15.141 -1.706 -26.734 1 73.94 552 PRO B O 1
ATOM 8240 N N . GLY B 1 553 ? 13.078 -1.658 -25.922 1 61.53 553 GLY B N 1
ATOM 8241 C CA . GLY B 1 553 ? 12.422 -2.119 -27.125 1 61.53 553 GLY B CA 1
ATOM 8242 C C . GLY B 1 553 ? 12.438 -3.627 -27.281 1 61.53 553 GLY B C 1
ATOM 8243 O O . GLY B 1 553 ? 11.852 -4.168 -28.219 1 61.53 553 GLY B O 1
ATOM 8244 N N . ALA B 1 554 ? 13.078 -4.387 -26.375 1 59.66 554 ALA B N 1
ATOM 8245 C CA . ALA B 1 554 ? 13.148 -5.848 -26.422 1 59.66 554 ALA B CA 1
ATOM 8246 C C . ALA B 1 554 ? 12.008 -6.48 -25.625 1 59.66 554 ALA B C 1
ATOM 8248 O O . ALA B 1 554 ? 11.562 -5.926 -24.625 1 59.66 554 ALA B O 1
#

Foldseek 3Di:
DDAAEEEEEAAEQQRVLLLQLLLVLDVRHAYEYEALAQAGHFAQVCLLVCLLCVPVDLVNRRPDHCVRCCVPRVYHYDYNKDFDAAALVQQWTWIARNVVRDIDIDHGQFYEYENAWAADQDDAAPSPPPLEAERGDSVSSVSSSVLAAAPFEEEEEAQAQVSLSNQQSNVSRHYAYEYAYLAQFHHVQADRLQRQVVVVLCVVSVHHYHHNKHFHHWDDDDQWIWTQIPVRDIDIGNHYYYHHDIAAPCPNVVNNPWDADPRGAFEADQLQATPRNRYGYFAQRHWWAALQPGHIDGARDSVRSSVSSNSNSCCVRVPPPRDGRNHAFHWDWHDNPQKIKIKTFHHPVRCVVVVHDKDKFKFKDWLFAPPDPPTWMKIKMWMAHLPPQWTGMIMIMTRPNRVVLSVVVNVCNSVRHGLCVQLPDDDDDDRVGHDPQGPSNVRSVVVVCVSVVLAAADQDDDPDPLEAEEEQDDPVLCVVPPDPDDYHYHHLVCLLVCLVVDDQVGAYEYAYAQQPSQSVSRNVNVVVRHHYHYNGRGCCSRPNVPRDNDDPPD/DDAAEEEEEAAEQQSVLLLQLLLVLDVRHAYEYEALAQAGHFAQVCLLVCLLCVPVDLVNRRPDHCVRCCVPRVYHYDYNKDFDAAALVQQWTWIARNVVRDIDIDHGQFYEYENAWAADQDDAAPSPPPLEAERGDSVSSVSSSVLAAAPFEEEEEAQAQVSLSNQQSSVSRHYAYEYAYLAQFHHVQADRLQRQVLVVLCVVSPHHYHHNKAFHHWDDDDQWIWTQIPVRDIDIGNHYYYHHDIAAPCPNVVNNPWDADPRGAFEADQLQATPRNRYGYFAQRHWWAALQPGDIDGARDSVRSSVSSNSNSCCVRVPPPRDGRNHAFHWDWHDNPQKIKIKTFHHPVRCVVVVHDKDKFKFKDWLFAPPDPPTWMKIKMWMAHLPPQWTGMIMIMTRPNRVVLSVVVNVCNSVRHGLCVQLPDDDDDDRVGHDPQGPSNVRSVVVVCVSVVLAAADQDDDPDPLEAEEEQDDPVLCVVPPDPDDYHYHHLVCLLVCLVVDDQVGAYEYAYAQQPSQSVSRNVNVVVRHHYHYNGRGCCSRPNVPRDNDDPPD

Solvent-accessible surface area (backbone atoms only — not comparable to full-atom values): 55915 Å² total; per-residue (Å²): 130,86,62,52,30,34,37,28,39,23,32,37,58,15,28,35,32,18,51,54,46,36,36,64,74,34,88,63,48,44,42,35,33,31,18,56,48,86,71,40,36,49,46,67,80,47,43,46,39,38,64,26,48,70,29,75,55,69,66,50,36,52,68,42,44,56,67,53,40,27,41,66,55,62,37,49,55,39,55,34,20,36,80,75,41,51,39,73,90,78,29,30,34,35,33,31,34,67,85,81,64,51,68,49,77,44,72,38,67,34,36,38,43,20,65,23,53,40,74,55,75,73,96,39,55,51,62,80,43,85,49,52,38,59,80,80,49,70,67,38,42,51,52,50,48,72,66,56,56,63,74,37,33,35,35,32,37,22,38,38,69,69,23,38,39,41,51,46,19,43,39,66,44,43,25,48,38,32,41,35,15,60,47,83,51,54,38,69,81,51,46,68,56,61,31,42,44,49,54,52,42,40,47,74,68,63,38,44,76,40,59,56,29,42,83,53,34,43,43,83,55,84,87,32,36,36,39,31,30,67,82,69,48,72,45,74,19,58,32,33,40,51,35,71,49,67,42,40,50,31,64,57,45,51,76,46,66,42,51,58,44,99,83,43,20,35,42,42,52,51,45,22,36,33,78,43,95,49,34,31,45,24,30,40,16,25,37,40,40,20,62,76,83,66,52,78,37,69,61,78,44,61,36,59,7,32,50,39,11,37,26,33,31,33,42,74,73,45,51,90,71,38,60,66,55,82,49,49,57,55,45,41,45,47,60,42,85,68,28,27,38,36,40,25,44,50,36,64,67,56,31,56,76,68,68,47,77,66,44,74,50,43,39,53,44,48,45,17,24,72,59,34,77,85,48,44,63,30,40,41,33,43,29,24,30,73,88,80,30,33,42,44,19,36,38,30,27,27,62,57,62,41,65,40,56,49,29,36,49,33,50,37,40,76,62,60,34,29,37,70,51,34,48,67,60,66,56,47,43,42,45,90,65,11,32,56,71,36,65,62,27,49,46,11,48,53,44,47,38,43,74,71,63,67,50,47,70,36,75,66,84,80,84,56,83,69,46,46,33,35,33,34,39,52,66,68,51,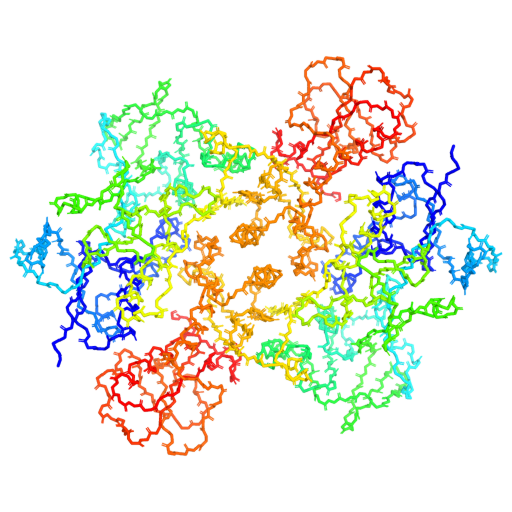41,67,76,55,63,70,90,77,82,65,45,77,44,34,52,55,50,35,84,81,46,55,85,80,52,64,62,91,34,44,33,35,25,29,25,38,40,16,62,65,5,44,54,49,29,34,56,42,41,77,69,65,32,50,48,28,14,28,50,17,11,38,18,44,64,73,37,60,78,52,59,86,59,57,86,96,110,129,86,61,51,30,34,37,27,39,23,32,36,58,15,26,34,33,19,52,53,44,36,36,65,74,34,89,63,47,45,45,36,33,31,18,57,49,87,71,39,38,48,45,66,81,47,44,45,39,38,63,26,49,70,28,74,55,69,66,50,35,52,67,41,44,55,68,52,38,28,41,67,55,62,37,47,54,39,55,33,21,36,80,74,41,51,39,72,91,79,30,30,35,36,33,30,34,66,86,81,64,51,67,47,75,45,71,38,67,35,36,39,43,19,64,22,54,40,75,54,76,75,98,39,56,50,62,79,44,86,51,52,40,56,79,79,48,70,66,38,42,52,52,49,48,74,68,54,54,62,74,39,33,35,34,32,36,22,38,38,68,67,23,38,38,39,51,47,19,44,39,66,46,42,25,48,38,32,40,34,16,61,46,81,51,54,38,70,80,50,46,68,56,60,30,42,43,48,53,54,41,40,48,76,70,63,38,44,76,39,58,56,30,40,82,54,35,44,42,83,54,85,87,32,38,35,39,31,29,68,83,68,49,74,46,75,18,58,33,33,41,53,34,71,49,67,42,40,50,32,62,57,46,50,76,47,68,41,51,57,45,98,83,43,21,35,42,43,51,52,46,22,34,32,78,44,93,47,35,31,45,21,30,42,18,25,37,40,40,20,62,76,84,63,53,78,37,68,61,74,45,61,40,59,8,31,50,38,12,36,28,35,30,32,43,74,74,44,54,90,72,37,59,65,54,84,48,47,57,54,45,42,45,48,59,43,85,67,27,29,38,36,38,23,44,49,37,67,66,56,31,57,74,69,70,46,76,66,46,73,49,42,39,53,44,48,45,19,24,73,59,33,79,85,48,43,63,30,40,40,36,42,30,23,30,74,89,79,29,33,43,43,19,36,37,30,27,26,61,57,61,39,66,39,56,48,29,37,49,32,51,36,38,75,63,61,35,30,36,70,52,32,48,68,59,64,55,46,43,41,44,92,66,11,30,57,73,35,63,62,26,50,44,11,48,53,44,47,38,42,74,70,65,68,48,48,70,35,76,66,83,79,84,55,82,68,46,44,33,34,32,33,38,52,65,70,50,41,68,76,55,63,71,89,74,79,64,45,78,43,32,53,54,49,36,86,82,46,56,84,79,52,63,61,91,35,45,34,36,26,28,26,39,40,16,62,63,6,44,56,49,28,34,55,42,41,76,68,64,33,51,50,27,15,28,49,17,12,39,20,44,64,74,37,60,78,53,58,86,59,56,88,97,111

Organism: Rhodospirillum rubrum (strain ATCC 11170 / ATH 1.1.1 / DSM 467 / LMG 4362 / NCIMB 8255 / S1) (NCBI:txid269796)

Nearest PDB structures (foldseek):
  3ntd-assembly1_B  TM=9.651E-01  e=8.866E-69  Shewanella loihica PV-4
  3nt6-assembly1_B  TM=9.662E-01  e=1.529E-68  Shewanella loihica PV-4
  3nta-assembly1_A  TM=9.643E-01  e=2.497E-68  Shewanella loihica PV-4
  6pfz-assembly2_A  TM=9.544E-01  e=8.284E-60  Archaeoglobus fulgidus DSM 4304
  6pfz-assembly2_B  TM=9.546E-01  e=3.759E-58  Archaeoglobus fulgidus DSM 4304

Secondary structure (DSSP, 8-state):
-PPPEEEEE--SHHHHHHHHHHHHH-SS-EEEEE-SSS--S--GGGHHHHHTTSS--GGGT----HHHHHHHH--EEE-SEEEEEEETTTTEEEEEETTT--EEEEE-SEEEE---EEE-----TTTT-TTEE--SSHHHHHHHHHH--TT-EEEEE--SHHHHHHHHHHHHTT-EEEEEESSSSSSTTS-HHHHHHHHHHHHHTT-EEEET--EEEEEEETTEEEEEETTS-EEEESEEEE-S-EEE--HHHHHTT--B-TTSPEE--TTSB-SSTTEEE-STTEEEEBTTTSSEE----HHHHHHHHHHHHHHHHHGGG------B---EEEEETTEEEEEEE--HHHHHHTT---EEEEEEEESS-TTSTT--EEEEEEEE-TTT-BEEEEEEEESSSHHHHHHHHHHHHHTT-BHHHHHT------TTT--SS-HHHHHHHHHHHHHTTS--EESS----TTSEEEE-S-HHHHHHSPPSS--EE--GGGGGGGGGGS-TTS-EEEE-SSSHHHHHHHHHHHTTT--EEEETTHHHHHT-TT--SS-TT-/-PPPEEEEE--SHHHHHHHHHHHHH-SS-EEEEE-SSS-BS--GGGHHHHHTTSS--GGGT--B-HHHHHHHH--EEE-SEEEEEEETTTTEEEEEETTT--EEEEE-SEEEE---EEE-----TTTT-TTEE--SSHHHHHHHHHH--TT-EEEEE--SHHHHHHHHHHHHTT-EEEEEESSSSSSTTS-HHHHHHHHHHHHHTT-EEEET--EEEEEEETTEEEEEETTS-EEEESEEEE-S-EEE--HHHHHTT--B-TTSPEE--TTSB-SSTTEEE-STTEEEEBTTTSSEE----HHHHHHHHHHHHHHHHSGGG------B---EEEEETTEEEEEEE--HHHHHHHT---EEEEEEEESS-TTSTT--EEEEEEEE-TTT-BEEEEEEEESSSHHHHHHHHHHHHHTT-BHHHHHT------TTT--SS-HHHHHHHHHHHHHTTS--EESS----TTSEEEE-S-HHHHHHSPPSS--EE--GGGGGGGGGGS-TTS-EEEE-SSSHHHHHHHHHHHHTT--EEEETTHHHHHT-TT--SS-TT-